Protein AF-A0A7Y6YPP1-F1 (afdb_monomer_lite)

pLDDT: mean 86.78, std 10.5, range [21.97, 98.25]

Foldseek 3Di:
DPPFDPLQLVVPLLVVLQVLLVVLVDLDADDQDPDDPPLLVVLLVVLVVLLVVDAQDPLFDLSSSLSLLSSSVSLNSCSSPDPDPVSVVVSVVSSVSSNVSSVQRNLQSVLLVLLVVLLVLLVVLLVVCLLLFFFQLNLQLVVLSVVLVVLSSVDNHSVSSNVSNVSSNVSNVLSVLRNVLSLLVVLLQQLLLLQLVQDDPPLSVVLVVLQVVLSVQLSVCSNNSNSVSSSVSSLVSLVSDPGSVLSVLSSVLSSLVVCCVVPFDVLLVLLLPFPQPQSVVLPCLQVVLSCCVRVVVNSVSSVVSSVLSRVLRDPLSSVLRVVNLLFDCVCCVPPLVVVLNVVLSVCCNPPDVRDSNVSVVSSVVSCVVCVQSVLLGNLVSCVVPCPVVLVVLLVQDDPPLNVLSVVLNVQLVVQSVVVNRDCCPGSVVSVVVNVLSSCVVVCSVLVVLLVVLCVVPVVVVVLCLCVQLVVCVVVVVSVSNSVSSVLSSVLSVLVVLLVVLLVLLVLLLLLRDPPPVVLSVVSVVLSVVLVVCSSVSCNPVSNVSNVVSCSPSVNVNLSSLVVLLVVLLVVLVVLLVVLVLLLPQVLLNVVLVVLLVVLVVCVNNSNSVVSNVSSVVSVVLSVLSLLLSLLLLLLVLLLVLCVVLVPDCVLNVVLVVLSVVLVVVSSDSPSVVSRVSSVVSCVVCQVVLVVSLQVQLCVLPDVDLASCACQQAELPQDPVQQQCCQAQQQGNPHPDSVNGHQDQKGKHWNGSSLVSSQQRLQQVCCCVPVVDRQADQKDFDPPDLVPDDFKRKFKEFSSKWTIKMKGASYFNWHADPVGRIDGDSHHSHIDIATIQGIKIWMKGWFFDWDDFDWAPPPHHTDTDHTGGAPHPSSVQVVVCRRYVHGDRMTGTGIHTRYMHRDPPQADRVVRDRPDPPCVRYRD

Structure (mmCIF, N/CA/C/O backbone):
data_AF-A0A7Y6YPP1-F1
#
_entry.id   AF-A0A7Y6YPP1-F1
#
loop_
_atom_site.group_PDB
_atom_site.id
_atom_site.type_symbol
_atom_site.label_atom_id
_atom_site.label_alt_id
_atom_site.label_comp_id
_atom_site.label_asym_id
_atom_site.label_entity_id
_atom_site.label_seq_id
_atom_site.pdbx_PDB_ins_code
_atom_site.Cartn_x
_atom_site.Cartn_y
_atom_site.Cartn_z
_atom_site.occupancy
_atom_site.B_iso_or_equiv
_atom_site.auth_seq_id
_atom_site.auth_comp_id
_atom_site.auth_asym_id
_atom_site.auth_atom_id
_atom_site.pdbx_PDB_model_num
ATOM 1 N N . MET A 1 1 ? -7.484 5.691 7.760 1.00 24.64 1 MET A N 1
ATOM 2 C CA . MET A 1 1 ? -8.079 6.859 8.464 1.00 24.64 1 MET A CA 1
ATOM 3 C C . MET A 1 1 ? -9.085 6.533 9.601 1.00 24.64 1 MET A C 1
ATOM 5 O O . MET A 1 1 ? -9.918 7.366 9.932 1.00 24.64 1 MET A O 1
ATOM 9 N N . ALA A 1 2 ? -8.979 5.396 10.307 1.00 21.97 2 ALA A N 1
ATOM 10 C CA . ALA A 1 2 ? -9.926 4.991 11.371 1.00 21.97 2 ALA A CA 1
ATOM 11 C C . ALA A 1 2 ? -9.428 5.228 12.824 1.00 21.97 2 ALA A C 1
ATOM 13 O O . ALA A 1 2 ? -9.901 4.584 13.757 1.00 21.97 2 ALA A O 1
ATOM 14 N N . ASN A 1 3 ? -8.431 6.101 13.033 1.00 24.95 3 ASN A N 1
ATOM 15 C CA . ASN A 1 3 ? -7.671 6.161 14.295 1.00 24.95 3 ASN A CA 1
ATOM 16 C C . ASN A 1 3 ? -7.746 7.473 15.092 1.00 24.95 3 ASN A C 1
ATOM 18 O O . ASN A 1 3 ? -7.155 7.529 16.170 1.00 24.95 3 ASN A O 1
ATOM 22 N N . ALA A 1 4 ? -8.485 8.489 14.647 1.00 28.12 4 ALA A N 1
ATOM 23 C CA . ALA A 1 4 ? -8.723 9.666 15.480 1.00 28.12 4 ALA A CA 1
ATOM 24 C C . ALA A 1 4 ? -9.906 9.400 16.437 1.00 28.12 4 ALA A C 1
ATOM 26 O O . ALA A 1 4 ? -10.948 8.936 15.965 1.00 28.12 4 ALA A O 1
ATOM 27 N N . PRO A 1 5 ? -9.792 9.683 17.754 1.00 35.94 5 PRO A N 1
ATOM 28 C CA . PRO A 1 5 ? -10.983 9.886 18.571 1.00 35.94 5 PRO A CA 1
ATOM 29 C C . PRO A 1 5 ? -11.806 10.971 17.885 1.00 35.94 5 PRO A C 1
ATOM 31 O O . PRO A 1 5 ? -11.233 11.964 17.444 1.00 35.94 5 PRO A O 1
ATOM 34 N N . ASP A 1 6 ? -13.109 10.745 17.724 1.00 46.38 6 ASP A N 1
ATOM 35 C CA . ASP A 1 6 ? -13.991 11.679 17.036 1.00 46.38 6 ASP A CA 1
ATOM 36 C C . ASP A 1 6 ? -13.805 13.091 17.623 1.00 46.38 6 ASP A C 1
ATOM 38 O O . ASP A 1 6 ? -14.193 13.311 18.773 1.00 46.38 6 ASP A O 1
ATOM 42 N N . PRO A 1 7 ? -13.204 14.050 16.889 1.00 42.12 7 PRO A N 1
ATOM 43 C CA . PRO A 1 7 ? -12.919 15.384 17.422 1.00 42.12 7 PRO A CA 1
ATOM 44 C C . PRO A 1 7 ? -14.197 16.097 17.880 1.00 42.12 7 PRO A C 1
ATOM 46 O O . PRO A 1 7 ? -14.157 16.972 18.743 1.00 42.12 7 PRO A O 1
ATOM 49 N N . LEU A 1 8 ? -15.349 15.669 17.351 1.00 46.91 8 LEU A N 1
ATOM 50 C CA . LEU A 1 8 ? -16.672 16.165 17.709 1.00 46.91 8 LEU A CA 1
ATOM 51 C C . LEU A 1 8 ? -17.102 15.759 19.124 1.00 46.91 8 LEU A C 1
ATOM 53 O O . LEU A 1 8 ? -17.846 16.506 19.750 1.00 46.91 8 LEU A O 1
ATOM 57 N N . ALA A 1 9 ? -16.582 14.663 19.689 1.00 47.41 9 ALA A N 1
ATOM 58 C CA . ALA A 1 9 ? -16.798 14.324 21.099 1.00 47.41 9 ALA A CA 1
ATOM 59 C C . ALA A 1 9 ? -16.121 15.329 22.055 1.00 47.41 9 ALA A C 1
ATOM 61 O O . ALA A 1 9 ? -16.555 15.490 23.193 1.00 47.41 9 ALA A O 1
ATOM 62 N N . ASN A 1 10 ? -15.104 16.052 21.571 1.00 46.78 10 ASN A N 1
ATOM 63 C CA . ASN A 1 10 ? -14.448 17.144 22.291 1.00 46.78 10 ASN A CA 1
ATOM 64 C C . ASN A 1 10 ? -15.042 18.521 21.960 1.00 46.78 10 ASN A C 1
ATOM 66 O O . ASN A 1 10 ? -14.535 19.525 22.458 1.00 46.78 10 ASN A O 1
ATOM 70 N N . ASN A 1 11 ? -16.105 18.594 21.148 1.00 61.47 11 ASN A N 1
ATOM 71 C CA . ASN A 1 11 ? -16.828 19.841 20.938 1.00 61.47 11 ASN A CA 1
ATOM 72 C C . ASN A 1 11 ? -17.496 20.248 22.269 1.00 61.47 11 ASN A C 1
ATOM 74 O O . ASN A 1 11 ? -18.400 19.541 22.731 1.00 61.47 11 ASN A O 1
ATOM 78 N N . PRO A 1 12 ? -17.102 21.380 22.887 1.00 61.88 12 PRO A N 1
ATOM 79 C CA . PRO A 1 12 ? -17.613 21.781 24.198 1.00 61.88 12 PRO A CA 1
ATOM 80 C C . PRO A 1 12 ? -19.144 21.889 24.249 1.00 61.88 12 PRO A C 1
ATOM 82 O O . PRO A 1 12 ? -19.742 21.625 25.287 1.00 61.88 12 PRO A O 1
ATOM 85 N N . ALA A 1 13 ? -19.789 22.214 23.123 1.00 64.88 13 ALA A N 1
ATOM 86 C CA . ALA A 1 13 ? -21.241 22.351 23.035 1.00 64.88 13 ALA A CA 1
ATOM 87 C C . ALA A 1 13 ? -21.992 21.005 23.067 1.00 64.88 13 ALA A C 1
ATOM 89 O O . ALA A 1 13 ? -23.132 20.947 23.516 1.00 64.88 13 ALA A O 1
ATOM 90 N N . ILE A 1 14 ? -21.370 19.906 22.618 1.00 65.31 14 ILE A N 1
ATOM 91 C CA . ILE A 1 14 ? -21.967 18.558 22.699 1.00 65.31 14 ILE A CA 1
ATOM 92 C C . ILE A 1 14 ? -21.803 17.980 24.108 1.00 65.31 14 ILE A C 1
ATOM 94 O O . ILE A 1 14 ? -22.677 17.264 24.597 1.00 65.31 14 ILE A O 1
ATOM 98 N N . ARG A 1 15 ? -20.690 18.310 24.770 1.00 65.12 15 ARG A N 1
ATOM 99 C CA . ARG A 1 15 ? -20.346 17.802 26.100 1.00 65.12 15 ARG A CA 1
ATOM 100 C C . ARG A 1 15 ? -21.400 18.145 27.159 1.00 65.12 15 ARG A C 1
ATOM 102 O O . ARG A 1 15 ? -21.725 17.288 27.969 1.00 65.12 15 ARG A O 1
ATOM 109 N N . LEU A 1 16 ? -22.011 19.327 27.065 1.00 69.19 16 LEU A N 1
ATOM 110 C CA . LEU A 1 16 ? -23.125 19.756 27.924 1.00 69.19 16 LEU A CA 1
ATOM 111 C C . LEU A 1 16 ? -24.326 18.790 27.884 1.00 69.19 16 LEU A C 1
ATOM 113 O O . LEU A 1 16 ? -24.932 18.513 28.916 1.00 69.19 16 LEU A O 1
ATOM 117 N N . TRP A 1 17 ? -24.657 18.238 26.711 1.00 73.50 17 TRP A N 1
ATOM 118 C CA . TRP A 1 17 ? -25.757 17.274 26.565 1.00 73.50 17 TRP A CA 1
ATOM 119 C C . TRP A 1 17 ? -25.410 15.894 27.123 1.00 73.50 17 TRP A C 1
ATOM 121 O O . TRP A 1 17 ? -26.271 15.231 27.700 1.00 73.50 17 TRP A O 1
ATOM 131 N N . ALA A 1 18 ? -24.149 15.478 26.985 1.00 64.44 18 ALA A N 1
ATOM 132 C CA . ALA A 1 18 ? -23.660 14.250 27.600 1.00 64.44 18 ALA A CA 1
ATOM 133 C C . ALA A 1 18 ? -23.682 14.352 29.134 1.00 64.44 18 ALA A C 1
ATOM 135 O O . ALA A 1 18 ? -24.182 13.450 29.798 1.00 64.44 18 ALA A O 1
ATOM 136 N N . GLU A 1 19 ? -23.195 15.462 29.693 1.00 64.88 19 GLU A N 1
ATOM 137 C CA . GLU A 1 19 ? -23.163 15.712 31.141 1.00 64.88 19 GLU A CA 1
ATOM 138 C C . GLU A 1 19 ? -24.581 15.732 31.739 1.00 64.88 19 GLU A C 1
ATOM 140 O O . GLU A 1 19 ? -24.844 15.010 32.700 1.00 64.88 19 GLU A O 1
ATOM 145 N N . ARG A 1 20 ? -25.540 16.410 31.089 1.00 66.69 20 ARG A N 1
ATOM 146 C CA . ARG A 1 20 ? -26.959 16.413 31.499 1.00 66.69 20 ARG A CA 1
ATOM 147 C C . ARG A 1 20 ? -27.584 15.011 31.550 1.00 66.69 20 ARG A C 1
ATOM 149 O O . ARG A 1 20 ? -28.419 14.738 32.408 1.00 66.69 20 ARG A O 1
ATOM 156 N N . PHE A 1 21 ? -27.184 14.112 30.652 1.00 59.72 21 PHE A N 1
ATOM 157 C CA . PHE A 1 21 ? -27.636 12.719 30.656 1.00 59.72 21 PHE A CA 1
ATOM 158 C C . PHE A 1 21 ? -27.015 11.901 31.799 1.00 59.72 21 PHE A C 1
ATOM 160 O O . PHE A 1 21 ? -27.735 11.188 32.503 1.00 59.72 21 PHE A O 1
ATOM 167 N N . TYR A 1 22 ? -25.699 12.017 32.008 1.00 55.69 22 TYR A N 1
ATOM 168 C CA . TYR A 1 22 ? -24.999 11.294 33.075 1.00 55.69 22 TYR A CA 1
ATOM 169 C C . TYR A 1 22 ? -25.455 11.732 34.474 1.00 55.69 22 TYR A C 1
ATOM 171 O O . TYR A 1 22 ? -25.604 10.883 35.358 1.00 55.69 22 TYR A O 1
ATOM 179 N N . ASP A 1 23 ? -25.770 13.015 34.659 1.00 52.88 23 ASP A N 1
ATOM 180 C CA . ASP A 1 23 ? -26.308 13.546 35.916 1.00 52.88 23 ASP A CA 1
ATOM 181 C C . ASP A 1 23 ? -27.722 13.018 36.228 1.00 52.88 23 ASP A C 1
ATOM 183 O O . ASP A 1 23 ? -28.086 12.852 37.394 1.00 52.88 23 ASP A O 1
ATOM 187 N N . ALA A 1 24 ? -28.514 12.675 35.205 1.00 49.97 24 ALA A N 1
ATOM 188 C CA . ALA A 1 24 ? -29.892 12.202 35.364 1.00 49.97 24 ALA A CA 1
ATOM 189 C C . ALA A 1 24 ? -30.028 10.703 35.723 1.00 49.97 24 ALA A C 1
ATOM 191 O O . ALA A 1 24 ? -31.147 10.266 36.037 1.00 49.97 24 ALA A O 1
ATOM 192 N N . LYS A 1 25 ? -28.929 9.918 35.658 1.00 49.03 25 LYS A N 1
ATOM 193 C CA . LYS A 1 25 ? -28.849 8.456 35.922 1.00 49.03 25 LYS A CA 1
ATOM 194 C C . LYS A 1 25 ? -30.105 7.682 35.484 1.00 49.03 25 LYS A C 1
ATOM 196 O O . LYS A 1 25 ? -30.754 7.009 36.283 1.00 49.03 25 LYS A O 1
ATOM 201 N N . ALA A 1 26 ? -30.525 7.857 34.236 1.00 48.31 26 ALA A N 1
ATOM 202 C CA . ALA A 1 26 ? -31.881 7.527 33.807 1.00 48.31 26 ALA A CA 1
ATOM 203 C C . ALA A 1 26 ? -31.948 6.260 32.940 1.00 48.31 26 ALA A C 1
ATOM 205 O O . ALA A 1 26 ? -31.977 6.350 31.713 1.00 48.31 26 ALA A O 1
ATOM 206 N N . TRP A 1 27 ? -32.018 5.092 33.579 1.00 50.72 27 TRP A N 1
ATOM 207 C CA . TRP A 1 27 ? -32.493 3.863 32.924 1.00 50.72 27 TRP A CA 1
ATOM 208 C C . TRP A 1 27 ? -33.972 3.595 33.213 1.00 50.72 27 TRP A C 1
ATOM 210 O O . TRP A 1 27 ? -34.672 3.098 32.337 1.00 50.72 27 TRP A O 1
ATOM 220 N N . ASP A 1 28 ? -34.463 4.049 34.368 1.00 53.25 28 ASP A N 1
ATOM 221 C CA . ASP A 1 28 ? -35.881 3.998 34.712 1.00 53.25 28 ASP A CA 1
ATOM 222 C C . ASP A 1 28 ? -36.597 5.248 34.187 1.00 53.25 28 ASP A C 1
ATOM 224 O O . ASP A 1 28 ? -36.286 6.389 34.569 1.00 53.25 28 ASP A O 1
ATOM 228 N N . MET A 1 29 ? -37.558 5.026 33.292 1.00 59.28 29 MET A N 1
ATOM 229 C CA . MET A 1 29 ? -38.531 6.041 32.906 1.00 59.28 29 MET A CA 1
ATOM 230 C C . MET A 1 29 ? -39.609 6.092 33.992 1.00 59.28 29 MET A C 1
ATOM 232 O O . MET A 1 29 ? -40.121 5.041 34.368 1.00 59.28 29 MET A O 1
ATOM 236 N N . PRO A 1 30 ? -39.966 7.276 34.518 1.00 55.72 30 PRO A N 1
ATOM 237 C CA . PRO A 1 30 ? -41.085 7.369 35.438 1.00 55.72 30 PRO A CA 1
ATOM 238 C C . PRO A 1 30 ? -42.353 6.894 34.729 1.00 55.72 30 PRO A C 1
ATOM 240 O O . PRO A 1 30 ? -42.576 7.257 33.568 1.00 55.72 30 PRO A O 1
ATOM 243 N N . ASP A 1 31 ? -43.188 6.134 35.439 1.00 53.84 31 ASP A N 1
ATOM 244 C CA . ASP A 1 31 ? -44.545 5.840 34.989 1.00 53.84 31 ASP A CA 1
ATOM 245 C C . ASP A 1 31 ? -45.238 7.129 34.554 1.00 53.84 31 ASP A C 1
ATOM 247 O O . ASP A 1 31 ? -45.022 8.202 35.130 1.00 53.84 31 ASP A O 1
ATOM 251 N N . THR A 1 32 ? -46.099 7.023 33.540 1.00 53.91 32 THR A N 1
ATOM 252 C CA . THR A 1 32 ? -46.928 8.163 33.139 1.00 53.91 32 THR A CA 1
ATOM 253 C C . THR A 1 32 ? -47.752 8.564 34.366 1.00 53.91 32 THR A C 1
ATOM 255 O O . THR A 1 32 ? -48.544 7.741 34.829 1.00 53.91 32 THR A O 1
ATOM 258 N N . PRO A 1 33 ? -47.568 9.764 34.948 1.00 51.34 33 PRO A N 1
ATOM 259 C CA . PRO A 1 33 ? -48.190 10.053 36.234 1.00 51.34 33 PRO A CA 1
ATOM 260 C C . PRO A 1 33 ? -49.714 10.043 36.096 1.00 51.34 33 PRO A C 1
ATOM 262 O O . PRO A 1 33 ? -50.233 10.490 35.067 1.00 51.34 33 PRO A O 1
ATOM 265 N N . GLU A 1 34 ? -50.429 9.569 37.125 1.00 52.97 34 GLU A N 1
ATOM 266 C CA . GLU A 1 34 ? -51.897 9.627 37.171 1.00 52.97 34 GLU A CA 1
ATOM 267 C C . GLU A 1 34 ? -52.401 11.044 36.849 1.00 52.97 34 GLU A C 1
ATOM 269 O O . GLU A 1 34 ? -51.724 12.036 37.135 1.00 52.97 34 GLU A O 1
ATOM 274 N N . ALA A 1 35 ? -53.583 11.136 36.230 1.00 48.22 35 ALA A N 1
ATOM 275 C CA . ALA A 1 35 ? -54.143 12.381 35.707 1.00 48.22 35 ALA A CA 1
ATOM 276 C C . ALA A 1 35 ? -54.095 13.521 36.747 1.00 48.22 35 ALA A C 1
ATOM 278 O O . ALA A 1 35 ? -54.896 13.574 37.680 1.00 48.22 35 ALA A O 1
ATOM 279 N N . GLY A 1 36 ? -53.131 14.431 36.576 1.00 57.25 36 GLY A N 1
ATOM 280 C CA . GLY A 1 36 ? -53.033 15.677 37.331 1.00 57.25 36 GLY A CA 1
ATOM 281 C C . GLY A 1 36 ? -54.044 16.717 36.840 1.00 57.25 36 GLY A C 1
ATOM 282 O O . GLY A 1 36 ? -54.979 16.405 36.103 1.00 57.25 36 GLY A O 1
ATOM 283 N N . ALA A 1 37 ? -53.840 17.985 37.211 1.00 63.91 37 ALA A N 1
ATOM 284 C CA . ALA A 1 37 ? -54.593 19.092 36.623 1.00 63.91 37 ALA A CA 1
ATOM 285 C C . ALA A 1 37 ? -54.492 19.044 35.084 1.00 63.91 37 ALA A C 1
ATOM 287 O O . ALA A 1 37 ? -53.394 18.903 34.548 1.00 63.91 37 ALA A O 1
ATOM 288 N N . GLU A 1 38 ? -55.625 19.175 34.386 1.00 75.00 38 GLU A N 1
ATOM 289 C CA . GLU A 1 38 ? -55.761 19.023 32.923 1.00 75.00 38 GLU A CA 1
ATOM 290 C C . GLU A 1 38 ? -54.687 19.802 32.135 1.00 75.00 38 GLU A C 1
ATOM 292 O O . GLU A 1 38 ? -54.087 19.275 31.201 1.00 75.00 38 GLU A O 1
ATOM 297 N N . ALA A 1 39 ? -54.336 21.001 32.613 1.00 78.94 39 ALA A N 1
ATOM 298 C CA . ALA A 1 39 ? -53.290 21.848 32.038 1.00 78.94 39 ALA A CA 1
ATOM 299 C C . ALA A 1 39 ? -51.873 21.231 32.076 1.00 78.94 39 ALA A C 1
ATOM 301 O O . ALA A 1 39 ? -51.097 21.416 31.139 1.00 78.94 39 ALA A O 1
ATOM 302 N N . LEU A 1 40 ? -51.512 20.484 33.128 1.00 81.38 40 LEU A N 1
ATOM 303 C CA . LEU A 1 40 ? -50.202 19.826 33.229 1.00 81.38 40 LEU A CA 1
ATOM 304 C C . LEU A 1 40 ? -50.110 18.633 32.264 1.00 81.38 40 LEU A C 1
ATOM 306 O O . LEU A 1 40 ? -49.087 18.440 31.609 1.00 81.38 40 LEU A O 1
ATOM 310 N N . ALA A 1 41 ? -51.192 17.859 32.137 1.00 80.44 41 ALA A N 1
ATOM 311 C CA . ALA A 1 41 ? -51.268 16.742 31.195 1.00 80.44 41 ALA A CA 1
ATOM 312 C C . ALA A 1 41 ? -51.201 17.218 29.730 1.00 80.44 41 ALA A C 1
ATOM 314 O O . ALA A 1 41 ? -50.497 16.620 28.910 1.00 80.44 41 ALA A O 1
ATOM 315 N N . GLU A 1 42 ? -51.869 18.329 29.408 1.00 84.88 42 GLU A N 1
ATOM 316 C CA . GLU A 1 42 ? -51.804 18.958 28.085 1.00 84.88 42 GLU A CA 1
ATOM 317 C C . GLU A 1 42 ? -50.389 19.466 27.760 1.00 84.88 42 GLU A C 1
ATOM 319 O O . GLU A 1 42 ? -49.887 19.240 26.652 1.00 84.88 42 GLU A O 1
ATOM 324 N N . ARG A 1 43 ? -49.692 20.082 28.728 1.00 89.12 43 ARG A N 1
ATOM 325 C CA . ARG A 1 43 ? -48.303 20.536 28.532 1.00 89.12 43 ARG A CA 1
ATOM 326 C C . ARG A 1 43 ? -47.320 19.388 28.358 1.00 89.12 43 ARG A C 1
ATOM 328 O O . ARG A 1 43 ? -46.525 19.453 27.422 1.00 89.12 43 ARG A O 1
ATOM 335 N N . ARG A 1 44 ? -47.433 18.311 29.146 1.00 88.56 44 ARG A N 1
ATOM 336 C CA . ARG A 1 44 ? -46.650 17.077 28.938 1.00 88.56 44 ARG A CA 1
ATOM 337 C C . ARG A 1 44 ? -46.847 16.519 27.531 1.00 88.56 44 ARG A C 1
ATOM 339 O O . ARG A 1 44 ? -45.871 16.272 26.832 1.00 88.56 44 ARG A O 1
ATOM 346 N N . THR A 1 45 ? -48.100 16.384 27.096 1.00 87.00 45 THR A N 1
ATOM 347 C CA . THR A 1 45 ? -48.442 15.871 25.758 1.00 87.00 45 THR A CA 1
ATOM 348 C C . THR A 1 45 ? -47.860 16.754 24.652 1.00 87.00 45 THR A C 1
ATOM 350 O O . THR A 1 45 ? -47.276 16.252 23.695 1.00 87.00 45 THR A O 1
ATOM 353 N N . THR A 1 46 ? -47.969 18.076 24.803 1.00 90.25 46 THR A N 1
ATOM 354 C CA . THR A 1 46 ? -47.441 19.049 23.836 1.00 90.25 46 THR A CA 1
ATOM 355 C C . THR A 1 46 ? -45.916 18.996 23.751 1.00 90.25 46 THR A C 1
ATOM 357 O O . THR A 1 46 ? -45.371 18.947 22.650 1.00 90.25 46 THR A O 1
ATOM 360 N N . ALA A 1 47 ? -45.222 18.976 24.892 1.00 90.25 47 ALA A N 1
ATOM 361 C CA . ALA A 1 47 ? -43.763 18.928 24.935 1.00 90.25 47 ALA A CA 1
ATOM 362 C C . ALA A 1 47 ? -43.214 17.596 24.401 1.00 90.25 47 ALA A C 1
ATOM 364 O O . ALA A 1 47 ? -42.250 17.609 23.640 1.00 90.25 47 ALA A O 1
ATOM 365 N N . LEU A 1 48 ? -43.854 16.459 24.719 1.00 89.50 48 LEU A N 1
ATOM 366 C CA . LEU A 1 48 ? -43.508 15.158 24.131 1.00 89.50 48 LEU A CA 1
ATOM 367 C C . LEU A 1 48 ? -43.667 15.181 22.610 1.00 89.50 48 LEU A C 1
ATOM 369 O O . LEU A 1 48 ? -42.729 14.833 21.901 1.00 89.50 48 LEU A O 1
ATOM 373 N N . ALA A 1 49 ? -44.797 15.684 22.100 1.00 88.25 49 ALA A N 1
ATOM 374 C CA . ALA A 1 49 ? -45.015 15.809 20.661 1.00 88.25 49 ALA A CA 1
ATOM 375 C C . ALA A 1 49 ? -43.980 16.726 19.981 1.00 88.25 49 ALA A C 1
ATOM 377 O O . ALA A 1 49 ? -43.633 16.517 18.818 1.00 88.25 49 ALA A O 1
ATOM 378 N N . GLU A 1 50 ? -43.478 17.746 20.681 1.00 91.38 50 GLU A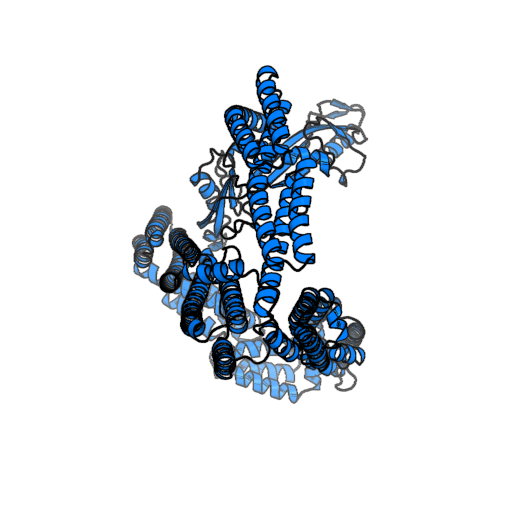 N 1
ATOM 379 C CA . GLU A 1 50 ? -42.461 18.656 20.151 1.00 91.38 50 GLU A CA 1
ATOM 380 C C . GLU A 1 50 ? -41.037 18.085 20.221 1.00 91.38 50 GLU A C 1
ATOM 382 O O . GLU A 1 50 ? -40.241 18.329 19.307 1.00 91.38 50 GLU A O 1
ATOM 387 N N . LEU A 1 51 ? -40.733 17.295 21.257 1.00 89.06 51 LEU A N 1
ATOM 388 C CA . LEU A 1 51 ? -39.510 16.502 21.390 1.00 89.06 51 LEU A CA 1
ATOM 389 C C . LEU A 1 51 ? -39.471 15.359 20.363 1.00 89.06 51 LEU A C 1
ATOM 391 O O . LEU A 1 51 ? -38.410 15.058 19.813 1.00 89.06 51 LEU A O 1
ATOM 395 N N . ASP A 1 52 ? -40.623 14.772 20.037 1.00 85.19 52 ASP A N 1
ATOM 396 C CA . ASP A 1 52 ? -40.753 13.709 19.037 1.00 85.19 52 ASP A CA 1
ATOM 397 C C . ASP A 1 52 ? -40.445 14.171 17.613 1.00 85.19 52 ASP A C 1
ATOM 399 O O . ASP A 1 52 ? -39.932 13.395 16.810 1.00 85.19 52 ASP A O 1
ATOM 403 N N . LYS A 1 53 ? -40.616 15.465 17.324 1.00 87.81 53 LYS A N 1
ATOM 404 C CA . LYS A 1 53 ? -40.157 16.076 16.064 1.00 87.81 53 LYS A CA 1
ATOM 405 C C . LYS A 1 53 ? -38.631 16.189 15.971 1.00 87.81 53 LYS A C 1
ATOM 407 O O . LYS A 1 53 ? -38.106 16.445 14.888 1.00 87.81 53 LYS A O 1
ATOM 412 N N . THR A 1 54 ? -37.911 16.029 17.080 1.00 86.50 54 THR A N 1
ATOM 413 C CA . THR A 1 54 ? -36.449 16.123 17.136 1.00 86.50 54 THR A CA 1
ATOM 414 C C . THR A 1 54 ? -35.827 14.757 16.852 1.00 86.50 54 THR A C 1
ATOM 416 O O . THR A 1 54 ? -35.528 13.988 17.768 1.00 86.50 54 THR A O 1
ATOM 419 N N . ALA A 1 55 ? -35.645 14.447 15.568 1.00 85.19 55 ALA A N 1
ATOM 420 C CA . ALA A 1 55 ? -34.925 13.258 15.122 1.00 85.19 55 ALA A CA 1
ATOM 421 C C . ALA A 1 55 ? -33.405 13.469 15.196 1.00 85.19 55 ALA A C 1
ATOM 423 O O . ALA A 1 55 ? -32.913 14.569 14.944 1.00 85.19 55 ALA A O 1
ATOM 424 N N . ILE A 1 56 ? -32.660 12.403 15.497 1.00 84.44 56 ILE A N 1
ATOM 425 C CA . ILE A 1 56 ? -31.191 12.411 15.525 1.00 84.44 56 ILE A CA 1
ATOM 426 C C . ILE A 1 56 ? -30.693 11.749 14.241 1.00 84.44 56 ILE A C 1
ATOM 428 O O . ILE A 1 56 ? -30.803 10.530 14.108 1.00 84.44 56 ILE A O 1
ATOM 432 N N . PRO A 1 57 ? -30.164 12.513 13.274 1.00 83.69 57 PRO A N 1
ATOM 433 C CA . PRO A 1 57 ? -29.859 11.958 11.963 1.00 83.69 57 PRO A CA 1
ATOM 434 C C . PRO A 1 57 ? -28.658 11.012 11.987 1.00 83.69 57 PRO A C 1
ATOM 436 O O . PRO A 1 57 ? -27.653 11.275 12.651 1.00 83.69 57 PRO A O 1
ATOM 439 N N . ALA A 1 58 ? -28.715 9.967 11.159 1.00 79.62 58 ALA A N 1
ATOM 440 C CA . ALA A 1 58 ? -27.619 9.015 10.977 1.00 79.62 58 ALA A CA 1
ATOM 441 C C . ALA A 1 58 ? -26.336 9.642 10.394 1.00 79.62 58 ALA A C 1
ATOM 443 O O . ALA A 1 58 ? -25.260 9.077 10.553 1.00 79.62 58 ALA A O 1
ATOM 444 N N . ALA A 1 59 ? -26.437 10.816 9.756 1.00 78.31 59 ALA A N 1
ATOM 445 C CA . ALA A 1 59 ? -25.301 11.547 9.187 1.00 78.31 59 ALA A CA 1
ATOM 446 C C . ALA A 1 59 ? -24.352 12.145 10.245 1.00 78.31 59 ALA A C 1
ATOM 448 O O . ALA A 1 59 ? -23.241 12.556 9.914 1.00 78.31 59 ALA A O 1
ATOM 449 N N . LEU A 1 60 ? -24.788 12.234 11.505 1.00 79.06 60 LEU A N 1
ATOM 450 C CA . LEU A 1 60 ? -23.955 12.698 12.610 1.00 79.06 60 LEU A CA 1
ATOM 451 C C . LEU A 1 60 ? -22.964 11.609 13.044 1.00 79.06 60 LEU A C 1
ATOM 453 O O . LEU A 1 60 ? -23.237 10.415 12.923 1.00 79.06 60 LEU A O 1
ATOM 457 N N . SER A 1 61 ? -21.824 12.011 13.605 1.00 73.25 61 SER A N 1
ATOM 458 C CA . SER A 1 61 ? -20.854 11.059 14.155 1.00 73.25 61 SER A CA 1
ATOM 459 C C . SER A 1 61 ? -21.429 10.277 15.341 1.00 73.25 61 SER A C 1
ATOM 461 O O . SER A 1 61 ? -22.314 10.773 16.039 1.00 73.25 61 SER A O 1
ATOM 463 N N . SER A 1 62 ? -20.928 9.063 15.608 1.00 69.88 62 SER A N 1
ATOM 464 C CA . SER A 1 62 ? -21.460 8.222 16.696 1.00 69.88 62 SER A CA 1
ATOM 465 C C . SER A 1 62 ? -21.388 8.913 18.063 1.00 69.88 62 SER A C 1
ATOM 467 O O . SER A 1 62 ? -22.356 8.867 18.823 1.00 69.88 62 SER A O 1
ATOM 469 N N . GLY A 1 63 ? -20.304 9.651 18.334 1.00 70.19 63 GLY A N 1
ATOM 470 C CA . GLY A 1 63 ? -20.156 10.473 19.537 1.00 70.19 63 GLY A CA 1
ATOM 471 C C . GLY A 1 63 ? -21.227 11.562 19.650 1.00 70.19 63 GLY A C 1
ATOM 472 O O . GLY A 1 63 ? -21.876 11.679 20.688 1.00 70.19 63 GLY A O 1
ATOM 473 N N . ALA A 1 64 ? -21.472 12.315 18.573 1.00 76.00 64 ALA A N 1
ATOM 474 C CA . ALA A 1 64 ? -22.520 13.335 18.550 1.00 76.00 64 ALA A CA 1
ATOM 475 C C . ALA A 1 64 ? -23.922 12.719 18.685 1.00 76.00 64 ALA A C 1
ATOM 477 O O . ALA A 1 64 ? -24.719 13.193 19.495 1.00 76.00 64 ALA A O 1
ATOM 478 N N . ARG A 1 65 ? -24.216 11.638 17.947 1.00 80.19 65 ARG A N 1
ATOM 479 C CA . ARG A 1 65 ? -25.507 10.934 18.014 1.00 80.19 65 ARG A CA 1
ATOM 480 C C . ARG A 1 65 ? -25.798 10.448 19.431 1.00 80.19 65 ARG A C 1
ATOM 482 O O . ARG A 1 65 ? -26.901 10.668 19.917 1.00 80.19 65 ARG A O 1
ATOM 489 N N . ARG A 1 66 ? -24.815 9.848 20.108 1.00 74.50 66 ARG A N 1
ATOM 490 C CA . ARG A 1 66 ? -24.952 9.338 21.479 1.00 74.50 66 ARG A CA 1
ATOM 491 C C . ARG A 1 66 ? -25.240 10.450 22.485 1.00 74.50 66 ARG A C 1
ATOM 493 O O . ARG A 1 66 ? -26.201 10.337 23.237 1.00 74.50 66 ARG A O 1
ATOM 500 N N . SER A 1 67 ? -24.468 11.537 22.470 1.00 75.88 67 SER A N 1
ATOM 501 C CA . SER A 1 67 ? -24.684 12.666 23.387 1.00 75.88 67 SER A CA 1
ATOM 502 C C . SER A 1 67 ? -26.045 13.334 23.176 1.00 75.88 67 SER A C 1
ATOM 504 O O . SER A 1 67 ? -26.730 13.663 24.140 1.00 75.88 67 SER A O 1
ATOM 506 N N . LEU A 1 68 ? -26.471 13.494 21.920 1.00 83.50 68 LEU A N 1
ATOM 507 C CA . LEU A 1 68 ? -27.772 14.077 21.585 1.00 83.50 68 LEU A CA 1
ATOM 508 C C . LEU A 1 68 ? -28.930 13.119 21.915 1.00 83.50 68 LEU A C 1
ATOM 510 O O . LEU A 1 68 ? -29.985 13.577 22.349 1.00 83.50 68 LEU A O 1
ATOM 514 N N . ALA A 1 69 ? -28.737 11.802 21.768 1.00 79.81 69 ALA A N 1
ATOM 515 C CA . ALA A 1 69 ? -29.726 10.783 22.136 1.00 79.81 69 ALA A CA 1
ATOM 516 C C . ALA A 1 69 ? -29.916 10.721 23.650 1.00 79.81 69 ALA A C 1
ATOM 518 O O . ALA A 1 69 ? -31.052 10.760 24.123 1.00 79.81 69 ALA A O 1
ATOM 519 N N . GLY A 1 70 ? -28.812 10.750 24.402 1.00 76.06 70 GLY A N 1
ATOM 520 C CA . GLY A 1 70 ? -28.836 10.904 25.853 1.00 76.06 70 GLY A CA 1
ATOM 521 C C . GLY A 1 70 ? -29.544 12.192 26.280 1.00 76.06 70 GLY A C 1
ATOM 522 O O . GLY A 1 70 ? -30.448 12.146 27.111 1.00 76.06 70 GLY A O 1
ATOM 523 N N . GLY A 1 71 ? -29.219 13.329 25.656 1.00 80.12 71 GLY A N 1
ATOM 524 C CA . GLY A 1 71 ? -29.884 14.611 25.919 1.00 80.12 71 GLY A CA 1
ATOM 525 C C . GLY A 1 71 ? -31.395 14.581 25.655 1.00 80.12 71 GLY A C 1
ATOM 526 O O . GLY A 1 71 ? -32.183 15.022 26.489 1.00 80.12 71 GLY A O 1
ATOM 527 N N . ARG A 1 72 ? -31.823 13.987 24.534 1.00 86.25 72 ARG A N 1
ATOM 528 C CA . ARG A 1 72 ? -33.244 13.794 24.198 1.00 86.25 72 ARG A CA 1
ATOM 529 C C . ARG A 1 72 ? -33.958 12.915 25.230 1.00 86.25 72 ARG A C 1
ATOM 531 O O . ARG A 1 72 ? -35.074 13.231 25.632 1.00 86.25 72 ARG A O 1
ATOM 538 N N . LYS A 1 73 ? -33.320 11.830 25.675 1.00 79.62 73 LYS A N 1
ATOM 539 C CA . LYS A 1 73 ? -33.851 10.919 26.701 1.00 79.62 73 LYS A CA 1
ATOM 540 C C . LYS A 1 73 ? -33.965 11.598 28.068 1.00 79.62 73 LYS A C 1
ATOM 542 O O . LYS A 1 73 ? -34.992 11.452 28.727 1.00 79.62 73 LYS A O 1
ATOM 547 N N . ALA A 1 74 ? -32.970 12.399 28.452 1.00 80.19 74 ALA A N 1
ATOM 548 C CA . ALA A 1 74 ? -33.019 13.219 29.661 1.00 80.19 74 ALA A CA 1
ATOM 549 C C . ALA A 1 74 ? -34.201 14.204 29.620 1.00 80.19 74 ALA A C 1
ATOM 551 O O . ALA A 1 74 ? -35.001 14.221 30.552 1.00 80.19 74 ALA A O 1
ATOM 552 N N . LEU A 1 75 ? -34.397 14.918 28.504 1.00 87.06 75 LEU A N 1
ATOM 553 C CA . LEU A 1 75 ? -35.555 15.803 28.319 1.00 87.06 75 LEU A CA 1
ATOM 554 C C . LEU A 1 75 ? -36.891 15.049 28.380 1.00 87.06 75 LEU A C 1
ATOM 556 O O . LEU A 1 75 ? -37.835 15.531 29.000 1.00 87.06 75 LEU A O 1
ATOM 560 N N . LYS A 1 76 ? -36.982 13.845 27.796 1.00 86.19 76 LYS A N 1
ATOM 561 C CA . LYS A 1 76 ? -38.187 12.999 27.889 1.00 86.19 76 LYS A CA 1
ATOM 562 C C . LYS A 1 76 ? -38.519 12.671 29.349 1.00 86.19 76 LYS A C 1
ATOM 564 O O . LYS A 1 76 ? -39.680 12.759 29.743 1.00 86.19 76 LYS A O 1
ATOM 569 N N . LYS A 1 77 ? -37.511 12.345 30.165 1.00 80.94 77 LYS A N 1
ATOM 570 C CA . LYS A 1 77 ? -37.676 12.113 31.608 1.00 80.94 77 LYS A CA 1
ATOM 571 C C . LYS A 1 77 ? -38.088 13.384 32.346 1.00 80.94 77 LYS A C 1
ATOM 573 O O . LYS A 1 77 ? -39.036 13.332 33.117 1.00 80.94 77 LYS A O 1
ATOM 578 N N . GLU A 1 78 ? -37.436 14.514 32.087 1.00 86.31 78 GLU A N 1
ATOM 579 C CA . GLU A 1 78 ? -37.798 15.805 32.689 1.00 86.31 78 GLU A CA 1
ATOM 580 C C . GLU A 1 78 ? -39.256 16.189 32.384 1.00 86.31 78 GLU A C 1
ATOM 582 O O . GLU A 1 78 ? -39.974 16.600 33.292 1.00 86.31 78 GLU A O 1
ATOM 587 N N . ILE A 1 79 ? -39.737 15.960 31.153 1.00 87.94 79 ILE A N 1
ATOM 588 C CA . ILE A 1 79 ? -41.146 16.167 30.778 1.00 87.94 79 ILE A CA 1
ATOM 589 C C . ILE A 1 79 ? -42.081 15.272 31.603 1.00 87.94 79 ILE A C 1
ATOM 591 O O . ILE A 1 79 ? -43.087 15.748 32.132 1.00 87.94 79 ILE A O 1
ATOM 595 N N . LEU A 1 80 ? -41.772 13.977 31.717 1.00 84.25 80 LEU A N 1
ATOM 596 C CA . LEU A 1 80 ? -42.606 13.020 32.456 1.00 84.25 80 LEU A CA 1
ATOM 597 C C . LEU A 1 80 ? -42.582 13.272 33.971 1.00 84.25 80 LEU A C 1
ATOM 599 O O . LEU A 1 80 ? -43.603 13.098 34.636 1.00 84.25 80 LEU A O 1
ATOM 603 N N . SER A 1 81 ? -41.444 13.717 34.508 1.00 82.38 81 SER A N 1
ATOM 604 C CA . SER A 1 81 ? -41.244 14.017 35.929 1.00 82.38 81 SER A CA 1
ATOM 605 C C . SER A 1 81 ? -41.689 15.421 36.348 1.00 82.38 81 SER A C 1
ATOM 607 O O . SER A 1 81 ? -41.782 15.667 37.547 1.00 82.38 81 SER A O 1
ATOM 609 N N . ALA A 1 82 ? -41.970 16.335 35.411 1.00 85.31 82 ALA A N 1
ATOM 610 C CA . ALA A 1 82 ? -42.388 17.703 35.720 1.00 85.31 82 ALA A CA 1
ATOM 611 C C . ALA A 1 82 ? -43.671 17.720 36.565 1.00 85.31 82 ALA A C 1
ATOM 613 O O . ALA A 1 82 ? -44.695 17.178 36.148 1.00 85.31 82 ALA A O 1
ATOM 614 N N . ASP A 1 83 ? -43.638 18.358 37.732 1.00 84.69 83 ASP A N 1
ATOM 615 C CA . ASP A 1 83 ? -44.740 18.422 38.702 1.00 84.69 83 ASP A CA 1
ATOM 616 C C . ASP A 1 83 ? -45.557 19.727 38.627 1.00 84.69 83 ASP A C 1
ATOM 618 O O . ASP A 1 83 ? -46.637 19.811 39.215 1.00 84.69 83 ASP A O 1
ATOM 622 N N . ALA A 1 84 ? -45.087 20.713 37.856 1.00 84.81 84 ALA A N 1
ATOM 623 C CA . ALA A 1 84 ? -45.709 22.025 37.689 1.00 84.81 84 ALA A CA 1
ATOM 624 C C . ALA A 1 84 ? -45.594 22.549 36.241 1.00 84.81 84 ALA A C 1
ATOM 626 O O . ALA A 1 84 ? -44.702 22.154 35.488 1.00 84.81 84 ALA A O 1
ATOM 627 N N . VAL A 1 85 ? -46.503 23.446 35.837 1.00 84.88 85 VAL A N 1
ATOM 628 C CA . VAL A 1 85 ? -46.549 23.999 34.465 1.00 84.88 85 VAL A CA 1
ATOM 629 C C . VAL A 1 85 ? -45.361 24.929 34.199 1.00 84.88 85 VAL A C 1
ATOM 631 O O . VAL A 1 85 ? -44.854 24.979 33.083 1.00 84.88 85 VAL A O 1
ATOM 634 N N . GLU A 1 86 ? -44.879 25.618 35.227 1.00 86.12 86 GLU A N 1
ATOM 635 C CA . GLU A 1 86 ? -43.775 26.578 35.176 1.00 86.12 86 GLU A CA 1
ATOM 636 C C . GLU A 1 86 ? -42.436 25.922 34.799 1.00 86.12 86 GLU A C 1
ATOM 638 O O . GLU A 1 86 ? -41.568 26.575 34.225 1.00 86.12 86 GLU A O 1
ATOM 643 N N . ALA A 1 87 ? -42.271 24.618 35.057 1.00 86.00 87 ALA A N 1
ATOM 644 C CA . ALA A 1 87 ? -41.079 23.871 34.649 1.00 86.00 87 ALA A CA 1
ATOM 645 C C . ALA A 1 87 ? -40.917 23.810 33.116 1.00 86.00 87 ALA A C 1
ATOM 647 O O . ALA A 1 87 ? -39.802 23.655 32.613 1.00 86.00 87 ALA A O 1
ATOM 648 N N . PHE A 1 88 ? -42.014 23.964 32.362 1.00 89.94 88 PHE A N 1
ATOM 649 C CA . PHE A 1 88 ? -42.001 23.825 30.907 1.00 89.94 88 PHE A CA 1
ATOM 650 C C . PHE A 1 88 ? -41.359 25.000 30.165 1.00 89.94 88 PHE A C 1
ATOM 652 O O . PHE A 1 88 ? -40.985 24.821 29.010 1.00 89.94 88 PHE A O 1
ATOM 659 N N . ASP A 1 89 ? -41.169 26.162 30.799 1.00 89.19 89 ASP A N 1
ATOM 660 C CA . ASP A 1 89 ? -40.461 27.286 30.167 1.00 89.19 89 ASP A CA 1
ATOM 661 C C . ASP A 1 89 ? -39.000 26.913 29.864 1.00 89.19 89 ASP A C 1
ATOM 663 O O . ASP A 1 89 ? -38.486 27.178 28.775 1.00 89.19 89 ASP A O 1
ATOM 667 N N . GLN A 1 90 ? -38.342 26.234 30.811 1.00 89.19 90 GLN A N 1
ATOM 668 C CA . GLN A 1 90 ? -36.975 25.746 30.637 1.00 89.19 90 GLN A CA 1
ATOM 669 C C . GLN A 1 90 ? -36.931 24.531 29.701 1.00 89.19 90 GLN A C 1
ATOM 671 O O . GLN A 1 90 ? -36.095 24.491 28.801 1.00 89.19 90 GLN A O 1
ATOM 676 N N . ILE A 1 91 ? -37.860 23.578 29.859 1.00 90.31 91 ILE A N 1
ATOM 677 C CA . ILE A 1 91 ? -37.932 22.375 29.011 1.00 90.31 91 ILE A CA 1
ATOM 678 C C . ILE A 1 91 ? -38.108 22.752 27.534 1.00 90.31 91 ILE A C 1
ATOM 680 O O . ILE A 1 91 ? -37.390 22.231 26.685 1.00 90.31 91 ILE A O 1
ATOM 684 N N . ASP A 1 92 ? -39.016 23.676 27.208 1.00 91.94 92 ASP A N 1
ATOM 685 C CA . ASP A 1 92 ? -39.238 24.102 25.823 1.00 91.94 92 ASP A CA 1
ATOM 686 C C . ASP A 1 92 ? -37.999 24.808 25.250 1.00 91.94 92 ASP A C 1
ATOM 688 O O . ASP A 1 92 ? -37.609 24.546 24.108 1.00 91.94 92 ASP A O 1
ATOM 692 N N . SER A 1 93 ? -37.339 25.655 26.051 1.00 91.50 93 SER A N 1
ATOM 693 C CA . SER A 1 93 ? -36.066 26.282 25.674 1.00 91.50 93 SER A CA 1
ATOM 694 C C . SER A 1 93 ? -34.989 25.236 25.375 1.00 91.50 93 SER A C 1
ATOM 696 O O . SER A 1 93 ? -34.235 25.373 24.411 1.00 91.50 93 SER A O 1
ATOM 698 N N . ASP A 1 94 ? -34.926 24.168 26.165 1.00 90.56 94 ASP A N 1
ATOM 699 C CA . ASP A 1 94 ? -33.952 23.098 25.983 1.00 90.56 94 ASP A CA 1
ATOM 700 C C . ASP A 1 94 ? -34.270 22.205 24.775 1.00 90.56 94 ASP A C 1
ATOM 702 O O . ASP A 1 94 ? -33.354 21.791 24.062 1.00 90.56 94 ASP A O 1
ATOM 706 N N . ILE A 1 95 ? -35.552 21.967 24.465 1.00 91.25 95 ILE A N 1
ATOM 707 C CA . ILE A 1 95 ? -35.962 21.304 23.215 1.00 91.25 95 ILE A CA 1
ATOM 708 C C . ILE A 1 95 ? -35.483 22.115 22.001 1.00 91.25 95 ILE A C 1
ATOM 710 O O . ILE A 1 95 ? -34.987 21.537 21.029 1.00 91.25 95 ILE A O 1
ATOM 714 N N . VAL A 1 96 ? -35.604 23.447 22.042 1.00 92.62 96 VAL A N 1
ATOM 715 C CA . VAL A 1 96 ? -35.094 24.331 20.978 1.00 92.62 96 VAL A CA 1
ATOM 716 C C . VAL A 1 96 ? -33.568 24.265 20.897 1.00 92.62 96 VAL A C 1
ATOM 718 O O . VAL A 1 96 ? -33.036 24.044 19.809 1.00 92.62 96 VAL A O 1
ATOM 721 N N . ALA A 1 97 ? -32.866 24.357 22.029 1.00 89.94 97 ALA A N 1
ATOM 722 C CA . ALA A 1 97 ? -31.406 24.263 22.071 1.00 89.94 97 ALA A CA 1
ATOM 723 C C . ALA A 1 97 ? -30.890 22.921 21.516 1.00 89.94 97 ALA A C 1
ATOM 725 O O . ALA A 1 97 ? -29.890 22.886 20.796 1.00 89.94 97 ALA A O 1
ATOM 726 N N . LEU A 1 98 ? -31.590 21.812 21.788 1.00 88.44 98 LEU A N 1
ATOM 727 C CA . LEU A 1 98 ? -31.261 20.501 21.226 1.00 88.44 98 LEU A CA 1
ATOM 728 C C . LEU A 1 98 ? -31.395 20.500 19.694 1.00 88.44 98 LEU A C 1
ATOM 730 O O . LEU A 1 98 ? -30.502 20.006 19.001 1.00 88.44 98 LEU A O 1
ATOM 734 N N . LYS A 1 99 ? -32.478 21.079 19.153 1.00 90.19 99 LYS A N 1
ATOM 735 C CA . LYS A 1 99 ? -32.699 21.202 17.698 1.00 90.19 99 LYS A CA 1
ATOM 736 C C . LYS A 1 99 ? -31.614 22.043 17.026 1.00 90.19 99 LYS A C 1
ATOM 738 O O . LYS A 1 99 ? -31.086 21.641 15.988 1.00 90.19 99 LYS A O 1
ATOM 743 N N . GLU A 1 100 ? -31.259 23.181 17.616 1.00 90.12 100 GLU A N 1
ATOM 744 C CA . GLU A 1 100 ? -30.194 24.053 17.109 1.00 90.12 100 GLU A CA 1
ATOM 745 C C . GLU A 1 100 ? -28.832 23.350 17.130 1.00 90.12 100 GLU A C 1
ATOM 747 O O . GLU A 1 100 ? -28.088 23.408 16.148 1.00 90.12 100 GLU A O 1
ATOM 752 N N . GLN A 1 101 ? -28.535 22.603 18.197 1.00 87.81 101 GLN A N 1
ATOM 753 C CA . GLN A 1 101 ? -27.297 21.836 18.291 1.00 87.81 101 GLN A CA 1
ATOM 754 C C . GLN A 1 101 ? -27.240 20.707 17.250 1.00 87.81 101 GLN A C 1
ATOM 756 O O . GLN A 1 101 ? -26.194 20.513 16.630 1.00 87.81 101 GLN A O 1
ATOM 761 N N . ILE A 1 102 ? -28.346 19.992 17.001 1.00 87.81 102 ILE A N 1
ATOM 762 C CA . ILE A 1 102 ? -28.432 18.997 15.915 1.00 87.81 102 ILE A CA 1
ATOM 763 C C . ILE A 1 102 ? -28.140 19.658 14.563 1.00 87.81 102 ILE A C 1
ATOM 765 O O . ILE A 1 102 ? -27.328 19.141 13.795 1.00 87.81 102 ILE A O 1
ATOM 769 N N . ALA A 1 103 ? -28.745 20.815 14.278 1.00 88.81 103 ALA A N 1
ATOM 770 C CA . ALA A 1 103 ? -28.518 21.545 13.031 1.00 88.81 103 ALA A CA 1
ATOM 771 C C . ALA A 1 103 ? -27.050 21.984 12.869 1.00 88.81 103 ALA A C 1
ATOM 773 O O . ALA A 1 103 ? -26.468 21.812 11.795 1.00 88.81 103 ALA A O 1
ATOM 774 N N . ALA A 1 104 ? -26.424 22.482 13.939 1.00 86.44 104 ALA A N 1
ATOM 775 C CA . ALA A 1 104 ? -25.011 22.848 13.937 1.00 86.44 104 ALA A CA 1
ATOM 776 C C . ALA A 1 104 ? -24.102 21.634 13.675 1.00 86.44 104 ALA A C 1
ATOM 778 O O . ALA A 1 104 ? -23.183 21.710 12.858 1.00 86.44 104 ALA A O 1
ATOM 779 N N . GLN A 1 105 ? -24.380 20.490 14.308 1.00 85.19 105 GLN A N 1
ATOM 780 C CA . GLN A 1 105 ? -23.602 19.268 14.086 1.00 85.19 105 GLN A CA 1
ATOM 781 C C . GLN A 1 105 ? -23.797 18.689 12.683 1.00 85.19 105 GLN A C 1
ATOM 783 O O . GLN A 1 105 ? -22.844 18.159 12.117 1.00 85.19 105 GLN A O 1
ATOM 788 N N . LEU A 1 106 ? -24.979 18.839 12.077 1.00 87.44 106 LEU A N 1
ATOM 789 C CA . LEU A 1 106 ? -25.193 18.456 10.679 1.00 87.44 106 LEU A CA 1
ATOM 790 C C . LEU A 1 106 ? -24.337 19.286 9.726 1.00 87.44 106 LEU A C 1
ATOM 792 O O . LEU A 1 106 ? -23.762 18.733 8.789 1.00 87.44 106 LEU A O 1
ATOM 796 N N . ALA A 1 107 ? -24.215 20.593 9.971 1.00 88.19 107 ALA A N 1
ATOM 797 C CA . ALA A 1 107 ? -23.348 21.455 9.175 1.00 88.19 107 ALA A CA 1
ATOM 798 C C . ALA A 1 107 ? -21.874 21.029 9.292 1.00 88.19 107 ALA A C 1
ATOM 800 O O . ALA A 1 107 ? -21.180 20.923 8.280 1.00 88.19 107 ALA A O 1
ATOM 801 N N . ILE A 1 108 ? -21.414 20.705 10.507 1.00 87.12 108 ILE A N 1
ATOM 802 C CA . ILE A 1 108 ? -20.049 20.212 10.737 1.00 87.12 108 ILE A CA 1
ATOM 803 C C . ILE A 1 108 ? -19.830 18.849 10.067 1.00 87.12 108 ILE A C 1
ATOM 805 O O . ILE A 1 108 ? -18.815 18.657 9.401 1.00 87.12 108 ILE A O 1
ATOM 809 N N . ALA A 1 109 ? -20.776 17.915 10.189 1.00 85.19 109 ALA A N 1
ATOM 810 C CA . ALA A 1 109 ? -20.697 16.602 9.552 1.00 85.19 109 ALA A CA 1
ATOM 811 C C . ALA A 1 109 ? -20.649 16.711 8.019 1.00 85.19 109 ALA A C 1
ATOM 813 O O . ALA A 1 109 ? -19.843 16.037 7.377 1.00 85.19 109 ALA A O 1
ATOM 814 N N . ALA A 1 110 ? -21.450 17.605 7.432 1.00 88.25 110 ALA A N 1
ATOM 815 C CA . ALA A 1 110 ? -21.424 17.874 5.998 1.00 88.25 110 ALA A CA 1
ATOM 816 C C . ALA A 1 110 ? -20.075 18.459 5.542 1.00 88.25 110 ALA A C 1
ATOM 818 O O . ALA A 1 110 ? -19.527 18.006 4.537 1.00 88.25 110 ALA A O 1
ATOM 819 N N . ALA A 1 111 ? -19.518 19.427 6.280 1.00 90.75 111 ALA A N 1
ATOM 820 C CA . ALA A 1 111 ? -18.200 19.998 5.990 1.00 90.75 111 ALA A CA 1
ATOM 821 C C . ALA A 1 111 ? -17.085 18.946 6.120 1.00 90.75 111 ALA A C 1
ATOM 823 O O . ALA A 1 111 ? -16.260 18.795 5.220 1.00 90.75 111 ALA A O 1
ATOM 824 N N . ARG A 1 112 ? -17.114 18.138 7.187 1.00 89.19 112 ARG A N 1
ATOM 825 C CA . ARG A 1 112 ? -16.189 17.018 7.398 1.00 89.19 112 ARG A CA 1
ATOM 826 C C . ARG A 1 112 ? -16.244 16.010 6.253 1.00 89.19 112 ARG A C 1
ATOM 828 O O . ARG A 1 112 ? -15.194 15.602 5.771 1.00 89.19 112 ARG A O 1
ATOM 835 N N . GLY A 1 113 ? -17.442 15.623 5.809 1.00 88.94 113 GLY A N 1
ATOM 836 C CA . GLY A 1 113 ? -17.615 14.685 4.698 1.00 88.94 113 GLY A CA 1
ATOM 837 C C . GLY A 1 113 ? -16.987 15.196 3.398 1.00 88.94 113 GLY A C 1
ATOM 838 O O . GLY A 1 113 ? -16.302 14.442 2.709 1.00 88.94 113 GLY A O 1
ATOM 839 N N . LYS A 1 114 ? -17.140 16.493 3.096 1.00 92.50 114 LYS A N 1
ATOM 840 C CA . LYS A 1 114 ? -16.478 17.125 1.942 1.00 92.50 114 LYS A CA 1
ATOM 841 C C . LYS A 1 114 ? -14.959 17.171 2.096 1.00 92.50 114 LYS A C 1
ATOM 843 O O . LYS A 1 114 ? -14.255 16.833 1.150 1.00 92.50 114 LYS A O 1
ATOM 848 N N . ALA A 1 115 ? -14.459 17.538 3.277 1.00 93.94 115 ALA A N 1
ATOM 849 C CA . ALA A 1 115 ? -13.028 17.573 3.571 1.00 93.94 115 ALA A CA 1
ATOM 850 C C . ALA A 1 115 ? -12.381 16.186 3.443 1.00 93.94 115 ALA A C 1
ATOM 852 O O . ALA A 1 115 ? -11.331 16.054 2.824 1.00 93.94 115 ALA A O 1
ATOM 853 N N . GLN A 1 116 ? -13.037 15.142 3.963 1.00 92.88 116 GLN A N 1
ATOM 854 C CA . GLN A 1 116 ? -12.590 13.751 3.839 1.00 92.88 116 GLN A CA 1
ATOM 855 C C . GLN A 1 116 ? -12.546 13.292 2.385 1.00 92.88 116 GLN A C 1
ATOM 857 O O . GLN A 1 116 ? -11.553 12.704 1.971 1.00 92.88 116 GLN A O 1
ATOM 862 N N . ALA A 1 117 ? -13.600 13.571 1.613 1.00 93.50 117 ALA A N 1
ATOM 863 C CA . ALA A 1 117 ? -13.640 13.220 0.199 1.00 93.50 117 ALA A CA 1
ATOM 864 C C . ALA A 1 117 ? -12.541 13.946 -0.594 1.00 93.50 117 ALA A C 1
ATOM 866 O O . ALA A 1 117 ? -11.849 13.317 -1.388 1.00 93.50 117 ALA A O 1
ATOM 867 N N . ALA A 1 118 ? -12.341 15.244 -0.343 1.00 95.94 118 ALA A N 1
ATOM 868 C CA . ALA A 1 118 ? -11.303 16.031 -1.004 1.00 95.94 118 ALA A CA 1
ATOM 869 C C . ALA A 1 118 ? -9.888 15.559 -0.632 1.00 95.94 118 ALA A C 1
ATOM 871 O O . ALA A 1 118 ? -9.036 15.453 -1.511 1.00 95.94 118 ALA A O 1
ATOM 872 N N . LEU A 1 119 ? -9.635 15.253 0.647 1.00 94.94 119 LEU A N 1
ATOM 873 C CA . LEU A 1 119 ? -8.345 14.727 1.099 1.00 94.94 119 LEU A CA 1
ATOM 874 C C . LEU A 1 119 ? -8.066 13.349 0.492 1.00 94.94 119 LEU A C 1
ATOM 876 O O . LEU A 1 119 ? -6.985 13.149 -0.047 1.00 94.94 119 LEU A O 1
ATOM 880 N N . ALA A 1 120 ? -9.049 12.447 0.494 1.00 93.00 120 ALA A N 1
ATOM 881 C CA . ALA A 1 120 ? -8.913 11.134 -0.130 1.00 93.00 120 ALA A CA 1
ATOM 882 C C . ALA A 1 120 ? -8.654 11.238 -1.644 1.00 93.00 120 ALA A C 1
ATOM 884 O O . ALA A 1 120 ? -7.820 10.511 -2.173 1.00 93.00 120 ALA A O 1
ATOM 885 N N . GLU A 1 121 ? -9.314 12.167 -2.348 1.00 94.56 121 GLU A N 1
ATOM 886 C CA . GLU A 1 121 ? -9.039 12.429 -3.768 1.00 94.56 121 GLU A CA 1
ATOM 887 C C . GLU A 1 121 ? -7.605 12.944 -3.983 1.00 94.56 121 GLU A C 1
ATOM 889 O O . GLU A 1 121 ? -6.930 12.529 -4.928 1.00 94.56 121 GLU A O 1
ATOM 894 N N . ALA A 1 122 ? -7.123 13.839 -3.115 1.00 95.06 122 ALA A N 1
ATOM 895 C CA . ALA A 1 122 ? -5.760 14.361 -3.175 1.00 95.06 122 ALA A CA 1
ATOM 896 C C . ALA A 1 122 ? -4.711 13.268 -2.900 1.00 95.06 122 ALA A C 1
ATOM 898 O O . ALA A 1 122 ? -3.731 13.167 -3.638 1.00 95.06 122 ALA A O 1
ATOM 899 N N . GLU A 1 123 ? -4.939 12.426 -1.889 1.00 93.38 123 GLU A N 1
ATOM 900 C CA . GLU A 1 123 ? -4.106 11.262 -1.557 1.00 93.38 123 GLU A CA 1
ATOM 901 C C . GLU A 1 123 ? -4.083 10.250 -2.708 1.00 93.38 123 GLU A C 1
ATOM 903 O O . GLU A 1 123 ? -3.012 9.812 -3.122 1.00 93.38 123 GLU A O 1
ATOM 908 N N . GLU A 1 124 ? -5.241 9.924 -3.290 1.00 92.88 124 GLU A N 1
ATOM 909 C CA . GLU A 1 124 ? -5.341 9.006 -4.427 1.00 92.88 124 GLU A CA 1
ATOM 910 C C . GLU A 1 124 ? -4.596 9.546 -5.655 1.00 92.88 124 GLU A C 1
ATOM 912 O O . GLU A 1 124 ? -3.885 8.800 -6.333 1.00 92.88 124 GLU A O 1
ATOM 917 N N . LYS A 1 125 ? -4.730 10.846 -5.945 1.00 93.06 125 LYS A N 1
ATOM 918 C CA . LYS A 1 125 ? -3.977 11.501 -7.022 1.00 93.06 125 LYS A CA 1
ATOM 919 C C . LYS A 1 125 ? -2.479 11.445 -6.755 1.00 93.06 125 LYS A C 1
ATOM 921 O O . LYS A 1 125 ? -1.737 11.014 -7.630 1.00 93.06 125 LYS A O 1
ATOM 926 N N . PHE A 1 126 ? -2.026 11.805 -5.557 1.00 92.56 126 PHE A N 1
ATOM 927 C CA . PHE A 1 126 ? -0.609 11.703 -5.214 1.00 92.56 126 PHE A CA 1
ATOM 928 C C . PHE A 1 126 ? -0.097 10.261 -5.349 1.00 92.56 126 PHE A C 1
ATOM 930 O O . PHE A 1 126 ? 0.919 10.035 -6.002 1.00 92.56 126 PHE A O 1
ATOM 937 N N . ALA A 1 127 ? -0.828 9.275 -4.826 1.00 90.25 127 ALA A N 1
ATOM 938 C CA . ALA A 1 127 ? -0.454 7.866 -4.897 1.00 90.25 127 ALA A CA 1
ATOM 939 C C . ALA A 1 127 ? -0.333 7.339 -6.338 1.00 90.25 127 ALA A C 1
ATOM 941 O O . ALA A 1 127 ? 0.553 6.529 -6.606 1.00 90.25 127 ALA A O 1
ATOM 942 N N . LYS A 1 128 ? -1.184 7.802 -7.266 1.00 90.94 128 LYS A N 1
ATOM 943 C CA . LYS A 1 128 ? -1.106 7.447 -8.697 1.00 90.94 128 LYS A CA 1
ATOM 944 C C . LYS A 1 128 ? 0.126 8.021 -9.381 1.00 90.94 128 LYS A C 1
ATOM 946 O O . LYS A 1 128 ? 0.703 7.358 -10.237 1.00 90.94 128 LYS A O 1
ATOM 951 N N . GLU A 1 129 ? 0.515 9.237 -9.010 1.00 91.06 129 GLU A N 1
ATOM 952 C CA . GLU A 1 129 ? 1.572 9.957 -9.717 1.00 91.06 129 GLU A CA 1
ATOM 953 C C . GLU A 1 129 ? 2.952 9.782 -9.082 1.00 91.06 129 GLU A C 1
ATOM 955 O O . GLU A 1 129 ? 3.949 9.934 -9.786 1.00 91.06 129 GLU A O 1
ATOM 960 N N . ARG A 1 130 ? 3.047 9.422 -7.794 1.00 89.38 130 ARG A N 1
ATOM 961 C CA . ARG A 1 130 ? 4.299 9.436 -7.012 1.00 89.38 130 ARG A CA 1
ATOM 962 C C . ARG A 1 130 ? 5.486 8.722 -7.671 1.00 89.38 130 ARG A C 1
ATOM 964 O O . ARG A 1 130 ? 6.611 9.196 -7.554 1.00 89.38 130 ARG A O 1
ATOM 971 N N . ASP A 1 131 ? 5.243 7.626 -8.392 1.00 89.62 131 ASP A N 1
ATOM 972 C CA . ASP A 1 131 ? 6.294 6.815 -9.026 1.00 89.62 131 ASP A CA 1
ATOM 973 C C . ASP A 1 131 ? 6.756 7.395 -10.383 1.00 89.62 131 ASP A C 1
ATOM 975 O O . ASP A 1 131 ? 7.727 6.918 -10.968 1.00 89.62 131 ASP A O 1
ATOM 979 N N . SER A 1 132 ? 6.085 8.440 -10.881 1.00 89.81 132 SER A N 1
ATOM 980 C CA . SER A 1 132 ? 6.421 9.164 -12.119 1.00 89.81 132 SER A CA 1
ATOM 981 C C . SER A 1 132 ? 7.122 10.508 -11.874 1.00 89.81 132 SER A C 1
ATOM 983 O O . SER A 1 132 ? 7.732 11.073 -12.785 1.00 89.81 132 SER A O 1
ATOM 985 N N . LEU A 1 133 ? 7.078 11.020 -10.644 1.00 95.00 133 LEU A N 1
ATOM 986 C CA . LEU A 1 133 ? 7.615 12.332 -10.289 1.00 95.00 133 LEU A CA 1
ATOM 987 C C . LEU A 1 133 ? 9.136 12.304 -10.110 1.00 95.00 133 LEU A C 1
ATOM 989 O O . LEU A 1 133 ? 9.716 11.287 -9.722 1.00 95.00 133 LEU A O 1
ATOM 993 N N . ASP A 1 134 ? 9.786 13.440 -10.365 1.00 95.56 134 ASP A N 1
ATOM 994 C CA . ASP A 1 134 ? 11.151 13.667 -9.890 1.00 95.56 134 ASP A CA 1
ATOM 995 C C . ASP A 1 134 ? 11.168 13.839 -8.357 1.00 95.56 134 ASP A C 1
ATOM 997 O O . ASP A 1 134 ? 10.129 14.010 -7.711 1.00 95.56 134 ASP A O 1
ATOM 1001 N N . GLN A 1 135 ? 12.361 13.806 -7.756 1.00 95.31 135 GLN A N 1
ATOM 1002 C CA . GLN A 1 135 ? 12.492 13.880 -6.297 1.00 95.31 135 GLN A CA 1
ATOM 1003 C C . GLN A 1 135 ? 11.886 15.161 -5.703 1.00 95.31 135 GLN A C 1
ATOM 1005 O O . GLN A 1 135 ? 11.324 15.125 -4.610 1.00 95.31 135 GLN A O 1
ATOM 1010 N N . GLY A 1 136 ? 11.996 16.293 -6.404 1.00 96.69 136 GLY A N 1
ATOM 1011 C CA . GLY A 1 136 ? 11.481 17.568 -5.914 1.00 96.69 136 GLY A CA 1
ATOM 1012 C C . GLY A 1 136 ? 9.955 17.600 -5.893 1.00 96.69 136 GLY A C 1
ATOM 1013 O O . GLY A 1 136 ? 9.373 17.856 -4.838 1.00 96.69 136 GLY A O 1
ATOM 1014 N N . ALA A 1 137 ? 9.298 17.265 -7.008 1.00 97.31 137 ALA A N 1
ATOM 1015 C CA . ALA A 1 137 ? 7.839 17.224 -7.080 1.00 97.31 137 ALA A CA 1
ATOM 1016 C C . ALA A 1 137 ? 7.242 16.189 -6.114 1.00 97.31 137 ALA A C 1
ATOM 1018 O O . ALA A 1 137 ? 6.218 16.466 -5.485 1.00 97.31 137 ALA A O 1
ATOM 1019 N N . PHE A 1 138 ? 7.900 15.033 -5.943 1.00 96.25 138 PHE A N 1
ATOM 1020 C CA . PHE A 1 138 ? 7.509 14.038 -4.942 1.00 96.25 138 PHE A CA 1
ATOM 1021 C C . PHE A 1 138 ? 7.493 14.648 -3.534 1.00 96.25 138 PHE A C 1
ATOM 1023 O O . PHE A 1 138 ? 6.458 14.638 -2.868 1.00 96.25 138 PHE A O 1
ATOM 1030 N N . THR A 1 139 ? 8.611 15.241 -3.100 1.00 94.50 139 THR A N 1
ATOM 1031 C CA . THR A 1 139 ? 8.735 15.832 -1.758 1.00 94.50 139 THR A CA 1
ATOM 1032 C C . THR A 1 139 ? 7.763 16.994 -1.544 1.00 94.50 139 THR A C 1
ATOM 1034 O O . THR A 1 139 ? 7.222 17.148 -0.447 1.00 94.50 139 THR A O 1
ATOM 1037 N N . PHE A 1 140 ? 7.511 17.804 -2.577 1.00 96.62 140 PHE A N 1
ATOM 1038 C CA . PHE A 1 140 ? 6.544 18.898 -2.519 1.00 96.62 140 PHE A CA 1
ATOM 1039 C C . PHE A 1 140 ? 5.127 18.394 -2.208 1.00 96.62 140 PHE A C 1
ATOM 1041 O O . PHE A 1 140 ? 4.523 18.832 -1.227 1.00 96.62 140 PHE A O 1
ATOM 1048 N N . LEU A 1 141 ? 4.614 17.439 -2.992 1.00 96.25 141 LEU A N 1
ATOM 1049 C CA . LEU A 1 141 ? 3.265 16.902 -2.788 1.00 96.25 141 LEU A CA 1
ATOM 1050 C C . LEU A 1 141 ? 3.145 16.118 -1.481 1.00 96.25 141 LEU A C 1
ATOM 1052 O O . LEU A 1 141 ? 2.168 16.298 -0.755 1.00 96.25 141 LEU A O 1
ATOM 1056 N N . GLU A 1 142 ? 4.149 15.307 -1.144 1.00 93.12 142 GLU A N 1
ATOM 1057 C CA . GLU A 1 142 ? 4.164 14.543 0.104 1.00 93.12 142 GLU A CA 1
ATOM 1058 C C . GLU A 1 142 ? 4.063 15.469 1.329 1.00 93.12 142 GLU A C 1
ATOM 1060 O O . GLU A 1 142 ? 3.287 15.218 2.254 1.00 93.12 142 GLU A O 1
ATOM 1065 N N . THR A 1 143 ? 4.798 16.586 1.317 1.00 93.50 143 THR A N 1
ATOM 1066 C CA . THR A 1 143 ? 4.761 17.586 2.394 1.00 93.50 143 THR A CA 1
ATOM 1067 C C . THR A 1 143 ? 3.372 18.209 2.533 1.00 93.50 143 THR A C 1
ATOM 1069 O O . THR A 1 143 ? 2.875 18.375 3.651 1.00 93.50 143 THR A O 1
ATOM 1072 N N . LEU A 1 144 ? 2.723 18.540 1.412 1.00 95.50 144 LEU A N 1
ATOM 1073 C CA . LEU A 1 144 ? 1.385 19.127 1.431 1.00 95.50 144 LEU A CA 1
ATOM 1074 C C . LEU A 1 144 ? 0.327 18.141 1.941 1.00 95.50 144 LEU A C 1
ATOM 1076 O O . LEU A 1 144 ? -0.509 18.528 2.760 1.00 95.50 144 LEU A O 1
ATOM 1080 N N . ILE A 1 145 ? 0.385 16.877 1.509 1.00 93.81 145 ILE A N 1
ATOM 1081 C CA . ILE A 1 145 ? -0.521 15.818 1.977 1.00 93.81 145 ILE A CA 1
ATOM 1082 C C . ILE A 1 145 ? -0.367 15.609 3.485 1.00 93.81 145 ILE A C 1
ATOM 1084 O O . ILE A 1 145 ? -1.358 15.692 4.213 1.00 93.81 145 ILE A O 1
ATOM 1088 N N . LYS A 1 146 ? 0.866 15.449 3.989 1.00 89.00 146 LYS A N 1
ATOM 1089 C CA . LYS A 1 146 ? 1.130 15.298 5.433 1.00 89.00 146 LYS A CA 1
ATOM 1090 C C . LYS A 1 146 ? 0.604 16.494 6.239 1.00 89.00 146 LYS A C 1
ATOM 1092 O O . LYS A 1 146 ? 0.051 16.324 7.330 1.00 89.00 146 LYS A O 1
ATOM 1097 N N . ALA A 1 147 ? 0.725 17.713 5.707 1.00 91.19 147 ALA A N 1
ATOM 1098 C CA . ALA A 1 147 ? 0.171 18.909 6.339 1.00 91.19 147 ALA A CA 1
ATOM 1099 C C . ALA A 1 147 ? -1.370 18.901 6.370 1.00 91.19 147 ALA A C 1
ATOM 1101 O O . ALA A 1 147 ? -1.954 19.225 7.406 1.00 91.19 147 ALA A O 1
ATOM 1102 N N . ALA A 1 148 ? -2.026 18.497 5.278 1.00 93.06 148 ALA A N 1
ATOM 1103 C CA . ALA A 1 148 ? -3.484 18.398 5.199 1.00 93.06 148 ALA A CA 1
ATOM 1104 C C . ALA A 1 148 ? -4.042 17.297 6.119 1.00 93.06 148 ALA A C 1
ATOM 1106 O O . ALA A 1 148 ? -5.026 17.529 6.819 1.00 93.06 148 ALA A O 1
ATOM 1107 N N . GLN A 1 149 ? -3.375 16.142 6.213 1.00 89.75 149 GLN A N 1
ATOM 1108 C CA . GLN A 1 149 ? -3.713 15.076 7.165 1.00 89.75 149 GLN A CA 1
ATOM 1109 C C . GLN A 1 149 ? -3.642 15.571 8.617 1.00 89.75 149 GLN A C 1
ATOM 1111 O O . GLN A 1 149 ? -4.554 15.335 9.414 1.00 89.75 149 GLN A O 1
ATOM 1116 N N . LYS A 1 150 ? -2.583 16.314 8.965 1.00 87.81 150 LYS A N 1
ATOM 1117 C CA . LYS A 1 150 ? -2.436 16.921 10.294 1.00 87.81 150 LYS A CA 1
ATOM 1118 C C . LYS A 1 150 ? -3.542 17.942 10.585 1.00 87.81 150 LYS A C 1
ATOM 1120 O O . LYS A 1 150 ? -4.069 17.954 11.696 1.00 87.81 150 LYS A O 1
ATOM 1125 N N . ALA A 1 151 ? -3.905 18.772 9.606 1.00 89.00 151 ALA A N 1
ATOM 1126 C CA . ALA A 1 151 ? -4.998 19.735 9.737 1.00 89.00 151 ALA A CA 1
ATOM 1127 C C . ALA A 1 151 ? -6.358 19.033 9.904 1.00 89.00 151 ALA A C 1
ATOM 1129 O O . ALA A 1 151 ? -7.118 19.374 10.809 1.00 89.00 151 ALA A O 1
ATOM 1130 N N . MET A 1 152 ? -6.619 17.987 9.114 1.00 89.94 152 MET A N 1
ATOM 1131 C CA . MET A 1 152 ? -7.819 17.154 9.212 1.00 89.94 152 MET A CA 1
ATOM 1132 C C . MET A 1 152 ? -7.976 16.522 10.601 1.00 89.94 152 MET A C 1
ATOM 1134 O O . MET A 1 152 ? -9.078 16.488 11.146 1.00 89.94 152 MET A O 1
ATOM 1138 N N . ALA A 1 153 ? -6.880 16.043 11.196 1.00 82.69 153 ALA A N 1
ATOM 1139 C CA . ALA A 1 153 ? -6.893 15.452 12.533 1.00 82.69 153 ALA A CA 1
ATOM 1140 C C . ALA A 1 153 ? -7.156 16.474 13.658 1.00 82.69 153 ALA A C 1
ATOM 1142 O O . ALA A 1 153 ? -7.643 16.089 14.721 1.00 82.69 153 ALA A O 1
ATOM 1143 N N . ALA A 1 154 ? -6.835 17.753 13.440 1.00 83.56 154 ALA A N 1
ATOM 1144 C CA . ALA A 1 154 ? -7.016 18.828 14.417 1.00 83.56 154 ALA A CA 1
ATOM 1145 C C . ALA A 1 154 ? -8.362 19.573 14.287 1.00 83.56 154 ALA A C 1
ATOM 1147 O O . ALA A 1 154 ? -8.744 20.292 15.209 1.00 83.56 154 ALA A O 1
ATOM 1148 N N . ALA A 1 155 ? -9.068 19.420 13.164 1.00 85.56 155 ALA A N 1
ATOM 1149 C CA . ALA A 1 155 ? -10.301 20.141 12.859 1.00 85.56 155 ALA A CA 1
ATOM 1150 C C . ALA A 1 155 ? -11.483 19.721 13.756 1.00 85.56 155 ALA A C 1
ATOM 1152 O O . ALA A 1 155 ? -11.763 18.532 13.933 1.00 85.56 155 ALA A O 1
ATOM 1153 N N . VAL A 1 156 ? -12.206 20.708 14.300 1.00 81.44 156 VAL A N 1
ATOM 1154 C CA . VAL A 1 156 ? -13.354 20.500 15.212 1.00 81.44 156 VAL A CA 1
ATOM 1155 C C . VAL A 1 156 ? -14.599 21.305 14.823 1.00 81.44 156 VAL A C 1
ATOM 1157 O O . VAL A 1 156 ? -15.685 21.048 15.348 1.00 81.44 156 VAL A O 1
ATOM 1160 N N . SER A 1 157 ? -14.469 22.266 13.904 1.00 85.06 157 SER A N 1
ATOM 1161 C CA . SER A 1 157 ? -15.553 23.132 13.432 1.00 85.06 157 SER A CA 1
ATOM 1162 C C . SER A 1 157 ? -15.767 23.031 11.918 1.00 85.06 157 SER A C 1
ATOM 1164 O O . SER A 1 157 ? -14.902 22.562 11.181 1.00 85.06 157 SER A O 1
ATOM 1166 N N . ALA A 1 158 ? -16.921 23.503 11.435 1.00 89.06 158 ALA A N 1
ATOM 1167 C CA . ALA A 1 158 ? -17.213 23.542 10.001 1.00 89.06 158 ALA A CA 1
ATOM 1168 C C . ALA A 1 158 ? -16.177 24.377 9.226 1.00 89.06 158 ALA A C 1
ATOM 1170 O O . ALA A 1 158 ? -15.724 23.942 8.174 1.00 89.06 158 ALA A O 1
ATOM 1171 N N . ALA A 1 159 ? -15.739 25.512 9.784 1.00 92.62 159 ALA A N 1
ATOM 1172 C CA . ALA A 1 159 ? -14.727 26.374 9.173 1.00 92.62 159 ALA A CA 1
ATOM 1173 C C . ALA A 1 159 ? -13.352 25.689 9.067 1.00 92.62 159 ALA A C 1
ATOM 1175 O O . ALA A 1 159 ? -12.669 25.844 8.056 1.00 92.62 159 ALA A O 1
ATOM 1176 N N . ASP A 1 160 ? -12.963 24.893 10.071 1.00 92.50 160 ASP A N 1
ATOM 1177 C CA . ASP A 1 160 ? -11.716 24.119 10.011 1.00 92.50 160 ASP A CA 1
ATOM 1178 C C . ASP A 1 160 ? -11.778 23.079 8.885 1.00 92.50 160 ASP A C 1
ATOM 1180 O O . ASP A 1 160 ? -10.841 22.953 8.098 1.00 92.50 160 ASP A O 1
ATOM 1184 N N . PHE A 1 161 ? -12.897 22.352 8.770 1.00 93.50 161 PHE A N 1
ATOM 1185 C CA . PHE A 1 161 ? -13.078 21.362 7.707 1.00 93.50 161 PHE A CA 1
ATOM 1186 C C . PHE A 1 161 ? -13.170 22.004 6.318 1.00 93.50 161 PHE A C 1
ATOM 1188 O O . PHE A 1 161 ? -12.605 21.465 5.372 1.00 93.50 161 PHE A O 1
ATOM 1195 N N . GLU A 1 162 ? -13.810 23.166 6.179 1.00 95.81 162 GLU A N 1
ATOM 1196 C CA . GLU A 1 162 ? -13.823 23.928 4.922 1.00 95.81 162 GLU A CA 1
ATOM 1197 C C . GLU A 1 162 ? -12.411 24.378 4.510 1.00 95.81 162 GLU A C 1
ATOM 1199 O O . GLU A 1 162 ? -12.066 24.327 3.327 1.00 95.81 162 GLU A O 1
ATOM 1204 N N . ALA A 1 163 ? -11.558 24.755 5.470 1.00 96.25 163 ALA A N 1
ATOM 1205 C CA . ALA A 1 163 ? -10.156 25.072 5.202 1.00 96.25 163 ALA A CA 1
ATOM 1206 C C . ALA A 1 163 ? -9.364 23.836 4.737 1.00 96.25 163 ALA A C 1
ATOM 1208 O O . ALA A 1 163 ? -8.598 23.929 3.776 1.00 96.25 163 ALA A O 1
ATOM 1209 N N . VAL A 1 164 ? -9.587 22.672 5.362 1.00 96.62 164 VAL A N 1
ATOM 1210 C CA . VAL A 1 164 ? -8.993 21.393 4.930 1.00 96.62 164 VAL A CA 1
ATOM 1211 C C . VAL A 1 164 ? -9.476 21.006 3.532 1.00 96.62 164 VAL A C 1
ATOM 1213 O O . VAL A 1 164 ? -8.666 20.605 2.701 1.00 96.62 164 VAL A O 1
ATOM 1216 N N . GLU A 1 165 ? -10.770 21.161 3.235 1.00 97.75 165 GLU A N 1
ATOM 1217 C CA . GLU A 1 165 ? -11.332 20.905 1.905 1.00 97.75 165 GLU A CA 1
ATOM 1218 C C . GLU A 1 165 ? -10.659 21.783 0.840 1.00 97.75 165 GLU A C 1
ATOM 1220 O O . GLU A 1 165 ? -10.247 21.283 -0.209 1.00 97.75 165 GLU A O 1
ATOM 1225 N N . ALA A 1 166 ? -10.523 23.086 1.106 1.00 97.38 166 ALA A N 1
ATOM 1226 C CA . ALA A 1 166 ? -9.866 24.019 0.195 1.00 97.38 166 ALA A CA 1
ATOM 1227 C C . ALA A 1 166 ? -8.386 23.661 -0.020 1.00 97.38 166 ALA A C 1
ATOM 1229 O O . ALA A 1 166 ? -7.928 23.634 -1.163 1.00 97.38 166 ALA A O 1
ATOM 1230 N N . GLN A 1 167 ? -7.662 23.330 1.055 1.00 97.25 167 GLN A N 1
ATOM 1231 C CA . GLN A 1 167 ? -6.272 22.884 0.984 1.00 97.25 167 GLN A CA 1
ATOM 1232 C C . GLN A 1 167 ? -6.139 21.593 0.165 1.00 97.25 167 GLN A C 1
ATOM 1234 O O . GLN A 1 167 ? -5.299 21.518 -0.724 1.00 97.25 167 GLN A O 1
ATOM 1239 N N . ALA A 1 168 ? -6.983 20.589 0.408 1.00 97.56 168 ALA A N 1
ATOM 1240 C CA . ALA A 1 168 ? -6.946 19.325 -0.321 1.00 97.56 168 ALA A CA 1
ATOM 1241 C C . ALA A 1 168 ? -7.256 19.498 -1.819 1.00 97.56 168 ALA A C 1
ATOM 1243 O O . ALA A 1 168 ? -6.603 18.886 -2.663 1.00 97.56 168 ALA A O 1
ATOM 1244 N N . LYS A 1 169 ? -8.196 20.385 -2.172 1.00 96.94 169 LYS A N 1
ATOM 1245 C CA . LYS A 1 169 ? -8.479 20.737 -3.574 1.00 96.94 169 LYS A CA 1
ATOM 1246 C C . LYS A 1 169 ? -7.296 21.419 -4.260 1.00 96.94 169 LYS A C 1
ATOM 1248 O O . LYS A 1 169 ? -7.022 21.102 -5.416 1.00 96.94 169 LYS A O 1
ATOM 1253 N N . ASP A 1 170 ? -6.597 22.317 -3.564 1.00 96.56 170 ASP A N 1
ATOM 1254 C CA . ASP A 1 170 ? -5.363 22.921 -4.078 1.00 96.56 170 ASP A CA 1
ATOM 1255 C C . ASP A 1 170 ? -4.295 21.846 -4.315 1.00 96.56 170 ASP A C 1
ATOM 1257 O O . ASP A 1 170 ? -3.740 21.766 -5.406 1.00 96.56 170 ASP A O 1
ATOM 1261 N N . ILE A 1 171 ? -4.100 20.927 -3.364 1.00 97.06 171 ILE A N 1
ATOM 1262 C CA . ILE A 1 171 ? -3.163 19.802 -3.516 1.00 97.06 171 ILE A CA 1
ATOM 1263 C C . ILE A 1 171 ? -3.517 18.941 -4.729 1.00 97.06 171 ILE A C 1
ATOM 1265 O O . ILE A 1 171 ? -2.636 18.590 -5.509 1.00 97.06 171 ILE A O 1
ATOM 1269 N N . ALA A 1 172 ? -4.796 18.626 -4.929 1.00 95.75 172 ALA A N 1
ATOM 1270 C CA . ALA A 1 172 ? -5.249 17.858 -6.082 1.00 95.75 172 ALA A CA 1
ATOM 1271 C C . ALA A 1 172 ? -4.973 18.576 -7.419 1.00 95.75 172 ALA A C 1
ATOM 1273 O O . ALA A 1 172 ? -4.693 17.909 -8.417 1.00 95.75 172 ALA A O 1
ATOM 1274 N N . ALA A 1 173 ? -5.039 19.911 -7.454 1.00 94.50 173 ALA A N 1
ATOM 1275 C CA . ALA A 1 173 ? -4.644 20.704 -8.618 1.00 94.50 173 ALA A CA 1
ATOM 1276 C C . ALA A 1 173 ? -3.117 20.705 -8.807 1.00 94.50 173 ALA A C 1
ATOM 1278 O O . ALA A 1 173 ? -2.634 20.462 -9.912 1.00 94.50 173 ALA A O 1
ATOM 1279 N N . ARG A 1 174 ? -2.351 20.875 -7.723 1.00 95.31 174 ARG A N 1
ATOM 1280 C CA . ARG A 1 174 ? -0.883 20.787 -7.734 1.00 95.31 174 ARG A CA 1
ATOM 1281 C C . ARG A 1 174 ? -0.370 19.417 -8.160 1.00 95.31 174 ARG A C 1
ATOM 1283 O O . ARG A 1 174 ? 0.642 19.342 -8.847 1.00 95.31 174 ARG A O 1
ATOM 1290 N N . ALA A 1 175 ? -1.065 18.342 -7.796 1.00 95.75 175 ALA A N 1
ATOM 1291 C CA . ALA A 1 175 ? -0.738 16.991 -8.236 1.00 95.75 175 ALA A CA 1
ATOM 1292 C C . ALA A 1 175 ? -0.899 16.834 -9.755 1.00 95.75 175 ALA A C 1
ATOM 1294 O O . ALA A 1 175 ? -0.073 16.187 -10.392 1.00 95.75 175 ALA A O 1
ATOM 1295 N N . GLU A 1 176 ? -1.907 17.474 -10.356 1.00 94.25 176 GLU A N 1
ATOM 1296 C CA . GLU A 1 176 ? -2.086 17.478 -11.812 1.00 94.25 176 GLU A CA 1
ATOM 1297 C C . GLU A 1 176 ? -1.001 18.303 -12.524 1.00 94.25 176 GLU A C 1
ATOM 1299 O O . GLU A 1 176 ? -0.470 17.870 -13.548 1.00 94.25 176 GLU A O 1
ATOM 1304 N N . GLU A 1 177 ? -0.609 19.455 -11.972 1.00 95.44 177 GLU A N 1
ATOM 1305 C CA . GLU A 1 177 ? 0.537 20.229 -12.477 1.00 95.44 177 GLU A CA 1
ATOM 1306 C C . GLU A 1 177 ? 1.837 19.407 -12.407 1.00 95.44 177 GLU A C 1
ATOM 1308 O O . GLU A 1 177 ? 2.567 19.297 -13.398 1.00 95.44 177 GLU A O 1
ATOM 1313 N N . ALA A 1 178 ? 2.085 18.759 -11.264 1.00 96.50 178 ALA A N 1
ATOM 1314 C CA . ALA A 1 178 ? 3.227 17.878 -11.049 1.00 96.50 178 ALA A CA 1
ATOM 1315 C C . ALA A 1 178 ? 3.223 16.689 -12.016 1.00 96.50 178 ALA A C 1
ATOM 1317 O O . ALA A 1 178 ? 4.274 16.334 -12.540 1.00 96.50 178 ALA A O 1
ATOM 1318 N N . ARG A 1 179 ? 2.052 16.106 -12.309 1.00 95.62 179 ARG A N 1
ATOM 1319 C CA . ARG A 1 179 ? 1.890 15.031 -13.296 1.00 95.62 179 ARG A CA 1
ATOM 1320 C C . ARG A 1 179 ? 2.296 15.481 -14.695 1.00 95.62 179 ARG A C 1
ATOM 1322 O O . ARG A 1 179 ? 3.032 14.777 -15.385 1.00 95.62 179 ARG A O 1
ATOM 1329 N N . ILE A 1 180 ? 1.815 16.645 -15.136 1.00 95.06 180 ILE A N 1
ATOM 1330 C CA . ILE A 1 180 ? 2.159 17.202 -16.454 1.00 95.06 180 ILE A CA 1
ATOM 1331 C C . ILE A 1 180 ? 3.674 17.411 -16.555 1.00 95.06 180 ILE A C 1
ATOM 1333 O O . ILE A 1 180 ? 4.286 17.033 -17.559 1.00 95.06 180 ILE A O 1
ATOM 1337 N N . TYR A 1 181 ? 4.282 17.962 -15.505 1.00 96.62 181 TYR A N 1
ATOM 1338 C CA . TYR A 1 181 ? 5.730 18.110 -15.418 1.00 96.62 181 TYR A CA 1
ATOM 1339 C C . TYR A 1 181 ? 6.463 16.761 -15.378 1.00 96.62 181 TYR A C 1
ATOM 1341 O O . TYR A 1 181 ? 7.423 16.592 -16.121 1.00 96.62 181 TYR A O 1
ATOM 1349 N N . GLY A 1 182 ? 5.995 15.777 -14.608 1.00 95.25 182 GLY A N 1
ATOM 1350 C CA . GLY A 1 182 ? 6.580 14.434 -14.528 1.00 95.25 182 GLY A CA 1
ATOM 1351 C C . GLY A 1 182 ? 6.612 13.726 -15.885 1.00 95.25 182 GLY A C 1
ATOM 1352 O O . GLY A 1 182 ? 7.642 13.183 -16.282 1.00 95.25 182 GLY A O 1
ATOM 1353 N N . VAL A 1 183 ? 5.535 13.838 -16.672 1.00 94.19 183 VAL A N 1
ATOM 1354 C CA . VAL A 1 183 ? 5.505 13.344 -18.061 1.00 94.19 183 VAL A CA 1
ATOM 1355 C C . VAL A 1 183 ? 6.542 14.060 -18.930 1.00 94.19 183 VAL A C 1
ATOM 1357 O O . VAL A 1 183 ? 7.246 13.419 -19.712 1.00 94.19 183 VAL A O 1
ATOM 1360 N N . PHE A 1 184 ? 6.658 15.386 -18.809 1.00 96.00 184 PHE A N 1
ATOM 1361 C CA . PHE A 1 184 ? 7.688 16.137 -19.527 1.00 96.00 184 PHE A CA 1
ATOM 1362 C C . PHE A 1 184 ? 9.100 15.696 -19.115 1.00 96.00 184 PHE A C 1
ATOM 1364 O O . PHE A 1 184 ? 9.936 15.458 -19.986 1.00 96.00 184 PHE A O 1
ATOM 1371 N N . PHE A 1 185 ? 9.347 15.547 -17.815 1.00 95.81 185 PHE A N 1
ATOM 1372 C CA . PHE A 1 185 ? 10.611 15.103 -17.238 1.00 95.81 185 PHE A CA 1
ATOM 1373 C C . PHE A 1 185 ? 11.033 13.738 -17.792 1.00 95.81 185 PHE A C 1
ATOM 1375 O O . PHE A 1 185 ? 12.180 13.561 -18.205 1.00 95.81 185 PHE A O 1
ATOM 1382 N N . ASP A 1 186 ? 10.102 12.788 -17.875 1.00 94.38 186 ASP A N 1
ATOM 1383 C CA . ASP A 1 186 ? 10.336 11.459 -18.443 1.00 94.38 186 ASP A CA 1
ATOM 1384 C C . ASP A 1 186 ? 10.684 11.506 -19.930 1.00 94.38 186 ASP A C 1
ATOM 1386 O O . ASP A 1 186 ? 11.658 10.883 -20.368 1.00 94.38 186 ASP A O 1
ATOM 1390 N N . ASN A 1 187 ? 9.912 12.273 -20.704 1.00 95.19 187 ASN A N 1
ATOM 1391 C CA . ASN A 1 187 ? 10.157 12.438 -22.134 1.00 95.19 187 ASN A CA 1
ATOM 1392 C C . ASN A 1 187 ? 11.519 13.100 -22.381 1.00 95.19 187 ASN A C 1
ATOM 1394 O O . ASN A 1 187 ? 12.287 12.657 -23.234 1.00 95.19 187 ASN A O 1
ATOM 1398 N N . TRP A 1 188 ? 11.856 14.128 -21.598 1.00 96.81 188 TRP A N 1
ATOM 1399 C CA . TRP A 1 188 ? 13.158 14.789 -21.636 1.00 96.81 188 TRP A CA 1
ATOM 1400 C C . TRP A 1 188 ? 14.293 13.834 -21.255 1.00 96.81 188 TRP A C 1
ATOM 1402 O O . TRP A 1 188 ? 15.319 13.782 -21.937 1.00 96.81 188 TRP A O 1
ATOM 1412 N N . THR A 1 189 ? 14.098 13.014 -20.224 1.00 95.06 189 THR A N 1
ATOM 1413 C CA . THR A 1 189 ? 15.084 12.035 -19.751 1.00 95.06 189 THR A CA 1
ATOM 1414 C C . THR A 1 189 ? 15.425 11.016 -20.838 1.00 95.06 189 THR A C 1
ATOM 1416 O O . THR A 1 189 ? 16.608 10.775 -21.091 1.00 95.06 189 THR A O 1
ATOM 1419 N N . ARG A 1 190 ? 14.423 10.449 -21.525 1.00 95.06 190 ARG A N 1
ATOM 1420 C CA . ARG A 1 190 ? 14.643 9.499 -22.632 1.00 95.06 190 ARG A CA 1
ATOM 1421 C C . ARG A 1 190 ? 15.195 10.172 -23.884 1.00 95.06 190 ARG A C 1
ATOM 1423 O O . ARG A 1 190 ? 16.153 9.666 -24.470 1.00 95.06 190 ARG A O 1
ATOM 1430 N N . ALA A 1 191 ? 14.634 11.318 -24.273 1.00 95.06 191 ALA A N 1
ATOM 1431 C CA . ALA A 1 191 ? 15.068 12.051 -25.457 1.00 95.06 191 ALA A CA 1
ATOM 1432 C C . ALA A 1 191 ? 16.542 12.466 -25.357 1.00 95.06 191 ALA A C 1
ATOM 1434 O O . ALA A 1 191 ? 17.302 12.235 -26.294 1.00 95.06 191 ALA A O 1
ATOM 1435 N N . THR A 1 192 ? 16.977 13.011 -24.216 1.00 95.81 192 THR A N 1
ATOM 1436 C CA . THR A 1 192 ? 18.380 13.415 -24.021 1.00 95.81 192 THR A CA 1
ATOM 1437 C C . THR A 1 192 ? 19.338 12.226 -24.031 1.00 95.81 192 THR A C 1
ATOM 1439 O O . THR A 1 192 ? 20.380 12.312 -24.675 1.00 95.81 192 THR A O 1
ATOM 1442 N N . LEU A 1 193 ? 18.983 11.083 -23.426 1.00 95.25 193 LEU A N 1
ATOM 1443 C CA . LEU A 1 193 ? 19.788 9.854 -23.527 1.00 95.25 193 LEU A CA 1
ATOM 1444 C C . LEU A 1 193 ? 19.989 9.421 -24.988 1.00 95.25 193 LEU A C 1
ATOM 1446 O O . LEU A 1 193 ? 21.101 9.082 -25.397 1.00 95.25 193 LEU A O 1
ATOM 1450 N N . LEU A 1 194 ? 18.920 9.455 -25.786 1.00 94.62 194 LEU A N 1
ATOM 1451 C CA . LEU A 1 194 ? 18.952 9.048 -27.190 1.00 94.62 194 LEU A CA 1
ATOM 1452 C C . LEU A 1 194 ? 19.670 10.056 -28.096 1.00 94.62 194 LEU A C 1
ATOM 1454 O O . LEU A 1 194 ? 20.311 9.633 -29.054 1.00 94.62 194 LEU A O 1
ATOM 1458 N N . LEU A 1 195 ? 19.618 11.352 -27.776 1.00 93.75 195 LEU A N 1
ATOM 1459 C CA . LEU A 1 195 ? 20.374 12.402 -28.468 1.00 93.75 195 LEU A CA 1
ATOM 1460 C C . LEU A 1 195 ? 21.873 12.372 -28.140 1.00 93.75 195 LEU A C 1
ATOM 1462 O O . LEU A 1 195 ? 22.684 12.678 -29.008 1.00 93.75 195 LEU A O 1
ATOM 1466 N N . ILE A 1 196 ? 22.250 11.989 -26.916 1.00 93.69 196 ILE A N 1
ATOM 1467 C CA . ILE A 1 196 ? 23.659 11.852 -26.505 1.00 93.69 196 ILE A CA 1
ATOM 1468 C C . ILE A 1 196 ? 24.304 10.616 -27.147 1.00 93.69 196 ILE A C 1
ATOM 1470 O O . ILE A 1 196 ? 25.485 10.635 -27.482 1.00 93.69 196 ILE A O 1
ATOM 1474 N N . LYS A 1 197 ? 23.544 9.528 -27.331 1.00 91.81 197 LYS A N 1
ATOM 1475 C CA . LYS A 1 197 ? 24.041 8.244 -27.858 1.00 91.81 197 LYS A CA 1
ATOM 1476 C C . LYS A 1 197 ? 24.914 8.357 -29.126 1.00 91.81 197 LYS A C 1
ATOM 1478 O O . LYS A 1 197 ? 25.959 7.707 -29.130 1.00 91.81 197 LYS A O 1
ATOM 1483 N N . PRO A 1 198 ? 24.520 9.087 -30.191 1.00 90.94 198 PRO A N 1
ATOM 1484 C CA . PRO A 1 198 ? 25.319 9.211 -31.413 1.00 90.94 198 PRO A CA 1
ATOM 1485 C C . PRO A 1 198 ? 26.467 10.234 -31.332 1.00 90.94 198 PRO A C 1
ATOM 1487 O O . PRO A 1 198 ? 27.178 10.378 -32.321 1.00 90.94 198 PRO A O 1
ATOM 1490 N N . MET A 1 199 ? 26.638 10.962 -30.222 1.00 91.69 199 MET A N 1
ATOM 1491 C CA . MET A 1 199 ? 27.712 11.952 -30.074 1.00 91.69 199 MET A CA 1
ATOM 1492 C C . MET A 1 199 ? 29.076 11.285 -29.849 1.00 91.69 199 MET A C 1
ATOM 1494 O O . MET A 1 199 ? 29.170 10.258 -29.171 1.00 91.69 199 MET A O 1
ATOM 1498 N N . ASP A 1 200 ? 30.133 11.929 -30.344 1.00 92.12 200 ASP A N 1
ATOM 1499 C CA . ASP A 1 200 ? 31.527 11.534 -30.118 1.00 92.12 200 ASP A CA 1
ATOM 1500 C C . ASP A 1 200 ? 32.136 12.247 -28.890 1.00 92.12 200 ASP A C 1
ATOM 1502 O O . ASP A 1 200 ? 31.689 13.322 -28.468 1.00 92.12 200 ASP A O 1
ATOM 1506 N N . ASP A 1 201 ? 33.192 11.668 -28.313 1.00 89.06 201 ASP A N 1
ATOM 1507 C CA . ASP A 1 201 ? 33.975 12.310 -27.248 1.00 89.06 201 ASP A CA 1
ATOM 1508 C C . ASP A 1 201 ? 34.819 13.469 -27.825 1.00 89.06 201 ASP A C 1
ATOM 1510 O O . ASP A 1 201 ? 35.409 13.311 -28.900 1.00 89.06 201 ASP A O 1
ATOM 1514 N N . PRO A 1 202 ? 34.919 14.643 -27.158 1.00 89.88 202 PRO A N 1
ATOM 1515 C CA . PRO A 1 202 ? 34.503 14.961 -25.779 1.00 89.88 202 PRO A CA 1
ATOM 1516 C C . PRO A 1 202 ? 33.088 15.563 -25.630 1.00 89.88 202 PRO A C 1
ATOM 1518 O O . PRO A 1 202 ? 32.647 15.842 -24.512 1.00 89.88 202 PRO A O 1
ATOM 1521 N N . ALA A 1 203 ? 32.366 15.800 -26.732 1.00 91.56 203 ALA A N 1
ATOM 1522 C CA . ALA A 1 203 ? 31.044 16.436 -26.698 1.00 91.56 203 ALA A CA 1
ATOM 1523 C C . ALA A 1 203 ? 30.033 15.607 -25.890 1.00 91.56 203 ALA A C 1
ATOM 1525 O O . ALA A 1 203 ? 29.268 16.152 -25.094 1.00 91.56 203 ALA A O 1
ATOM 1526 N N . LYS A 1 204 ? 30.101 14.279 -26.026 1.00 93.94 204 LYS A N 1
ATOM 1527 C CA . LYS A 1 204 ? 29.293 13.325 -25.261 1.00 93.94 204 LYS A CA 1
ATOM 1528 C C . LYS A 1 204 ? 29.457 13.466 -23.741 1.00 93.94 204 LYS A C 1
ATOM 1530 O O . LYS A 1 204 ? 28.460 13.460 -23.013 1.00 93.94 204 LYS A O 1
ATOM 1535 N N . GLU A 1 205 ? 30.689 13.611 -23.251 1.00 93.75 205 GLU A N 1
ATOM 1536 C CA . GLU A 1 205 ? 30.992 13.768 -21.819 1.00 93.75 205 GLU A CA 1
ATOM 1537 C C . GLU A 1 205 ? 30.442 15.092 -21.270 1.00 93.75 205 GLU A C 1
ATOM 1539 O O . GLU A 1 205 ? 29.796 15.122 -20.217 1.00 93.75 205 GLU A O 1
ATOM 1544 N N . THR A 1 206 ? 30.620 16.179 -22.027 1.00 94.94 206 THR A N 1
ATOM 1545 C CA . THR A 1 206 ? 30.082 17.503 -21.674 1.00 94.94 206 THR A CA 1
ATOM 1546 C C . THR A 1 206 ? 28.555 17.470 -21.610 1.00 94.94 206 THR A C 1
ATOM 1548 O O . THR A 1 206 ? 27.966 17.872 -20.607 1.00 94.94 206 THR A O 1
ATOM 1551 N N . ALA A 1 207 ? 27.910 16.904 -22.633 1.00 95.12 207 ALA A N 1
ATOM 1552 C CA . ALA A 1 207 ? 26.458 16.798 -22.707 1.00 95.12 207 ALA A CA 1
ATOM 1553 C C . ALA A 1 207 ? 25.873 15.936 -21.572 1.00 95.12 207 ALA A C 1
ATOM 1555 O O . ALA A 1 207 ? 24.817 16.266 -21.025 1.00 95.12 207 ALA A O 1
ATOM 1556 N N . THR A 1 208 ? 26.570 14.863 -21.179 1.00 94.69 208 THR A N 1
ATOM 1557 C CA . THR A 1 208 ? 26.193 14.000 -20.045 1.00 94.69 208 THR A CA 1
ATOM 1558 C C . THR A 1 208 ? 26.317 14.731 -18.706 1.00 94.69 208 THR A C 1
ATOM 1560 O O . THR A 1 208 ? 25.415 14.647 -17.872 1.00 94.69 208 THR A O 1
ATOM 1563 N N . THR A 1 209 ? 27.397 15.490 -18.510 1.00 95.38 209 THR A N 1
ATOM 1564 C CA . THR A 1 209 ? 27.629 16.275 -17.287 1.00 95.38 209 THR A CA 1
ATOM 1565 C C . THR A 1 209 ? 26.581 17.378 -17.128 1.00 95.38 209 THR A C 1
ATOM 1567 O O . THR A 1 209 ? 25.939 17.484 -16.081 1.00 95.38 209 THR A O 1
ATOM 1570 N N . GLU A 1 210 ? 26.332 18.148 -18.191 1.00 96.38 210 GLU A N 1
ATOM 1571 C CA . GLU A 1 210 ? 25.293 19.182 -18.201 1.00 96.38 210 GLU A CA 1
ATOM 1572 C C . GLU A 1 210 ? 23.898 18.591 -17.983 1.00 96.38 210 GLU A C 1
ATOM 1574 O O . GLU A 1 210 ? 23.100 19.177 -17.253 1.00 96.38 210 GLU A O 1
ATOM 1579 N N . ARG A 1 211 ? 23.592 17.413 -18.550 1.00 96.19 211 ARG A N 1
ATOM 1580 C CA . ARG A 1 211 ? 22.313 16.721 -18.315 1.00 96.19 211 ARG A CA 1
ATOM 1581 C C . ARG A 1 211 ? 22.068 16.512 -16.817 1.00 96.19 211 ARG A C 1
ATOM 1583 O O . ARG A 1 211 ? 21.004 16.881 -16.324 1.00 96.19 211 ARG A O 1
ATOM 1590 N N . THR A 1 212 ? 23.050 15.982 -16.087 1.00 93.69 212 THR A N 1
ATOM 1591 C CA . THR A 1 212 ? 22.960 15.782 -14.629 1.00 93.69 212 THR A CA 1
ATOM 1592 C C . THR A 1 212 ? 22.766 17.105 -13.882 1.00 93.69 212 THR A C 1
ATOM 1594 O O . THR A 1 212 ? 21.921 17.188 -12.989 1.00 93.69 212 THR A O 1
ATOM 1597 N N . ALA A 1 213 ? 23.481 18.163 -14.279 1.00 96.62 213 ALA A N 1
ATOM 1598 C CA . ALA A 1 213 ? 23.327 19.491 -13.684 1.00 96.62 213 ALA A CA 1
ATOM 1599 C C . ALA A 1 213 ? 21.915 20.073 -13.898 1.00 96.62 213 ALA A C 1
ATOM 1601 O O . ALA A 1 213 ? 21.342 20.653 -12.973 1.00 96.62 213 ALA A O 1
ATOM 1602 N N . ARG A 1 214 ? 21.315 19.881 -15.084 1.00 97.62 214 ARG A N 1
ATOM 1603 C CA . ARG A 1 214 ? 19.939 20.331 -15.365 1.00 97.62 214 ARG A CA 1
ATOM 1604 C C . ARG A 1 214 ? 18.893 19.563 -14.574 1.00 97.62 214 ARG A C 1
ATOM 1606 O O . ARG A 1 214 ? 17.976 20.192 -14.056 1.00 97.62 214 ARG A O 1
ATOM 1613 N N . MET A 1 215 ? 19.055 18.251 -14.412 1.00 95.69 215 MET A N 1
ATOM 1614 C CA . MET A 1 215 ? 18.167 17.456 -13.557 1.00 95.69 215 MET A CA 1
ATOM 1615 C C . MET A 1 215 ? 18.218 17.935 -12.100 1.00 95.69 215 MET A C 1
ATOM 1617 O O . MET A 1 215 ? 17.174 18.122 -11.483 1.00 95.69 215 MET A O 1
ATOM 1621 N N . ALA A 1 216 ? 19.411 18.214 -11.563 1.00 95.31 216 ALA A N 1
ATOM 1622 C CA . ALA A 1 216 ? 19.558 18.734 -10.202 1.00 95.31 216 ALA A CA 1
ATOM 1623 C C . ALA A 1 216 ? 18.913 20.124 -10.022 1.00 95.31 216 ALA A C 1
ATOM 1625 O O . ALA A 1 216 ? 18.237 20.368 -9.022 1.00 95.31 216 ALA A O 1
ATOM 1626 N N . ALA A 1 217 ? 19.078 21.022 -11.000 1.00 97.50 217 ALA A N 1
ATOM 1627 C CA . ALA A 1 217 ? 18.432 22.335 -10.989 1.00 97.50 217 ALA A CA 1
ATOM 1628 C C . ALA A 1 217 ? 16.898 22.230 -11.058 1.00 97.50 217 ALA A C 1
ATOM 1630 O O . ALA A 1 217 ? 16.201 22.944 -10.339 1.00 97.50 217 ALA A O 1
ATOM 1631 N N . ALA A 1 218 ? 16.378 21.317 -11.881 1.00 97.94 218 ALA A N 1
ATOM 1632 C CA . ALA A 1 218 ? 14.947 21.069 -11.998 1.00 97.94 218 ALA A CA 1
ATOM 1633 C C . ALA A 1 218 ? 14.352 20.539 -10.685 1.00 97.94 218 ALA A C 1
ATOM 1635 O O . ALA A 1 218 ? 13.357 21.083 -10.215 1.00 97.94 218 ALA A O 1
ATOM 1636 N N . VAL A 1 219 ? 15.025 19.580 -10.034 1.00 96.88 219 VAL A N 1
ATOM 1637 C CA . VAL A 1 219 ? 14.633 19.044 -8.717 1.00 96.88 219 VAL A CA 1
ATOM 1638 C C . VAL A 1 219 ? 14.556 20.141 -7.649 1.00 96.88 219 VAL A C 1
ATOM 1640 O O . VAL A 1 219 ? 13.648 20.138 -6.820 1.00 96.88 219 VAL A O 1
ATOM 1643 N N . ALA A 1 220 ? 15.488 21.099 -7.648 1.00 97.44 220 ALA A N 1
ATOM 1644 C CA . ALA A 1 220 ? 15.467 22.200 -6.685 1.00 97.44 220 ALA A CA 1
ATOM 1645 C C . ALA A 1 220 ? 14.233 23.111 -6.847 1.00 97.44 220 ALA A C 1
ATOM 1647 O O . ALA A 1 220 ? 13.695 23.585 -5.847 1.00 97.44 220 ALA A O 1
ATOM 1648 N N . LEU A 1 221 ? 13.776 23.327 -8.085 1.00 98.25 221 LEU A N 1
ATOM 1649 C CA . LEU A 1 221 ? 12.614 24.161 -8.415 1.00 98.25 221 LEU A CA 1
ATOM 1650 C C . LEU A 1 221 ? 11.292 23.411 -8.199 1.00 98.25 221 LEU A C 1
ATOM 1652 O O . LEU A 1 221 ? 10.360 23.933 -7.581 1.00 98.25 221 LEU A O 1
ATOM 1656 N N . SER A 1 222 ? 11.223 22.146 -8.619 1.00 97.94 222 SER A N 1
ATOM 1657 C CA . SER A 1 222 ? 10.037 21.308 -8.422 1.00 97.94 222 SER A CA 1
ATOM 1658 C C . SER A 1 222 ? 9.763 21.033 -6.937 1.00 97.94 222 SER A C 1
ATOM 1660 O O . SER A 1 222 ? 8.602 20.938 -6.543 1.00 97.94 222 SER A O 1
ATOM 1662 N N . LYS A 1 223 ? 10.799 21.028 -6.079 1.00 97.00 223 LYS A N 1
ATOM 1663 C CA . LYS A 1 223 ? 10.672 20.921 -4.610 1.00 97.00 223 LYS A CA 1
ATOM 1664 C C . LYS A 1 223 ? 9.855 22.048 -3.972 1.00 97.00 223 LYS A C 1
ATOM 1666 O O . LYS A 1 223 ? 9.288 21.858 -2.898 1.00 97.00 223 LYS A O 1
ATOM 1671 N N . THR A 1 224 ? 9.780 23.211 -4.615 1.00 95.88 224 THR A N 1
ATOM 1672 C CA . THR A 1 224 ? 8.969 24.350 -4.156 1.00 95.88 224 THR A CA 1
ATOM 1673 C C . THR A 1 224 ? 7.663 24.509 -4.938 1.00 95.88 224 THR A C 1
ATOM 1675 O O . THR A 1 224 ? 6.976 25.512 -4.759 1.00 95.88 224 THR A O 1
ATOM 1678 N N . GLY A 1 225 ? 7.326 23.556 -5.814 1.00 96.50 225 GLY A N 1
ATOM 1679 C CA . GLY A 1 225 ? 6.164 23.630 -6.704 1.00 96.50 225 GLY A CA 1
ATOM 1680 C C . GLY A 1 225 ? 6.347 24.545 -7.922 1.00 96.50 225 GLY A C 1
ATOM 1681 O O . GLY A 1 225 ? 5.360 24.875 -8.574 1.00 96.50 225 GLY A O 1
ATOM 1682 N N . ASP A 1 226 ? 7.577 24.968 -8.248 1.00 97.88 226 ASP A N 1
ATOM 1683 C CA . ASP A 1 226 ? 7.866 25.754 -9.459 1.00 97.88 226 ASP A CA 1
ATOM 1684 C C . ASP A 1 226 ? 8.137 24.824 -10.651 1.00 97.88 226 ASP A C 1
ATOM 1686 O O . ASP A 1 226 ? 9.276 24.610 -11.076 1.00 97.88 226 ASP A O 1
ATOM 1690 N N . PHE A 1 227 ? 7.070 24.212 -11.165 1.00 97.56 227 PHE A N 1
ATOM 1691 C CA . PHE A 1 227 ? 7.156 23.242 -12.259 1.00 97.56 227 PHE A CA 1
ATOM 1692 C C . PHE A 1 227 ? 7.519 23.880 -13.606 1.00 97.56 227 PHE A C 1
ATOM 1694 O O . PHE A 1 227 ? 8.213 23.258 -14.413 1.00 97.56 227 PHE A O 1
ATOM 1701 N N . ASP A 1 228 ? 7.108 25.128 -13.838 1.00 97.44 228 ASP A N 1
ATOM 1702 C CA . ASP A 1 228 ? 7.482 25.878 -15.040 1.00 97.44 228 ASP A CA 1
ATOM 1703 C C . ASP A 1 228 ? 8.973 26.238 -15.019 1.00 97.44 228 ASP A C 1
ATOM 1705 O O . ASP A 1 228 ? 9.674 26.038 -16.016 1.00 97.44 228 ASP A O 1
ATOM 1709 N N . GLY A 1 229 ? 9.489 26.694 -13.873 1.00 98.00 229 GLY A N 1
ATOM 1710 C CA . GLY A 1 229 ? 10.918 26.905 -13.667 1.00 98.00 229 GLY A CA 1
ATOM 1711 C C . GLY A 1 229 ? 11.716 25.611 -13.822 1.00 98.00 229 GLY A C 1
ATOM 1712 O O . GLY A 1 229 ? 12.739 25.597 -14.512 1.00 98.00 229 GLY A O 1
ATOM 1713 N N . ALA A 1 230 ? 11.236 24.504 -13.247 1.00 98.19 230 ALA A N 1
ATOM 1714 C CA . ALA A 1 230 ? 11.876 23.196 -13.371 1.00 98.19 230 ALA A CA 1
ATOM 1715 C C . ALA A 1 230 ? 11.955 22.733 -14.835 1.00 98.19 230 ALA A C 1
ATOM 1717 O O . ALA A 1 230 ? 13.013 22.311 -15.307 1.00 98.19 230 ALA A O 1
ATOM 1718 N N . LYS A 1 231 ? 10.865 22.893 -15.592 1.00 97.88 231 LYS A N 1
ATOM 1719 C CA . LYS A 1 231 ? 10.834 22.633 -17.034 1.00 97.88 231 LYS A CA 1
ATOM 1720 C C . LYS A 1 231 ? 11.841 23.503 -17.792 1.00 97.88 231 LYS A C 1
ATOM 1722 O O . LYS A 1 231 ? 12.626 22.974 -18.578 1.00 97.88 231 LYS A O 1
ATOM 1727 N N . ALA A 1 232 ? 11.866 24.810 -17.533 1.00 97.31 232 ALA A N 1
ATOM 1728 C CA . ALA A 1 232 ? 12.808 25.726 -18.176 1.00 97.31 232 ALA A CA 1
ATOM 1729 C C . ALA A 1 232 ? 14.275 25.365 -17.867 1.00 97.31 232 ALA A C 1
ATOM 1731 O O . ALA A 1 232 ? 15.143 25.469 -18.739 1.00 97.31 232 ALA A O 1
ATOM 1732 N N . ALA A 1 233 ? 14.561 24.886 -16.651 1.00 97.81 233 ALA A N 1
ATOM 1733 C CA . ALA A 1 233 ? 15.888 24.410 -16.268 1.00 97.81 233 ALA A CA 1
ATOM 1734 C C . ALA A 1 233 ? 16.330 23.188 -17.093 1.00 97.81 233 ALA A C 1
ATOM 1736 O O . ALA A 1 233 ? 17.489 23.129 -17.510 1.00 97.81 233 ALA A O 1
ATOM 1737 N N . LEU A 1 234 ? 15.421 22.253 -17.388 1.00 97.88 234 LEU A N 1
ATOM 1738 C CA . LEU A 1 234 ? 15.686 21.104 -18.266 1.00 97.88 234 LEU A CA 1
ATOM 1739 C C . LEU A 1 234 ? 15.877 21.526 -19.730 1.00 97.88 234 LEU A C 1
ATOM 1741 O O . LEU A 1 234 ? 16.801 21.066 -20.405 1.00 97.88 234 LEU A O 1
ATOM 1745 N N . GLU A 1 235 ? 15.037 22.433 -20.230 1.00 97.06 235 GLU A N 1
ATOM 1746 C CA . GLU A 1 235 ? 15.107 22.932 -21.611 1.00 97.06 235 GLU A CA 1
ATOM 1747 C C . GLU A 1 235 ? 16.411 23.682 -21.907 1.00 97.06 235 GLU A C 1
ATOM 1749 O O . GLU A 1 235 ? 16.882 23.677 -23.047 1.00 97.06 235 GLU A O 1
ATOM 1754 N N . ALA A 1 236 ? 17.056 24.258 -20.889 1.00 96.00 236 ALA A N 1
ATOM 1755 C CA . ALA A 1 236 ? 18.360 24.901 -21.027 1.00 96.00 236 ALA A CA 1
ATOM 1756 C C . ALA A 1 236 ? 19.468 23.952 -21.527 1.00 96.00 236 ALA A C 1
ATOM 1758 O O . ALA A 1 236 ? 20.480 24.425 -22.039 1.00 96.00 236 ALA A O 1
ATOM 1759 N N . TRP A 1 237 ? 19.274 22.627 -21.458 1.00 97.19 237 TRP A N 1
ATOM 1760 C CA . TRP A 1 237 ? 20.204 21.644 -22.026 1.00 97.19 237 TRP A CA 1
ATOM 1761 C C . TRP A 1 237 ? 20.374 21.759 -23.551 1.00 97.19 237 TRP A C 1
ATOM 1763 O O . TRP A 1 237 ? 21.376 21.286 -24.087 1.00 97.19 237 TRP A O 1
ATOM 1773 N N . LYS A 1 238 ? 19.445 22.427 -24.255 1.00 94.31 238 LYS A N 1
ATOM 1774 C CA . LYS A 1 238 ? 19.472 22.630 -25.716 1.00 94.31 238 LYS A CA 1
ATOM 1775 C C . LYS A 1 238 ? 20.770 23.242 -26.254 1.00 94.31 238 LYS A C 1
ATOM 1777 O O . LYS A 1 238 ? 21.089 23.017 -27.415 1.00 94.31 238 LYS A O 1
ATOM 1782 N N . SER A 1 239 ? 21.537 23.952 -25.421 1.00 92.50 239 SER A N 1
ATOM 1783 C CA . SER A 1 239 ? 22.842 24.517 -25.792 1.00 92.50 239 SER A CA 1
ATOM 1784 C C . SER A 1 239 ? 23.906 23.463 -26.129 1.00 92.50 239 SER A C 1
ATOM 1786 O O . SER A 1 239 ? 24.965 23.818 -26.631 1.00 92.50 239 SER A O 1
ATOM 1788 N N . ASN A 1 240 ? 23.649 22.182 -25.835 1.00 91.19 240 ASN A N 1
ATOM 1789 C CA . ASN A 1 240 ? 24.520 21.057 -26.191 1.00 91.19 240 ASN A CA 1
ATOM 1790 C C . ASN A 1 240 ? 24.245 20.495 -27.600 1.00 91.19 240 ASN A C 1
ATOM 1792 O O . ASN A 1 240 ? 24.873 19.515 -27.993 1.00 91.19 240 ASN A O 1
ATOM 1796 N N . LEU A 1 241 ? 23.286 21.057 -28.342 1.00 90.31 241 LEU A N 1
ATOM 1797 C CA . LEU A 1 241 ? 22.899 20.596 -29.675 1.00 90.31 241 LEU A CA 1
ATOM 1798 C C . LEU A 1 241 ? 23.327 21.599 -30.749 1.00 90.31 241 LEU A C 1
ATOM 1800 O O . LEU A 1 241 ? 23.260 22.808 -30.541 1.00 90.31 241 LEU A O 1
ATOM 1804 N N . ASP A 1 242 ? 23.645 21.095 -31.943 1.00 85.06 242 ASP A N 1
ATOM 1805 C CA . ASP A 1 242 ? 23.941 21.928 -33.122 1.00 85.06 242 ASP A CA 1
ATOM 1806 C C . ASP A 1 242 ? 22.746 22.795 -33.553 1.00 85.06 242 ASP A C 1
ATOM 1808 O O . ASP A 1 242 ? 22.890 23.805 -34.240 1.00 85.06 242 ASP A O 1
ATOM 1812 N N . THR A 1 243 ? 21.533 22.381 -33.190 1.00 89.25 243 THR A N 1
ATOM 1813 C CA . THR A 1 243 ? 20.291 23.113 -33.434 1.00 89.25 243 THR A CA 1
ATOM 1814 C C . THR A 1 243 ? 19.418 23.000 -32.196 1.00 89.25 243 THR A C 1
ATOM 1816 O O . THR A 1 243 ? 18.924 21.921 -31.877 1.00 89.25 243 THR A O 1
ATOM 1819 N N . GLU A 1 244 ? 19.212 24.116 -31.499 1.00 88.69 244 GLU A N 1
ATOM 1820 C CA . GLU A 1 244 ? 18.475 24.138 -30.230 1.00 88.69 244 GLU A CA 1
ATOM 1821 C C . GLU A 1 244 ? 17.036 23.598 -30.356 1.00 88.69 244 GLU A C 1
ATOM 1823 O O . GLU A 1 244 ? 16.543 22.935 -29.440 1.00 88.69 244 GLU A O 1
ATOM 1828 N N . ASP A 1 245 ? 16.384 23.806 -31.508 1.00 89.31 245 ASP A N 1
ATOM 1829 C CA . ASP A 1 245 ? 15.023 23.320 -31.791 1.00 89.31 245 ASP A CA 1
ATOM 1830 C C . ASP A 1 245 ? 14.919 21.784 -31.777 1.00 89.31 245 ASP A C 1
ATOM 1832 O O . ASP A 1 245 ? 13.836 21.229 -31.566 1.00 89.31 245 ASP A O 1
ATOM 1836 N N . HIS A 1 246 ? 16.039 21.071 -31.954 1.00 92.25 246 HIS A N 1
ATOM 1837 C CA . HIS A 1 246 ? 16.054 19.609 -31.917 1.00 92.25 246 HIS A CA 1
ATOM 1838 C C . HIS A 1 246 ? 15.676 19.053 -30.544 1.00 92.25 246 HIS A C 1
ATOM 1840 O O . HIS A 1 246 ? 15.107 17.965 -30.493 1.00 92.25 246 HIS A O 1
ATOM 1846 N N . LEU A 1 247 ? 15.929 19.772 -29.441 1.00 95.00 247 LEU A N 1
ATOM 1847 C CA . LEU A 1 247 ? 15.514 19.292 -28.121 1.00 95.00 247 LEU A CA 1
ATOM 1848 C C . LEU A 1 247 ? 13.987 19.226 -28.030 1.00 95.00 247 LEU A C 1
ATOM 1850 O O . LEU A 1 247 ? 13.433 18.185 -27.681 1.00 95.00 247 LEU A O 1
ATOM 1854 N N . ALA A 1 248 ? 13.303 20.316 -28.385 1.00 94.38 248 ALA A N 1
ATOM 1855 C CA . ALA A 1 248 ? 11.845 20.377 -28.342 1.00 94.38 248 ALA A CA 1
ATOM 1856 C C . ALA A 1 248 ? 11.212 19.330 -29.275 1.00 94.38 248 ALA A C 1
ATOM 1858 O O . ALA A 1 248 ? 10.272 18.636 -28.880 1.00 94.38 248 ALA A O 1
ATOM 1859 N N . ALA A 1 249 ? 11.769 19.159 -30.479 1.00 95.25 249 ALA A N 1
ATOM 1860 C CA . ALA A 1 249 ? 11.321 18.143 -31.427 1.00 95.25 249 ALA A CA 1
ATOM 1861 C C . ALA A 1 249 ? 11.545 16.711 -30.906 1.00 95.25 249 ALA A C 1
ATOM 1863 O O . ALA A 1 249 ? 10.654 15.871 -31.018 1.00 95.25 249 ALA A O 1
ATOM 1864 N N . ALA A 1 250 ? 12.688 16.431 -30.272 1.00 95.50 250 ALA A N 1
ATOM 1865 C CA . ALA A 1 250 ? 12.983 15.121 -29.695 1.00 95.50 250 ALA A CA 1
ATOM 1866 C C . ALA A 1 250 ? 12.067 14.770 -28.519 1.00 95.50 250 ALA A C 1
ATOM 1868 O O . ALA A 1 250 ? 11.584 13.641 -28.440 1.00 95.50 250 ALA A O 1
ATOM 1869 N N . VAL A 1 251 ? 11.795 15.734 -27.635 1.00 96.19 251 VAL A N 1
ATOM 1870 C CA . VAL A 1 251 ? 10.856 15.562 -26.515 1.00 96.19 251 VAL A CA 1
ATOM 1871 C C . VAL A 1 251 ? 9.433 15.335 -27.030 1.00 96.19 251 VAL A C 1
ATOM 1873 O O . VAL A 1 251 ? 8.726 14.462 -26.529 1.00 96.19 251 VAL A O 1
ATOM 1876 N N . SER A 1 252 ? 9.011 16.078 -28.059 1.00 95.56 252 SER A N 1
ATOM 1877 C CA . SER A 1 252 ? 7.693 15.902 -28.679 1.00 95.56 252 SER A CA 1
ATOM 1878 C C . SER A 1 252 ? 7.554 14.546 -29.379 1.00 95.56 252 SER A C 1
ATOM 1880 O O . SER A 1 252 ? 6.536 13.868 -29.218 1.00 95.56 252 SER A O 1
ATOM 1882 N N . PHE A 1 253 ? 8.592 14.110 -30.095 1.00 96.75 253 PHE A N 1
ATOM 1883 C CA . PHE A 1 253 ? 8.615 12.797 -30.729 1.00 96.75 253 PHE A CA 1
ATOM 1884 C C . PHE A 1 253 ? 8.589 11.657 -29.699 1.00 96.75 253 PHE A C 1
ATOM 1886 O O . PHE A 1 253 ? 7.851 10.691 -29.895 1.00 96.75 253 PHE A O 1
ATOM 1893 N N . ASP A 1 254 ? 9.322 11.774 -28.585 1.00 95.31 254 ASP A N 1
ATOM 1894 C CA . ASP A 1 254 ? 9.275 10.784 -27.498 1.00 95.31 254 ASP A CA 1
ATOM 1895 C C . ASP A 1 254 ? 7.868 10.695 -26.881 1.00 95.31 254 ASP A C 1
ATOM 1897 O O . ASP A 1 254 ? 7.330 9.602 -26.716 1.00 95.31 254 ASP A O 1
ATOM 1901 N N . ALA A 1 255 ? 7.196 11.834 -26.673 1.00 94.31 255 ALA A N 1
ATOM 1902 C CA . ALA A 1 255 ? 5.804 11.855 -26.220 1.00 94.31 255 ALA A CA 1
ATOM 1903 C C . ALA A 1 255 ? 4.858 11.123 -27.196 1.00 94.31 255 ALA A C 1
ATOM 1905 O O . ALA A 1 255 ? 3.983 10.357 -26.777 1.00 94.31 255 ALA A O 1
ATOM 1906 N N . LEU A 1 256 ? 5.039 11.320 -28.510 1.00 95.69 256 LEU A N 1
ATOM 1907 C CA . LEU A 1 256 ? 4.283 10.604 -29.543 1.00 95.69 256 LEU A CA 1
ATOM 1908 C C . LEU A 1 256 ? 4.576 9.097 -29.515 1.00 95.69 256 LEU A C 1
ATOM 1910 O O . LEU A 1 256 ? 3.653 8.290 -29.660 1.00 95.69 256 LEU A O 1
ATOM 1914 N N . LEU A 1 257 ? 5.839 8.715 -29.314 1.00 94.56 257 LEU A N 1
ATOM 1915 C CA . LEU A 1 257 ? 6.269 7.326 -29.182 1.00 94.56 257 LEU A CA 1
ATOM 1916 C C . LEU A 1 257 ? 5.632 6.657 -27.960 1.00 94.56 257 LEU A C 1
ATOM 1918 O O . LEU A 1 257 ? 5.041 5.588 -28.111 1.00 94.56 257 LEU A O 1
ATOM 1922 N N . CYS A 1 258 ? 5.647 7.299 -26.793 1.00 91.75 258 CYS A N 1
ATOM 1923 C CA . CYS A 1 258 ? 4.994 6.780 -25.592 1.00 91.75 258 CYS A CA 1
ATOM 1924 C C . CYS A 1 258 ? 3.477 6.657 -25.764 1.00 91.75 258 CYS A C 1
ATOM 1926 O O . CYS A 1 258 ? 2.890 5.639 -25.395 1.00 91.75 258 CYS A O 1
ATOM 1928 N N . ASN A 1 259 ? 2.827 7.637 -26.401 1.00 93.06 259 ASN A N 1
ATOM 1929 C CA . ASN A 1 259 ? 1.406 7.537 -26.737 1.00 93.06 259 ASN A CA 1
ATOM 1930 C C . ASN A 1 259 ? 1.124 6.360 -27.691 1.00 93.06 259 ASN A C 1
ATOM 1932 O O . ASN A 1 259 ? 0.149 5.623 -27.516 1.00 93.06 259 ASN A O 1
ATOM 1936 N N . TYR A 1 260 ? 1.984 6.146 -28.690 1.00 94.94 260 TYR A N 1
ATOM 1937 C CA . TYR A 1 260 ? 1.905 4.970 -29.551 1.00 94.94 260 TYR A CA 1
ATOM 1938 C C . TYR A 1 260 ? 2.054 3.676 -28.738 1.00 94.94 260 TYR A C 1
ATOM 1940 O O . TYR A 1 260 ? 1.241 2.764 -28.908 1.00 94.94 260 TYR A O 1
ATOM 1948 N N . GLU A 1 261 ? 3.038 3.589 -27.845 1.00 92.38 261 GLU A N 1
ATOM 1949 C CA . GLU A 1 261 ? 3.300 2.412 -27.012 1.00 92.38 261 GLU A CA 1
ATOM 1950 C C . GLU A 1 261 ? 2.128 2.079 -26.082 1.00 92.38 261 GLU A C 1
ATOM 1952 O O . GLU A 1 261 ? 1.653 0.939 -26.084 1.00 92.38 261 GLU A O 1
ATOM 1957 N N . ALA A 1 262 ? 1.568 3.081 -25.405 1.00 92.31 262 ALA A N 1
ATOM 1958 C CA . ALA A 1 262 ? 0.426 2.913 -24.512 1.00 92.31 262 ALA A CA 1
ATOM 1959 C C . ALA A 1 262 ? -0.872 2.542 -25.257 1.00 92.31 262 ALA A C 1
ATOM 1961 O O . ALA A 1 262 ? -1.575 1.604 -24.879 1.00 92.31 262 ALA A O 1
ATOM 1962 N N . ASN A 1 263 ? -1.200 3.253 -26.342 1.00 93.88 263 ASN A N 1
ATOM 1963 C CA . ASN A 1 263 ? -2.554 3.222 -26.917 1.00 93.88 263 ASN A CA 1
ATOM 1964 C C . ASN A 1 263 ? -2.674 2.430 -28.230 1.00 93.88 263 ASN A C 1
ATOM 1966 O O . ASN A 1 263 ? -3.777 2.067 -28.670 1.00 93.88 263 ASN A O 1
ATOM 1970 N N . HIS A 1 264 ? -1.556 2.150 -28.901 1.00 92.88 264 HIS A N 1
ATOM 1971 C CA . HIS A 1 264 ? -1.563 1.589 -30.253 1.00 92.88 264 HIS A CA 1
ATOM 1972 C C . HIS A 1 264 ? -0.694 0.344 -30.400 1.00 92.88 264 HIS A C 1
ATOM 1974 O O . HIS A 1 264 ? -1.101 -0.558 -31.134 1.00 92.88 264 HIS A O 1
ATOM 1980 N N . HIS A 1 265 ? 0.425 0.227 -29.686 1.00 93.19 265 HIS A N 1
ATOM 1981 C CA . HIS A 1 265 ? 1.443 -0.790 -29.934 1.00 93.19 265 HIS A CA 1
ATOM 1982 C C . HIS A 1 265 ? 0.898 -2.213 -29.895 1.00 93.19 265 HIS A C 1
ATOM 1984 O O . HIS A 1 265 ? 1.021 -2.917 -30.889 1.00 93.19 265 HIS A O 1
ATOM 1990 N N . LYS A 1 266 ? 0.201 -2.635 -28.831 1.00 92.69 266 LYS A N 1
ATOM 1991 C CA . LYS A 1 266 ? -0.367 -3.999 -28.749 1.00 92.69 266 LYS A CA 1
ATOM 1992 C C . LYS A 1 266 ? -1.313 -4.305 -29.913 1.00 92.69 266 LYS A C 1
ATOM 1994 O O . LYS A 1 266 ? -1.348 -5.418 -30.441 1.00 92.69 266 LYS A O 1
ATOM 1999 N N . ARG A 1 267 ? -2.111 -3.323 -30.334 1.00 92.44 267 ARG A N 1
ATOM 2000 C CA . ARG A 1 267 ? -3.032 -3.466 -31.468 1.00 92.44 267 ARG A CA 1
ATOM 2001 C C . ARG A 1 267 ? -2.270 -3.529 -32.788 1.00 92.44 267 ARG A C 1
ATOM 2003 O O . ARG A 1 267 ? -2.528 -4.439 -33.571 1.00 92.44 267 ARG A O 1
ATOM 2010 N N . CYS A 1 268 ? -1.325 -2.623 -33.014 1.00 92.12 268 CYS A N 1
ATOM 2011 C CA . CYS A 1 268 ? -0.476 -2.623 -34.197 1.00 92.12 268 CYS A CA 1
ATOM 2012 C C . CYS A 1 268 ? 0.340 -3.914 -34.275 1.00 92.12 268 CYS A C 1
ATOM 2014 O O . CYS A 1 268 ? 0.292 -4.577 -35.296 1.00 92.12 268 CYS A O 1
ATOM 2016 N N . GLN A 1 269 ? 0.968 -4.365 -33.193 1.00 91.56 269 GLN A N 1
ATOM 2017 C CA . GLN A 1 269 ? 1.688 -5.635 -33.108 1.00 91.56 269 GLN A CA 1
ATOM 2018 C C . GLN A 1 269 ? 0.786 -6.831 -33.454 1.00 91.56 269 GLN A C 1
ATOM 2020 O O . GLN A 1 269 ? 1.178 -7.693 -34.240 1.00 91.56 269 GLN A O 1
ATOM 2025 N N . ASN A 1 270 ? -0.452 -6.869 -32.945 1.00 88.00 270 ASN A N 1
ATOM 2026 C CA . ASN A 1 270 ? -1.428 -7.903 -33.308 1.00 88.00 270 ASN A CA 1
ATOM 2027 C C . ASN A 1 270 ? -1.783 -7.898 -34.801 1.00 88.00 270 ASN A C 1
ATOM 2029 O O . ASN A 1 270 ? -1.941 -8.962 -35.395 1.00 88.00 270 ASN A O 1
ATOM 2033 N N . ILE A 1 271 ? -1.914 -6.715 -35.404 1.00 90.00 271 ILE A N 1
ATOM 2034 C CA . ILE A 1 271 ? -2.182 -6.550 -36.837 1.00 90.00 271 ILE A CA 1
ATOM 2035 C C . ILE A 1 271 ? -0.933 -6.926 -37.653 1.00 90.00 271 ILE A C 1
ATOM 2037 O O . ILE A 1 271 ? -1.039 -7.666 -38.626 1.00 90.00 271 ILE A O 1
ATOM 2041 N N . LEU A 1 272 ? 0.258 -6.485 -37.250 1.00 90.38 272 LEU A N 1
ATOM 2042 C CA . LEU A 1 272 ? 1.521 -6.706 -37.962 1.00 90.38 272 LEU A CA 1
ATOM 2043 C C . LEU A 1 272 ? 1.988 -8.172 -37.936 1.00 90.38 272 LEU A C 1
ATOM 2045 O O . LEU A 1 272 ? 2.649 -8.629 -38.874 1.00 90.38 272 LEU A O 1
ATOM 2049 N N . SER A 1 273 ? 1.624 -8.900 -36.877 1.00 86.56 273 SER A N 1
ATOM 2050 C CA . SER A 1 273 ? 1.830 -10.350 -36.728 1.00 86.56 273 SER A CA 1
ATOM 2051 C C . SER A 1 273 ? 0.715 -11.196 -37.351 1.00 86.56 273 SER A C 1
ATOM 2053 O O . SER A 1 273 ? 0.810 -12.421 -37.372 1.00 86.56 273 SER A O 1
ATOM 2055 N N . SER A 1 274 ? -0.358 -10.571 -37.839 1.00 84.88 274 SER A N 1
ATOM 2056 C CA . SER A 1 274 ? -1.457 -11.283 -38.490 1.00 84.88 274 SER A CA 1
ATOM 2057 C C . SER A 1 274 ? -1.128 -11.651 -39.940 1.00 84.88 274 SER A C 1
ATOM 2059 O O . SER A 1 274 ? -0.068 -11.331 -40.477 1.00 84.88 274 SER A O 1
ATOM 2061 N N . GLN A 1 275 ? -2.082 -12.311 -40.595 1.00 78.50 275 GLN A N 1
ATOM 2062 C CA . GLN A 1 275 ? -1.968 -12.748 -41.986 1.00 78.50 275 GLN A CA 1
ATOM 2063 C C . GLN A 1 275 ? -2.452 -11.684 -42.986 1.00 78.50 275 GLN A C 1
ATOM 2065 O O . GLN A 1 275 ? -2.623 -11.986 -44.167 1.00 78.50 275 GLN A O 1
ATOM 2070 N N . LEU A 1 276 ? -2.718 -10.450 -42.538 1.00 83.12 276 LEU A N 1
ATOM 2071 C CA . LEU A 1 276 ? -3.065 -9.355 -43.443 1.00 83.12 276 LEU A CA 1
ATOM 2072 C C . LEU A 1 276 ? -1.883 -9.076 -44.379 1.00 83.12 276 LEU A C 1
ATOM 2074 O O . LEU A 1 276 ? -0.753 -8.881 -43.937 1.00 83.12 276 LEU A O 1
ATOM 2078 N N . ARG A 1 277 ? -2.149 -9.044 -45.685 1.00 79.94 277 ARG A N 1
ATOM 2079 C CA . ARG A 1 277 ? -1.109 -8.953 -46.717 1.00 79.94 277 ARG A CA 1
ATOM 2080 C C . ARG A 1 277 ? -0.270 -7.671 -46.643 1.00 79.94 277 ARG A C 1
ATOM 2082 O O . ARG A 1 277 ? 0.925 -7.728 -46.899 1.00 79.94 277 ARG A O 1
ATOM 2089 N N . ASP A 1 278 ? -0.886 -6.543 -46.307 1.00 82.81 278 ASP A N 1
ATOM 2090 C CA . ASP A 1 278 ? -0.248 -5.222 -46.221 1.00 82.81 278 ASP A CA 1
ATOM 2091 C C . ASP A 1 278 ? 0.455 -4.966 -44.880 1.00 82.81 278 ASP A C 1
ATOM 2093 O O . ASP A 1 278 ? 1.160 -3.973 -44.733 1.00 82.81 278 ASP A O 1
ATOM 2097 N N . ALA A 1 279 ? 0.360 -5.887 -43.913 1.00 86.88 279 ALA A N 1
ATOM 2098 C CA . ALA A 1 279 ? 1.122 -5.795 -42.669 1.00 86.88 279 ALA A CA 1
ATOM 2099 C C . ALA A 1 279 ? 2.636 -5.703 -42.914 1.00 86.88 279 ALA A C 1
ATOM 2101 O O . ALA A 1 279 ? 3.329 -5.039 -42.147 1.00 86.88 279 ALA A O 1
ATOM 2102 N N . GLY A 1 280 ? 3.142 -6.344 -43.977 1.00 84.44 280 GLY A N 1
ATOM 2103 C CA . GLY A 1 280 ? 4.558 -6.323 -44.352 1.00 84.44 280 GLY A CA 1
ATOM 2104 C C . GLY A 1 280 ? 5.113 -4.916 -44.581 1.00 84.44 280 GLY A C 1
ATOM 2105 O O . GLY A 1 280 ? 6.231 -4.646 -44.148 1.00 84.44 280 GLY A O 1
ATOM 2106 N N . ASP A 1 281 ? 4.309 -4.016 -45.152 1.00 87.50 281 ASP A N 1
ATOM 2107 C CA . ASP A 1 281 ? 4.719 -2.652 -45.516 1.00 87.50 281 ASP A CA 1
ATOM 2108 C C . ASP A 1 281 ? 4.988 -1.771 -44.282 1.00 87.50 281 ASP A C 1
ATOM 2110 O O . ASP A 1 281 ? 5.724 -0.792 -44.352 1.00 87.50 281 ASP A O 1
ATOM 2114 N N . PHE A 1 282 ? 4.425 -2.142 -43.128 1.00 91.19 282 PHE A N 1
ATOM 2115 C CA . PHE A 1 282 ? 4.492 -1.369 -41.886 1.00 91.19 282 PHE A CA 1
ATOM 2116 C C . PHE A 1 282 ? 5.423 -1.987 -40.830 1.00 91.19 282 PHE A C 1
ATOM 2118 O O . PHE A 1 282 ? 5.639 -1.380 -39.781 1.00 91.19 282 PHE A O 1
ATOM 2125 N N . ARG A 1 283 ? 6.004 -3.176 -41.071 1.00 90.38 283 ARG A N 1
ATOM 2126 C CA . ARG A 1 283 ? 6.820 -3.896 -40.067 1.00 90.38 283 ARG A CA 1
ATOM 2127 C C . ARG A 1 283 ? 8.068 -3.132 -39.626 1.00 90.38 283 ARG A C 1
ATOM 2129 O O . ARG A 1 283 ? 8.463 -3.266 -38.471 1.00 90.38 283 ARG A O 1
ATOM 2136 N N . SER A 1 284 ? 8.683 -2.350 -40.515 1.00 93.12 284 SER A N 1
ATOM 2137 C CA . SER A 1 284 ? 9.882 -1.565 -40.194 1.00 93.12 284 SER A CA 1
ATOM 2138 C C . SER A 1 284 ? 9.578 -0.158 -39.681 1.00 93.12 284 SER A C 1
ATOM 2140 O O . SER A 1 284 ? 10.469 0.463 -39.117 1.00 93.12 284 SER A O 1
ATOM 2142 N N . HIS A 1 285 ? 8.339 0.341 -39.803 1.00 94.44 285 HIS A N 1
ATOM 2143 C CA . HIS A 1 285 ? 8.017 1.754 -39.557 1.00 94.44 285 HIS A CA 1
ATOM 2144 C C . HIS A 1 285 ? 8.419 2.252 -38.167 1.00 94.44 285 HIS A C 1
ATOM 2146 O O . HIS A 1 285 ? 8.923 3.363 -38.060 1.00 94.44 285 HIS A O 1
ATOM 2152 N N . LEU A 1 286 ? 8.239 1.445 -37.117 1.00 94.50 286 LEU A N 1
ATOM 2153 C CA . LEU A 1 286 ? 8.654 1.828 -35.763 1.00 94.50 286 LEU A CA 1
ATOM 2154 C C . LEU A 1 286 ? 10.181 1.961 -35.651 1.00 94.50 286 LEU A C 1
ATOM 2156 O O . LEU A 1 286 ? 10.678 2.940 -35.102 1.00 94.50 286 LEU A O 1
ATOM 2160 N N . LYS A 1 287 ? 10.924 0.993 -36.203 1.00 93.50 287 LYS A N 1
ATOM 2161 C CA . LYS A 1 287 ? 12.394 1.008 -36.230 1.00 93.50 287 LYS A CA 1
ATOM 2162 C C . LYS A 1 287 ? 12.913 2.194 -37.047 1.00 93.50 287 LYS A C 1
ATOM 2164 O O . LYS A 1 287 ? 13.817 2.895 -36.603 1.00 93.50 287 LYS A O 1
ATOM 2169 N N . ASP A 1 288 ? 12.327 2.416 -38.219 1.00 95.38 288 ASP A N 1
ATOM 2170 C CA . ASP A 1 288 ? 12.710 3.495 -39.128 1.00 95.38 288 ASP A CA 1
ATOM 2171 C C . ASP A 1 288 ? 12.406 4.867 -38.512 1.00 95.38 288 ASP A C 1
ATOM 2173 O O . ASP A 1 288 ? 13.234 5.766 -38.604 1.00 95.38 288 ASP A O 1
ATOM 2177 N N . ALA A 1 289 ? 11.267 5.019 -37.823 1.00 96.38 289 ALA A N 1
ATOM 2178 C CA . ALA A 1 289 ? 10.920 6.246 -37.109 1.00 96.38 289 ALA A CA 1
ATOM 2179 C C . ALA A 1 289 ? 11.946 6.579 -36.014 1.00 96.38 289 ALA A C 1
ATOM 2181 O O . ALA A 1 289 ? 12.469 7.689 -35.989 1.00 96.38 289 ALA A O 1
ATOM 2182 N N . LYS A 1 290 ? 12.295 5.608 -35.155 1.00 94.25 290 LYS A N 1
ATOM 2183 C CA . LYS A 1 290 ? 13.308 5.795 -34.100 1.00 94.25 290 LYS A CA 1
ATOM 2184 C C . LYS A 1 290 ? 14.671 6.189 -34.674 1.00 94.25 290 LYS A C 1
ATOM 2186 O O . LYS A 1 290 ? 15.317 7.097 -34.155 1.00 94.25 290 LYS A O 1
ATOM 2191 N N . LYS A 1 291 ? 15.093 5.537 -35.763 1.00 93.44 291 LYS A N 1
ATOM 2192 C CA . LYS A 1 291 ? 16.331 5.879 -36.472 1.00 93.44 291 LYS A CA 1
ATOM 2193 C C . LYS A 1 291 ? 16.302 7.321 -36.990 1.00 93.44 291 LYS A C 1
ATOM 2195 O O . LYS A 1 291 ? 17.220 8.083 -36.700 1.00 93.44 291 LYS A O 1
ATOM 2200 N N . LEU A 1 292 ? 15.250 7.690 -37.721 1.00 95.56 292 LEU A N 1
ATOM 2201 C CA . LEU A 1 292 ? 15.115 9.028 -38.296 1.00 95.56 292 LEU A CA 1
ATOM 2202 C C . LEU A 1 292 ? 15.158 10.112 -37.214 1.00 95.56 292 LEU A C 1
ATOM 2204 O O . LEU A 1 292 ? 15.833 11.114 -37.404 1.00 95.56 292 LEU A O 1
ATOM 2208 N N . ALA A 1 293 ? 14.495 9.899 -36.075 1.00 94.44 293 ALA A N 1
ATOM 2209 C CA . ALA A 1 293 ? 14.472 10.869 -34.983 1.00 94.44 293 ALA A CA 1
ATOM 2210 C C . ALA A 1 293 ? 15.837 11.026 -34.293 1.00 94.44 293 ALA A C 1
ATOM 2212 O O . ALA A 1 293 ? 16.337 12.140 -34.179 1.00 94.44 293 ALA A O 1
ATOM 2213 N N . TYR A 1 294 ? 16.445 9.927 -33.838 1.00 92.12 294 TYR A N 1
ATOM 2214 C CA . TYR A 1 294 ? 17.571 10.002 -32.896 1.00 92.12 294 TYR A CA 1
ATOM 2215 C C . TYR A 1 294 ? 18.950 9.756 -33.515 1.00 92.12 294 TYR A C 1
ATOM 2217 O O . TYR A 1 294 ? 19.946 10.089 -32.888 1.00 92.12 294 TYR A O 1
ATOM 2225 N N . GLN A 1 295 ? 19.035 9.179 -34.720 1.00 89.44 295 GLN A N 1
ATOM 2226 C CA . GLN A 1 295 ? 20.309 9.035 -35.446 1.00 89.44 295 GLN A CA 1
ATOM 2227 C C . GLN A 1 295 ? 20.461 10.100 -36.526 1.00 89.44 295 GLN A C 1
ATOM 2229 O O . GLN A 1 295 ? 21.540 10.659 -36.683 1.00 89.44 295 GLN A O 1
ATOM 2234 N N . ASP A 1 296 ? 19.380 10.379 -37.258 1.00 91.19 296 ASP A N 1
ATOM 2235 C CA . ASP A 1 296 ? 19.436 11.270 -38.417 1.00 91.19 296 ASP A CA 1
ATOM 2236 C C . ASP A 1 296 ? 18.873 12.681 -38.121 1.00 91.19 296 ASP A C 1
ATOM 2238 O O . ASP A 1 296 ? 18.901 13.537 -39.004 1.00 91.19 296 ASP A O 1
ATOM 2242 N N . SER A 1 297 ? 18.335 12.921 -36.915 1.00 91.00 297 SER A N 1
ATOM 2243 C CA . SER A 1 297 ? 17.700 14.184 -36.475 1.00 91.00 297 SER A CA 1
ATOM 2244 C C . SER A 1 297 ? 16.597 14.716 -37.410 1.00 91.00 297 SER A C 1
ATOM 2246 O O . SER A 1 297 ? 16.369 15.917 -37.531 1.00 91.00 297 SER A O 1
ATOM 2248 N N . LYS A 1 298 ? 15.869 13.811 -38.070 1.00 94.62 298 LYS A N 1
ATOM 2249 C CA . LYS A 1 298 ? 14.792 14.081 -39.036 1.00 94.62 298 LYS A CA 1
ATOM 2250 C C . LYS A 1 298 ? 13.412 13.850 -38.422 1.00 94.62 298 LYS A C 1
ATOM 2252 O O . LYS A 1 298 ? 12.665 12.956 -38.828 1.00 94.62 298 LYS A O 1
ATOM 2257 N N . PHE A 1 299 ? 13.056 14.675 -37.440 1.00 94.38 299 PHE A N 1
ATOM 2258 C CA . PHE A 1 299 ? 11.812 14.524 -36.672 1.00 94.38 299 PHE A CA 1
ATOM 2259 C C . PHE A 1 299 ? 10.525 14.532 -37.517 1.00 94.38 299 PHE A C 1
ATOM 2261 O O . PHE A 1 299 ? 9.716 13.626 -37.322 1.00 94.38 299 PHE A O 1
ATOM 2268 N N . PRO A 1 300 ? 10.335 15.417 -38.520 1.00 95.38 300 PRO A N 1
ATOM 2269 C CA . PRO A 1 300 ? 9.115 15.388 -39.337 1.00 95.38 300 PRO A CA 1
ATOM 2270 C C . PRO A 1 300 ? 8.920 14.064 -40.095 1.00 95.38 300 PRO A C 1
ATOM 2272 O O . PRO A 1 300 ? 7.804 13.564 -40.244 1.00 95.38 300 PRO A O 1
ATOM 2275 N N . GLU A 1 301 ? 10.014 13.462 -40.564 1.00 97.12 301 GLU A N 1
ATOM 2276 C CA . GLU A 1 301 ? 9.994 12.188 -41.288 1.00 97.12 301 GLU A CA 1
ATOM 2277 C C . GLU A 1 301 ? 9.741 11.014 -40.328 1.00 97.12 301 GLU A C 1
ATOM 2279 O O . GLU A 1 301 ? 8.993 10.085 -40.654 1.00 97.12 301 GLU A O 1
ATOM 2284 N N . ALA A 1 302 ? 10.313 11.080 -39.123 1.00 96.94 302 ALA A N 1
ATOM 2285 C CA . ALA A 1 302 ? 10.072 10.124 -38.051 1.00 96.94 302 ALA A CA 1
ATOM 2286 C C . ALA A 1 302 ? 8.605 10.131 -37.589 1.00 96.94 302 ALA A C 1
ATOM 2288 O O . ALA A 1 302 ? 7.963 9.076 -37.525 1.00 96.94 302 ALA A O 1
ATOM 2289 N N . GLU A 1 303 ? 8.044 11.315 -37.334 1.00 96.88 303 GLU A N 1
ATOM 2290 C CA . GLU A 1 303 ? 6.638 11.498 -36.972 1.00 96.88 303 GLU A CA 1
ATOM 2291 C C . GLU A 1 303 ? 5.708 10.965 -38.059 1.00 96.88 303 GLU A C 1
ATOM 2293 O O . GLU A 1 303 ? 4.745 10.262 -37.755 1.00 96.88 303 GLU A O 1
ATOM 2298 N N . ALA A 1 304 ? 6.006 11.227 -39.336 1.00 96.25 304 ALA A N 1
ATOM 2299 C CA . ALA A 1 304 ? 5.212 10.714 -40.449 1.00 96.25 304 ALA A CA 1
ATOM 2300 C C . ALA A 1 304 ? 5.154 9.175 -40.455 1.00 96.25 304 ALA A C 1
ATOM 2302 O O . ALA A 1 304 ? 4.085 8.592 -40.666 1.00 96.25 304 ALA A O 1
ATOM 2303 N N . LYS A 1 305 ? 6.276 8.495 -40.177 1.00 95.50 305 LYS A N 1
ATOM 2304 C CA . LYS A 1 305 ? 6.328 7.025 -40.081 1.00 95.50 305 LYS A CA 1
ATOM 2305 C C . LYS A 1 305 ? 5.507 6.486 -38.913 1.00 95.50 305 LYS A C 1
ATOM 2307 O O . LYS A 1 305 ? 4.756 5.520 -39.096 1.00 95.50 305 LYS A O 1
ATOM 2312 N N . LEU A 1 306 ? 5.619 7.109 -37.742 1.00 95.56 306 LEU A N 1
ATOM 2313 C CA . LEU A 1 306 ? 4.897 6.689 -36.544 1.00 95.56 306 LEU A CA 1
ATOM 2314 C C . LEU A 1 306 ? 3.389 6.967 -36.659 1.00 95.56 306 LEU A C 1
ATOM 2316 O O . LEU A 1 306 ? 2.578 6.082 -36.388 1.00 95.56 306 LEU A O 1
ATOM 2320 N N . ASN A 1 307 ? 3.001 8.134 -37.176 1.00 94.94 307 ASN A N 1
ATOM 2321 C CA . ASN A 1 307 ? 1.605 8.477 -37.452 1.00 94.94 307 ASN A CA 1
ATOM 2322 C C . ASN A 1 307 ? 0.978 7.563 -38.511 1.00 94.94 307 ASN A C 1
ATOM 2324 O O . ASN A 1 307 ? -0.168 7.138 -38.353 1.00 94.94 307 ASN A O 1
ATOM 2328 N N . ALA A 1 308 ? 1.725 7.177 -39.552 1.00 92.19 308 ALA A N 1
ATOM 2329 C CA . ALA A 1 308 ? 1.258 6.182 -40.516 1.00 92.19 308 ALA A CA 1
ATOM 2330 C C . ALA A 1 308 ? 0.958 4.832 -39.840 1.00 92.19 308 ALA A C 1
ATOM 2332 O O . ALA A 1 308 ? -0.027 4.174 -40.174 1.00 92.19 308 ALA A O 1
ATOM 2333 N N . LEU A 1 309 ? 1.769 4.431 -38.856 1.00 91.88 309 LEU A N 1
ATOM 2334 C CA . LEU A 1 309 ? 1.551 3.207 -38.089 1.00 91.88 309 LEU A CA 1
ATOM 2335 C C . LEU A 1 309 ? 0.353 3.317 -37.126 1.00 91.88 309 LEU A C 1
ATOM 2337 O O . LEU A 1 309 ? -0.420 2.365 -37.001 1.00 91.88 309 LEU A O 1
ATOM 2341 N N . ILE A 1 310 ? 0.155 4.476 -36.492 1.00 92.50 310 ILE A N 1
ATOM 2342 C CA . ILE A 1 310 ? -1.030 4.785 -35.672 1.00 92.50 310 ILE A CA 1
ATOM 2343 C C . ILE A 1 310 ? -2.306 4.698 -36.518 1.00 92.50 310 ILE A C 1
ATOM 2345 O O . ILE A 1 310 ? -3.254 4.007 -36.133 1.00 92.50 310 ILE A O 1
ATOM 2349 N N . ALA A 1 311 ? -2.314 5.348 -37.685 1.00 89.69 311 ALA A N 1
ATOM 2350 C CA . ALA A 1 311 ? -3.441 5.351 -38.615 1.00 89.69 311 ALA A CA 1
ATOM 2351 C C . ALA A 1 311 ? -3.746 3.947 -39.161 1.00 89.69 311 ALA A C 1
ATOM 2353 O O . ALA A 1 311 ? -4.909 3.584 -39.344 1.00 89.69 311 ALA A O 1
ATOM 2354 N N . TYR A 1 312 ? -2.713 3.128 -39.371 1.00 87.50 312 TYR A N 1
ATOM 2355 C CA . TYR A 1 312 ? -2.865 1.733 -39.774 1.00 87.50 312 TYR A CA 1
ATOM 2356 C C . TYR A 1 312 ? -3.571 0.888 -38.696 1.00 87.50 312 TYR A C 1
ATOM 2358 O O . TYR A 1 312 ? -4.398 0.028 -39.009 1.00 87.50 312 TYR A O 1
ATOM 2366 N N . GLY A 1 313 ? -3.310 1.158 -37.414 1.00 89.44 313 GLY A N 1
ATOM 2367 C CA . GLY A 1 313 ? -3.826 0.422 -36.258 1.00 89.44 313 GLY A CA 1
ATOM 2368 C C . GLY A 1 313 ? -5.295 0.668 -35.884 1.00 89.44 313 GLY A C 1
ATOM 2369 O O . GLY A 1 313 ? -5.590 0.898 -34.711 1.00 89.44 313 GLY A O 1
ATOM 2370 N N . THR A 1 314 ? -6.249 0.619 -36.818 1.00 89.44 314 THR A N 1
ATOM 2371 C CA . THR A 1 314 ? -7.673 0.875 -36.504 1.00 89.44 314 THR A CA 1
ATOM 2372 C C . THR A 1 314 ? -8.348 -0.279 -35.745 1.00 89.44 314 THR A C 1
ATOM 2374 O O . THR A 1 314 ? -7.920 -1.435 -35.803 1.00 89.44 314 THR A O 1
ATOM 2377 N N . ARG A 1 315 ? -9.439 0.013 -35.011 1.00 90.44 315 ARG A N 1
ATOM 2378 C CA . ARG A 1 315 ? -10.239 -1.021 -34.314 1.00 90.44 315 ARG A CA 1
ATOM 2379 C C . ARG A 1 315 ? -10.864 -2.019 -35.293 1.00 90.44 315 ARG A C 1
ATOM 2381 O O . ARG A 1 315 ? -10.821 -3.216 -35.030 1.00 90.44 315 ARG A O 1
ATOM 2388 N N . ASP A 1 316 ? -11.371 -1.542 -36.427 1.00 89.62 316 ASP A N 1
ATOM 2389 C CA . ASP A 1 316 ? -11.971 -2.395 -37.458 1.00 89.62 316 ASP A CA 1
ATOM 2390 C C . ASP A 1 316 ? -10.936 -3.326 -38.096 1.00 89.62 316 ASP A C 1
ATOM 2392 O O . ASP A 1 316 ? -11.193 -4.518 -38.266 1.00 89.62 316 ASP A O 1
ATOM 2396 N N . ARG A 1 317 ? -9.724 -2.823 -38.370 1.00 89.44 317 ARG A N 1
ATOM 2397 C CA . ARG A 1 317 ? -8.625 -3.657 -38.870 1.00 89.44 317 ARG A CA 1
ATOM 2398 C C . ARG A 1 317 ? -8.181 -4.679 -37.828 1.00 89.44 317 ARG A C 1
ATOM 2400 O O . ARG A 1 317 ? -7.938 -5.830 -38.173 1.00 89.44 317 ARG A O 1
ATOM 2407 N N . ALA A 1 318 ? -8.136 -4.303 -36.549 1.00 89.19 318 ALA A N 1
ATOM 2408 C CA . ALA A 1 318 ? -7.864 -5.245 -35.467 1.00 89.19 318 ALA A CA 1
ATOM 2409 C C . ALA A 1 318 ? -8.944 -6.337 -35.365 1.00 89.19 318 ALA A C 1
ATOM 2411 O O . ALA A 1 318 ? -8.610 -7.503 -35.167 1.00 89.19 318 ALA A O 1
ATOM 2412 N N . ALA A 1 319 ? -10.223 -5.983 -35.521 1.00 89.94 319 ALA A N 1
ATOM 2413 C CA . ALA A 1 319 ? -11.326 -6.940 -35.530 1.00 89.94 319 ALA A CA 1
ATOM 2414 C C . ALA A 1 319 ? -11.227 -7.904 -36.720 1.00 89.94 319 ALA A C 1
ATOM 2416 O O . ALA A 1 319 ? -11.364 -9.111 -36.535 1.00 89.94 319 ALA A O 1
ATOM 2417 N N . LEU A 1 320 ? -10.909 -7.396 -37.914 1.00 88.50 320 LEU A N 1
ATOM 2418 C CA . LEU A 1 320 ? -10.659 -8.220 -39.096 1.00 88.50 320 LEU A CA 1
ATOM 2419 C C . LEU A 1 320 ? -9.440 -9.138 -38.914 1.00 88.50 320 LEU A C 1
ATOM 2421 O O . LEU A 1 320 ? -9.534 -10.330 -39.191 1.00 88.50 320 LEU A O 1
ATOM 2425 N N . ALA A 1 321 ? -8.322 -8.618 -38.398 1.00 88.38 321 ALA A N 1
ATOM 2426 C CA . ALA A 1 321 ? -7.118 -9.398 -38.107 1.00 88.38 321 ALA A CA 1
ATOM 2427 C C . ALA A 1 321 ? -7.398 -10.536 -37.113 1.00 88.38 321 ALA A C 1
ATOM 2429 O O . ALA A 1 321 ? -6.941 -11.660 -37.315 1.00 88.38 321 ALA A O 1
ATOM 2430 N N . ARG A 1 322 ? -8.178 -10.262 -36.056 1.00 87.50 322 ARG A N 1
ATOM 2431 C CA . ARG A 1 322 ? -8.626 -11.287 -35.099 1.00 87.50 322 ARG A CA 1
ATOM 2432 C C . ARG A 1 322 ? -9.556 -12.304 -35.748 1.00 87.50 322 ARG A C 1
ATOM 2434 O O . ARG A 1 322 ? -9.405 -13.489 -35.490 1.00 87.50 322 ARG A O 1
ATOM 2441 N N . TYR A 1 323 ? -10.491 -11.854 -36.582 1.00 87.44 323 TYR A N 1
ATOM 2442 C CA . TYR A 1 323 ? -11.438 -12.742 -37.249 1.00 87.44 323 TYR A CA 1
ATOM 2443 C C . TYR A 1 323 ? -10.728 -13.699 -38.215 1.00 87.44 323 TYR A C 1
ATOM 2445 O O . TYR A 1 323 ? -10.971 -14.898 -38.164 1.00 87.44 323 TYR A O 1
ATOM 2453 N N . LEU A 1 324 ? -9.770 -13.199 -39.001 1.00 85.25 324 LEU A N 1
ATOM 2454 C CA . LEU A 1 324 ? -8.924 -14.024 -39.872 1.00 85.25 324 LEU A CA 1
ATOM 2455 C C . LEU A 1 324 ? -8.018 -14.981 -39.086 1.00 85.25 324 LEU A C 1
ATOM 2457 O O . LEU A 1 324 ? -7.818 -16.112 -39.513 1.00 85.25 324 LEU A O 1
ATOM 2461 N N . ARG A 1 325 ? -7.528 -14.577 -37.904 1.00 82.31 325 ARG A N 1
ATOM 2462 C CA . ARG A 1 325 ? -6.808 -15.482 -36.989 1.00 82.31 325 ARG A CA 1
ATOM 2463 C C . ARG A 1 325 ? -7.694 -16.642 -36.509 1.00 82.31 325 ARG A C 1
ATOM 2465 O O . ARG A 1 325 ? -7.157 -17.651 -36.075 1.00 82.31 325 ARG A O 1
ATOM 2472 N N . GLY A 1 326 ? -9.019 -16.518 -36.576 1.00 78.50 326 GLY A N 1
ATOM 2473 C CA . GLY A 1 326 ? -9.964 -17.597 -36.280 1.00 78.50 326 GLY A CA 1
ATOM 2474 C C . GLY A 1 326 ? -10.054 -18.672 -37.368 1.00 78.50 326 GLY A C 1
ATOM 2475 O O . GLY A 1 326 ? -10.775 -19.647 -37.181 1.00 78.50 326 GLY A O 1
ATOM 2476 N N . PHE A 1 327 ? -9.350 -18.516 -38.491 1.00 86.69 327 PHE A N 1
ATOM 2477 C CA . PHE A 1 327 ? -9.331 -19.504 -39.562 1.00 86.69 327 PHE A CA 1
ATOM 2478 C C . PHE A 1 327 ? -8.033 -20.313 -39.572 1.00 86.69 327 PHE A C 1
ATOM 2480 O O . PHE A 1 327 ? -6.965 -19.794 -39.232 1.00 86.69 327 PHE A O 1
ATOM 2487 N N . ASP A 1 328 ? -8.107 -21.565 -40.031 1.00 86.31 328 ASP A N 1
ATOM 2488 C CA . ASP A 1 328 ? -6.902 -22.336 -40.320 1.00 86.31 328 ASP A CA 1
ATOM 2489 C C . ASP A 1 328 ? -6.364 -21.966 -41.703 1.00 86.31 328 ASP A C 1
ATOM 2491 O O . ASP A 1 328 ? -6.864 -22.399 -42.740 1.00 86.31 328 ASP A O 1
ATOM 2495 N N . MET A 1 329 ? -5.297 -21.173 -41.733 1.00 84.38 329 MET A N 1
ATOM 2496 C CA . MET A 1 329 ? -4.717 -20.714 -42.996 1.00 84.38 329 MET A CA 1
ATOM 2497 C C . MET A 1 329 ? -4.020 -21.793 -43.815 1.00 84.38 329 MET A C 1
ATOM 2499 O O . MET A 1 329 ? -3.663 -21.524 -44.963 1.00 84.38 329 MET A O 1
ATOM 2503 N N . SER A 1 330 ? -3.860 -23.011 -43.290 1.00 83.56 330 SER A N 1
ATOM 2504 C CA . SER A 1 330 ? -3.491 -24.163 -44.121 1.00 83.56 330 SER A CA 1
ATOM 2505 C C . SER A 1 330 ? -4.487 -24.369 -45.283 1.00 83.56 330 SER A C 1
ATOM 2507 O O . SER A 1 330 ? -4.104 -24.794 -46.378 1.00 83.56 330 SER A O 1
ATOM 2509 N N . MET A 1 331 ? -5.741 -23.934 -45.096 1.00 85.38 331 MET A N 1
ATOM 2510 C CA . MET A 1 331 ? -6.816 -23.977 -46.088 1.00 85.38 331 MET A CA 1
ATOM 2511 C C . MET A 1 331 ? -6.674 -22.949 -47.215 1.00 85.38 331 MET A C 1
ATOM 2513 O O . MET A 1 331 ? -7.471 -22.949 -48.144 1.00 85.38 331 MET A O 1
ATOM 2517 N N . MET A 1 332 ? -5.635 -22.107 -47.222 1.00 84.81 332 MET A N 1
ATOM 2518 C CA . MET A 1 332 ? -5.323 -21.248 -48.378 1.00 84.81 332 MET A CA 1
ATOM 2519 C C . MET A 1 332 ? -5.005 -22.039 -49.662 1.00 84.81 332 MET A C 1
ATOM 2521 O O . MET A 1 332 ? -4.916 -21.451 -50.742 1.00 84.81 332 MET A O 1
ATOM 2525 N N . THR A 1 333 ? -4.821 -23.357 -49.558 1.00 85.38 333 THR A N 1
ATOM 2526 C CA . THR A 1 333 ? -4.744 -24.288 -50.693 1.00 85.38 333 THR A CA 1
ATOM 2527 C C . THR A 1 333 ? -6.103 -24.512 -51.368 1.00 85.38 333 THR A C 1
ATOM 2529 O O . THR A 1 333 ? -6.144 -24.711 -52.585 1.00 85.38 333 THR A O 1
ATOM 2532 N N . ASP A 1 334 ? -7.211 -24.388 -50.630 1.00 88.62 334 ASP A N 1
ATOM 2533 C CA . ASP A 1 334 ? -8.565 -24.417 -51.178 1.00 88.62 334 ASP A CA 1
ATOM 2534 C C . ASP A 1 334 ? -8.860 -23.140 -51.979 1.00 88.62 334 ASP A C 1
ATOM 2536 O O . ASP A 1 334 ? -8.537 -22.015 -51.584 1.00 88.62 334 ASP A O 1
ATOM 2540 N N . THR A 1 335 ? -9.460 -23.299 -53.159 1.00 87.19 335 THR A N 1
ATOM 2541 C CA . THR A 1 335 ? -9.618 -22.183 -54.097 1.00 87.19 335 THR A CA 1
ATOM 2542 C C . THR A 1 335 ? -10.742 -21.228 -53.707 1.00 87.19 335 THR A C 1
ATOM 2544 O O . THR A 1 335 ? -10.614 -20.031 -53.981 1.00 87.19 335 THR A O 1
ATOM 2547 N N . GLU A 1 336 ? -11.810 -21.702 -53.066 1.00 88.50 336 GLU A N 1
ATOM 2548 C CA . GLU A 1 336 ? -12.915 -20.846 -52.628 1.00 88.50 336 GLU A CA 1
ATOM 2549 C C . GLU A 1 336 ? -12.549 -20.080 -51.357 1.00 88.50 336 GLU A C 1
ATOM 2551 O O . GLU A 1 336 ? -12.688 -18.853 -51.328 1.00 88.50 336 GLU A O 1
ATOM 2556 N N . PHE A 1 337 ? -11.960 -20.764 -50.370 1.00 88.50 337 PHE A N 1
ATOM 2557 C CA . PHE A 1 337 ? -11.435 -20.145 -49.153 1.00 88.50 337 PHE A CA 1
ATOM 2558 C C . PHE A 1 337 ? -10.406 -19.060 -49.482 1.00 88.50 337 PHE A C 1
ATOM 2560 O O . PHE A 1 337 ? -10.533 -17.902 -49.068 1.00 88.50 337 PHE A O 1
ATOM 2567 N N . ARG A 1 338 ? -9.418 -19.396 -50.323 1.00 88.75 338 ARG A N 1
ATOM 2568 C CA . ARG A 1 338 ? -8.388 -18.453 -50.774 1.00 88.75 338 ARG A CA 1
ATOM 2569 C C . ARG A 1 338 ? -8.990 -17.234 -51.465 1.00 88.75 338 ARG A C 1
ATOM 2571 O O . ARG A 1 338 ? -8.549 -16.118 -51.197 1.00 88.75 338 ARG A O 1
ATOM 2578 N N . LYS A 1 339 ? -9.979 -17.406 -52.351 1.00 88.62 339 LYS A N 1
ATOM 2579 C CA . LYS A 1 339 ? -10.634 -16.274 -53.032 1.00 88.62 339 LYS A CA 1
ATOM 2580 C C . LYS A 1 339 ? -11.332 -15.351 -52.035 1.00 88.62 339 LYS A C 1
ATOM 2582 O O . LYS A 1 339 ? -11.182 -14.136 -52.155 1.00 88.62 339 LYS A O 1
ATOM 2587 N N . ALA A 1 340 ? -12.045 -15.899 -51.054 1.00 87.94 340 ALA A N 1
ATOM 2588 C CA . ALA A 1 340 ? -12.769 -15.110 -50.062 1.00 87.94 340 ALA A CA 1
ATOM 2589 C C . ALA A 1 340 ? -11.831 -14.328 -49.134 1.00 87.94 340 ALA A C 1
ATOM 2591 O O . ALA A 1 340 ? -11.998 -13.117 -48.959 1.00 87.94 340 ALA A O 1
ATOM 2592 N N . VAL A 1 341 ? -10.790 -14.986 -48.613 1.00 87.56 341 VAL A N 1
ATOM 2593 C CA . VAL A 1 341 ? -9.779 -14.335 -47.770 1.00 87.56 341 VAL A CA 1
ATOM 2594 C C . VAL A 1 341 ? -9.019 -13.266 -48.558 1.00 87.56 341 VAL A C 1
ATOM 2596 O O . VAL A 1 341 ? -8.884 -12.140 -48.080 1.00 87.56 341 VAL A O 1
ATOM 2599 N N . LEU A 1 342 ? -8.589 -13.547 -49.795 1.00 86.25 342 LEU A N 1
ATOM 2600 C CA . LEU A 1 342 ? -7.912 -12.553 -50.637 1.00 86.25 342 LEU A CA 1
ATOM 2601 C C . LEU A 1 342 ? -8.827 -11.383 -51.031 1.00 86.25 342 LEU A C 1
ATOM 2603 O O . LEU A 1 342 ? -8.352 -10.248 -51.126 1.00 86.25 342 LEU A O 1
ATOM 2607 N N . ALA A 1 343 ? -10.124 -11.621 -51.240 1.00 85.31 343 ALA A N 1
ATOM 2608 C CA . ALA A 1 343 ? -11.095 -10.565 -51.516 1.00 85.31 343 ALA A CA 1
ATOM 2609 C C . ALA A 1 343 ? -11.277 -9.640 -50.303 1.00 85.31 343 ALA A C 1
ATOM 2611 O O . ALA A 1 343 ? -11.228 -8.418 -50.460 1.00 85.31 343 ALA A O 1
ATOM 2612 N N . ALA A 1 344 ? -11.406 -10.204 -49.097 1.00 84.56 344 ALA A N 1
ATOM 2613 C CA . ALA A 1 344 ? -11.445 -9.433 -47.855 1.00 84.56 344 ALA A CA 1
ATOM 2614 C C . ALA A 1 344 ? -10.139 -8.646 -47.644 1.00 84.56 344 ALA A C 1
ATOM 2616 O O . ALA A 1 344 ? -10.179 -7.452 -47.359 1.00 84.56 344 ALA A O 1
ATOM 2617 N N . GLN A 1 345 ? -8.980 -9.270 -47.881 1.00 79.94 345 GLN A N 1
ATOM 2618 C CA . GLN A 1 345 ? -7.670 -8.617 -47.771 1.00 79.94 345 GLN A CA 1
ATOM 2619 C C . GLN A 1 345 ? -7.445 -7.511 -48.813 1.00 79.94 345 GLN A C 1
ATOM 2621 O O . GLN A 1 345 ? -6.737 -6.546 -48.537 1.00 79.94 345 GLN A O 1
ATOM 2626 N N . THR A 1 346 ? -8.023 -7.617 -50.012 1.00 78.56 346 THR A N 1
ATOM 2627 C CA . THR A 1 346 ? -7.875 -6.590 -51.059 1.00 78.56 346 THR A CA 1
ATOM 2628 C C . THR A 1 346 ? -8.678 -5.327 -50.733 1.00 78.56 346 THR A C 1
ATOM 2630 O O . THR A 1 346 ? -8.192 -4.228 -50.985 1.00 78.56 346 THR A O 1
ATOM 2633 N N . LYS A 1 347 ? -9.850 -5.474 -50.099 1.00 77.75 347 LYS A N 1
ATOM 2634 C CA . LYS A 1 347 ? -10.754 -4.381 -49.678 1.00 77.75 347 LYS A CA 1
ATOM 2635 C C . LYS A 1 347 ? -10.263 -3.551 -48.484 1.00 77.75 347 LYS A C 1
ATOM 2637 O O . LYS A 1 347 ? -10.958 -2.659 -48.023 1.00 77.75 347 LYS A O 1
ATOM 2642 N N . GLN A 1 348 ? -9.088 -3.857 -47.950 1.00 74.44 348 GLN A N 1
ATOM 2643 C CA . GLN A 1 348 ? -8.514 -3.147 -46.805 1.00 74.44 348 GLN A CA 1
ATOM 2644 C C . GLN A 1 348 ? -7.069 -2.705 -47.054 1.00 74.44 348 GLN A C 1
ATOM 2646 O O . GLN A 1 348 ? -6.380 -2.338 -46.109 1.00 74.44 348 GLN A O 1
ATOM 2651 N N . LYS A 1 349 ? -6.566 -2.768 -48.295 1.00 68.12 349 LYS A N 1
ATOM 2652 C CA . LYS A 1 349 ? -5.211 -2.283 -48.583 1.00 68.12 349 LYS A CA 1
ATOM 2653 C C . LYS A 1 349 ? -5.099 -0.820 -48.162 1.00 68.12 349 LYS A C 1
ATOM 2655 O O . LYS A 1 349 ? -5.922 -0.008 -48.579 1.00 68.12 349 LYS A O 1
ATOM 2660 N N . ALA A 1 350 ? -4.063 -0.487 -47.393 1.00 59.06 350 ALA A N 1
ATOM 2661 C CA . ALA A 1 350 ? -3.824 0.878 -46.916 1.00 59.06 350 ALA A CA 1
ATOM 2662 C C . ALA A 1 350 ? -3.790 1.944 -48.040 1.00 59.06 350 ALA A C 1
ATOM 2664 O O . ALA A 1 350 ? -4.100 3.100 -47.781 1.00 59.06 350 ALA A O 1
ATOM 2665 N N . ALA A 1 351 ? -3.474 1.551 -49.282 1.00 54.19 351 ALA A N 1
ATOM 2666 C CA . ALA A 1 351 ? -3.427 2.417 -50.466 1.00 54.19 351 ALA A CA 1
ATOM 2667 C C . ALA A 1 351 ? -4.652 2.314 -51.421 1.00 54.19 351 ALA A C 1
ATOM 2669 O O . ALA A 1 351 ? -4.551 2.741 -52.568 1.00 54.19 351 ALA A O 1
ATOM 2670 N N . GLY A 1 352 ? -5.781 1.713 -51.008 1.00 57.16 352 GLY A N 1
ATOM 2671 C CA . GLY A 1 352 ? -7.006 1.559 -51.828 1.00 57.16 352 GLY A CA 1
ATOM 2672 C C . GLY A 1 352 ? -8.294 1.999 -51.111 1.00 57.16 352 GLY A C 1
ATOM 2673 O O . GLY A 1 352 ? -8.219 2.782 -50.168 1.00 57.16 352 GLY A O 1
ATOM 2674 N N . ASP A 1 353 ? -9.463 1.471 -51.522 1.00 61.91 353 ASP A N 1
ATOM 2675 C CA . ASP A 1 353 ? -10.774 1.634 -50.846 1.00 61.91 353 ASP A CA 1
ATOM 2676 C C . ASP A 1 353 ? -10.760 0.961 -49.456 1.00 61.91 353 ASP A C 1
ATOM 2678 O O . ASP A 1 353 ? -11.364 -0.088 -49.245 1.00 61.91 353 ASP A O 1
ATOM 2682 N N . ASN A 1 354 ? -9.977 1.509 -48.528 1.00 72.56 354 ASN A N 1
ATOM 2683 C CA . ASN A 1 354 ? -9.649 0.955 -47.219 1.00 72.56 354 ASN A CA 1
ATOM 2684 C C . ASN A 1 354 ? -10.885 0.885 -46.302 1.00 72.56 354 ASN A C 1
ATOM 2686 O O . ASN A 1 354 ? -11.131 1.793 -45.509 1.00 72.56 354 ASN A O 1
ATOM 2690 N N . ASP A 1 355 ? -11.642 -0.213 -46.388 1.00 85.56 355 ASP A N 1
ATOM 2691 C CA . ASP A 1 355 ? -12.848 -0.454 -45.589 1.00 85.56 355 ASP A CA 1
ATOM 2692 C C . ASP A 1 355 ? -12.779 -1.820 -44.869 1.00 85.56 355 ASP A C 1
ATOM 2694 O O . ASP A 1 355 ? -13.423 -2.801 -45.269 1.00 85.56 355 ASP A O 1
ATOM 2698 N N . PRO A 1 356 ? -11.986 -1.925 -43.781 1.00 87.38 356 PRO A N 1
ATOM 2699 C CA . PRO A 1 356 ? -11.852 -3.160 -43.007 1.00 87.38 356 PRO A CA 1
ATOM 2700 C C . PRO A 1 356 ? -13.179 -3.620 -42.385 1.00 87.38 356 PRO A C 1
ATOM 2702 O O . PRO A 1 356 ? -13.390 -4.819 -42.191 1.00 87.38 356 PRO A O 1
ATOM 2705 N N . LYS A 1 357 ? -14.104 -2.692 -42.112 1.00 89.00 357 LYS A N 1
ATOM 2706 C CA . LYS A 1 357 ? -15.432 -2.994 -41.571 1.00 89.00 357 LYS A CA 1
ATOM 2707 C C . LYS A 1 357 ? -16.294 -3.719 -42.601 1.00 89.00 357 LYS A C 1
ATOM 2709 O O . LYS A 1 357 ? -16.910 -4.740 -42.283 1.00 89.00 357 LYS A O 1
ATOM 2714 N N . LYS A 1 358 ? -16.319 -3.233 -43.842 1.00 87.94 358 LYS A N 1
ATOM 2715 C CA . LYS A 1 358 ? -16.996 -3.907 -44.954 1.00 87.94 358 LYS A CA 1
ATOM 2716 C C . LYS A 1 358 ? -16.317 -5.220 -45.312 1.00 87.94 358 LYS A C 1
ATOM 2718 O O . LYS A 1 358 ? -17.018 -6.206 -45.501 1.00 87.94 358 LYS A O 1
ATOM 2723 N N . ALA A 1 359 ? -14.985 -5.278 -45.315 1.00 88.75 359 ALA A N 1
ATOM 2724 C CA . ALA A 1 359 ? -14.255 -6.530 -45.511 1.00 88.75 359 ALA A CA 1
ATOM 2725 C C . ALA A 1 359 ? -14.653 -7.595 -44.471 1.00 88.75 359 ALA A C 1
ATOM 2727 O O . ALA A 1 359 ? -14.938 -8.731 -44.843 1.00 88.75 359 ALA A O 1
ATOM 2728 N N . LEU A 1 360 ? -14.764 -7.221 -43.190 1.00 90.31 360 LEU A N 1
ATOM 2729 C CA . LEU A 1 360 ? -15.260 -8.107 -42.133 1.00 90.31 360 LEU A CA 1
ATOM 2730 C C . LEU A 1 360 ? -16.717 -8.535 -42.366 1.00 90.31 360 LEU A C 1
ATOM 2732 O O . LEU A 1 360 ? -17.044 -9.708 -42.196 1.00 90.31 360 LEU A O 1
ATOM 2736 N N . LYS A 1 361 ? -17.601 -7.607 -42.753 1.00 91.06 361 LYS A N 1
ATOM 2737 C CA . LYS A 1 361 ? -19.017 -7.906 -43.035 1.00 91.06 361 LYS A CA 1
ATOM 2738 C C . LYS A 1 361 ? -19.177 -8.877 -44.206 1.00 91.06 361 LYS A C 1
ATOM 2740 O O . LYS A 1 361 ? -19.943 -9.838 -44.109 1.00 91.06 361 LYS A O 1
ATOM 2745 N N . ASP A 1 362 ? -18.458 -8.632 -45.293 1.00 87.94 362 ASP A N 1
ATOM 2746 C CA . ASP A 1 362 ? -18.494 -9.463 -46.493 1.00 87.94 362 ASP A CA 1
ATOM 2747 C C . ASP A 1 362 ? -17.928 -10.854 -46.193 1.00 87.94 362 ASP A C 1
ATOM 2749 O O . ASP A 1 362 ? -18.520 -11.856 -46.586 1.00 87.94 362 ASP A O 1
ATOM 2753 N N . LEU A 1 363 ? -16.839 -10.925 -45.421 1.00 89.50 363 LEU A N 1
ATOM 2754 C CA . LEU A 1 363 ? -16.245 -12.186 -44.994 1.00 89.50 363 LEU A CA 1
ATOM 2755 C C . LEU A 1 363 ? -17.187 -12.985 -44.081 1.00 89.50 363 LEU A C 1
ATOM 2757 O O . LEU A 1 363 ? -17.361 -14.174 -44.307 1.00 89.50 363 LEU A O 1
ATOM 2761 N N . LYS A 1 364 ? -17.870 -12.346 -43.118 1.00 90.38 364 LYS A N 1
ATOM 2762 C CA . LYS A 1 364 ? -18.920 -12.994 -42.303 1.00 90.38 364 LYS A CA 1
ATOM 2763 C C . LYS A 1 364 ? -20.076 -13.523 -43.155 1.00 90.38 364 LYS A C 1
ATOM 2765 O O . LYS A 1 364 ? -20.561 -14.625 -42.927 1.00 90.38 364 LYS A O 1
ATOM 2770 N N . SER A 1 365 ? -20.510 -12.742 -44.143 1.00 90.50 365 SER A N 1
ATOM 2771 C CA . SER A 1 365 ? -21.587 -13.146 -45.056 1.00 90.50 365 SER A CA 1
ATOM 2772 C C . SER A 1 365 ? -21.170 -14.349 -45.904 1.00 90.50 365 SER A C 1
ATOM 2774 O O . SER A 1 365 ? -21.957 -15.271 -46.093 1.00 90.50 365 SER A O 1
ATOM 2776 N N . TRP A 1 366 ? -19.915 -14.366 -46.363 1.00 91.06 366 TRP A N 1
ATOM 2777 C CA . TRP A 1 366 ? -19.344 -15.502 -47.077 1.00 91.06 366 TRP A CA 1
ATOM 2778 C C . TRP A 1 366 ? -19.233 -16.745 -46.185 1.00 91.06 366 TRP A C 1
ATOM 2780 O O . TRP A 1 366 ? -19.667 -17.812 -46.609 1.00 91.06 366 TRP A O 1
ATOM 2790 N N . VAL A 1 367 ? -18.750 -16.605 -44.943 1.00 87.56 367 VAL A N 1
ATOM 2791 C CA . VAL A 1 367 ? -18.671 -17.700 -43.956 1.00 87.56 367 VAL A CA 1
ATOM 2792 C C . VAL A 1 367 ? -20.032 -18.372 -43.767 1.00 87.56 367 VAL A C 1
ATOM 2794 O O . VAL A 1 367 ? -20.129 -19.592 -43.857 1.00 87.56 367 VAL A O 1
ATOM 2797 N N . ASN A 1 368 ? -21.097 -17.583 -43.597 1.00 85.50 368 ASN A N 1
ATOM 2798 C CA . ASN A 1 368 ? -22.456 -18.109 -43.427 1.00 85.50 368 ASN A CA 1
ATOM 2799 C C . ASN A 1 368 ? -22.977 -18.862 -44.662 1.00 85.50 368 ASN A C 1
ATOM 2801 O O . ASN A 1 368 ? -23.813 -19.750 -44.532 1.00 85.50 368 ASN A O 1
ATOM 2805 N N . ALA A 1 369 ? -22.500 -18.508 -45.857 1.00 87.50 369 ALA A N 1
ATOM 2806 C CA . ALA A 1 369 ? -22.884 -19.165 -47.102 1.00 87.50 369 ALA A CA 1
ATOM 2807 C C . ALA A 1 369 ? -22.091 -20.458 -47.387 1.00 87.50 369 ALA A C 1
ATOM 2809 O O . ALA A 1 369 ? -22.487 -21.209 -48.273 1.00 87.50 369 ALA A O 1
ATOM 2810 N N . HIS A 1 370 ? -21.000 -20.731 -46.654 1.00 89.12 370 HIS A N 1
ATOM 2811 C CA . HIS A 1 370 ? -20.105 -21.879 -46.889 1.00 89.12 370 HIS A CA 1
ATOM 2812 C C . HIS A 1 370 ? -19.875 -22.701 -45.601 1.00 89.12 370 HIS A C 1
ATOM 2814 O O . HIS A 1 370 ? -18.735 -22.853 -45.152 1.00 89.12 370 HIS A O 1
ATOM 2820 N N . PRO A 1 371 ? -20.942 -23.250 -44.986 1.00 82.44 371 PRO A N 1
ATOM 2821 C CA . PRO A 1 371 ? -20.877 -23.855 -43.655 1.00 82.44 371 PRO A CA 1
ATOM 2822 C C . PRO A 1 371 ? -19.959 -25.083 -43.566 1.00 82.44 371 PRO A C 1
ATOM 2824 O O . PRO A 1 371 ? -19.248 -25.210 -42.579 1.00 82.44 371 PRO A O 1
ATOM 2827 N N . ALA A 1 372 ? -19.897 -25.945 -44.588 1.00 81.38 372 ALA A N 1
ATOM 2828 C CA . ALA A 1 372 ? -19.052 -27.149 -44.559 1.00 81.38 372 ALA A CA 1
ATOM 2829 C C . ALA A 1 372 ? -17.546 -26.816 -44.535 1.00 81.38 372 ALA A C 1
ATOM 2831 O O . ALA A 1 372 ? -16.794 -27.307 -43.694 1.00 81.38 372 ALA A O 1
ATOM 2832 N N . LEU A 1 373 ? -17.118 -25.907 -45.417 1.00 84.50 373 LEU A N 1
ATOM 2833 C CA . LEU A 1 373 ? -15.733 -25.435 -45.504 1.00 84.50 373 LEU A CA 1
ATOM 2834 C C . LEU A 1 373 ? -15.312 -24.709 -44.216 1.00 84.50 373 LEU A C 1
ATOM 2836 O O . LEU A 1 373 ? -14.197 -24.872 -43.719 1.00 84.50 373 LEU A O 1
ATOM 2840 N N . MET A 1 374 ? -16.227 -23.930 -43.637 1.00 86.06 374 MET A N 1
ATOM 2841 C CA . MET A 1 374 ? -15.967 -23.213 -42.393 1.00 86.06 374 MET A CA 1
ATOM 2842 C C . MET A 1 374 ? -16.055 -24.102 -41.155 1.00 86.06 374 MET A C 1
ATOM 2844 O O . MET A 1 374 ? -15.313 -23.865 -40.206 1.00 86.06 374 MET A O 1
ATOM 2848 N N . GLY A 1 375 ? -16.866 -25.159 -41.182 1.00 83.81 375 GLY A N 1
ATOM 2849 C CA . GLY A 1 375 ? -16.882 -26.209 -40.168 1.00 83.81 375 GLY A CA 1
ATOM 2850 C C . GLY A 1 375 ? -15.511 -26.867 -40.026 1.00 83.81 375 GLY A C 1
ATOM 2851 O O . GLY A 1 375 ? -15.007 -26.983 -38.908 1.00 83.81 375 GLY A O 1
ATOM 2852 N N . GLN A 1 376 ? -14.853 -27.182 -41.146 1.00 87.62 376 GLN A N 1
ATOM 2853 C CA . GLN A 1 376 ? -13.474 -27.678 -41.166 1.00 87.62 376 GLN A CA 1
ATOM 2854 C C . GLN A 1 376 ? -12.471 -26.663 -40.603 1.00 87.62 376 GLN A C 1
ATOM 2856 O O . GLN A 1 376 ? -11.691 -26.991 -39.702 1.00 87.62 376 GLN A O 1
ATOM 2861 N N . SER A 1 377 ? -12.506 -25.421 -41.101 1.00 86.75 377 SER A N 1
ATOM 2862 C CA . SER A 1 377 ? -11.597 -24.361 -40.647 1.00 86.75 377 SER A CA 1
ATOM 2863 C C . SER A 1 377 ? -11.729 -24.103 -39.145 1.00 86.75 377 SER A C 1
ATOM 2865 O O . SER A 1 377 ? -10.724 -24.035 -38.437 1.00 86.75 377 SER A O 1
ATOM 2867 N N . PHE A 1 378 ? -12.956 -23.935 -38.644 1.00 85.94 378 PHE A N 1
ATOM 2868 C CA . PHE A 1 378 ? -13.200 -23.610 -37.241 1.00 85.94 378 PHE A CA 1
ATOM 2869 C C . PHE A 1 378 ? -12.890 -24.781 -36.317 1.00 85.94 378 PHE A C 1
ATOM 2871 O O . PHE A 1 378 ? -12.237 -24.558 -35.306 1.00 85.94 378 PHE A O 1
ATOM 2878 N N . SER A 1 379 ? -13.269 -26.014 -36.666 1.00 88.38 379 SER A N 1
ATOM 2879 C CA . SER A 1 379 ? -12.965 -27.189 -35.831 1.00 88.38 379 SER A CA 1
ATOM 2880 C C . SER A 1 379 ? -11.455 -27.384 -35.675 1.00 88.38 379 SER A C 1
ATOM 2882 O O . SER A 1 379 ? -10.950 -27.567 -34.567 1.00 88.38 379 SER A O 1
ATOM 2884 N N . THR A 1 380 ? -10.703 -27.229 -36.769 1.00 87.06 380 THR A N 1
ATOM 2885 C CA . THR A 1 380 ? -9.236 -27.297 -36.729 1.00 87.06 380 THR A CA 1
ATOM 2886 C C . THR A 1 380 ? -8.639 -26.165 -35.885 1.00 87.06 380 THR A C 1
ATOM 2888 O O . THR A 1 380 ? -7.687 -26.377 -35.130 1.00 87.06 380 THR A O 1
ATOM 2891 N N . GLN A 1 381 ? -9.210 -24.960 -35.964 1.00 84.94 381 GLN A N 1
ATOM 2892 C CA . GLN A 1 381 ? -8.740 -23.823 -35.176 1.00 84.94 381 GLN A CA 1
ATOM 2893 C C . GLN A 1 381 ? -9.113 -23.916 -33.690 1.00 84.94 381 GLN A C 1
ATOM 2895 O O . GLN A 1 381 ? -8.311 -23.505 -32.849 1.00 84.94 381 GLN A O 1
ATOM 2900 N N . ILE A 1 382 ? -10.279 -24.474 -33.347 1.00 84.62 382 ILE A N 1
ATOM 2901 C CA . ILE A 1 382 ? -10.701 -24.753 -31.966 1.00 84.62 382 ILE A CA 1
ATOM 2902 C C . ILE A 1 382 ? -9.641 -25.622 -31.284 1.00 84.62 382 ILE A C 1
ATOM 2904 O O . ILE A 1 382 ? -9.134 -25.223 -30.239 1.00 84.62 382 ILE A O 1
ATOM 2908 N N . LEU A 1 383 ? -9.204 -26.717 -31.919 1.00 87.69 383 LEU A N 1
ATOM 2909 C CA . LEU A 1 383 ? -8.131 -27.560 -31.377 1.00 87.69 383 LEU A CA 1
ATOM 2910 C C . LEU A 1 383 ? -6.808 -26.807 -31.231 1.00 87.69 383 LEU A C 1
ATOM 2912 O O . LEU A 1 383 ? -6.174 -26.855 -30.182 1.00 87.69 383 LEU A O 1
ATOM 2916 N N . LYS A 1 384 ? -6.398 -26.059 -32.261 1.00 83.94 384 LYS A N 1
ATOM 2917 C CA . LYS A 1 384 ? -5.111 -25.346 -32.248 1.00 83.94 384 LYS A CA 1
ATOM 2918 C C . LYS A 1 384 ? -5.053 -24.206 -31.227 1.00 83.94 384 LYS A C 1
ATOM 2920 O O . LYS A 1 384 ? -3.976 -23.913 -30.715 1.00 83.94 384 LYS A O 1
ATOM 2925 N N . THR A 1 385 ? -6.167 -23.517 -30.970 1.00 81.81 385 THR A N 1
ATOM 2926 C CA . THR A 1 385 ? -6.150 -22.236 -30.235 1.00 81.81 385 THR A CA 1
ATOM 2927 C C . THR A 1 385 ? -6.904 -22.233 -28.916 1.00 81.81 385 THR A C 1
ATOM 2929 O O . THR A 1 385 ? -6.527 -21.464 -28.032 1.00 81.81 385 THR A O 1
ATOM 2932 N N . LEU A 1 386 ? -7.927 -23.077 -28.749 1.00 84.50 386 LEU A N 1
ATOM 2933 C CA . LEU A 1 386 ? -8.715 -23.144 -27.515 1.00 84.50 386 LEU A CA 1
ATOM 2934 C C . LEU A 1 386 ? -8.254 -24.246 -26.559 1.00 84.50 386 LEU A C 1
ATOM 2936 O O . LEU A 1 386 ? -8.729 -24.254 -25.430 1.00 84.50 386 LEU A O 1
ATOM 2940 N N . GLN A 1 387 ? -7.287 -25.093 -26.941 1.00 88.50 387 GLN A N 1
ATOM 2941 C CA . GLN A 1 387 ? -6.710 -26.120 -26.059 1.00 88.50 387 GLN A CA 1
ATOM 2942 C C . GLN A 1 387 ? -6.294 -25.539 -24.702 1.00 88.50 387 GLN A C 1
ATOM 2944 O O . GLN A 1 387 ? -6.737 -26.022 -23.672 1.00 88.50 387 GLN A O 1
ATOM 2949 N N . ARG A 1 388 ? -5.556 -24.419 -24.690 1.00 88.19 388 ARG A N 1
ATOM 2950 C CA . ARG A 1 388 ? -5.154 -23.755 -23.435 1.00 88.19 388 ARG A CA 1
ATOM 2951 C C . ARG A 1 388 ? -6.342 -23.289 -22.591 1.00 88.19 388 ARG A C 1
ATOM 2953 O O . ARG A 1 388 ? -6.271 -23.323 -21.370 1.00 88.19 388 ARG A O 1
ATOM 2960 N N . ARG A 1 389 ? -7.418 -22.817 -23.232 1.00 89.12 389 ARG A N 1
ATOM 2961 C CA . ARG A 1 389 ? -8.634 -22.366 -22.537 1.00 89.12 389 ARG A CA 1
ATOM 2962 C C . ARG A 1 389 ? -9.393 -23.554 -21.949 1.00 89.12 389 ARG A C 1
ATOM 2964 O O . ARG A 1 389 ? -9.888 -23.458 -20.834 1.00 89.12 389 ARG A O 1
ATOM 2971 N N . TYR A 1 390 ? -9.456 -24.664 -22.681 1.00 93.56 390 TYR A N 1
ATOM 2972 C CA . TYR A 1 390 ? -9.964 -25.935 -22.176 1.00 93.56 390 TYR A CA 1
ATOM 2973 C C . TYR A 1 390 ? -9.136 -26.421 -20.980 1.00 93.56 390 TYR A C 1
ATOM 2975 O O . TYR A 1 390 ? -9.714 -26.691 -19.933 1.00 93.56 390 TYR A O 1
ATOM 2983 N N . ASP A 1 391 ? -7.805 -26.442 -21.096 1.00 92.75 391 ASP A N 1
ATOM 2984 C CA . ASP A 1 391 ? -6.908 -26.881 -20.022 1.00 92.75 391 ASP A CA 1
ATOM 2985 C C . ASP A 1 391 ? -7.103 -26.041 -18.749 1.00 92.75 391 ASP A C 1
ATOM 2987 O O . ASP A 1 391 ? -7.144 -26.593 -17.653 1.00 92.75 391 ASP A O 1
ATOM 2991 N N . ALA A 1 392 ? -7.287 -24.722 -18.888 1.00 90.75 392 ALA A N 1
ATOM 2992 C CA . ALA A 1 392 ? -7.574 -23.827 -17.768 1.00 90.75 392 ALA A CA 1
ATOM 2993 C C . ALA A 1 392 ? -8.9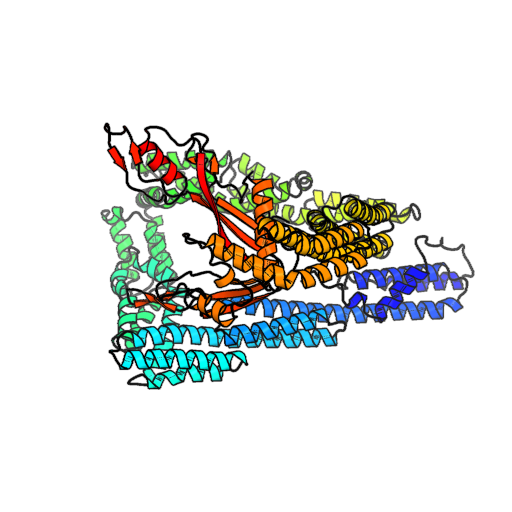56 -24.086 -17.142 1.00 90.75 392 ALA A C 1
ATOM 2995 O O . ALA A 1 392 ? -9.064 -24.230 -15.927 1.00 90.75 392 ALA A O 1
ATOM 2996 N N . LEU A 1 393 ? -10.017 -24.192 -17.951 1.00 91.50 393 LEU A N 1
ATOM 2997 C CA . LEU A 1 393 ? -11.367 -24.461 -17.441 1.00 91.50 393 LEU A CA 1
ATOM 2998 C C . LEU A 1 393 ? -11.475 -25.823 -16.757 1.00 91.50 393 LEU A C 1
ATOM 3000 O O . LEU A 1 393 ? -12.110 -25.943 -15.712 1.00 91.50 393 LEU A O 1
ATOM 3004 N N . LYS A 1 394 ? -10.801 -26.836 -17.303 1.00 93.62 394 LYS A N 1
ATOM 3005 C CA . LYS A 1 394 ? -10.719 -28.179 -16.725 1.00 93.62 394 LYS A CA 1
ATOM 3006 C C . LYS A 1 394 ? -10.182 -28.172 -15.287 1.00 93.62 394 LYS A C 1
ATOM 3008 O O . LYS A 1 394 ? -10.536 -29.052 -14.514 1.00 93.62 394 LYS A O 1
ATOM 3013 N N . GLN A 1 395 ? -9.342 -27.202 -14.923 1.00 92.69 395 GLN A N 1
ATOM 3014 C CA . GLN A 1 395 ? -8.787 -27.092 -13.570 1.00 92.69 395 GLN A CA 1
ATOM 3015 C C . GLN A 1 395 ? -9.752 -26.466 -12.554 1.00 92.69 395 GLN A C 1
ATOM 3017 O O . GLN A 1 395 ? -9.551 -26.642 -11.356 1.00 92.69 395 GLN A O 1
ATOM 3022 N N . VAL A 1 396 ? -10.774 -25.730 -13.006 1.00 90.81 396 VAL A N 1
ATOM 3023 C CA . VAL A 1 396 ? -11.642 -24.923 -12.125 1.00 90.81 396 VAL A CA 1
ATOM 3024 C C . VAL A 1 396 ? -13.106 -25.368 -12.106 1.00 90.81 396 VAL A C 1
ATOM 3026 O O . VAL A 1 396 ? -13.826 -25.039 -11.164 1.00 90.81 396 VAL A O 1
ATOM 3029 N N . LEU A 1 397 ? -13.572 -26.103 -13.121 1.00 90.81 397 LEU A N 1
ATOM 3030 C CA . LEU A 1 397 ? -14.937 -26.636 -13.153 1.00 90.81 397 LEU A CA 1
ATOM 3031 C C . LEU A 1 397 ? -15.100 -27.837 -12.205 1.00 90.81 397 LEU A C 1
ATOM 3033 O O . LEU A 1 397 ? -14.178 -28.624 -12.008 1.00 90.81 397 LEU A O 1
ATOM 3037 N N . LYS A 1 398 ? -16.303 -27.978 -11.635 1.00 89.31 398 LYS A N 1
ATOM 3038 C CA . LYS A 1 398 ? -16.701 -29.078 -10.736 1.00 89.31 398 LYS A CA 1
ATOM 3039 C C . LYS A 1 398 ? -17.627 -30.058 -11.484 1.00 89.31 398 LYS A C 1
ATOM 3041 O O . LYS A 1 398 ? -18.065 -29.777 -12.596 1.00 89.31 398 LYS A O 1
ATOM 3046 N N . GLU A 1 399 ? -17.932 -31.215 -10.902 1.00 88.00 399 GLU A N 1
ATOM 3047 C CA . GLU A 1 399 ? -18.962 -32.108 -11.463 1.00 88.00 399 GLU A CA 1
ATOM 3048 C C . GLU A 1 399 ? -20.368 -31.484 -11.336 1.00 88.00 399 GLU A C 1
ATOM 3050 O O . GLU A 1 399 ? -20.641 -30.872 -10.299 1.00 88.00 399 GLU A O 1
ATOM 3055 N N . PRO A 1 400 ? -21.268 -31.640 -12.335 1.00 88.81 400 PRO A N 1
ATOM 3056 C CA . PRO A 1 400 ? -21.136 -32.455 -13.555 1.00 88.81 400 PRO A CA 1
ATOM 3057 C C . PRO A 1 400 ? -20.516 -31.736 -14.776 1.00 88.81 400 PRO A C 1
ATOM 3059 O O . PRO A 1 400 ? -20.183 -32.392 -15.765 1.00 88.81 400 PRO A O 1
ATOM 3062 N N . GLU A 1 401 ? -20.352 -30.406 -14.754 1.00 92.31 401 GLU A N 1
ATOM 3063 C CA . GLU A 1 401 ? -19.843 -29.652 -15.917 1.00 92.31 401 GLU A CA 1
ATOM 3064 C C . GLU A 1 401 ? -18.433 -30.033 -16.374 1.00 92.31 401 GLU A C 1
ATOM 3066 O O . GLU A 1 401 ? -18.152 -29.989 -17.574 1.00 92.31 401 GLU A O 1
ATOM 3071 N N . LEU A 1 402 ? -17.555 -30.440 -15.457 1.00 93.25 402 LEU A N 1
ATOM 3072 C CA . LEU A 1 402 ? -16.225 -30.937 -15.811 1.00 93.25 402 LEU A CA 1
ATOM 3073 C C . LEU A 1 402 ? -16.306 -32.154 -16.745 1.00 93.25 402 LEU A C 1
ATOM 3075 O O . LEU A 1 402 ? -15.621 -32.201 -17.772 1.00 93.25 402 LEU A O 1
ATOM 3079 N N . THR A 1 403 ? -17.165 -33.121 -16.417 1.00 93.81 403 THR A N 1
ATOM 3080 C CA . THR A 1 403 ? -17.389 -34.305 -17.251 1.00 93.81 403 THR A CA 1
ATOM 3081 C C . THR A 1 403 ? -17.959 -33.928 -18.616 1.00 93.81 403 THR A C 1
ATOM 3083 O O . THR A 1 403 ? -17.501 -34.457 -19.632 1.00 93.81 403 THR A O 1
ATOM 3086 N N . ASP A 1 404 ? -18.908 -32.991 -18.675 1.00 93.75 404 ASP A N 1
ATOM 3087 C CA . ASP A 1 404 ? -19.520 -32.554 -19.936 1.00 93.75 404 ASP A CA 1
ATOM 3088 C C . ASP A 1 404 ? -18.514 -31.801 -20.835 1.00 93.75 404 ASP A C 1
ATOM 3090 O O . ASP A 1 404 ? -18.426 -32.067 -22.039 1.00 93.75 404 ASP A O 1
ATOM 3094 N N . LEU A 1 405 ? -17.659 -30.946 -20.250 1.00 94.94 405 LEU A N 1
ATOM 3095 C CA . LEU A 1 405 ? -16.556 -30.288 -20.961 1.00 94.94 405 LEU A CA 1
ATOM 3096 C C . LEU A 1 405 ? -15.567 -31.297 -21.541 1.00 94.94 405 LEU A C 1
ATOM 3098 O O . LEU A 1 405 ? -15.268 -31.230 -22.734 1.00 94.94 405 LEU A O 1
ATOM 3102 N N . ASN A 1 406 ? -15.081 -32.232 -20.723 1.00 95.88 406 ASN A N 1
ATOM 3103 C CA . ASN A 1 406 ? -14.121 -33.243 -21.166 1.00 95.88 406 ASN A CA 1
ATOM 3104 C C . ASN A 1 406 ? -14.717 -34.126 -22.268 1.00 95.88 406 ASN A C 1
ATOM 3106 O O . ASN A 1 406 ? -14.082 -34.348 -23.297 1.00 95.88 406 ASN A O 1
ATOM 3110 N N . THR A 1 407 ? -15.957 -34.582 -22.086 1.00 95.62 407 THR A N 1
ATOM 3111 C CA . THR A 1 407 ? -16.640 -35.451 -23.052 1.00 95.62 407 THR A CA 1
ATOM 3112 C C . THR A 1 407 ? -16.862 -34.731 -24.379 1.00 95.62 407 THR A C 1
ATOM 3114 O O . THR A 1 407 ? -16.535 -35.268 -25.438 1.00 95.62 407 THR A O 1
ATOM 3117 N N . THR A 1 408 ? -17.370 -33.497 -24.339 1.00 95.38 408 THR A N 1
ATOM 3118 C CA . THR A 1 408 ? -17.642 -32.708 -25.547 1.00 95.38 408 THR A CA 1
ATOM 3119 C C . THR A 1 408 ? -16.345 -32.314 -26.266 1.00 95.38 408 THR A C 1
ATOM 3121 O O . THR A 1 408 ? -16.283 -32.385 -27.495 1.00 95.38 408 THR A O 1
ATOM 3124 N N . TRP A 1 409 ? -15.296 -31.930 -25.525 1.00 95.88 409 TRP A N 1
ATOM 3125 C CA . TRP A 1 409 ? -13.986 -31.592 -26.091 1.00 95.88 409 TRP A CA 1
ATOM 3126 C C . TRP A 1 409 ? -13.336 -32.790 -26.780 1.00 95.88 409 TRP A C 1
ATOM 3128 O O . TRP A 1 409 ? -12.915 -32.675 -27.930 1.00 95.88 409 TRP A O 1
ATOM 3138 N N . GLU A 1 410 ? -13.295 -33.948 -26.118 1.00 95.94 410 GLU A N 1
ATOM 3139 C CA . GLU A 1 410 ? -12.693 -35.157 -26.685 1.00 95.94 410 GLU A CA 1
ATOM 3140 C C . GLU A 1 410 ? -13.474 -35.681 -27.892 1.00 95.94 410 GLU A C 1
ATOM 3142 O O . GLU A 1 410 ? -12.863 -36.041 -28.898 1.00 95.94 410 GLU A O 1
ATOM 3147 N N . ALA A 1 411 ? -14.811 -35.655 -27.855 1.00 94.94 411 ALA A N 1
ATOM 3148 C CA . ALA A 1 411 ? -15.634 -36.028 -29.006 1.00 94.94 411 ALA A CA 1
ATOM 3149 C C . ALA A 1 411 ? -15.362 -35.119 -30.218 1.00 94.94 411 ALA A C 1
ATOM 3151 O O . ALA A 1 411 ? -15.125 -35.605 -31.327 1.00 94.94 411 ALA A O 1
ATOM 3152 N N . HIS A 1 412 ? -15.299 -33.801 -29.999 1.00 95.56 412 HIS A N 1
ATOM 3153 C CA . HIS A 1 412 ? -14.908 -32.847 -31.034 1.00 95.56 412 HIS A CA 1
ATOM 3154 C C . HIS A 1 412 ? -13.484 -33.110 -31.549 1.00 95.56 412 HIS A C 1
ATOM 3156 O O . HIS A 1 412 ? -13.263 -33.113 -32.761 1.00 95.56 412 HIS A O 1
ATOM 3162 N N . ARG A 1 413 ? -12.516 -33.338 -30.649 1.00 94.88 413 ARG A N 1
ATOM 3163 C CA . ARG A 1 413 ? -11.107 -33.577 -30.992 1.00 94.88 413 ARG A CA 1
ATOM 3164 C C . ARG A 1 413 ? -10.935 -34.806 -31.868 1.00 94.88 413 ARG A C 1
ATOM 3166 O O . ARG A 1 413 ? -10.304 -34.699 -32.915 1.00 94.88 413 ARG A O 1
ATOM 3173 N N . LEU A 1 414 ? -11.538 -35.928 -31.486 1.00 94.25 414 LEU A N 1
ATOM 3174 C CA . LEU A 1 414 ? -11.456 -37.176 -32.242 1.00 94.25 414 LEU A CA 1
ATOM 3175 C C . LEU A 1 414 ? -12.032 -37.031 -33.657 1.00 94.25 414 LEU A C 1
ATOM 3177 O O . LEU A 1 414 ? -11.397 -37.463 -34.616 1.00 94.25 414 LEU A O 1
ATOM 3181 N N . LEU A 1 415 ? -13.195 -36.386 -33.806 1.00 93.81 415 LEU A N 1
ATOM 3182 C CA . LEU A 1 415 ? -13.814 -36.166 -35.120 1.00 93.81 415 LEU A CA 1
ATOM 3183 C C . LEU A 1 415 ? -13.004 -35.191 -35.986 1.00 93.81 415 LEU A C 1
ATOM 3185 O O . LEU A 1 415 ? -12.813 -35.434 -37.177 1.00 93.81 415 LEU A O 1
ATOM 3189 N N . ALA A 1 416 ? -12.477 -34.115 -35.394 1.00 90.12 416 ALA A N 1
ATOM 3190 C CA . ALA A 1 416 ? -11.664 -33.138 -36.113 1.00 90.12 416 ALA A CA 1
ATOM 3191 C C . ALA A 1 416 ? -10.301 -33.713 -36.547 1.00 90.12 416 ALA A C 1
ATOM 3193 O O . ALA A 1 416 ? -9.861 -33.445 -37.664 1.00 90.12 416 ALA A O 1
ATOM 3194 N N . GLU A 1 417 ? -9.653 -34.533 -35.713 1.00 89.31 417 GLU A N 1
ATOM 3195 C CA . GLU A 1 417 ? -8.422 -35.261 -36.065 1.00 89.31 417 GLU A CA 1
ATOM 3196 C C . GLU A 1 417 ? -8.667 -36.339 -37.133 1.00 89.31 417 GLU A C 1
ATOM 3198 O O . GLU A 1 417 ? -7.811 -36.556 -37.991 1.00 89.31 417 GLU A O 1
ATOM 3203 N N . ALA A 1 418 ? -9.845 -36.974 -37.127 1.00 89.69 418 ALA A N 1
ATOM 3204 C CA . ALA A 1 418 ? -10.271 -37.925 -38.157 1.00 89.69 418 ALA A CA 1
ATOM 3205 C C . ALA A 1 418 ? -10.680 -37.258 -39.486 1.00 89.69 418 ALA A C 1
ATOM 3207 O O . ALA A 1 418 ? -10.873 -37.949 -40.487 1.00 89.69 418 ALA A O 1
ATOM 3208 N N . GLY A 1 419 ? -10.802 -35.927 -39.513 1.00 85.81 419 GLY A N 1
ATOM 3209 C CA . GLY A 1 419 ? -11.199 -35.165 -40.694 1.00 85.81 419 GLY A CA 1
ATOM 3210 C C . GLY A 1 419 ? -12.699 -35.209 -41.010 1.00 85.81 419 GLY A C 1
ATOM 3211 O O . GLY A 1 419 ? -13.075 -34.943 -42.152 1.00 85.81 419 GLY A O 1
ATOM 3212 N N . ASP A 1 420 ? -13.551 -35.544 -40.035 1.00 86.81 420 ASP A N 1
ATOM 3213 C CA . ASP A 1 420 ? -15.008 -35.560 -40.193 1.00 86.81 420 ASP A CA 1
ATOM 3214 C C . ASP A 1 420 ? -15.611 -34.193 -39.837 1.00 86.81 420 ASP A C 1
ATOM 3216 O O . ASP A 1 420 ? -15.689 -33.794 -38.671 1.00 86.81 420 ASP A O 1
ATOM 3220 N N . PHE A 1 421 ? -16.038 -33.462 -40.866 1.00 88.12 421 PHE A N 1
ATOM 3221 C CA . PHE A 1 421 ? -16.566 -32.101 -40.753 1.00 88.12 421 PHE A CA 1
ATOM 3222 C C . PHE A 1 421 ? -18.014 -31.974 -41.238 1.00 88.12 421 PHE A C 1
ATOM 3224 O O . PHE A 1 421 ? -18.440 -30.878 -41.610 1.00 88.12 421 PHE A O 1
ATOM 3231 N N . ASP A 1 422 ? -18.779 -33.071 -41.243 1.00 86.00 422 ASP A N 1
ATOM 3232 C CA . ASP A 1 422 ? -20.220 -32.987 -41.485 1.00 86.00 422 ASP A CA 1
ATOM 3233 C C . ASP A 1 422 ? -20.906 -32.106 -40.425 1.00 86.00 422 ASP A C 1
ATOM 3235 O O . ASP A 1 422 ? -20.581 -32.151 -39.239 1.00 86.00 422 ASP A O 1
ATOM 3239 N N . MET A 1 423 ? -21.872 -31.291 -40.849 1.00 79.31 423 MET A N 1
ATOM 3240 C CA . MET A 1 423 ? -22.529 -30.323 -39.965 1.00 79.31 423 MET A CA 1
ATOM 3241 C C . MET A 1 423 ? -23.375 -30.969 -38.863 1.00 79.31 423 MET A C 1
ATOM 3243 O O . MET A 1 423 ? -23.549 -30.363 -37.808 1.00 79.31 423 MET A O 1
ATOM 3247 N N . ASN A 1 424 ? -23.923 -32.157 -39.115 1.00 83.31 424 ASN A N 1
ATOM 3248 C CA . ASN A 1 424 ? -24.851 -32.834 -38.215 1.00 83.31 424 ASN A CA 1
ATOM 3249 C C . ASN A 1 424 ? -24.206 -34.016 -37.489 1.00 83.31 424 ASN A C 1
ATOM 3251 O O . ASN A 1 424 ? -24.662 -34.352 -36.402 1.00 83.31 424 ASN A O 1
ATOM 3255 N N . THR A 1 425 ? -23.197 -34.656 -38.087 1.00 85.56 425 THR A N 1
ATOM 3256 C CA . THR A 1 425 ? -22.557 -35.858 -37.521 1.00 85.56 425 THR A CA 1
ATOM 3257 C C . THR A 1 425 ? -21.052 -35.733 -37.292 1.00 85.56 425 THR A C 1
ATOM 3259 O O . THR A 1 425 ? -20.487 -36.601 -36.630 1.00 85.56 425 THR A O 1
ATOM 3262 N N . GLY A 1 426 ? -20.403 -34.687 -37.811 1.00 87.50 426 GLY A N 1
ATOM 3263 C CA . GLY A 1 426 ? -18.964 -34.445 -37.680 1.00 87.50 426 GLY A CA 1
ATOM 3264 C C . GLY A 1 426 ? -18.615 -33.475 -36.547 1.00 87.50 426 GLY A C 1
ATOM 3265 O O . GLY A 1 426 ? -19.466 -33.094 -35.742 1.00 87.50 426 GLY A O 1
ATOM 3266 N N . ALA A 1 427 ? -17.355 -33.037 -36.471 1.00 90.75 427 ALA A N 1
ATOM 3267 C CA . ALA A 1 427 ? -16.868 -32.142 -35.413 1.00 90.75 427 ALA A CA 1
ATOM 3268 C C . ALA A 1 427 ? -17.725 -30.867 -35.187 1.00 90.75 427 ALA A C 1
ATOM 3270 O O . ALA A 1 427 ? -17.944 -30.513 -34.022 1.00 90.75 427 ALA A O 1
ATOM 3271 N N . PRO A 1 428 ? -18.279 -30.199 -36.228 1.00 91.38 428 PRO A N 1
ATOM 3272 C CA . PRO A 1 428 ? -19.123 -29.013 -36.058 1.00 91.38 428 PRO A CA 1
ATOM 3273 C C . PRO A 1 428 ? -20.349 -29.180 -35.155 1.00 91.38 428 PRO A C 1
ATOM 3275 O O . PRO A 1 428 ? -20.775 -28.202 -34.537 1.00 91.38 428 PRO A O 1
ATOM 3278 N N . GLN A 1 429 ? -20.884 -30.397 -35.005 1.00 91.50 429 GLN A N 1
ATOM 3279 C CA . GLN A 1 429 ? -22.055 -30.647 -34.154 1.00 91.50 429 GLN A CA 1
ATOM 3280 C C . GLN A 1 429 ? -21.814 -30.256 -32.681 1.00 91.50 429 GLN A C 1
ATOM 3282 O O . GLN A 1 429 ? -22.745 -29.906 -31.958 1.00 91.50 429 GLN A O 1
ATOM 3287 N N . HIS A 1 430 ? -20.552 -30.262 -32.236 1.00 93.19 430 HIS A N 1
ATOM 3288 C CA . HIS A 1 430 ? -20.172 -29.936 -30.862 1.00 93.19 430 HIS A CA 1
ATOM 3289 C C . HIS A 1 430 ? -19.967 -28.434 -30.619 1.00 93.19 430 HIS A C 1
ATOM 3291 O O . HIS A 1 430 ? -19.846 -28.022 -29.467 1.00 93.19 430 HIS A O 1
ATOM 3297 N N . HIS A 1 431 ? -19.940 -27.590 -31.660 1.00 90.31 431 HIS A N 1
ATOM 3298 C CA . HIS A 1 431 ? -19.593 -26.166 -31.524 1.00 90.31 431 HIS A CA 1
ATOM 3299 C C . HIS A 1 431 ? -20.539 -25.411 -30.588 1.00 90.31 431 HIS A C 1
ATOM 3301 O O . HIS A 1 431 ? -20.076 -24.654 -29.740 1.00 90.31 431 HIS A O 1
ATOM 3307 N N . ALA A 1 432 ? -21.850 -25.639 -30.699 1.00 88.75 432 ALA A N 1
ATOM 3308 C CA . ALA A 1 432 ? -22.838 -24.964 -29.856 1.00 88.75 432 ALA A CA 1
ATOM 3309 C C . ALA A 1 432 ? -22.701 -25.353 -28.374 1.00 88.75 432 ALA A C 1
ATOM 3311 O O . ALA A 1 432 ? -22.798 -24.495 -27.498 1.00 88.75 432 ALA A O 1
ATOM 3312 N N . LYS A 1 433 ? -22.436 -26.634 -28.091 1.00 91.00 433 LYS A N 1
ATOM 3313 C CA . LYS A 1 433 ? -22.260 -27.131 -26.723 1.00 91.00 433 LYS A CA 1
ATOM 3314 C C . LYS A 1 433 ? -20.932 -26.668 -26.125 1.00 91.00 433 LYS A C 1
ATOM 3316 O O . LYS A 1 433 ? -20.917 -26.203 -24.990 1.00 91.00 433 LYS A O 1
ATOM 3321 N N . LEU A 1 434 ? -19.844 -26.699 -26.902 1.00 91.25 434 LEU A N 1
ATOM 3322 C CA . LEU A 1 434 ? -18.564 -26.108 -26.501 1.00 91.25 434 LEU A CA 1
ATOM 3323 C C . LEU A 1 434 ? -18.717 -24.613 -26.199 1.00 91.25 434 LEU A C 1
ATOM 3325 O O . LEU A 1 434 ? -18.233 -24.164 -25.170 1.00 91.25 434 LEU A O 1
ATOM 3329 N N . ASP A 1 435 ? -19.428 -23.845 -27.031 1.00 88.25 435 ASP A N 1
ATOM 3330 C CA . ASP A 1 435 ? -19.690 -22.421 -26.769 1.00 88.25 435 ASP A CA 1
ATOM 3331 C C . ASP A 1 435 ? -20.456 -22.195 -25.453 1.00 88.25 435 ASP A C 1
ATOM 3333 O O . ASP A 1 435 ? -20.128 -21.280 -24.701 1.00 88.25 435 ASP A O 1
ATOM 3337 N N . GLN A 1 436 ? -21.438 -23.044 -25.127 1.00 89.06 436 GLN A N 1
ATOM 3338 C CA . GLN A 1 436 ? -22.138 -22.999 -23.835 1.00 89.06 436 GLN A CA 1
ATOM 3339 C C . GLN A 1 436 ? -21.205 -23.311 -22.658 1.00 89.06 436 GLN A C 1
ATOM 3341 O O . GLN A 1 436 ? -21.174 -22.558 -21.688 1.00 89.06 436 GLN A O 1
ATOM 3346 N N . LEU A 1 437 ? -20.414 -24.380 -22.751 1.00 91.75 437 LEU A N 1
ATOM 3347 C CA . LEU A 1 437 ? -19.477 -24.796 -21.703 1.00 91.75 437 LEU A CA 1
ATOM 3348 C C . LEU A 1 437 ? -18.369 -23.759 -21.481 1.00 91.75 437 LEU A C 1
ATOM 3350 O O . LEU A 1 437 ? -18.044 -23.424 -20.347 1.00 91.75 437 LEU A O 1
ATOM 3354 N N . PHE A 1 438 ? -17.836 -23.170 -22.554 1.00 91.62 438 PHE A N 1
ATOM 3355 C CA . PHE A 1 438 ? -16.838 -22.103 -22.467 1.00 91.62 438 PHE A CA 1
ATOM 3356 C C . PHE A 1 438 ? -17.394 -20.801 -21.868 1.00 91.62 438 PHE A C 1
ATOM 3358 O O . PHE A 1 438 ? -16.608 -19.963 -21.432 1.00 91.62 438 PHE A O 1
ATOM 3365 N N . LYS A 1 439 ? -18.720 -20.601 -21.822 1.00 90.44 439 LYS A N 1
ATOM 3366 C CA . LYS A 1 439 ? -19.333 -19.461 -21.113 1.00 90.44 439 LYS A CA 1
ATOM 3367 C C . LYS A 1 439 ? -19.365 -19.645 -19.598 1.00 90.44 439 LYS A C 1
ATOM 3369 O O . LYS A 1 439 ? -19.489 -18.641 -18.903 1.00 90.44 439 LYS A O 1
ATOM 3374 N N . LEU A 1 440 ? -19.190 -20.869 -19.085 1.00 91.38 440 LEU A N 1
ATOM 3375 C CA . LEU A 1 440 ? -19.083 -21.116 -17.641 1.00 91.38 440 LEU A CA 1
ATOM 3376 C C . LEU A 1 440 ? -17.877 -20.406 -17.013 1.00 91.38 440 LEU A C 1
ATOM 3378 O O . LEU A 1 440 ? -17.916 -20.093 -15.828 1.00 91.38 440 LEU A O 1
ATOM 3382 N N . GLU A 1 441 ? -16.858 -20.062 -17.810 1.00 90.94 441 GLU A N 1
ATOM 3383 C CA . GLU A 1 441 ? -15.765 -19.170 -17.397 1.00 90.94 441 GLU A CA 1
ATOM 3384 C C . GLU A 1 441 ? -16.286 -17.863 -16.779 1.00 90.94 441 GLU A C 1
ATOM 3386 O O . GLU A 1 441 ? -15.716 -17.358 -15.822 1.00 90.94 441 GLU A O 1
ATOM 3391 N N . GLY A 1 442 ? -17.404 -17.330 -17.283 1.00 87.19 442 GLY A N 1
ATOM 3392 C CA . GLY A 1 442 ? -17.975 -16.071 -16.808 1.00 87.19 442 GLY A CA 1
ATOM 3393 C C . GLY A 1 442 ? -18.608 -16.131 -15.415 1.00 87.19 442 GLY A C 1
ATOM 3394 O O . GLY A 1 442 ? -18.946 -15.079 -14.885 1.00 87.19 442 GLY A O 1
ATOM 3395 N N . ILE A 1 443 ? -18.783 -17.320 -14.827 1.00 91.00 443 ILE A N 1
ATOM 3396 C CA . ILE A 1 443 ? -19.384 -17.485 -13.492 1.00 91.00 443 ILE A CA 1
ATOM 3397 C C . ILE A 1 443 ? -18.448 -18.123 -12.466 1.00 91.00 443 ILE A C 1
ATOM 3399 O O . ILE A 1 443 ? -18.832 -18.244 -11.304 1.00 91.00 443 ILE A O 1
ATOM 3403 N N . THR A 1 444 ? -17.238 -18.548 -12.848 1.00 89.88 444 THR A N 1
ATOM 3404 C CA . THR A 1 444 ? -16.301 -19.182 -11.904 1.00 89.88 444 THR A CA 1
ATOM 3405 C C . THR A 1 444 ? -15.926 -18.238 -10.765 1.00 89.88 444 THR A C 1
ATOM 3407 O O . THR A 1 444 ? -15.889 -18.664 -9.612 1.00 89.88 444 THR A O 1
ATOM 3410 N N . ASP A 1 445 ? -15.725 -16.953 -11.069 1.00 89.38 445 ASP A N 1
ATOM 3411 C CA . ASP A 1 445 ? -15.426 -15.933 -10.062 1.00 89.38 445 ASP A CA 1
ATOM 3412 C C . ASP A 1 445 ? -16.622 -15.683 -9.137 1.00 89.38 445 ASP A C 1
ATOM 3414 O O . ASP A 1 445 ? -16.457 -15.727 -7.921 1.00 89.38 445 ASP A O 1
ATOM 3418 N N . SER A 1 446 ? -17.832 -15.526 -9.688 1.00 91.81 446 SER A N 1
ATOM 3419 C CA . SER A 1 446 ? -19.053 -15.363 -8.888 1.00 91.81 446 SER A CA 1
ATOM 3420 C C . SER A 1 446 ? -19.316 -16.568 -7.986 1.00 91.81 446 SER A C 1
ATOM 3422 O O . SER A 1 446 ? -19.698 -16.393 -6.837 1.00 91.81 446 SER A O 1
ATOM 3424 N N . ARG A 1 447 ? -19.081 -17.800 -8.462 1.00 91.06 447 ARG A N 1
ATOM 3425 C CA . ARG A 1 447 ? -19.191 -19.016 -7.635 1.00 91.06 447 ARG A CA 1
ATOM 3426 C C . ARG A 1 447 ? -18.188 -19.016 -6.493 1.00 91.06 447 ARG A C 1
ATOM 3428 O O . ARG A 1 447 ? -18.565 -19.320 -5.371 1.00 91.06 447 ARG A O 1
ATOM 3435 N N . ARG A 1 448 ? -16.932 -18.656 -6.769 1.00 90.88 448 ARG A N 1
ATOM 3436 C CA . ARG A 1 448 ? -15.903 -18.535 -5.731 1.00 90.88 448 ARG A CA 1
ATOM 3437 C C . ARG A 1 448 ? -16.290 -17.484 -4.691 1.00 90.88 448 ARG A C 1
ATOM 3439 O O . ARG A 1 448 ? -16.082 -17.709 -3.507 1.00 90.88 448 ARG A O 1
ATOM 3446 N N . GLU A 1 449 ? -16.849 -16.359 -5.125 1.00 93.31 449 GLU A N 1
ATOM 3447 C CA . GLU A 1 449 ? -17.309 -15.298 -4.228 1.00 93.31 449 GLU A CA 1
ATOM 3448 C C . GLU A 1 449 ? -18.515 -15.735 -3.384 1.00 93.31 449 GLU A C 1
ATOM 3450 O O . GLU A 1 449 ? -18.507 -15.533 -2.174 1.00 93.31 449 GLU A O 1
ATOM 3455 N N . MET A 1 450 ? -19.503 -16.416 -3.977 1.00 94.50 450 MET A N 1
ATOM 3456 C CA . MET A 1 450 ? -20.624 -17.014 -3.238 1.00 94.50 450 MET A CA 1
ATOM 3457 C C . MET A 1 450 ? -20.145 -18.050 -2.209 1.00 94.50 450 MET A C 1
ATOM 3459 O O . MET A 1 450 ? -20.532 -17.962 -1.044 1.00 94.50 450 MET A O 1
ATOM 3463 N N . ASP A 1 451 ? -19.270 -18.983 -2.608 1.00 92.12 451 ASP A N 1
ATOM 3464 C CA . ASP A 1 451 ? -18.668 -19.987 -1.716 1.00 92.12 451 ASP A CA 1
ATOM 3465 C C . ASP A 1 451 ? -17.921 -19.297 -0.550 1.00 92.12 451 ASP A C 1
ATOM 3467 O O . ASP A 1 451 ? -18.028 -19.717 0.603 1.00 92.12 451 ASP A O 1
ATOM 3471 N N . GLU A 1 452 ? -17.199 -18.204 -0.821 1.00 94.12 452 GLU A N 1
ATOM 3472 C CA . GLU A 1 452 ? -16.479 -17.429 0.195 1.00 94.12 452 GLU A CA 1
ATOM 3473 C C . GLU A 1 452 ? -17.424 -16.700 1.164 1.00 94.12 452 GLU A C 1
ATOM 3475 O O . GLU A 1 452 ? -17.170 -16.696 2.372 1.00 94.12 452 GLU A O 1
ATOM 3480 N N . ILE A 1 453 ? -18.528 -16.124 0.672 1.00 92.88 453 ILE A N 1
ATOM 3481 C CA . ILE A 1 453 ? -19.562 -15.510 1.519 1.00 92.88 453 ILE A CA 1
ATOM 3482 C C . ILE A 1 453 ? -20.177 -16.564 2.440 1.00 92.88 453 ILE A C 1
ATOM 3484 O O . ILE A 1 453 ? -20.234 -16.343 3.647 1.00 92.88 453 ILE A O 1
ATOM 3488 N N . LEU A 1 454 ? -20.589 -17.717 1.905 1.00 94.38 454 LEU A N 1
ATOM 3489 C CA . LEU A 1 454 ? -21.201 -18.802 2.683 1.00 94.38 454 LEU A CA 1
ATOM 3490 C C . LEU A 1 454 ? -20.226 -19.385 3.713 1.00 94.38 454 LEU A C 1
ATOM 3492 O O . LEU A 1 454 ? -20.608 -19.668 4.846 1.00 94.38 454 LEU A O 1
ATOM 3496 N N . ARG A 1 455 ? -18.938 -19.486 3.369 1.00 93.94 455 ARG A N 1
ATOM 3497 C CA . ARG A 1 455 ? -17.886 -19.903 4.306 1.00 93.94 455 ARG A CA 1
ATOM 3498 C C . ARG A 1 455 ? -17.700 -18.906 5.452 1.00 93.94 455 ARG A C 1
ATOM 3500 O O . ARG A 1 455 ? -17.502 -19.323 6.592 1.00 93.94 455 ARG A O 1
ATOM 3507 N N . ARG A 1 456 ? -17.729 -17.599 5.164 1.00 92.19 456 ARG A N 1
ATOM 3508 C CA . ARG A 1 456 ? -17.604 -16.532 6.177 1.00 92.19 456 ARG A CA 1
ATOM 3509 C C . ARG A 1 456 ? -18.883 -16.335 6.991 1.00 92.19 456 ARG A C 1
ATOM 3511 O O . ARG A 1 456 ? -18.802 -15.946 8.152 1.00 92.19 456 ARG A O 1
ATOM 3518 N N . HIS A 1 457 ? -20.040 -16.627 6.401 1.00 92.94 457 HIS A N 1
ATOM 3519 C CA . HIS A 1 457 ? -21.364 -16.454 6.992 1.00 92.94 457 HIS A CA 1
ATOM 3520 C C . HIS A 1 457 ? -22.218 -17.720 6.805 1.00 92.94 457 HIS A C 1
ATOM 3522 O O . HIS A 1 457 ? -23.164 -17.704 6.015 1.00 92.94 457 HIS A O 1
ATOM 3528 N N . PRO A 1 458 ? -21.945 -18.808 7.553 1.00 93.81 458 PRO A N 1
ATOM 3529 C CA . PRO A 1 458 ? -22.647 -20.085 7.383 1.00 93.81 458 PRO A CA 1
ATOM 3530 C C . PRO A 1 458 ? -24.171 -19.996 7.537 1.00 93.81 458 PRO A C 1
ATOM 3532 O O . PRO A 1 458 ? -24.904 -20.788 6.958 1.00 93.81 458 PRO A O 1
ATOM 3535 N N . GLU A 1 459 ? -24.677 -19.016 8.289 1.00 92.38 459 GLU A N 1
ATOM 3536 C CA . GLU A 1 459 ? -26.119 -18.787 8.443 1.00 92.38 459 GLU A CA 1
ATOM 3537 C C . GLU A 1 459 ? -26.816 -18.338 7.150 1.00 92.38 459 GLU A C 1
ATOM 3539 O O . GLU A 1 459 ? -28.020 -18.557 7.007 1.00 92.38 459 GLU A O 1
ATOM 3544 N N . ALA A 1 460 ? -26.085 -17.737 6.203 1.00 93.69 460 ALA A N 1
ATOM 3545 C CA . ALA A 1 460 ? -26.628 -17.333 4.906 1.00 93.69 460 ALA A CA 1
ATOM 3546 C C . ALA A 1 460 ? -27.036 -18.541 4.042 1.00 93.69 460 ALA A C 1
ATOM 3548 O O . ALA A 1 460 ? -27.895 -18.402 3.172 1.00 93.69 460 ALA A O 1
ATOM 3549 N N . GLU A 1 461 ? -26.490 -19.729 4.329 1.00 91.31 461 GLU A N 1
ATOM 3550 C CA . GLU A 1 461 ? -26.869 -20.990 3.683 1.00 91.31 461 GLU A CA 1
ATOM 3551 C C . GLU A 1 461 ? -28.377 -21.253 3.812 1.00 91.31 461 GLU A C 1
ATOM 3553 O O . GLU A 1 461 ? -29.026 -21.642 2.849 1.00 91.31 461 GLU A O 1
ATOM 3558 N N . GLY A 1 462 ? -28.970 -20.944 4.973 1.00 90.50 462 GLY A N 1
ATOM 3559 C CA . GLY A 1 462 ? -30.386 -21.199 5.270 1.00 90.50 462 GLY A CA 1
ATOM 3560 C C . GLY A 1 462 ? -31.401 -20.303 4.544 1.00 90.50 462 GLY A C 1
ATOM 3561 O O . GLY A 1 462 ? -32.586 -20.345 4.898 1.00 90.50 462 GLY A O 1
ATOM 3562 N N . TYR A 1 463 ? -30.947 -19.478 3.592 1.00 92.94 463 TYR A N 1
ATOM 3563 C CA . TYR A 1 463 ? -31.762 -18.583 2.759 1.00 92.94 463 TYR A CA 1
ATOM 3564 C C . TYR A 1 463 ? -31.805 -19.011 1.283 1.00 92.94 463 TYR A C 1
ATOM 3566 O O . TYR A 1 463 ? -32.520 -18.395 0.499 1.00 92.94 463 TYR A O 1
ATOM 3574 N N . ASP A 1 464 ? -31.071 -20.062 0.897 1.00 92.50 464 ASP A N 1
ATOM 3575 C CA . ASP A 1 464 ? -31.152 -20.717 -0.417 1.00 92.50 464 ASP A CA 1
ATOM 3576 C C . ASP A 1 464 ? -30.892 -19.810 -1.654 1.00 92.50 464 ASP A C 1
ATOM 3578 O O . ASP A 1 464 ? -31.218 -20.190 -2.779 1.00 92.50 464 ASP A O 1
ATOM 3582 N N . PHE A 1 465 ? -30.249 -18.640 -1.517 1.00 93.69 465 PHE A N 1
ATOM 3583 C CA . PHE A 1 465 ? -29.977 -17.733 -2.655 1.00 93.69 465 PHE A CA 1
ATOM 3584 C C . PHE A 1 465 ? -29.111 -18.351 -3.764 1.00 93.69 465 PHE A C 1
ATOM 3586 O O . PHE A 1 465 ? -29.299 -18.043 -4.940 1.00 93.69 465 PHE A O 1
ATOM 3593 N N . HIS A 1 466 ? -28.169 -19.229 -3.412 1.00 92.56 466 HIS A N 1
ATOM 3594 C CA . HIS A 1 466 ? -27.285 -19.901 -4.371 1.00 92.56 466 HIS A CA 1
ATOM 3595 C C . HIS A 1 466 ? -27.982 -21.048 -5.127 1.00 92.56 466 HIS A C 1
ATOM 3597 O O . HIS A 1 466 ? -27.484 -21.507 -6.160 1.00 92.56 466 HIS A O 1
ATOM 3603 N N . LYS A 1 467 ? -29.140 -21.503 -4.631 1.00 92.69 467 LYS A N 1
ATOM 3604 C CA . LYS A 1 467 ? -29.841 -22.704 -5.093 1.00 92.69 467 LYS A CA 1
ATOM 3605 C C . LYS A 1 467 ? -30.206 -22.691 -6.584 1.00 92.69 467 LYS A C 1
ATOM 3607 O O . LYS A 1 467 ? -29.968 -23.694 -7.246 1.00 92.69 467 LYS A O 1
ATOM 3612 N N . PRO A 1 468 ? -30.694 -21.584 -7.183 1.00 93.25 468 PRO A N 1
ATOM 3613 C CA . PRO A 1 468 ? -30.990 -21.556 -8.617 1.00 93.25 468 PRO A CA 1
ATOM 3614 C C . PRO A 1 468 ? -29.765 -21.826 -9.503 1.00 93.25 468 PRO A C 1
ATOM 3616 O O . PRO A 1 468 ? -29.900 -22.407 -10.578 1.00 93.25 468 PRO A O 1
ATOM 3619 N N . VAL A 1 469 ? -28.565 -21.426 -9.061 1.00 93.38 469 VAL A N 1
ATOM 3620 C CA . VAL A 1 469 ? -27.313 -21.689 -9.786 1.00 93.38 469 VAL A CA 1
ATOM 3621 C C . VAL A 1 469 ? -26.915 -23.151 -9.625 1.00 93.38 469 VAL A C 1
ATOM 3623 O O . VAL A 1 469 ? -26.599 -23.805 -10.616 1.00 93.38 469 VAL A O 1
ATOM 3626 N N . THR A 1 470 ? -26.942 -23.681 -8.399 1.00 91.81 470 THR A N 1
ATOM 3627 C CA . THR A 1 470 ? -26.560 -25.076 -8.139 1.00 91.81 470 THR A CA 1
ATOM 3628 C C . THR A 1 470 ? -27.530 -26.067 -8.779 1.00 91.81 470 THR A C 1
ATOM 3630 O O . THR A 1 470 ? -27.071 -27.027 -9.394 1.00 91.81 470 THR A O 1
ATOM 3633 N N . ASP A 1 471 ? -28.837 -25.800 -8.741 1.00 93.38 471 ASP A N 1
ATOM 3634 C CA . ASP A 1 471 ? -29.865 -26.618 -9.393 1.00 93.38 471 ASP A CA 1
ATOM 3635 C C . ASP A 1 471 ? -29.710 -26.603 -10.925 1.00 93.38 471 ASP A C 1
ATOM 3637 O O . ASP A 1 471 ? -29.786 -27.653 -11.567 1.00 93.38 471 ASP A O 1
ATOM 3641 N N . ALA A 1 472 ? -29.434 -25.438 -11.530 1.00 92.81 472 ALA A N 1
ATOM 3642 C CA . ALA A 1 472 ? -29.212 -25.328 -12.974 1.00 92.81 472 ALA A CA 1
ATOM 3643 C C . ALA A 1 472 ? -27.942 -26.066 -13.431 1.00 92.81 472 ALA A C 1
ATOM 3645 O O . ALA A 1 472 ? -27.962 -26.753 -14.454 1.00 92.81 472 ALA A O 1
ATOM 3646 N N . LEU A 1 473 ? -26.852 -25.977 -12.661 1.00 91.12 473 LEU A N 1
ATOM 3647 C CA . LEU A 1 473 ? -25.614 -26.719 -12.929 1.00 91.12 473 LEU A CA 1
ATOM 3648 C C . LEU A 1 473 ? -25.822 -28.232 -12.778 1.00 91.12 473 LEU A C 1
ATOM 3650 O O . LEU A 1 473 ? -25.449 -28.995 -13.670 1.00 91.12 473 LEU A O 1
ATOM 3654 N N . ALA A 1 474 ? -26.498 -28.668 -11.710 1.00 89.56 474 ALA A N 1
ATOM 3655 C CA . ALA A 1 474 ? -26.851 -30.072 -11.501 1.00 89.56 474 ALA A CA 1
ATOM 3656 C C . ALA A 1 474 ? -27.751 -30.624 -12.624 1.00 89.56 474 ALA A C 1
ATOM 3658 O O . ALA A 1 474 ? -27.619 -31.786 -13.007 1.00 89.56 474 ALA A O 1
ATOM 3659 N N . GLY A 1 475 ? -28.631 -29.787 -13.184 1.00 89.00 475 GLY A N 1
ATOM 3660 C CA . GLY A 1 475 ? -29.467 -30.101 -14.345 1.00 89.00 475 GLY A CA 1
ATOM 3661 C C . GLY A 1 475 ? -28.781 -29.953 -15.710 1.00 89.00 475 GLY A C 1
ATOM 3662 O O . GLY A 1 475 ? -29.436 -30.174 -16.728 1.00 89.00 475 GLY A O 1
ATOM 3663 N N . ALA A 1 476 ? -27.497 -29.577 -15.754 1.00 88.50 476 ALA A N 1
ATOM 3664 C CA . ALA A 1 476 ? -26.735 -29.254 -16.966 1.00 88.50 476 ALA A CA 1
ATOM 3665 C C . ALA A 1 476 ? -27.345 -28.133 -17.845 1.00 88.50 476 ALA A C 1
ATOM 3667 O O . ALA A 1 476 ? -27.047 -28.034 -19.041 1.00 88.50 476 ALA A O 1
ATOM 3668 N N . ASP A 1 477 ? -28.162 -27.251 -17.258 1.00 91.44 477 ASP A N 1
ATOM 3669 C CA . ASP A 1 477 ? -28.672 -26.034 -17.897 1.00 91.44 477 ASP A CA 1
ATOM 3670 C C . ASP A 1 477 ? -27.706 -24.864 -17.656 1.00 91.44 477 ASP A C 1
ATOM 3672 O O . ASP A 1 477 ? -27.926 -23.956 -16.850 1.00 91.44 477 ASP A O 1
ATOM 3676 N N . TYR A 1 478 ? -26.581 -24.895 -18.371 1.00 90.31 478 TYR A N 1
ATOM 3677 C CA . TYR A 1 478 ? -25.513 -23.903 -18.216 1.00 90.31 478 TYR A CA 1
ATOM 3678 C C . TYR A 1 478 ? -25.945 -22.485 -18.586 1.00 90.31 478 TYR A C 1
ATOM 3680 O O . TYR A 1 478 ? -25.413 -21.520 -18.043 1.00 90.31 478 TYR A O 1
ATOM 3688 N N . ALA A 1 479 ? -26.917 -22.338 -19.489 1.00 89.88 479 ALA A N 1
ATOM 3689 C CA . ALA A 1 479 ? -27.448 -21.029 -19.840 1.00 89.88 479 ALA A CA 1
ATOM 3690 C C . ALA A 1 479 ? -28.251 -20.434 -18.673 1.00 89.88 479 ALA A C 1
ATOM 3692 O O . ALA A 1 479 ? -28.051 -19.263 -18.343 1.00 89.88 479 ALA A O 1
ATOM 3693 N N . ALA A 1 480 ? -29.098 -21.238 -18.019 1.00 91.38 480 ALA A N 1
ATOM 3694 C CA . ALA A 1 480 ? -29.814 -20.820 -16.818 1.00 91.38 480 ALA A CA 1
ATOM 3695 C C . ALA A 1 480 ? -28.862 -20.540 -15.646 1.00 91.38 480 ALA A C 1
ATOM 3697 O O . ALA A 1 480 ? -29.029 -19.527 -14.970 1.00 91.38 480 ALA A O 1
ATOM 3698 N N . ALA A 1 481 ? -27.817 -21.355 -15.455 1.00 92.50 481 ALA A N 1
ATOM 3699 C CA . ALA A 1 481 ? -26.806 -21.119 -14.421 1.00 92.50 481 ALA A CA 1
ATOM 3700 C C . ALA A 1 481 ? -26.085 -19.773 -14.618 1.00 92.50 481 ALA A C 1
ATOM 3702 O O . ALA A 1 481 ? -25.946 -18.994 -13.674 1.00 92.50 481 ALA A O 1
ATOM 3703 N N . VAL A 1 482 ? -25.683 -19.465 -15.858 1.00 91.75 482 VAL A N 1
ATOM 3704 C CA . VAL A 1 482 ? -25.058 -18.178 -16.209 1.00 91.75 482 VAL A CA 1
ATOM 3705 C C . VAL A 1 482 ? -26.020 -17.005 -16.005 1.00 91.75 482 VAL A C 1
ATOM 3707 O O . VAL A 1 482 ? -25.598 -15.947 -15.544 1.00 91.75 482 VAL A O 1
ATOM 3710 N N . ALA A 1 483 ? -27.308 -17.180 -16.307 1.00 93.44 483 ALA A N 1
ATOM 3711 C CA . ALA A 1 483 ? -28.318 -16.141 -16.120 1.00 93.44 483 ALA A CA 1
ATOM 3712 C C . ALA A 1 483 ? -28.688 -15.902 -14.643 1.00 93.44 483 ALA A C 1
ATOM 3714 O O . ALA A 1 483 ? -28.987 -14.768 -14.274 1.00 93.44 483 ALA A O 1
ATOM 3715 N N . ALA A 1 484 ? -28.667 -16.943 -13.806 1.00 93.31 484 ALA A N 1
ATOM 3716 C CA . ALA A 1 484 ? -29.033 -16.869 -12.392 1.00 93.31 484 ALA A CA 1
ATOM 3717 C C . ALA A 1 484 ? -27.901 -16.338 -11.494 1.00 93.31 484 ALA A C 1
ATOM 3719 O O . ALA A 1 484 ? -28.179 -15.727 -10.462 1.00 93.31 484 ALA A O 1
ATOM 3720 N N . ALA A 1 485 ? -26.636 -16.542 -11.886 1.00 93.81 485 ALA A N 1
ATOM 3721 C CA . ALA A 1 485 ? -25.474 -16.201 -11.063 1.00 93.81 485 ALA A CA 1
ATOM 3722 C C . ALA A 1 485 ? -25.425 -14.736 -10.580 1.00 93.81 485 ALA A C 1
ATOM 3724 O O . ALA A 1 485 ? -25.140 -14.544 -9.398 1.00 93.81 485 ALA A O 1
ATOM 3725 N N . PRO A 1 486 ? -25.744 -13.711 -11.400 1.00 93.50 486 PRO A N 1
ATOM 3726 C CA . PRO A 1 486 ? -25.727 -12.325 -10.932 1.00 93.50 486 PRO A CA 1
ATOM 3727 C C . PRO A 1 486 ? -26.722 -12.056 -9.794 1.00 93.50 486 PRO A C 1
ATOM 3729 O O . PRO A 1 486 ? -26.348 -11.442 -8.802 1.00 93.50 486 PRO A O 1
ATOM 3732 N N . GLY A 1 487 ? -27.961 -12.552 -9.906 1.00 90.00 487 GLY A N 1
ATOM 3733 C CA . GLY A 1 487 ? -28.991 -12.350 -8.879 1.00 90.00 487 GLY A CA 1
ATOM 3734 C C . GLY A 1 487 ? -28.727 -13.151 -7.601 1.00 90.00 487 GLY A C 1
ATOM 3735 O O . GLY A 1 487 ? -28.942 -12.647 -6.502 1.00 90.00 487 GLY A O 1
ATOM 3736 N N . ALA A 1 488 ? -28.203 -14.375 -7.734 1.00 93.06 488 ALA A N 1
ATOM 3737 C CA . ALA A 1 488 ? -27.791 -15.195 -6.593 1.00 93.06 488 ALA A CA 1
ATOM 3738 C C . ALA A 1 488 ? -26.643 -14.543 -5.805 1.00 93.06 488 ALA A C 1
ATOM 3740 O O . ALA A 1 488 ? -26.698 -14.466 -4.576 1.00 93.06 488 ALA A O 1
ATOM 3741 N N . LEU A 1 489 ? -25.631 -14.032 -6.518 1.00 94.44 489 LEU A N 1
ATOM 3742 C CA . LEU A 1 489 ? -24.521 -13.306 -5.910 1.00 94.44 489 LEU A CA 1
ATOM 3743 C C . LEU A 1 489 ? -25.010 -12.015 -5.247 1.00 94.44 489 LEU A C 1
ATOM 3745 O O . LEU A 1 489 ? -24.657 -11.772 -4.100 1.00 94.44 489 LEU A O 1
ATOM 3749 N N . GLU A 1 490 ? -25.861 -11.228 -5.913 1.00 93.25 490 GLU A N 1
ATOM 3750 C CA . GLU A 1 490 ? -26.424 -10.002 -5.334 1.00 93.25 490 GLU A CA 1
ATOM 3751 C C . GLU A 1 490 ? -27.170 -10.279 -4.020 1.00 93.25 490 GLU A C 1
ATOM 3753 O O . GLU A 1 490 ? -26.913 -9.601 -3.027 1.00 93.25 490 GLU A O 1
ATOM 3758 N N . GLY A 1 491 ? -28.029 -11.305 -3.975 1.00 91.50 491 GLY A N 1
ATOM 3759 C CA . GLY A 1 491 ? -28.726 -11.707 -2.749 1.00 91.50 491 GLY A CA 1
ATOM 3760 C C . GLY A 1 491 ? -27.762 -12.083 -1.620 1.00 91.50 491 GLY A C 1
ATOM 3761 O O . GLY A 1 491 ? -27.880 -11.574 -0.504 1.00 91.50 491 GLY A O 1
ATOM 3762 N N . LEU A 1 492 ? -26.750 -12.907 -1.917 1.00 94.44 492 LEU A N 1
ATOM 3763 C CA . LEU A 1 492 ? -25.732 -13.299 -0.937 1.00 94.44 492 LEU A CA 1
ATOM 3764 C C . LEU A 1 492 ? -24.859 -12.130 -0.476 1.00 94.44 492 LEU A C 1
ATOM 3766 O O . LEU A 1 492 ? -24.530 -12.064 0.705 1.00 94.44 492 LEU A O 1
ATOM 3770 N N . MET A 1 493 ? -24.525 -11.180 -1.350 1.00 95.12 493 MET A N 1
ATOM 3771 C CA . MET A 1 493 ? -23.746 -9.994 -0.983 1.00 95.12 493 MET A CA 1
ATOM 3772 C C . MET A 1 493 ? -24.467 -9.099 0.037 1.00 95.12 493 MET A C 1
ATOM 3774 O O . MET A 1 493 ? -23.804 -8.366 0.768 1.00 95.12 493 MET A O 1
ATOM 3778 N N . ARG A 1 494 ? -25.805 -9.157 0.121 1.00 94.31 494 ARG A N 1
ATOM 3779 C CA . ARG A 1 494 ? -26.612 -8.394 1.096 1.00 94.31 494 ARG A CA 1
ATOM 3780 C C . ARG A 1 494 ? -26.798 -9.104 2.438 1.00 94.31 494 ARG A C 1
ATOM 3782 O O . ARG A 1 494 ? -27.110 -8.457 3.435 1.00 94.31 494 ARG A O 1
ATOM 3789 N N . MET A 1 495 ? -26.593 -10.418 2.491 1.00 94.62 495 MET A N 1
ATOM 3790 C CA . MET A 1 495 ? -26.806 -11.210 3.706 1.00 94.62 495 MET A CA 1
ATOM 3791 C C . MET A 1 495 ? -25.892 -10.851 4.885 1.00 94.62 495 MET A C 1
ATOM 3793 O O . MET A 1 495 ? -26.401 -10.814 6.006 1.00 94.62 495 MET A O 1
ATOM 3797 N N . PRO A 1 496 ? -24.588 -10.568 4.698 1.00 94.81 496 PRO A N 1
ATOM 3798 C CA . PRO A 1 496 ? -23.713 -10.191 5.805 1.00 94.81 496 PRO A CA 1
ATOM 3799 C C . PRO A 1 496 ? -24.234 -8.994 6.609 1.00 94.81 496 PRO A C 1
ATOM 3801 O O . PRO A 1 496 ? -24.228 -9.036 7.839 1.00 94.81 496 PRO A O 1
ATOM 3804 N N . GLU A 1 497 ? -24.724 -7.958 5.922 1.00 92.31 497 GLU A N 1
ATOM 3805 C CA . GLU A 1 497 ? -25.266 -6.745 6.545 1.00 92.31 497 GLU A CA 1
ATOM 3806 C C . GLU A 1 497 ? -26.531 -7.056 7.354 1.00 92.31 497 GLU A C 1
ATOM 3808 O O . GLU A 1 497 ? -26.611 -6.727 8.540 1.00 92.31 497 GLU A O 1
ATOM 3813 N N . TYR A 1 498 ? -27.470 -7.791 6.752 1.00 95.25 498 TYR A N 1
ATOM 3814 C CA . TYR A 1 498 ? -28.698 -8.215 7.419 1.00 95.25 498 TYR A CA 1
ATOM 3815 C C . TYR A 1 498 ? -28.426 -9.064 8.672 1.00 95.25 498 TYR A C 1
ATOM 3817 O O . TYR A 1 498 ? -28.977 -8.799 9.743 1.00 95.25 498 TYR A O 1
ATOM 3825 N N . LEU A 1 499 ? -27.561 -10.080 8.567 1.00 94.44 499 LEU A N 1
ATOM 3826 C CA . LEU A 1 499 ? -27.249 -10.984 9.679 1.00 94.44 499 LEU A CA 1
ATOM 3827 C C . LEU A 1 499 ? -26.583 -10.239 10.842 1.00 94.44 499 LEU A C 1
ATOM 3829 O O . LEU A 1 499 ? -26.936 -10.479 12.000 1.00 94.44 499 LEU A O 1
ATOM 3833 N N . ALA A 1 500 ? -25.669 -9.310 10.545 1.00 90.75 500 ALA A N 1
ATOM 3834 C CA . ALA A 1 500 ? -25.022 -8.474 11.553 1.00 90.75 500 ALA A CA 1
ATOM 3835 C C . ALA A 1 500 ? -26.025 -7.551 12.267 1.00 90.75 500 ALA A C 1
ATOM 3837 O O . ALA A 1 500 ? -25.999 -7.426 13.497 1.00 90.75 500 ALA A O 1
ATOM 3838 N N . LEU A 1 501 ? -26.949 -6.942 11.517 1.00 91.81 501 LEU A N 1
ATOM 3839 C CA . LEU A 1 501 ? -27.981 -6.078 12.083 1.00 91.81 501 LEU A CA 1
ATOM 3840 C C . LEU A 1 501 ? -28.982 -6.864 12.939 1.00 91.81 501 LEU A C 1
ATOM 3842 O O . LEU A 1 501 ? -29.307 -6.455 14.055 1.00 91.81 501 LEU A O 1
ATOM 3846 N N . ARG A 1 502 ? -29.412 -8.037 12.464 1.00 94.31 502 ARG A N 1
ATOM 3847 C CA . ARG A 1 502 ? -30.278 -8.957 13.213 1.00 94.31 502 ARG A CA 1
ATOM 3848 C C . ARG A 1 502 ? -29.630 -9.391 14.524 1.00 94.31 502 ARG A C 1
ATOM 3850 O O . ARG A 1 502 ? -30.311 -9.444 15.546 1.00 94.31 502 ARG A O 1
ATOM 3857 N N . GLN A 1 503 ? -28.327 -9.676 14.518 1.00 91.00 503 GLN A N 1
ATOM 3858 C CA . GLN A 1 503 ? -27.607 -9.995 15.748 1.00 91.00 503 GLN A CA 1
ATOM 3859 C C . GLN A 1 503 ? -27.566 -8.792 16.698 1.00 91.00 503 GLN A C 1
ATOM 3861 O O . GLN A 1 503 ? -27.876 -8.941 17.874 1.00 91.00 503 GLN A O 1
ATOM 3866 N N . THR A 1 504 ? -27.304 -7.588 16.184 1.00 87.62 504 THR A N 1
ATOM 3867 C CA . THR A 1 504 ? -27.326 -6.347 16.980 1.00 87.62 504 THR A CA 1
ATOM 3868 C C . THR A 1 504 ? -28.683 -6.122 17.649 1.00 87.62 504 THR A C 1
ATOM 3870 O O . THR A 1 504 ? -28.737 -5.810 18.836 1.00 87.62 504 THR A O 1
ATOM 3873 N N . ALA A 1 505 ? -29.782 -6.355 16.928 1.00 91.00 505 ALA A N 1
ATOM 3874 C CA . ALA A 1 505 ? -31.132 -6.272 17.477 1.00 91.00 505 ALA A CA 1
ATOM 3875 C C . ALA A 1 505 ? -31.395 -7.322 18.573 1.00 91.00 505 ALA A C 1
ATOM 3877 O O . ALA A 1 505 ? -32.000 -7.006 19.596 1.00 91.00 505 ALA A O 1
ATOM 3878 N N . ARG A 1 506 ? -30.918 -8.562 18.399 1.00 90.69 506 ARG A N 1
ATOM 3879 C CA . ARG A 1 506 ? -31.034 -9.619 19.423 1.00 90.69 506 ARG A CA 1
ATOM 3880 C C . ARG A 1 506 ? -30.237 -9.297 20.680 1.00 90.69 506 ARG A C 1
ATOM 3882 O O . ARG A 1 506 ? -30.727 -9.515 21.784 1.00 90.69 506 ARG A O 1
ATOM 3889 N N . ASP A 1 507 ? -29.036 -8.761 20.516 1.00 85.75 507 ASP A N 1
ATOM 3890 C CA . ASP A 1 507 ? -28.197 -8.377 21.644 1.00 85.75 507 ASP A CA 1
ATOM 3891 C C . ASP A 1 507 ? -28.811 -7.195 22.406 1.00 85.75 507 ASP A C 1
ATOM 3893 O O . ASP A 1 507 ? -28.825 -7.190 23.634 1.00 85.75 507 ASP A O 1
ATOM 3897 N N . LEU A 1 508 ? -29.382 -6.221 21.687 1.00 87.31 508 LEU A N 1
ATOM 3898 C CA . LEU A 1 508 ? -30.130 -5.123 22.297 1.00 87.31 508 LEU A CA 1
ATOM 3899 C C . LEU A 1 508 ? -31.324 -5.662 23.091 1.00 87.31 508 LEU A C 1
ATOM 3901 O O . LEU A 1 508 ? -31.528 -5.273 24.237 1.00 87.31 508 LEU A O 1
ATOM 3905 N N . LEU A 1 509 ? -32.090 -6.588 22.509 1.00 88.12 509 LEU A N 1
ATOM 3906 C CA . LEU A 1 509 ? -33.219 -7.226 23.183 1.00 88.12 509 LEU A CA 1
ATOM 3907 C C . LEU A 1 509 ? -32.795 -7.930 24.482 1.00 88.12 509 LEU A C 1
ATOM 3909 O O . LEU A 1 509 ? -33.554 -7.934 25.453 1.00 88.12 509 LEU A O 1
ATOM 3913 N N . ALA A 1 510 ? -31.594 -8.513 24.521 1.00 84.38 510 ALA A N 1
ATOM 3914 C CA . ALA A 1 510 ? -31.036 -9.103 25.733 1.00 84.38 510 ALA A CA 1
ATOM 3915 C C . ALA A 1 510 ? -30.668 -8.039 26.783 1.00 84.38 510 ALA A C 1
ATOM 3917 O O . ALA A 1 510 ? -30.971 -8.240 27.957 1.00 84.38 510 ALA A O 1
ATOM 3918 N N . ALA A 1 511 ? -30.093 -6.909 26.359 1.00 79.25 511 ALA A N 1
ATOM 3919 C CA . ALA A 1 511 ? -29.628 -5.828 27.231 1.00 79.25 511 ALA A CA 1
ATOM 3920 C C . ALA A 1 511 ? -30.731 -4.890 27.761 1.00 79.25 511 ALA A C 1
ATOM 3922 O O . ALA A 1 511 ? -30.505 -4.171 28.732 1.00 79.25 511 ALA A O 1
ATOM 3923 N N . LEU A 1 512 ? -31.910 -4.853 27.130 1.00 79.44 512 LEU A N 1
ATOM 3924 C CA . LEU A 1 512 ? -33.009 -3.990 27.577 1.00 79.44 512 LEU A CA 1
ATOM 3925 C C . LEU A 1 512 ? -33.472 -4.354 29.004 1.00 79.44 512 LEU A C 1
ATOM 3927 O O . LEU A 1 512 ? -33.657 -5.541 29.292 1.00 79.44 512 LEU A O 1
ATOM 3931 N N . PRO A 1 513 ? -33.752 -3.367 29.878 1.00 68.25 513 PRO A N 1
ATOM 3932 C CA . PRO A 1 513 ? -34.321 -3.629 31.197 1.00 68.25 513 PRO A CA 1
ATOM 3933 C C . PRO A 1 513 ? -35.688 -4.325 31.088 1.00 68.25 513 PRO A C 1
ATOM 3935 O O . PRO A 1 513 ? -36.348 -4.301 30.046 1.00 68.25 513 PRO A O 1
ATOM 3938 N N . GLY A 1 514 ? -36.114 -4.985 32.168 1.00 64.19 514 GLY A N 1
ATOM 3939 C CA . GLY A 1 514 ? -37.394 -5.705 32.207 1.00 64.19 514 GLY A CA 1
ATOM 3940 C C . GLY A 1 514 ? -38.634 -4.806 32.094 1.00 64.19 514 GLY A C 1
ATOM 3941 O O . GLY A 1 514 ? -39.705 -5.303 31.752 1.00 64.19 514 GLY A O 1
ATOM 3942 N N . ASP A 1 515 ? -38.481 -3.507 32.348 1.00 54.41 515 ASP A N 1
ATOM 3943 C CA . ASP A 1 515 ? -39.531 -2.488 32.365 1.00 54.41 515 ASP A CA 1
ATOM 3944 C C . ASP A 1 515 ? -39.052 -1.259 31.558 1.00 54.41 515 ASP A C 1
ATOM 3946 O O . ASP A 1 515 ? -37.912 -0.830 31.775 1.00 54.41 515 ASP A O 1
ATOM 3950 N N . PRO A 1 516 ? -39.839 -0.704 30.609 1.00 60.97 516 PRO A N 1
ATOM 3951 C CA . PRO A 1 516 ? -41.165 -1.139 30.151 1.00 60.97 516 PRO A CA 1
ATOM 3952 C C . PRO A 1 516 ? -41.144 -2.335 29.193 1.00 60.97 516 PRO A C 1
ATOM 3954 O O . PRO A 1 516 ? -40.411 -2.368 28.202 1.00 60.97 516 PRO A O 1
ATOM 3957 N N . ALA A 1 517 ? -42.029 -3.306 29.451 1.00 68.56 517 ALA A N 1
ATOM 3958 C CA . ALA A 1 517 ? -42.174 -4.535 28.661 1.00 68.56 517 ALA A CA 1
ATOM 3959 C C . ALA A 1 517 ? -42.499 -4.280 27.172 1.00 68.56 517 ALA A C 1
ATOM 3961 O O . ALA A 1 517 ? -42.119 -5.070 26.300 1.00 68.56 517 ALA A O 1
ATOM 3962 N N . ASP A 1 518 ? -43.153 -3.155 26.871 1.00 77.06 518 ASP A N 1
ATOM 3963 C CA . ASP A 1 518 ? -43.575 -2.779 25.519 1.00 77.06 518 ASP A CA 1
ATOM 3964 C C . ASP A 1 518 ? -42.388 -2.584 24.560 1.00 77.06 518 ASP A C 1
ATOM 3966 O O . ASP A 1 518 ? -42.474 -2.982 23.393 1.00 77.06 518 ASP A O 1
ATOM 3970 N N . LEU A 1 519 ? -41.247 -2.076 25.049 1.00 76.75 519 LEU A N 1
ATOM 3971 C CA . LEU A 1 519 ? -40.031 -1.922 24.240 1.00 76.75 519 LEU A CA 1
ATOM 3972 C C . LEU A 1 519 ? -39.494 -3.289 23.786 1.00 76.75 519 LEU A C 1
ATOM 3974 O O . LEU A 1 519 ? -39.271 -3.531 22.600 1.00 76.75 519 LEU A O 1
ATOM 3978 N N . ARG A 1 520 ? -39.381 -4.246 24.712 1.00 85.06 520 ARG A N 1
ATOM 3979 C CA . ARG A 1 520 ? -38.910 -5.602 24.386 1.00 85.06 520 ARG A CA 1
ATOM 3980 C C . ARG A 1 520 ? -39.815 -6.278 23.350 1.00 85.06 520 ARG A C 1
ATOM 3982 O O . ARG A 1 520 ? -39.316 -6.852 22.384 1.00 85.06 520 ARG A O 1
ATOM 3989 N N . SER A 1 521 ? -41.136 -6.176 23.521 1.00 85.31 521 SER A N 1
ATOM 3990 C CA . SER A 1 521 ? -42.106 -6.800 22.605 1.00 85.31 521 SER A CA 1
ATOM 3991 C C . SER A 1 521 ? -42.088 -6.198 21.190 1.00 85.31 521 SER A C 1
ATOM 3993 O O . SER A 1 521 ? -42.213 -6.925 20.199 1.00 85.31 521 SER A O 1
ATOM 3995 N N . THR A 1 522 ? -41.872 -4.882 21.087 1.00 87.81 522 THR A N 1
ATOM 3996 C CA . THR A 1 522 ? -41.793 -4.162 19.808 1.00 87.81 522 THR A CA 1
ATOM 3997 C C . THR A 1 522 ? -40.560 -4.589 19.016 1.00 87.81 522 THR A C 1
ATOM 3999 O O . THR A 1 522 ? -40.661 -4.895 17.827 1.00 87.81 522 THR A O 1
ATOM 4002 N N . LEU A 1 523 ? -39.400 -4.657 19.677 1.00 90.88 523 LEU A N 1
ATOM 4003 C CA . LEU A 1 523 ? -38.149 -5.062 19.043 1.00 90.88 523 LEU A CA 1
ATOM 4004 C C . LEU A 1 523 ? -38.169 -6.533 18.597 1.00 90.88 523 LEU A C 1
ATOM 4006 O O . LEU A 1 523 ? -37.761 -6.832 17.476 1.00 90.88 523 LEU A O 1
ATOM 4010 N N . ASP A 1 524 ? -38.687 -7.445 19.426 1.00 92.62 524 ASP A N 1
ATOM 4011 C CA . ASP A 1 524 ? -38.814 -8.865 19.059 1.00 92.62 524 ASP A CA 1
ATOM 4012 C C . ASP A 1 524 ? -39.710 -9.058 17.821 1.00 92.62 524 ASP A C 1
ATOM 4014 O O . ASP A 1 524 ? -39.346 -9.765 16.878 1.00 92.62 524 ASP A O 1
ATOM 4018 N N . SER A 1 525 ? -40.837 -8.340 17.760 1.00 93.25 525 SER A N 1
ATOM 4019 C CA . SER A 1 525 ? -41.739 -8.364 16.599 1.00 93.25 525 SER A CA 1
ATOM 4020 C C . SER A 1 525 ? -41.051 -7.874 15.318 1.00 93.25 525 SER A C 1
ATOM 4022 O O . SER A 1 525 ? -41.234 -8.462 14.250 1.00 93.25 525 SER A O 1
ATOM 4024 N N . ALA A 1 526 ? -40.227 -6.826 15.414 1.00 94.38 526 ALA A N 1
ATOM 4025 C CA . ALA A 1 526 ? -39.465 -6.302 14.283 1.00 94.38 526 ALA A CA 1
ATOM 4026 C C . ALA A 1 526 ? -38.408 -7.296 13.774 1.00 94.38 526 ALA A C 1
ATOM 4028 O O . ALA A 1 526 ? -38.278 -7.488 12.564 1.00 94.38 526 ALA A O 1
ATOM 4029 N N . ILE A 1 527 ? -37.694 -7.975 14.681 1.00 95.75 527 ILE A N 1
ATOM 4030 C CA . ILE A 1 527 ? -36.721 -9.022 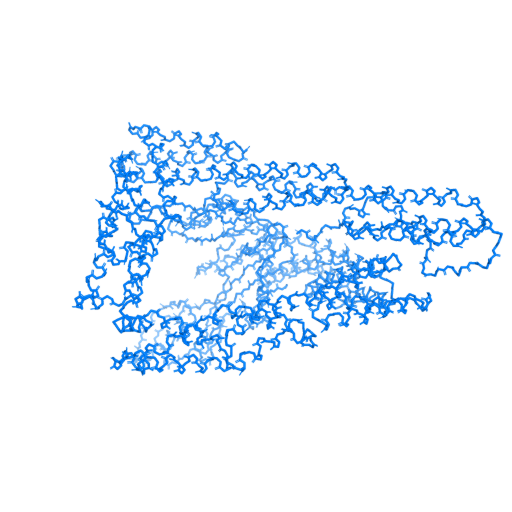14.328 1.00 95.75 527 ILE A CA 1
ATOM 4031 C C . ILE A 1 527 ? -37.411 -10.151 13.549 1.00 95.75 527 ILE A C 1
ATOM 4033 O O . ILE A 1 527 ? -36.898 -10.596 12.520 1.00 95.75 527 ILE A O 1
ATOM 4037 N N . GLN A 1 528 ? -38.581 -10.598 14.014 1.00 95.62 528 GLN A N 1
ATOM 4038 C CA . GLN A 1 528 ? -39.351 -11.659 13.358 1.00 95.62 528 GLN A CA 1
ATOM 4039 C C . GLN A 1 528 ? -39.874 -11.235 11.978 1.00 95.62 528 GLN A C 1
ATOM 4041 O O . GLN A 1 528 ? -39.801 -12.017 11.028 1.00 95.62 528 GLN A O 1
ATOM 4046 N N . ALA A 1 529 ? -40.361 -9.999 11.837 1.00 95.44 529 ALA A N 1
ATOM 4047 C CA . ALA A 1 529 ? -40.816 -9.468 10.553 1.00 95.44 529 ALA A CA 1
ATOM 4048 C C . ALA A 1 529 ? -39.669 -9.373 9.530 1.00 95.44 529 ALA A C 1
ATOM 4050 O O . ALA A 1 529 ? -39.821 -9.819 8.393 1.00 95.44 529 ALA A O 1
ATOM 4051 N N . ALA A 1 530 ? -38.501 -8.874 9.945 1.00 96.00 530 ALA A N 1
ATOM 4052 C CA . ALA A 1 530 ? -37.332 -8.769 9.077 1.00 96.00 530 ALA A CA 1
ATOM 4053 C C . ALA A 1 530 ? -36.822 -10.149 8.611 1.00 96.00 530 ALA A C 1
ATOM 4055 O O . ALA A 1 530 ? -36.445 -10.307 7.453 1.00 96.00 530 ALA A O 1
ATOM 4056 N N . GLU A 1 531 ? -36.856 -11.171 9.476 1.00 95.44 531 GLU A N 1
ATOM 4057 C CA . GLU A 1 531 ? -36.539 -12.564 9.102 1.00 95.44 531 GLU A CA 1
ATOM 4058 C C . GLU A 1 531 ? -37.455 -13.090 7.992 1.00 95.44 531 GLU A C 1
ATOM 4060 O O . GLU A 1 531 ? -36.979 -13.724 7.048 1.00 95.44 531 GLU A O 1
ATOM 4065 N N . LEU A 1 532 ? -38.757 -12.800 8.063 1.00 95.25 532 LEU A N 1
ATOM 4066 C CA . LEU A 1 532 ? -39.701 -13.189 7.015 1.00 95.25 532 LEU A CA 1
ATOM 4067 C C . LEU A 1 532 ? -39.389 -12.491 5.684 1.00 95.25 532 LEU A C 1
ATOM 4069 O O . LEU A 1 532 ? -39.390 -13.151 4.645 1.00 95.25 532 LEU A O 1
ATOM 4073 N N . THR A 1 533 ? -39.072 -11.195 5.707 1.00 95.19 533 THR A N 1
ATOM 4074 C CA . THR A 1 533 ? -38.713 -10.423 4.505 1.00 95.19 533 THR A CA 1
ATOM 4075 C C . THR A 1 533 ? -37.416 -10.927 3.863 1.00 95.19 533 THR A C 1
ATOM 4077 O O . THR A 1 533 ? -37.379 -11.162 2.654 1.00 95.19 533 THR A O 1
ATOM 4080 N N . ALA A 1 534 ? -36.374 -11.189 4.661 1.00 94.56 534 ALA A N 1
ATOM 4081 C CA . ALA A 1 534 ? -35.104 -11.720 4.163 1.00 94.56 534 ALA A CA 1
ATOM 4082 C C . ALA A 1 534 ? -35.284 -13.107 3.523 1.00 94.56 534 ALA A C 1
ATOM 4084 O O . ALA A 1 534 ? -34.778 -13.358 2.429 1.00 94.56 534 ALA A O 1
ATOM 4085 N N . ARG A 1 535 ? -36.080 -13.988 4.148 1.00 92.62 535 ARG A N 1
ATOM 4086 C CA . ARG A 1 535 ? -36.458 -15.295 3.573 1.00 92.62 535 ARG A CA 1
ATOM 4087 C C . ARG A 1 535 ? -37.339 -15.184 2.329 1.00 92.62 535 ARG A C 1
ATOM 4089 O O . ARG A 1 535 ? -37.330 -16.092 1.505 1.00 92.62 535 ARG A O 1
ATOM 4096 N N . GLY A 1 536 ? -38.079 -14.088 2.182 1.00 90.38 536 GLY A N 1
ATOM 4097 C CA . GLY A 1 536 ? -38.842 -13.752 0.979 1.00 90.38 536 GLY A CA 1
ATOM 4098 C C . GLY A 1 536 ? -37.980 -13.331 -0.217 1.00 90.38 536 GLY A C 1
ATOM 4099 O O . GLY A 1 536 ? -38.527 -13.112 -1.296 1.00 90.38 536 GLY A O 1
ATOM 4100 N N . GLY A 1 537 ? -36.657 -13.239 -0.045 1.00 89.94 537 GLY A N 1
ATOM 4101 C CA . GLY A 1 537 ? -35.703 -12.892 -1.097 1.00 89.94 537 GLY A CA 1
ATOM 4102 C C . GLY A 1 537 ? -35.262 -11.427 -1.101 1.00 89.94 537 GLY A C 1
ATOM 4103 O O . GLY A 1 537 ? -34.587 -11.018 -2.042 1.00 89.94 537 GLY A O 1
ATOM 4104 N N . ASP A 1 538 ? -35.617 -10.645 -0.074 1.00 93.50 538 ASP A N 1
ATOM 4105 C CA . ASP A 1 538 ? -35.283 -9.218 0.014 1.00 93.50 538 ASP A CA 1
ATOM 4106 C C . ASP A 1 538 ? -34.551 -8.857 1.327 1.00 93.50 538 ASP A C 1
ATOM 4108 O O . ASP A 1 538 ? -35.097 -8.197 2.219 1.00 93.50 538 ASP A O 1
ATOM 4112 N N . PRO A 1 539 ? -33.287 -9.292 1.484 1.00 94.75 539 PRO A N 1
ATOM 4113 C CA . PRO A 1 539 ? -32.475 -8.958 2.654 1.00 94.75 539 PRO A CA 1
ATOM 4114 C C . PRO A 1 539 ? -32.162 -7.457 2.756 1.00 94.75 539 PRO A C 1
ATOM 4116 O O . PRO A 1 539 ? -31.852 -6.974 3.846 1.00 94.75 539 PRO A O 1
ATOM 4119 N N . ALA A 1 540 ? -32.267 -6.704 1.655 1.00 93.12 540 ALA A N 1
ATOM 4120 C CA . ALA A 1 540 ? -32.060 -5.260 1.658 1.00 93.12 540 ALA A CA 1
ATOM 4121 C C . ALA A 1 540 ? -33.218 -4.545 2.370 1.00 93.12 540 ALA A C 1
ATOM 4123 O O . ALA A 1 540 ? -32.976 -3.759 3.287 1.00 93.12 540 ALA A O 1
ATOM 4124 N N . THR A 1 541 ? -34.467 -4.871 2.024 1.00 93.88 541 THR A N 1
ATOM 4125 C CA . THR A 1 541 ? -35.646 -4.336 2.725 1.00 93.88 541 THR A CA 1
ATOM 4126 C C . THR A 1 541 ? -35.692 -4.812 4.177 1.00 93.88 541 THR A C 1
ATOM 4128 O O . THR A 1 541 ? -35.925 -4.004 5.070 1.00 93.88 541 THR A O 1
ATOM 4131 N N . ALA A 1 542 ? -35.364 -6.082 4.449 1.00 95.06 542 ALA A N 1
ATOM 4132 C CA . ALA A 1 542 ? -35.275 -6.596 5.820 1.00 95.06 542 ALA A CA 1
ATOM 4133 C C . ALA A 1 542 ? -34.279 -5.809 6.691 1.00 95.06 542 ALA A C 1
ATOM 4135 O O . ALA A 1 542 ? -34.564 -5.500 7.849 1.00 95.06 542 ALA A O 1
ATOM 4136 N N . THR A 1 543 ? -33.118 -5.470 6.122 1.00 94.94 543 THR A N 1
ATOM 4137 C CA . THR A 1 543 ? -32.123 -4.603 6.765 1.00 94.94 543 THR A CA 1
ATOM 4138 C C . THR A 1 543 ? -32.699 -3.212 7.019 1.00 94.94 543 THR A C 1
ATOM 4140 O O . THR A 1 543 ? -32.618 -2.725 8.142 1.00 94.94 543 THR A O 1
ATOM 4143 N N . ALA A 1 544 ? -33.314 -2.585 6.011 1.00 91.69 544 ALA A N 1
ATOM 4144 C CA . ALA A 1 544 ? -33.858 -1.232 6.123 1.00 91.69 544 ALA A CA 1
ATOM 4145 C C . ALA A 1 544 ? -34.967 -1.118 7.184 1.00 91.69 544 ALA A C 1
ATOM 4147 O O . ALA A 1 544 ? -34.940 -0.194 7.999 1.00 91.69 544 ALA A O 1
ATOM 4148 N N . ASP A 1 545 ? -35.901 -2.071 7.215 1.00 91.62 545 ASP A N 1
ATOM 4149 C CA . ASP A 1 545 ? -37.008 -2.092 8.175 1.00 91.62 545 ASP A CA 1
ATOM 4150 C C . ASP A 1 545 ? -36.503 -2.278 9.612 1.00 91.62 545 ASP A C 1
ATOM 4152 O O . ASP A 1 545 ? -36.909 -1.551 10.522 1.00 91.62 545 ASP A O 1
ATOM 4156 N N . LEU A 1 546 ? -35.576 -3.219 9.828 1.00 93.50 546 LEU A N 1
ATOM 4157 C CA . LEU A 1 546 ? -35.001 -3.449 11.152 1.00 93.50 546 LEU A CA 1
ATOM 4158 C C . LEU A 1 546 ? -34.141 -2.262 11.607 1.00 93.50 546 LEU A C 1
ATOM 4160 O O . LEU A 1 546 ? -34.205 -1.865 12.771 1.00 93.50 546 LEU A O 1
ATOM 4164 N N . GLN A 1 547 ? -33.379 -1.660 10.691 1.00 91.06 547 GLN A N 1
ATOM 4165 C CA . GLN A 1 547 ? -32.568 -0.476 10.964 1.00 91.06 547 GLN A CA 1
ATOM 4166 C C . GLN A 1 547 ? -33.454 0.701 11.381 1.00 91.06 547 GLN A C 1
ATOM 4168 O O . GLN A 1 547 ? -33.129 1.383 12.347 1.00 91.06 547 GLN A O 1
ATOM 4173 N N . ALA A 1 548 ? -34.604 0.895 10.727 1.00 87.38 548 ALA A N 1
ATOM 4174 C CA . ALA A 1 548 ? -35.559 1.938 11.093 1.00 87.38 548 ALA A CA 1
ATOM 4175 C C . ALA A 1 548 ? -36.101 1.772 12.524 1.00 87.38 548 ALA A C 1
ATOM 4177 O O . ALA A 1 548 ? -36.306 2.766 13.220 1.00 87.38 548 ALA A O 1
ATOM 4178 N N . VAL A 1 549 ? -36.296 0.531 12.987 1.00 89.44 549 VAL A N 1
ATOM 4179 C CA . VAL A 1 549 ? -36.690 0.252 14.377 1.00 89.44 549 VAL A CA 1
ATOM 4180 C C . VAL A 1 549 ? -35.550 0.562 15.346 1.00 89.44 549 VAL A C 1
ATOM 4182 O O . VAL A 1 549 ? -35.786 1.218 16.358 1.00 89.44 549 VAL A O 1
ATOM 4185 N N . LEU A 1 550 ? -34.317 0.150 15.036 1.00 87.62 550 LEU A N 1
ATOM 4186 C CA . LEU A 1 550 ? -33.144 0.401 15.886 1.00 87.62 550 LEU A CA 1
ATOM 4187 C C . LEU A 1 550 ? -32.741 1.881 15.950 1.00 87.62 550 LEU A C 1
ATOM 4189 O O . LEU A 1 550 ? -32.288 2.347 16.993 1.00 87.62 550 LEU A O 1
ATOM 4193 N N . ASP A 1 551 ? -32.937 2.629 14.863 1.00 80.62 551 ASP A N 1
ATOM 4194 C CA . ASP A 1 551 ? -32.775 4.087 14.830 1.00 80.62 551 ASP A CA 1
ATOM 4195 C C . ASP A 1 551 ? -33.922 4.824 15.549 1.00 80.62 551 ASP A C 1
ATOM 4197 O O . ASP A 1 551 ? -33.878 6.049 15.711 1.00 80.62 551 ASP A O 1
ATOM 4201 N N . GLY A 1 552 ? -34.930 4.086 16.026 1.00 80.06 552 GLY A N 1
ATOM 4202 C CA . GLY A 1 552 ? -35.943 4.579 16.942 1.00 80.06 552 GLY A CA 1
ATOM 4203 C C . GLY A 1 552 ? -35.303 5.186 18.188 1.00 80.06 552 GLY A C 1
ATOM 4204 O O . GLY A 1 552 ? -34.386 4.637 18.797 1.00 80.06 552 GLY A O 1
ATOM 4205 N N . THR A 1 553 ? -35.795 6.349 18.595 1.00 70.56 553 THR A N 1
ATOM 4206 C CA . THR A 1 553 ? -35.120 7.184 19.595 1.00 70.56 553 THR A CA 1
ATOM 4207 C C . THR A 1 553 ? -35.005 6.564 20.985 1.00 70.56 553 THR A C 1
ATOM 4209 O O . THR A 1 553 ? -34.161 7.000 21.759 1.00 70.56 553 THR A O 1
ATOM 4212 N N . ASP A 1 554 ? -35.856 5.586 21.301 1.00 75.56 554 ASP A N 1
ATOM 4213 C CA . ASP A 1 554 ? -35.838 4.870 22.582 1.00 75.56 554 ASP A CA 1
ATOM 4214 C C . ASP A 1 554 ? -34.778 3.749 22.623 1.00 75.56 554 ASP A C 1
ATOM 4216 O O . ASP A 1 554 ? -34.426 3.290 23.706 1.00 75.56 554 ASP A O 1
ATOM 4220 N N . TYR A 1 555 ? -34.245 3.334 21.465 1.00 80.50 555 TYR A N 1
ATOM 4221 C CA . TYR A 1 555 ? -33.170 2.338 21.348 1.00 80.50 555 TYR A CA 1
ATOM 4222 C C . TYR A 1 555 ? -31.824 2.954 20.962 1.00 80.50 555 TYR A C 1
ATOM 4224 O O . TYR A 1 555 ? -30.773 2.380 21.245 1.00 80.50 555 TYR A O 1
ATOM 4232 N N . LEU A 1 556 ? -31.855 4.111 20.295 1.00 79.25 556 LEU A N 1
ATOM 4233 C CA . LEU A 1 556 ? -30.708 4.689 19.609 1.00 79.25 556 LEU A CA 1
ATOM 4234 C C . LEU A 1 556 ? -29.489 4.927 20.518 1.00 79.25 556 LEU A C 1
ATOM 4236 O O . LEU A 1 556 ? -28.364 4.671 20.092 1.00 79.25 556 LEU A O 1
ATOM 4240 N N . ASP A 1 557 ? -29.674 5.405 21.754 1.00 75.38 557 ASP A N 1
ATOM 4241 C CA . ASP A 1 557 ? -28.562 5.637 22.689 1.00 75.38 557 ASP A CA 1
ATOM 4242 C C . ASP A 1 557 ? -27.831 4.331 23.032 1.00 75.38 557 ASP A C 1
ATOM 4244 O O . ASP A 1 557 ? -26.602 4.263 22.942 1.00 75.38 557 ASP A O 1
ATOM 4248 N N . LEU A 1 558 ? -28.591 3.284 23.361 1.00 76.94 558 LEU A N 1
ATOM 4249 C CA . LEU A 1 558 ? -28.065 1.977 23.740 1.00 76.94 558 LEU A CA 1
ATOM 4250 C C . LEU A 1 558 ? -27.451 1.244 22.539 1.00 76.94 558 LEU A C 1
ATOM 4252 O O . LEU A 1 558 ? -26.342 0.728 22.653 1.00 76.94 558 LEU A O 1
ATOM 4256 N N . VAL A 1 559 ? -28.096 1.276 21.367 1.00 81.88 559 VAL A N 1
ATOM 4257 C CA . VAL A 1 559 ? -27.553 0.708 20.115 1.00 81.88 559 VAL A CA 1
ATOM 4258 C C . VAL A 1 559 ? -26.199 1.326 19.770 1.00 81.88 559 VAL A C 1
ATOM 4260 O O . VAL A 1 559 ? -25.248 0.611 19.437 1.00 81.88 559 VAL A O 1
ATOM 4263 N N . LEU A 1 560 ? -26.081 2.654 19.871 1.00 77.56 560 LEU A N 1
ATOM 4264 C CA . LEU A 1 560 ? -24.819 3.349 19.623 1.00 77.56 560 LEU A CA 1
ATOM 4265 C C . LEU A 1 560 ? -23.769 3.013 20.681 1.00 77.56 560 LEU A C 1
ATOM 4267 O O . LEU A 1 560 ? -22.619 2.770 20.323 1.00 77.56 560 LEU A O 1
ATOM 4271 N N . ALA A 1 561 ? -24.149 2.939 21.961 1.00 74.75 561 ALA A N 1
ATOM 4272 C CA . ALA A 1 561 ? -23.234 2.553 23.033 1.00 74.75 561 ALA A CA 1
ATOM 4273 C C . ALA A 1 561 ? -22.692 1.127 22.838 1.00 74.75 561 ALA A C 1
ATOM 4275 O O . ALA A 1 561 ? -21.487 0.913 22.953 1.00 74.75 561 ALA A O 1
ATOM 4276 N N . MET A 1 562 ? -23.552 0.174 22.466 1.00 80.62 562 MET A N 1
ATOM 4277 C CA . MET A 1 562 ? -23.172 -1.202 22.129 1.00 80.62 562 MET A CA 1
ATOM 4278 C C . MET A 1 562 ? -22.228 -1.256 20.929 1.00 80.62 562 MET A C 1
ATOM 4280 O O . MET A 1 562 ? -21.219 -1.961 20.960 1.00 80.62 562 MET A O 1
ATOM 4284 N N . THR A 1 563 ? -22.541 -0.504 19.874 1.00 80.38 563 THR A N 1
ATOM 4285 C CA . THR A 1 563 ? -21.733 -0.451 18.649 1.00 80.38 563 THR A CA 1
ATOM 4286 C C . THR A 1 563 ? -20.348 0.134 18.928 1.00 80.38 563 THR A C 1
ATOM 4288 O O . THR A 1 563 ? -19.336 -0.474 18.572 1.00 80.38 563 THR A O 1
ATOM 4291 N N . ASP A 1 564 ? -20.286 1.273 19.624 1.00 75.81 564 ASP A N 1
ATOM 4292 C CA . ASP A 1 564 ? -19.031 1.925 20.006 1.00 75.81 564 ASP A CA 1
ATOM 4293 C C . ASP A 1 564 ? -18.210 1.037 20.959 1.00 75.81 564 ASP A C 1
ATOM 4295 O O . ASP A 1 564 ? -16.992 0.917 20.793 1.00 75.81 564 ASP A O 1
ATOM 4299 N N . TYR A 1 565 ? -18.862 0.366 21.917 1.00 80.94 565 TYR A N 1
ATOM 4300 C CA . TYR A 1 565 ? -18.228 -0.616 22.798 1.00 80.94 565 TYR A CA 1
ATOM 4301 C C . TYR A 1 565 ? -17.617 -1.773 22.004 1.00 80.94 565 TYR A C 1
ATOM 4303 O O . TYR A 1 565 ? -16.436 -2.055 22.178 1.00 80.94 565 TYR A O 1
ATOM 4311 N N . ARG A 1 566 ? -18.362 -2.406 21.089 1.00 84.12 566 ARG A N 1
ATOM 4312 C CA . ARG A 1 566 ? -17.867 -3.527 20.264 1.00 84.12 566 ARG A CA 1
ATOM 4313 C C . ARG A 1 566 ? -16.685 -3.120 19.397 1.00 84.12 566 ARG A C 1
ATOM 4315 O O . ARG A 1 566 ? -15.682 -3.831 19.348 1.00 84.12 566 ARG A O 1
ATOM 4322 N N . ALA A 1 567 ? -16.777 -1.959 18.749 1.00 81.88 567 ALA A N 1
ATOM 4323 C CA . ALA A 1 567 ? -15.692 -1.418 17.939 1.00 81.88 567 ALA A CA 1
ATOM 4324 C C . ALA A 1 567 ? -14.434 -1.154 18.787 1.00 81.88 567 ALA A C 1
ATOM 4326 O O . ALA A 1 567 ? -13.318 -1.507 18.389 1.00 81.88 567 ALA A O 1
ATOM 4327 N N . LYS A 1 568 ? -14.603 -0.576 19.985 1.00 81.50 568 LYS A N 1
ATOM 4328 C CA . LYS A 1 568 ? -13.508 -0.351 20.936 1.00 81.50 568 LYS A CA 1
ATOM 4329 C C . LYS A 1 568 ? -12.939 -1.671 21.455 1.00 81.50 568 LYS A C 1
ATOM 4331 O O . LYS A 1 568 ? -11.720 -1.810 21.470 1.00 81.50 568 LYS A O 1
ATOM 4336 N N . LEU A 1 569 ? -13.784 -2.632 21.827 1.00 88.31 569 LEU A N 1
ATOM 4337 C CA . LEU A 1 569 ? -13.395 -3.941 22.351 1.00 88.31 569 LEU A CA 1
ATOM 4338 C C . LEU A 1 569 ? -12.542 -4.692 21.336 1.00 88.31 569 LEU A C 1
ATOM 4340 O O . LEU A 1 569 ? -11.452 -5.124 21.686 1.00 88.31 569 LEU A O 1
ATOM 4344 N N . ALA A 1 570 ? -12.970 -4.766 20.073 1.00 85.00 570 ALA A N 1
ATOM 4345 C CA . ALA A 1 570 ? -12.201 -5.425 19.019 1.00 85.00 570 ALA A CA 1
ATOM 4346 C C . ALA A 1 570 ? -10.797 -4.809 18.858 1.00 85.00 570 ALA A C 1
ATOM 4348 O O . ALA A 1 570 ? -9.796 -5.521 18.751 1.00 85.00 570 ALA A O 1
ATOM 4349 N N . LYS A 1 571 ? -10.698 -3.471 18.903 1.00 84.44 571 LYS A N 1
ATOM 4350 C CA . LYS A 1 571 ? -9.410 -2.760 18.874 1.00 84.44 571 LYS A CA 1
ATOM 4351 C C . LYS A 1 571 ? -8.569 -3.055 20.118 1.00 84.44 571 LYS A C 1
ATOM 4353 O O . LYS A 1 571 ? -7.376 -3.323 19.998 1.00 84.44 571 LYS A O 1
ATOM 4358 N N . VAL A 1 572 ? -9.183 -3.002 21.296 1.00 87.44 572 VAL A N 1
ATOM 4359 C CA . VAL A 1 572 ? -8.514 -3.234 22.577 1.00 87.44 572 VAL A CA 1
ATOM 4360 C C . VAL A 1 572 ? -8.029 -4.675 22.692 1.00 87.44 572 VAL A C 1
ATOM 4362 O O . VAL A 1 572 ? -6.874 -4.865 23.031 1.00 87.44 572 VAL A O 1
ATOM 4365 N N . GLN A 1 573 ? -8.832 -5.676 22.335 1.00 89.75 573 GLN A N 1
ATOM 4366 C CA . GLN A 1 573 ? -8.447 -7.091 22.334 1.00 89.75 573 GLN A CA 1
ATOM 4367 C C . GLN A 1 573 ? -7.265 -7.364 21.399 1.00 89.75 573 GLN A C 1
ATOM 4369 O O . GLN A 1 573 ? -6.359 -8.125 21.749 1.00 89.75 573 GLN A O 1
ATOM 4374 N N . LYS A 1 574 ? -7.233 -6.713 20.227 1.00 83.81 574 LYS A N 1
ATOM 4375 C CA . LYS A 1 574 ? -6.105 -6.809 19.292 1.00 83.81 574 LYS A CA 1
ATOM 4376 C C . LYS A 1 574 ? -4.823 -6.231 19.892 1.00 83.81 574 LYS A C 1
ATOM 4378 O O . LYS A 1 574 ? -3.785 -6.887 19.843 1.00 83.81 574 LYS A O 1
ATOM 4383 N N . GLU A 1 575 ? -4.884 -5.029 20.462 1.00 82.94 575 GLU A N 1
ATOM 4384 C CA . GLU A 1 575 ? -3.721 -4.403 21.106 1.00 82.94 575 GLU A CA 1
ATOM 4385 C C . GLU A 1 575 ? -3.304 -5.134 22.387 1.00 82.94 575 GLU A C 1
ATOM 4387 O O . GLU A 1 575 ? -2.117 -5.326 22.614 1.00 82.94 575 GLU A O 1
ATOM 4392 N N . HIS A 1 576 ? -4.258 -5.629 23.171 1.00 89.00 576 HIS A N 1
ATOM 4393 C CA . HIS A 1 576 ? -4.025 -6.445 24.357 1.00 89.00 576 HIS A CA 1
ATOM 4394 C C . HIS A 1 576 ? -3.255 -7.720 23.998 1.00 89.00 576 HIS A C 1
ATOM 4396 O O . HIS A 1 576 ? -2.182 -7.973 24.540 1.00 89.00 576 HIS A O 1
ATOM 4402 N N . SER A 1 577 ? -3.744 -8.477 23.009 1.00 84.88 577 SER A N 1
ATOM 4403 C CA . SER A 1 577 ? -3.092 -9.709 22.545 1.00 84.88 577 SER A CA 1
ATOM 4404 C C . SER A 1 577 ? -1.680 -9.454 22.016 1.00 84.88 577 SER A C 1
ATOM 4406 O O . SER A 1 577 ? -0.791 -10.284 22.194 1.00 84.88 577 SER A O 1
ATOM 4408 N N . ARG A 1 578 ? -1.459 -8.307 21.358 1.00 77.50 578 ARG A N 1
ATOM 4409 C CA . ARG A 1 578 ? -0.127 -7.878 20.910 1.00 77.50 578 ARG A CA 1
ATOM 4410 C C . ARG A 1 578 ? 0.774 -7.591 22.101 1.00 77.50 578 ARG A C 1
ATOM 4412 O O . ARG A 1 578 ? 1.821 -8.211 22.203 1.00 77.50 578 ARG A O 1
ATOM 4419 N N . THR A 1 579 ? 0.354 -6.711 23.006 1.00 79.69 579 THR A N 1
ATOM 4420 C CA . THR A 1 579 ? 1.114 -6.328 24.202 1.00 79.69 579 THR A CA 1
ATOM 4421 C C . THR A 1 579 ? 1.482 -7.536 25.059 1.00 79.69 579 THR A C 1
ATOM 4423 O O . THR A 1 579 ? 2.625 -7.639 25.491 1.00 79.69 579 THR A O 1
ATOM 4426 N N . ARG A 1 580 ? 0.563 -8.491 25.236 1.00 83.12 580 ARG A N 1
ATOM 4427 C CA . ARG A 1 580 ? 0.800 -9.715 26.008 1.00 83.12 580 ARG A CA 1
ATOM 4428 C C . ARG A 1 580 ? 1.967 -10.547 25.469 1.00 83.12 580 ARG A C 1
ATOM 4430 O O . ARG A 1 580 ? 2.797 -10.995 26.246 1.00 83.12 580 ARG A O 1
ATOM 4437 N N . LYS A 1 581 ? 2.100 -10.676 24.141 1.00 75.06 581 LYS A N 1
ATOM 4438 C CA . LYS A 1 581 ? 3.232 -11.392 23.518 1.00 75.06 581 LYS A CA 1
ATOM 4439 C C . LYS A 1 581 ? 4.595 -10.788 23.875 1.00 75.06 581 LYS A C 1
ATOM 4441 O O . LYS A 1 581 ? 5.572 -11.533 23.922 1.00 75.06 581 LYS A O 1
ATOM 4446 N N . TYR A 1 582 ? 4.644 -9.476 24.123 1.00 71.00 582 TYR A N 1
ATOM 4447 C CA . TYR A 1 582 ? 5.856 -8.774 24.543 1.00 71.00 582 TYR A CA 1
ATOM 4448 C C . TYR A 1 582 ? 6.040 -8.765 26.061 1.00 71.00 582 TYR A C 1
ATOM 4450 O O . TYR A 1 582 ? 7.151 -8.707 26.562 1.00 71.00 582 TYR A O 1
ATOM 4458 N N . LEU A 1 583 ? 4.963 -8.774 26.835 1.00 81.44 583 LEU A N 1
ATOM 4459 C CA . LEU A 1 583 ? 5.098 -8.565 28.267 1.00 81.44 583 LEU A CA 1
ATOM 4460 C C . LEU A 1 583 ? 5.836 -9.735 28.937 1.00 81.44 583 LEU A C 1
ATOM 4462 O O . LEU A 1 583 ? 6.823 -9.489 29.626 1.00 81.44 583 LEU A O 1
ATOM 4466 N N . LYS A 1 584 ? 5.413 -10.986 28.686 1.00 79.19 584 LYS A N 1
ATOM 4467 C CA . LYS A 1 584 ? 6.007 -12.218 29.251 1.00 79.19 584 LYS A CA 1
ATOM 4468 C C . LYS A 1 584 ? 6.279 -12.114 30.765 1.00 79.19 584 LYS A C 1
ATOM 4470 O O . LYS A 1 584 ? 7.296 -12.603 31.255 1.00 79.19 584 LYS A O 1
ATOM 4475 N N . LEU A 1 585 ? 5.381 -11.447 31.490 1.00 87.38 585 LEU A N 1
ATOM 4476 C CA . LEU A 1 585 ? 5.413 -11.266 32.944 1.00 87.38 585 LEU A CA 1
ATOM 4477 C C . LEU A 1 585 ? 4.051 -11.715 33.490 1.00 87.38 585 LEU A C 1
ATOM 4479 O O . LEU A 1 585 ? 3.101 -10.937 33.391 1.00 87.38 585 LEU A O 1
ATOM 4483 N N . PRO A 1 586 ? 3.928 -12.950 34.017 1.00 88.88 586 PRO A N 1
ATOM 4484 C CA . PRO A 1 586 ? 2.639 -13.544 34.375 1.00 88.88 586 PRO A CA 1
ATOM 4485 C C . PRO A 1 586 ? 1.764 -12.654 35.263 1.00 88.88 586 PRO A C 1
ATOM 4487 O O . PRO A 1 586 ? 0.593 -12.458 34.964 1.00 88.88 586 PRO A O 1
ATOM 4490 N N . GLU A 1 587 ? 2.334 -12.033 36.296 1.00 87.62 587 GLU A N 1
ATOM 4491 C CA . GLU A 1 587 ? 1.593 -11.182 37.233 1.00 87.62 587 GLU A CA 1
ATOM 4492 C C . GLU A 1 587 ? 1.021 -9.925 36.560 1.00 87.62 587 GLU A C 1
ATOM 4494 O O . GLU A 1 587 ? -0.103 -9.501 36.843 1.00 87.62 587 GLU A O 1
ATOM 4499 N N . ALA A 1 588 ? 1.785 -9.335 35.641 1.00 87.69 588 ALA A N 1
ATOM 4500 C CA . ALA A 1 588 ? 1.353 -8.170 34.887 1.00 87.69 588 ALA A CA 1
ATOM 4501 C C . ALA A 1 588 ? 0.343 -8.548 33.788 1.00 87.69 588 ALA A C 1
ATOM 4503 O O . ALA A 1 588 ? -0.595 -7.790 33.532 1.00 87.69 588 ALA A O 1
ATOM 4504 N N . GLU A 1 589 ? 0.495 -9.722 33.165 1.00 91.19 589 GLU A N 1
ATOM 4505 C CA . GLU A 1 589 ? -0.485 -10.280 32.226 1.00 91.19 589 GLU A CA 1
ATOM 4506 C C . GLU A 1 589 ? -1.825 -10.552 32.913 1.00 91.19 589 GLU A C 1
ATOM 4508 O O . GLU A 1 589 ? -2.855 -10.110 32.409 1.00 91.19 589 GLU A O 1
ATOM 4513 N N . ASP A 1 590 ? -1.815 -11.177 34.091 1.00 90.44 590 ASP A N 1
ATOM 4514 C CA . ASP A 1 590 ? -3.021 -11.451 34.877 1.00 90.44 590 ASP A CA 1
ATOM 4515 C C . ASP A 1 590 ? -3.750 -10.152 35.260 1.00 90.44 590 ASP A C 1
ATOM 4517 O O . ASP A 1 590 ? -4.981 -10.078 35.209 1.00 90.44 590 ASP A O 1
ATOM 4521 N N . ALA A 1 591 ? -3.011 -9.087 35.594 1.00 88.75 591 ALA A N 1
ATOM 4522 C CA . ALA A 1 591 ? -3.597 -7.778 35.879 1.00 88.75 591 ALA A CA 1
ATOM 4523 C C . ALA A 1 591 ? -4.237 -7.131 34.635 1.00 88.75 591 ALA A C 1
ATOM 4525 O O . ALA A 1 591 ? -5.309 -6.521 34.731 1.00 88.75 591 ALA A O 1
ATOM 4526 N N . LEU A 1 592 ? -3.615 -7.275 33.458 1.00 91.25 592 LEU A N 1
ATOM 4527 C CA . LEU A 1 592 ? -4.202 -6.828 32.193 1.00 91.25 592 LEU A CA 1
ATOM 4528 C C . LEU A 1 592 ? -5.453 -7.643 31.841 1.00 91.25 592 LEU A C 1
ATOM 4530 O O . LEU A 1 592 ? -6.466 -7.047 31.467 1.00 91.25 592 LEU A O 1
ATOM 4534 N N . ASP A 1 593 ? -5.410 -8.967 31.993 1.00 93.31 593 ASP A N 1
ATOM 4535 C CA . ASP A 1 593 ? -6.544 -9.868 31.759 1.00 93.31 593 ASP A CA 1
ATOM 4536 C C . ASP A 1 593 ? -7.718 -9.501 32.683 1.00 93.31 593 ASP A C 1
ATOM 4538 O O . ASP A 1 593 ? -8.850 -9.345 32.221 1.00 93.31 593 ASP A O 1
ATOM 4542 N N . ALA A 1 594 ? -7.454 -9.258 33.971 1.00 92.12 594 ALA A N 1
ATOM 4543 C CA . ALA A 1 594 ? -8.463 -8.828 34.938 1.00 92.12 594 ALA A CA 1
ATOM 4544 C C . ALA A 1 594 ? -9.071 -7.456 34.594 1.00 92.12 594 ALA A C 1
ATOM 4546 O O . ALA A 1 594 ? -10.284 -7.259 34.715 1.00 92.12 594 ALA A O 1
ATOM 4547 N N . SER A 1 595 ? -8.253 -6.506 34.130 1.00 91.00 595 SER A N 1
ATOM 4548 C CA . SER A 1 595 ? -8.718 -5.183 33.697 1.00 91.00 595 SER A CA 1
ATOM 4549 C C . SER A 1 595 ? -9.618 -5.268 32.458 1.00 91.00 595 SER A C 1
ATOM 4551 O O . SER A 1 595 ? -10.692 -4.662 32.443 1.00 91.00 595 SER A O 1
ATOM 4553 N N . LEU A 1 596 ? -9.231 -6.055 31.445 1.00 94.44 596 LEU A N 1
ATOM 4554 C CA . LEU A 1 596 ? -10.061 -6.290 30.261 1.00 94.44 596 LEU A CA 1
ATOM 4555 C C . LEU A 1 596 ? -11.356 -7.023 30.634 1.00 94.44 596 LEU A C 1
ATOM 4557 O O . LEU A 1 596 ? -12.430 -6.629 30.182 1.00 94.44 596 LEU A O 1
ATOM 4561 N N . LYS A 1 597 ? -11.264 -8.034 31.507 1.00 94.25 597 LYS A N 1
ATOM 4562 C CA . LYS A 1 597 ? -12.417 -8.788 32.005 1.00 94.25 597 LYS A CA 1
ATOM 4563 C C . LYS A 1 597 ? -13.412 -7.905 32.756 1.00 94.25 597 LYS A C 1
ATOM 4565 O O . LYS A 1 597 ? -14.611 -8.022 32.546 1.00 94.25 597 LYS A O 1
ATOM 4570 N N . THR A 1 598 ? -12.933 -6.971 33.574 1.00 91.38 598 THR A N 1
ATOM 4571 C CA . THR A 1 598 ? -13.802 -6.008 34.273 1.00 91.38 598 THR A CA 1
ATOM 4572 C C . THR A 1 598 ? -14.632 -5.190 33.276 1.00 91.38 598 THR A C 1
ATOM 4574 O O . THR A 1 598 ? -15.812 -4.938 33.507 1.00 91.38 598 THR A O 1
ATOM 4577 N N . ALA A 1 599 ? -14.043 -4.811 32.136 1.00 87.62 599 ALA A N 1
ATOM 4578 C CA . ALA A 1 599 ? -14.758 -4.101 31.080 1.00 87.62 599 ALA A CA 1
ATOM 4579 C C . ALA A 1 599 ? -15.767 -4.990 30.330 1.00 87.62 599 ALA A C 1
ATOM 4581 O O . ALA A 1 599 ? -16.806 -4.490 29.906 1.00 87.62 599 ALA A O 1
ATOM 4582 N N . THR A 1 600 ? -15.486 -6.285 30.139 1.00 91.75 600 THR A N 1
ATOM 4583 C CA . THR A 1 600 ? -16.436 -7.217 29.502 1.00 91.75 600 THR A CA 1
ATOM 4584 C C . THR A 1 600 ? -17.588 -7.589 30.422 1.00 91.75 600 THR A C 1
ATOM 4586 O O . THR A 1 600 ? -18.732 -7.507 29.994 1.00 91.75 600 THR A O 1
ATOM 4589 N N . ASP A 1 601 ? -17.311 -7.870 31.695 1.00 90.50 601 ASP A N 1
ATOM 4590 C CA . ASP A 1 601 ? -18.338 -8.220 32.683 1.00 90.50 601 ASP A CA 1
ATOM 4591 C C . ASP A 1 601 ? -19.344 -7.063 32.853 1.00 90.50 601 ASP A C 1
ATOM 4593 O O . ASP A 1 601 ? -20.551 -7.274 32.889 1.00 90.50 601 ASP A O 1
ATOM 4597 N N . ARG A 1 602 ? -18.866 -5.809 32.825 1.00 83.75 602 ARG A N 1
ATOM 4598 C CA . ARG A 1 602 ? -19.726 -4.613 32.866 1.00 83.75 602 ARG A CA 1
ATOM 4599 C C . ARG A 1 602 ? -20.665 -4.495 31.658 1.00 83.75 602 ARG A C 1
ATOM 4601 O O . ARG A 1 602 ? -21.766 -3.968 31.785 1.00 83.75 602 ARG A O 1
ATOM 4608 N N . ALA A 1 603 ? -20.227 -4.948 30.482 1.00 82.44 603 ALA A N 1
ATOM 4609 C CA . ALA A 1 603 ? -21.059 -4.962 29.281 1.00 82.44 603 ALA A CA 1
ATOM 4610 C C . ALA A 1 603 ? -22.095 -6.095 29.312 1.00 82.44 603 ALA A C 1
ATOM 4612 O O . ALA A 1 603 ? -23.202 -5.902 28.809 1.00 82.44 603 ALA A O 1
ATOM 4613 N N . ASP A 1 604 ? -21.759 -7.237 29.919 1.00 82.44 604 ASP A N 1
ATOM 4614 C CA . ASP A 1 604 ? -22.687 -8.357 30.131 1.00 82.44 604 ASP A CA 1
ATOM 4615 C C . ASP A 1 604 ? -23.832 -7.973 31.089 1.00 82.44 604 ASP A C 1
ATOM 4617 O O . ASP A 1 604 ? -24.960 -8.433 30.915 1.00 82.44 604 ASP A O 1
ATOM 4621 N N . ASP A 1 605 ? -23.575 -7.048 32.020 1.00 79.75 605 ASP A N 1
ATOM 4622 C CA . ASP A 1 605 ? -24.589 -6.421 32.884 1.00 79.75 605 ASP A CA 1
ATOM 4623 C C . ASP A 1 605 ? -25.448 -5.352 32.161 1.00 79.75 605 ASP A C 1
ATOM 4625 O O . ASP A 1 605 ? -26.311 -4.721 32.771 1.00 79.75 605 ASP A O 1
ATOM 4629 N N . GLY A 1 606 ? -25.224 -5.112 30.862 1.00 71.19 606 GLY A N 1
ATOM 4630 C CA . GLY A 1 606 ? -25.936 -4.100 30.067 1.00 71.19 606 GLY A CA 1
ATOM 4631 C C . GLY A 1 606 ? -25.399 -2.669 30.221 1.00 71.19 606 GLY A C 1
ATOM 4632 O O . GLY A 1 606 ? -25.926 -1.735 29.611 1.00 71.19 606 GLY A O 1
ATOM 4633 N N . GLU A 1 607 ? -24.316 -2.466 30.977 1.00 73.56 607 GLU A N 1
ATOM 4634 C CA . GLU A 1 607 ? -23.748 -1.148 31.287 1.00 73.56 607 GLU A CA 1
ATOM 4635 C C . GLU A 1 607 ? -22.653 -0.728 30.284 1.00 73.56 607 GLU A C 1
ATOM 4637 O O . GLU A 1 607 ? -21.502 -0.447 30.630 1.00 73.56 607 GLU A O 1
ATOM 4642 N N . TYR A 1 608 ? -23.018 -0.652 28.998 1.00 73.06 608 TYR A N 1
ATOM 4643 C CA . TYR A 1 608 ? -22.079 -0.400 27.891 1.00 73.06 608 TYR A CA 1
ATOM 4644 C C . TYR A 1 608 ? -21.318 0.934 27.973 1.00 73.06 608 TYR A C 1
ATOM 4646 O O . TYR A 1 608 ? -20.193 1.025 27.478 1.00 73.06 608 TYR A O 1
ATOM 4654 N N . GLY A 1 609 ? -21.903 1.970 28.585 1.00 67.75 609 GLY A N 1
ATOM 4655 C CA . GLY A 1 609 ? -21.229 3.257 28.796 1.00 67.75 609 GLY A CA 1
ATOM 4656 C C . GLY A 1 609 ? -20.020 3.132 29.728 1.00 67.75 609 GLY A C 1
ATOM 4657 O O . GLY A 1 609 ? -18.917 3.553 29.381 1.00 67.75 609 GLY A O 1
ATOM 4658 N N . ASP A 1 610 ? -20.208 2.469 30.867 1.00 71.44 610 ASP A N 1
ATOM 4659 C CA . ASP A 1 610 ? -19.147 2.216 31.843 1.00 71.44 610 ASP A CA 1
ATOM 4660 C C . ASP A 1 610 ? -18.119 1.223 31.302 1.00 71.44 610 ASP A C 1
ATOM 4662 O O . ASP A 1 610 ? -16.913 1.434 31.437 1.00 71.44 610 ASP A O 1
ATOM 4666 N N . ALA A 1 611 ? -18.584 0.178 30.613 1.00 76.62 611 ALA A N 1
ATOM 4667 C CA . ALA A 1 611 ? -17.724 -0.774 29.922 1.00 76.62 611 ALA A CA 1
ATOM 4668 C C . ALA A 1 611 ? -16.806 -0.080 28.899 1.00 76.62 611 ALA A C 1
ATOM 4670 O O . ALA A 1 611 ? -15.612 -0.373 28.824 1.00 76.62 611 ALA A O 1
ATOM 4671 N N . PHE A 1 612 ? -17.329 0.892 28.141 1.00 77.81 612 PHE A N 1
ATOM 4672 C CA . PHE A 1 612 ? -16.535 1.695 27.211 1.00 77.81 612 PHE A CA 1
ATOM 4673 C C . PHE A 1 612 ? -15.445 2.504 27.932 1.00 77.81 612 PHE A C 1
ATOM 4675 O O . PHE A 1 612 ? -14.299 2.511 27.479 1.00 77.81 612 PHE A O 1
ATOM 4682 N N . LEU A 1 613 ? -15.767 3.151 29.059 1.00 75.25 613 LEU A N 1
ATOM 4683 C CA . LEU A 1 613 ? -14.791 3.906 29.858 1.00 75.25 613 LEU A CA 1
ATOM 4684 C C . LEU A 1 613 ? -13.700 2.996 30.438 1.00 75.25 613 LEU A C 1
ATOM 4686 O O . LEU A 1 613 ? -12.520 3.345 30.397 1.00 75.25 613 LEU A O 1
ATOM 4690 N N . LEU A 1 614 ? -14.068 1.803 30.907 1.00 80.75 614 LEU A N 1
ATOM 4691 C CA . LEU A 1 614 ? -13.115 0.792 31.370 1.00 80.75 614 LEU A CA 1
ATOM 4692 C C . LEU A 1 614 ? -12.196 0.318 30.232 1.00 80.75 614 LEU A C 1
ATOM 4694 O O . LEU A 1 614 ? -10.989 0.187 30.434 1.00 80.75 614 LEU A O 1
ATOM 4698 N N . LEU A 1 615 ? -12.715 0.155 29.008 1.00 82.62 615 LEU A N 1
ATOM 4699 C CA . LEU A 1 615 ? -11.881 -0.106 27.828 1.00 82.62 615 LEU A CA 1
ATOM 4700 C C . LEU A 1 615 ? -10.942 1.064 27.493 1.00 82.62 615 LEU A C 1
ATOM 4702 O O . LEU A 1 615 ? -9.846 0.833 26.980 1.00 82.62 615 LEU A O 1
ATOM 4706 N N . GLU A 1 616 ? -11.325 2.318 27.752 1.00 81.56 616 GLU A N 1
ATOM 4707 C CA . GLU A 1 616 ? -10.424 3.469 27.579 1.00 81.56 616 GLU A CA 1
ATOM 4708 C C . GLU A 1 616 ? -9.287 3.474 28.598 1.00 81.56 616 GLU A C 1
ATOM 4710 O O . GLU A 1 616 ? -8.133 3.733 28.237 1.00 81.56 616 GLU A O 1
ATOM 4715 N N . GLN A 1 617 ? -9.603 3.157 29.853 1.00 84.62 617 GLN A N 1
ATOM 4716 C CA . GLN A 1 617 ? -8.613 2.994 30.913 1.00 84.62 617 GLN A CA 1
ATOM 4717 C C . GLN A 1 617 ? -7.653 1.854 30.566 1.00 84.62 617 GLN A C 1
ATOM 4719 O O . GLN A 1 617 ? -6.438 2.052 30.579 1.00 84.62 617 GLN A O 1
ATOM 4724 N N . HIS A 1 618 ? -8.182 0.707 30.132 1.00 90.75 618 HIS A N 1
ATOM 4725 C CA . HIS A 1 618 ? -7.370 -0.424 29.694 1.00 90.75 618 HIS A CA 1
ATOM 4726 C C . HIS A 1 618 ? -6.496 -0.070 28.483 1.00 90.75 618 HIS A C 1
ATOM 4728 O O . HIS A 1 618 ? -5.306 -0.364 28.464 1.00 90.75 618 HIS A O 1
ATOM 4734 N N . LEU A 1 619 ? -7.031 0.634 27.481 1.00 87.38 619 LEU A N 1
ATOM 4735 C CA . LEU A 1 619 ? -6.235 1.083 26.335 1.00 87.38 619 LEU A CA 1
ATOM 4736 C C . LEU A 1 619 ? -5.120 2.056 26.748 1.00 87.38 619 LEU A C 1
ATOM 4738 O O . LEU A 1 619 ? -4.037 2.036 26.164 1.00 87.38 619 LEU A O 1
ATOM 4742 N N . THR A 1 620 ? -5.377 2.919 27.731 1.00 86.12 620 THR A N 1
ATOM 4743 C CA . THR A 1 620 ? -4.364 3.821 28.296 1.00 86.12 620 THR A CA 1
ATOM 4744 C C . THR A 1 620 ? -3.264 3.028 28.992 1.00 86.12 620 THR A C 1
ATOM 4746 O O . THR A 1 620 ? -2.088 3.306 28.765 1.00 86.12 620 THR A O 1
ATOM 4749 N N . LEU A 1 621 ? -3.638 1.988 29.739 1.00 87.12 621 LEU A N 1
ATOM 4750 C CA . LEU A 1 621 ? -2.702 1.059 30.361 1.00 87.12 621 LEU A CA 1
ATOM 4751 C C . LEU A 1 621 ? -1.843 0.347 29.302 1.00 87.12 621 LEU A C 1
ATOM 4753 O O . LEU A 1 621 ? -0.620 0.397 29.373 1.00 87.12 621 LEU A O 1
ATOM 4757 N N . LEU A 1 622 ? -2.445 -0.198 28.238 1.00 88.12 622 LEU A N 1
ATOM 4758 C CA . LEU A 1 622 ? -1.712 -0.832 27.129 1.00 88.12 622 LEU A CA 1
ATOM 4759 C C . LEU A 1 622 ? -0.697 0.115 26.460 1.00 88.12 622 LEU A C 1
ATOM 4761 O O . LEU A 1 622 ? 0.399 -0.314 26.093 1.00 88.12 622 LEU A O 1
ATOM 4765 N N . LYS A 1 623 ? -1.024 1.410 26.329 1.00 84.94 623 LYS A N 1
ATOM 4766 C CA . LYS A 1 623 ? -0.102 2.436 25.800 1.00 84.94 623 LYS A CA 1
ATOM 4767 C C . LYS A 1 623 ? 1.095 2.706 26.716 1.00 84.94 623 LYS A C 1
ATOM 4769 O O . LYS A 1 623 ? 2.110 3.193 26.225 1.00 84.94 623 LYS A O 1
ATOM 4774 N N . GLN A 1 624 ? 0.984 2.419 28.012 1.00 85.62 624 GLN A N 1
ATOM 4775 C CA . GLN A 1 624 ? 2.091 2.505 28.967 1.00 85.62 624 GLN A CA 1
ATOM 4776 C C . GLN A 1 624 ? 2.920 1.216 28.970 1.00 85.62 624 GLN A C 1
ATOM 4778 O O . GLN A 1 624 ? 4.148 1.285 28.918 1.00 85.62 624 GLN A O 1
ATOM 4783 N N . VAL A 1 625 ? 2.255 0.053 28.950 1.00 86.81 625 VAL A N 1
ATOM 4784 C CA . VAL A 1 625 ? 2.906 -1.267 28.949 1.00 86.81 625 VAL A CA 1
ATOM 4785 C C . VAL A 1 625 ? 3.807 -1.439 27.739 1.00 86.81 625 VAL A C 1
ATOM 4787 O O . VAL A 1 625 ? 4.934 -1.889 27.889 1.00 86.81 625 VAL A O 1
ATOM 4790 N N . LYS A 1 626 ? 3.338 -1.097 26.534 1.00 80.31 626 LYS A N 1
ATOM 4791 C CA . LYS A 1 626 ? 4.071 -1.419 25.304 1.00 80.31 626 LYS A CA 1
ATOM 4792 C C . LYS A 1 626 ? 5.477 -0.786 25.259 1.00 80.31 626 LYS A C 1
ATOM 4794 O O . LYS A 1 626 ? 6.435 -1.539 25.119 1.00 80.31 626 LYS A O 1
ATOM 4799 N N . PRO A 1 627 ? 5.658 0.538 25.451 1.00 79.00 627 PRO A N 1
ATOM 4800 C CA . PRO A 1 627 ? 6.997 1.127 25.524 1.00 79.00 627 PRO A CA 1
ATOM 4801 C C . PRO A 1 627 ? 7.848 0.580 26.677 1.00 79.00 627 PRO A C 1
ATOM 4803 O O . PRO A 1 627 ? 9.061 0.473 26.532 1.00 79.00 627 PRO A O 1
ATOM 4806 N N . MET A 1 628 ? 7.222 0.236 27.808 1.00 87.56 628 MET A N 1
ATOM 4807 C CA . MET A 1 628 ? 7.904 -0.360 28.959 1.00 87.56 628 MET A CA 1
ATOM 4808 C C . MET A 1 628 ? 8.444 -1.758 28.628 1.00 87.56 628 MET A C 1
ATOM 4810 O O . MET A 1 628 ? 9.640 -1.990 28.772 1.00 87.56 628 MET A O 1
ATOM 4814 N N . ALA A 1 629 ? 7.594 -2.655 28.119 1.00 83.38 629 ALA A N 1
ATOM 4815 C CA . ALA A 1 629 ? 7.955 -4.015 27.722 1.00 83.38 629 ALA A CA 1
ATOM 4816 C C . ALA A 1 629 ? 9.035 -4.010 26.630 1.00 83.38 629 ALA A C 1
ATOM 4818 O O . ALA A 1 629 ? 9.973 -4.802 26.670 1.00 83.38 629 ALA A O 1
ATOM 4819 N N . THR A 1 630 ? 8.962 -3.058 25.698 1.00 76.06 630 THR A N 1
ATOM 4820 C CA . THR A 1 630 ? 10.021 -2.835 24.714 1.00 76.06 630 THR A CA 1
ATOM 4821 C C . THR A 1 630 ? 11.345 -2.417 25.364 1.00 76.06 630 THR A C 1
ATOM 4823 O O . THR A 1 630 ? 12.379 -3.009 25.064 1.00 76.06 630 THR A O 1
ATOM 4826 N N . ALA A 1 631 ? 11.349 -1.415 26.251 1.00 80.81 631 ALA A N 1
ATOM 4827 C CA . ALA A 1 631 ? 12.576 -0.974 26.924 1.00 80.81 631 ALA A CA 1
ATOM 4828 C C . ALA A 1 631 ? 13.195 -2.103 27.768 1.00 80.81 631 ALA A C 1
ATOM 4830 O O . ALA A 1 631 ? 14.410 -2.301 27.750 1.00 80.81 631 ALA A O 1
ATOM 4831 N N . ARG A 1 632 ? 12.342 -2.888 28.434 1.00 85.94 632 ARG A N 1
ATOM 4832 C CA . ARG A 1 632 ? 12.698 -4.099 29.171 1.00 85.94 632 ARG A CA 1
ATOM 4833 C C . ARG A 1 632 ? 13.459 -5.100 28.305 1.00 85.94 632 ARG A C 1
ATOM 4835 O O . ARG A 1 632 ? 14.583 -5.461 28.648 1.00 85.94 632 ARG A O 1
ATOM 4842 N N . PHE A 1 633 ? 12.885 -5.517 27.175 1.00 77.50 633 PHE A N 1
ATOM 4843 C CA . PHE A 1 633 ? 13.544 -6.476 26.284 1.00 77.50 633 PHE A CA 1
ATOM 4844 C C . PHE A 1 633 ? 14.892 -5.990 25.781 1.00 77.50 633 PHE A C 1
ATOM 4846 O O . PHE A 1 633 ? 15.830 -6.775 25.702 1.00 77.50 633 PHE A O 1
ATOM 4853 N N . GLN A 1 634 ? 15.009 -4.702 25.461 1.00 77.00 634 GLN A N 1
ATOM 4854 C CA . GLN A 1 634 ? 16.275 -4.146 24.998 1.00 77.00 634 GLN A CA 1
ATOM 4855 C C . GLN A 1 634 ? 17.346 -4.212 26.075 1.00 77.00 634 GLN A C 1
ATOM 4857 O O . GLN A 1 634 ? 18.450 -4.666 25.801 1.00 77.00 634 GLN A O 1
ATOM 4862 N N . VAL A 1 635 ? 17.022 -3.806 27.304 1.00 86.81 635 VAL A N 1
ATOM 4863 C CA . VAL A 1 635 ? 17.966 -3.895 28.422 1.00 86.81 635 VAL A CA 1
ATOM 4864 C C . VAL A 1 635 ? 18.384 -5.349 28.654 1.00 86.81 635 VAL A C 1
ATOM 4866 O O . VAL A 1 635 ? 19.575 -5.616 28.778 1.00 86.81 635 VAL A O 1
ATOM 4869 N N . GLN A 1 636 ? 17.442 -6.296 28.644 1.00 82.31 636 GLN A N 1
ATOM 4870 C CA . GLN A 1 636 ? 17.753 -7.722 28.791 1.00 82.31 636 GLN A CA 1
ATOM 4871 C C . GLN A 1 636 ? 18.635 -8.257 27.653 1.00 82.31 636 GLN A C 1
ATOM 4873 O O . GLN A 1 636 ? 19.621 -8.944 27.917 1.00 82.31 636 GLN A O 1
ATOM 4878 N N . GLY A 1 637 ? 18.307 -7.921 26.403 1.00 77.69 637 GLY A N 1
ATOM 4879 C CA . GLY A 1 637 ? 19.073 -8.317 25.223 1.00 77.69 637 GLY A CA 1
ATOM 4880 C C . GLY A 1 637 ? 20.494 -7.760 25.249 1.00 77.69 637 GLY A C 1
ATOM 4881 O O . GLY A 1 637 ? 21.445 -8.518 25.091 1.00 77.69 637 GLY A O 1
ATOM 4882 N N . ILE A 1 638 ? 20.650 -6.467 25.547 1.00 82.25 638 ILE A N 1
ATOM 4883 C CA . ILE A 1 638 ? 21.957 -5.805 25.659 1.00 82.25 638 ILE A CA 1
ATOM 4884 C C . ILE A 1 638 ? 22.786 -6.425 26.787 1.00 82.25 638 ILE A C 1
ATOM 4886 O O . ILE A 1 638 ? 23.947 -6.751 26.571 1.00 82.25 638 ILE A O 1
ATOM 4890 N N . LEU A 1 639 ? 22.214 -6.634 27.978 1.00 85.25 639 LEU A N 1
ATOM 4891 C CA . LEU A 1 639 ? 22.932 -7.293 29.076 1.00 85.25 639 LEU A CA 1
ATOM 4892 C C . LEU A 1 639 ? 23.361 -8.719 28.693 1.00 85.25 639 LEU A C 1
ATOM 4894 O O . LEU A 1 639 ? 24.478 -9.128 29.004 1.00 85.25 639 LEU A O 1
ATOM 4898 N N . GLY A 1 640 ? 22.510 -9.453 27.968 1.00 78.19 640 GLY A N 1
ATOM 4899 C CA . GLY A 1 640 ? 22.841 -10.759 27.398 1.00 78.19 640 GLY A CA 1
ATOM 4900 C C . GLY A 1 640 ? 24.011 -10.711 26.408 1.00 78.19 640 GLY A C 1
ATOM 4901 O O . GLY A 1 640 ? 24.932 -11.520 26.532 1.00 78.19 640 GLY A O 1
ATOM 4902 N N . ALA A 1 641 ? 24.007 -9.744 25.482 1.00 76.12 641 ALA A N 1
ATOM 4903 C CA . ALA A 1 641 ? 25.110 -9.472 24.552 1.00 76.12 641 ALA A CA 1
ATOM 4904 C C . ALA A 1 641 ? 26.409 -9.178 25.303 1.00 76.12 641 ALA A C 1
ATOM 4906 O O . ALA A 1 641 ? 27.415 -9.839 25.084 1.00 76.12 641 ALA A O 1
ATOM 4907 N N . LEU A 1 642 ? 26.389 -8.223 26.236 1.00 82.31 642 LEU A N 1
ATOM 4908 C CA . LEU A 1 642 ? 27.582 -7.834 26.994 1.00 82.31 642 LEU A CA 1
ATOM 4909 C C . LEU A 1 642 ? 28.164 -9.012 27.784 1.00 82.31 642 LEU A C 1
ATOM 4911 O O . LEU A 1 642 ? 29.383 -9.171 27.849 1.00 82.31 642 LEU A O 1
ATOM 4915 N N . ARG A 1 643 ? 27.300 -9.875 28.331 1.00 80.31 643 ARG A N 1
ATOM 4916 C CA . ARG A 1 643 ? 27.716 -11.105 29.009 1.00 80.31 643 ARG A CA 1
ATOM 4917 C C . ARG A 1 643 ? 28.397 -12.084 28.050 1.00 80.31 643 ARG A C 1
ATOM 4919 O O . ARG A 1 643 ? 29.451 -12.618 28.385 1.00 80.31 643 ARG A O 1
ATOM 4926 N N . ARG A 1 644 ? 27.820 -12.326 26.867 1.00 72.06 644 ARG A N 1
ATOM 4927 C CA . ARG A 1 644 ? 28.406 -13.214 25.844 1.00 72.06 644 ARG A CA 1
ATOM 4928 C C . ARG A 1 644 ? 29.699 -12.657 25.250 1.00 72.06 644 ARG A C 1
ATOM 4930 O O . ARG A 1 644 ? 30.605 -13.433 24.973 1.00 72.06 644 ARG A O 1
ATOM 4937 N N . ALA A 1 645 ? 29.801 -11.339 25.109 1.00 69.94 645 ALA A N 1
ATOM 4938 C CA . ALA A 1 645 ? 31.012 -10.649 24.673 1.00 69.94 645 ALA A CA 1
ATOM 4939 C C . ALA A 1 645 ? 32.149 -10.724 25.713 1.00 69.94 645 ALA A C 1
ATOM 4941 O O . ALA A 1 645 ? 33.257 -10.265 25.448 1.00 69.94 645 ALA A O 1
ATOM 4942 N N . GLY A 1 646 ? 31.892 -11.297 26.896 1.00 76.00 646 GLY A N 1
ATOM 4943 C CA . GLY A 1 646 ? 32.898 -11.494 27.935 1.00 76.00 646 GLY A CA 1
ATOM 4944 C C . GLY A 1 646 ? 33.253 -10.214 28.686 1.00 76.00 646 GLY A C 1
ATOM 4945 O O . GLY A 1 646 ? 34.385 -10.081 29.146 1.00 76.00 646 GLY A O 1
ATOM 4946 N N . LEU A 1 647 ? 32.321 -9.260 28.806 1.00 80.31 647 LEU A N 1
ATOM 4947 C CA . LEU A 1 647 ? 32.548 -8.058 29.605 1.00 80.31 647 LEU A CA 1
ATOM 4948 C C . LEU A 1 647 ? 32.787 -8.431 31.080 1.00 80.31 647 LEU A C 1
ATOM 4950 O O . LEU A 1 647 ? 32.048 -9.233 31.650 1.00 80.31 647 LEU A O 1
ATOM 4954 N N . GLU A 1 648 ? 33.802 -7.818 31.698 1.00 82.50 648 GLU A N 1
ATOM 4955 C CA . GLU A 1 648 ? 34.170 -8.054 33.102 1.00 82.50 648 GLU A CA 1
ATOM 4956 C C . GLU A 1 648 ? 32.974 -7.866 34.052 1.00 82.50 648 GLU A C 1
ATOM 4958 O O . GLU A 1 648 ? 32.259 -6.855 33.983 1.00 82.50 648 GLU A O 1
ATOM 4963 N N . ALA A 1 649 ? 32.789 -8.818 34.972 1.00 83.88 649 ALA A N 1
ATOM 4964 C CA . ALA A 1 649 ? 31.645 -8.864 35.883 1.00 83.88 649 ALA A CA 1
ATOM 4965 C C . ALA A 1 649 ? 31.510 -7.580 36.719 1.00 83.88 649 ALA A C 1
ATOM 4967 O O . ALA A 1 649 ? 30.406 -7.081 36.912 1.00 83.88 649 ALA A O 1
ATOM 4968 N N . GLU A 1 650 ? 32.617 -6.945 37.119 1.00 85.31 650 GLU A N 1
ATOM 4969 C CA . GLU A 1 650 ? 32.589 -5.708 37.909 1.00 85.31 650 GLU A CA 1
ATOM 4970 C C . GLU A 1 650 ? 31.924 -4.529 37.179 1.00 85.31 650 GLU A C 1
ATOM 4972 O O . GLU A 1 650 ? 31.446 -3.594 37.829 1.00 85.31 650 GLU A O 1
ATOM 4977 N N . LYS A 1 651 ? 31.892 -4.550 35.839 1.00 83.44 651 LYS A N 1
ATOM 4978 C CA . LYS A 1 651 ? 31.184 -3.550 35.025 1.00 83.44 651 LYS A CA 1
ATOM 4979 C C . LYS A 1 651 ? 29.714 -3.917 34.810 1.00 83.44 651 LYS A C 1
ATOM 4981 O O . LYS A 1 651 ? 28.887 -3.014 34.683 1.00 83.44 651 LYS A O 1
ATOM 4986 N N . LEU A 1 652 ? 29.397 -5.211 34.761 1.00 85.00 652 LEU A N 1
ATOM 4987 C CA . LEU A 1 652 ? 28.073 -5.725 34.411 1.00 85.00 652 LEU A CA 1
ATOM 4988 C C . LEU A 1 652 ? 27.159 -5.895 35.640 1.00 85.00 652 LEU A C 1
ATOM 4990 O O . LEU A 1 652 ? 25.998 -5.485 35.593 1.00 85.00 652 LEU A O 1
ATOM 4994 N N . ASP A 1 653 ? 27.688 -6.389 36.763 1.00 89.12 653 ASP A N 1
ATOM 4995 C CA . ASP A 1 653 ? 26.944 -6.685 37.998 1.00 89.12 653 ASP A CA 1
ATOM 4996 C C . ASP A 1 653 ? 26.087 -5.505 38.507 1.00 89.12 653 ASP A C 1
ATOM 4998 O O . ASP A 1 653 ? 24.916 -5.715 38.848 1.00 89.12 653 ASP A O 1
ATOM 5002 N N . PRO A 1 654 ? 26.579 -4.242 38.549 1.00 90.94 654 PRO A N 1
ATOM 5003 C CA . PRO A 1 654 ? 25.761 -3.119 39.011 1.00 90.94 654 PRO A CA 1
ATOM 5004 C C . PRO A 1 654 ? 24.559 -2.830 38.100 1.00 90.94 654 PRO A C 1
ATOM 5006 O O . PRO A 1 654 ? 23.530 -2.333 38.568 1.00 90.94 654 PRO A O 1
ATOM 5009 N N . LEU A 1 655 ? 24.687 -3.118 36.801 1.00 91.25 655 LEU A N 1
ATOM 5010 C CA . LEU A 1 655 ? 23.639 -2.911 35.802 1.00 91.25 655 LEU A CA 1
ATOM 5011 C C . LEU A 1 655 ? 22.620 -4.052 35.849 1.00 91.25 655 LEU A C 1
ATOM 5013 O O . LEU A 1 655 ? 21.421 -3.785 35.813 1.00 91.25 655 LEU A O 1
ATOM 5017 N N . GLU A 1 656 ? 23.072 -5.294 36.032 1.00 90.19 656 GLU A N 1
ATOM 5018 C CA . GLU A 1 656 ? 22.195 -6.455 36.222 1.00 90.19 656 GLU A CA 1
ATOM 5019 C C . GLU A 1 656 ? 21.353 -6.343 37.497 1.00 90.19 656 GLU A C 1
ATOM 5021 O O . GLU A 1 656 ? 20.150 -6.603 37.465 1.00 90.19 656 GLU A O 1
ATOM 5026 N N . LEU A 1 657 ? 21.939 -5.875 38.607 1.00 92.00 657 LEU A N 1
ATOM 5027 C CA . LEU A 1 657 ? 21.200 -5.640 39.852 1.00 92.00 657 LEU A CA 1
ATOM 5028 C C . LEU A 1 657 ? 20.074 -4.614 39.653 1.00 92.00 657 LEU A C 1
ATOM 5030 O O . LEU A 1 657 ? 18.952 -4.789 40.132 1.00 92.00 657 LEU A O 1
ATOM 5034 N N . ARG A 1 658 ? 20.367 -3.528 38.934 1.00 93.38 658 ARG A N 1
ATOM 5035 C CA . ARG A 1 658 ? 19.382 -2.488 38.619 1.00 93.38 658 ARG A CA 1
ATOM 5036 C C . ARG A 1 658 ? 18.332 -2.975 37.625 1.00 93.38 658 ARG A C 1
ATOM 5038 O O . ARG A 1 658 ? 17.170 -2.612 37.779 1.00 93.38 658 ARG A O 1
ATOM 5045 N N . ALA A 1 659 ? 18.710 -3.801 36.650 1.00 92.38 659 ALA A N 1
ATOM 5046 C CA . ALA A 1 659 ? 17.768 -4.431 35.732 1.00 92.38 659 ALA A CA 1
ATOM 5047 C C . ALA A 1 659 ? 16.816 -5.368 36.480 1.00 92.38 659 ALA A C 1
ATOM 5049 O O . ALA A 1 659 ? 15.613 -5.272 36.281 1.00 92.38 659 ALA A O 1
ATOM 5050 N N . ALA A 1 660 ? 17.310 -6.176 37.422 1.00 91.88 660 ALA A N 1
ATOM 5051 C CA . ALA A 1 660 ? 16.466 -7.013 38.275 1.00 91.88 660 ALA A CA 1
ATOM 5052 C C . ALA A 1 660 ? 15.500 -6.188 39.149 1.00 91.88 660 ALA A C 1
ATOM 5054 O O . ALA A 1 660 ? 14.351 -6.582 39.349 1.00 91.88 660 ALA A O 1
ATOM 5055 N N . ALA A 1 661 ? 15.927 -5.021 39.642 1.00 91.19 661 ALA A N 1
ATOM 5056 C CA . ALA A 1 661 ? 15.031 -4.102 40.345 1.00 91.19 661 ALA A CA 1
ATOM 5057 C C . ALA A 1 661 ? 13.955 -3.512 39.412 1.00 91.19 661 ALA A C 1
ATOM 5059 O O . ALA A 1 661 ? 12.793 -3.424 39.801 1.00 91.19 661 ALA A O 1
ATOM 5060 N N . ALA A 1 662 ? 14.322 -3.158 38.175 1.00 92.38 662 ALA A N 1
ATOM 5061 C CA . ALA A 1 662 ? 13.379 -2.692 37.159 1.00 92.38 662 ALA A CA 1
ATOM 5062 C C . ALA A 1 662 ? 12.389 -3.793 36.732 1.00 92.38 662 ALA A C 1
ATOM 5064 O O . ALA A 1 662 ? 11.207 -3.506 36.570 1.00 92.38 662 ALA A O 1
ATOM 5065 N N . GLU A 1 663 ? 12.828 -5.054 36.628 1.00 91.56 663 GLU A N 1
ATOM 5066 C CA . GLU A 1 663 ? 11.963 -6.227 36.410 1.00 91.56 663 GLU A CA 1
ATOM 5067 C C . GLU A 1 663 ? 10.923 -6.386 37.518 1.00 91.56 663 GLU A C 1
ATOM 5069 O O . GLU A 1 663 ? 9.742 -6.590 37.241 1.00 91.56 663 GLU A O 1
ATOM 5074 N N . ALA A 1 664 ? 11.349 -6.269 38.778 1.00 90.19 664 ALA A N 1
ATOM 5075 C CA . ALA A 1 664 ? 10.447 -6.385 39.918 1.00 90.19 664 ALA A CA 1
ATOM 5076 C C . ALA A 1 664 ? 9.387 -5.270 39.931 1.00 90.19 664 ALA A C 1
ATOM 5078 O O . ALA A 1 664 ? 8.266 -5.492 40.390 1.00 90.19 664 ALA A O 1
ATOM 5079 N N . GLU A 1 665 ? 9.725 -4.082 39.423 1.00 90.94 665 GLU A N 1
ATOM 5080 C CA . GLU A 1 665 ? 8.767 -2.992 39.223 1.00 90.94 665 GLU A CA 1
ATOM 5081 C C . GLU A 1 665 ? 7.832 -3.270 38.038 1.00 90.94 665 GLU A C 1
ATOM 5083 O O . GLU A 1 665 ? 6.625 -3.091 38.149 1.00 90.94 665 GLU A O 1
ATOM 5088 N N . ALA A 1 666 ? 8.366 -3.783 36.927 1.00 88.94 666 ALA A N 1
ATOM 5089 C CA . ALA A 1 666 ? 7.609 -4.114 35.717 1.00 88.94 666 ALA A CA 1
ATOM 5090 C C . ALA A 1 666 ? 6.558 -5.213 35.918 1.00 88.94 666 ALA A C 1
ATOM 5092 O O . ALA A 1 666 ? 5.554 -5.239 35.207 1.00 88.94 666 ALA A O 1
ATOM 5093 N N . ALA A 1 667 ? 6.790 -6.116 36.874 1.00 88.00 667 ALA A N 1
ATOM 5094 C CA . ALA A 1 667 ? 5.835 -7.148 37.266 1.00 88.00 667 ALA A CA 1
ATOM 5095 C C . ALA A 1 667 ? 4.596 -6.576 37.983 1.00 88.00 667 ALA A C 1
ATOM 5097 O O . ALA A 1 667 ? 3.577 -7.258 38.098 1.00 88.00 667 ALA A O 1
ATOM 5098 N N . LYS A 1 668 ? 4.655 -5.327 38.465 1.00 85.44 668 LYS A N 1
ATOM 5099 C CA . LYS A 1 668 ? 3.514 -4.641 39.076 1.00 85.44 668 LYS A CA 1
ATOM 5100 C C . LYS A 1 668 ? 2.661 -3.963 37.996 1.00 85.44 668 LYS A C 1
ATOM 5102 O O . LYS A 1 668 ? 3.194 -3.512 36.985 1.00 85.44 668 LYS A O 1
ATOM 5107 N N . PRO A 1 669 ? 1.347 -3.785 38.219 1.00 72.44 669 PRO A N 1
ATOM 5108 C CA . PRO A 1 669 ? 0.460 -3.105 37.269 1.00 72.44 669 PRO A CA 1
ATOM 5109 C C . PRO A 1 669 ? 0.662 -1.575 37.191 1.00 72.44 669 PRO A C 1
ATOM 5111 O O . PRO A 1 669 ? -0.208 -0.879 36.667 1.00 72.44 669 PRO A O 1
ATOM 5114 N N . ASP A 1 670 ? 1.785 -1.043 37.692 1.00 78.50 670 ASP A N 1
ATOM 5115 C CA . ASP A 1 670 ? 2.168 0.371 37.600 1.00 78.50 670 ASP A CA 1
ATOM 5116 C C . ASP A 1 670 ? 3.330 0.569 36.612 1.00 78.50 670 ASP A C 1
ATOM 5118 O O . ASP A 1 670 ? 4.482 0.855 36.945 1.00 78.50 670 ASP A O 1
ATOM 5122 N N . PHE A 1 671 ? 3.018 0.386 35.331 1.00 82.81 671 PHE A N 1
ATOM 5123 C CA . PHE A 1 671 ? 4.005 0.437 34.249 1.00 82.81 671 PHE A CA 1
ATOM 5124 C C . PHE A 1 671 ? 4.639 1.823 34.057 1.00 82.81 671 PHE A C 1
ATOM 5126 O O . PHE A 1 671 ? 5.680 1.941 33.400 1.00 82.81 671 PHE A O 1
ATOM 5133 N N . ALA A 1 672 ? 4.016 2.872 34.604 1.00 81.12 672 ALA A N 1
ATOM 5134 C CA . ALA A 1 672 ? 4.524 4.234 34.537 1.00 81.12 672 ALA A CA 1
ATOM 5135 C C . ALA A 1 672 ? 5.794 4.417 35.385 1.00 81.12 672 ALA A C 1
ATOM 5137 O O . ALA A 1 672 ? 6.653 5.215 35.004 1.00 81.12 672 ALA A O 1
ATOM 5138 N N . GLU A 1 673 ? 5.947 3.652 36.470 1.00 85.69 673 GLU A N 1
ATOM 5139 C CA . GLU A 1 673 ? 7.147 3.671 37.316 1.00 85.69 673 GLU A CA 1
ATOM 5140 C C . GLU A 1 673 ? 8.277 2.791 36.757 1.00 85.69 673 GLU A C 1
ATOM 5142 O O . GLU A 1 673 ? 9.449 3.163 36.838 1.00 85.69 673 GLU A O 1
ATOM 5147 N N . ALA A 1 674 ? 7.945 1.665 36.117 1.00 87.81 674 ALA A N 1
ATOM 5148 C CA . ALA A 1 674 ? 8.939 0.724 35.593 1.00 87.81 674 ALA A CA 1
ATOM 5149 C C . ALA A 1 674 ? 9.689 1.247 34.353 1.00 87.81 674 ALA A C 1
ATOM 5151 O O . ALA A 1 674 ? 10.901 1.063 34.222 1.00 87.81 674 ALA A O 1
ATOM 5152 N N . ARG A 1 675 ? 8.995 1.925 33.427 1.00 87.38 675 ARG A N 1
ATOM 5153 C CA . ARG A 1 675 ? 9.601 2.383 32.163 1.00 87.38 675 ARG A CA 1
ATOM 5154 C C . ARG A 1 675 ? 10.823 3.297 32.360 1.00 87.38 675 ARG A C 1
ATOM 5156 O O . ARG A 1 675 ? 11.850 3.008 31.745 1.00 87.38 675 ARG A O 1
ATOM 5163 N N . PRO A 1 676 ? 10.770 4.367 33.180 1.00 90.81 676 PRO A N 1
ATOM 5164 C CA . PRO A 1 676 ? 11.928 5.232 33.404 1.00 90.81 676 PRO A CA 1
ATOM 5165 C C . PRO A 1 676 ? 13.165 4.489 33.924 1.00 90.81 676 PRO A C 1
ATOM 5167 O O . PRO A 1 676 ? 14.282 4.911 33.634 1.00 90.81 676 PRO A O 1
ATOM 5170 N N . LEU A 1 677 ? 12.989 3.381 34.659 1.00 93.00 677 LEU A N 1
ATOM 5171 C CA . LEU A 1 677 ? 14.101 2.568 35.159 1.00 93.00 677 LEU A CA 1
ATOM 5172 C C . LEU A 1 677 ? 14.843 1.870 34.012 1.00 93.00 677 LEU A C 1
ATOM 5174 O O . LEU A 1 677 ? 16.073 1.925 33.959 1.00 93.00 677 LEU A O 1
ATOM 5178 N N . PHE A 1 678 ? 14.109 1.271 33.068 1.00 91.00 678 PHE A N 1
ATOM 5179 C CA . PHE A 1 678 ? 14.706 0.678 31.869 1.00 91.00 678 PHE A CA 1
ATOM 5180 C C . PHE A 1 678 ? 15.272 1.733 30.916 1.00 91.00 678 PHE A C 1
ATOM 5182 O O . PHE A 1 678 ? 16.362 1.541 30.383 1.00 91.00 678 PHE A O 1
ATOM 5189 N N . ASP A 1 679 ? 14.585 2.865 30.734 1.00 87.56 679 ASP A N 1
ATOM 5190 C CA . ASP A 1 679 ? 15.087 3.968 29.905 1.00 87.56 679 ASP A CA 1
ATOM 5191 C C . ASP A 1 679 ? 16.415 4.523 30.463 1.00 87.56 679 ASP A C 1
ATOM 5193 O O . ASP A 1 679 ? 17.349 4.765 29.694 1.00 87.56 679 ASP A O 1
ATOM 5197 N N . ALA A 1 680 ? 16.539 4.656 31.791 1.00 89.56 680 ALA A N 1
ATOM 5198 C CA . ALA A 1 680 ? 17.786 5.044 32.450 1.00 89.56 680 ALA A CA 1
ATOM 5199 C C . ALA A 1 680 ? 18.890 3.990 32.264 1.00 89.56 680 ALA A C 1
ATOM 5201 O O . ALA A 1 680 ? 20.013 4.342 31.909 1.00 89.56 680 ALA A O 1
ATOM 5202 N N . LEU A 1 681 ? 18.571 2.701 32.436 1.00 91.00 681 LEU A N 1
ATOM 5203 C CA . LEU A 1 681 ? 19.518 1.606 32.193 1.00 91.00 681 LEU A CA 1
ATOM 5204 C C . LEU A 1 681 ? 20.024 1.581 30.753 1.00 91.00 681 LEU A C 1
ATOM 5206 O O . LEU A 1 681 ? 21.218 1.421 30.531 1.00 91.00 681 LEU A O 1
ATOM 5210 N N . ARG A 1 682 ? 19.144 1.789 29.772 1.00 86.62 682 ARG A N 1
ATOM 5211 C CA . ARG A 1 682 ? 19.522 1.882 28.357 1.00 86.62 682 ARG A CA 1
ATOM 5212 C C . ARG A 1 682 ? 20.479 3.049 28.099 1.00 86.62 682 ARG A C 1
ATOM 5214 O O . ARG A 1 682 ? 21.393 2.915 27.289 1.00 86.62 682 ARG A O 1
ATOM 5221 N N . GLY A 1 683 ? 20.275 4.177 28.784 1.00 85.50 683 GLY A N 1
ATOM 5222 C CA . GLY A 1 683 ? 21.200 5.310 28.756 1.00 85.50 683 GLY A CA 1
ATOM 5223 C C . GLY A 1 683 ? 22.578 4.945 29.310 1.00 85.50 683 GLY A C 1
ATOM 5224 O O . GLY A 1 683 ? 23.586 5.211 28.661 1.00 85.50 683 GLY A O 1
ATOM 5225 N N . ASP A 1 684 ? 22.620 4.270 30.459 1.00 86.88 684 ASP A N 1
ATOM 5226 C CA . ASP A 1 684 ? 23.873 3.830 31.088 1.00 86.88 684 ASP A CA 1
ATOM 5227 C C . ASP A 1 684 ? 24.610 2.763 30.259 1.00 86.88 684 ASP A C 1
ATOM 5229 O O . ASP A 1 684 ? 25.839 2.729 30.224 1.00 86.88 684 ASP A O 1
ATOM 5233 N N . LEU A 1 685 ? 23.861 1.916 29.551 1.00 86.69 685 LEU A N 1
ATOM 5234 C CA . LEU A 1 685 ? 24.383 0.871 28.671 1.00 86.69 685 LEU A CA 1
ATOM 5235 C C . LEU A 1 685 ? 24.873 1.397 27.317 1.00 86.69 685 LEU A C 1
ATOM 5237 O O . LEU A 1 685 ? 25.464 0.628 26.563 1.00 86.69 685 LEU A O 1
ATOM 5241 N N . ALA A 1 686 ? 24.642 2.670 26.982 1.00 85.38 686 ALA A N 1
ATOM 5242 C CA . ALA A 1 686 ? 24.887 3.197 25.642 1.00 85.38 686 ALA A CA 1
ATOM 5243 C C . ALA A 1 686 ? 26.337 3.016 25.173 1.00 85.38 686 ALA A C 1
ATOM 5245 O O . ALA A 1 686 ? 26.566 2.431 24.119 1.00 85.38 686 ALA A O 1
ATOM 5246 N N . ALA A 1 687 ? 27.308 3.454 25.978 1.00 83.69 687 ALA A N 1
ATOM 5247 C CA . ALA A 1 687 ? 28.725 3.345 25.626 1.00 83.69 687 ALA A CA 1
ATOM 5248 C C . ALA A 1 687 ? 29.182 1.880 25.507 1.00 83.69 687 ALA A C 1
ATOM 5250 O O . ALA A 1 687 ? 29.853 1.520 24.546 1.00 83.69 687 ALA A O 1
ATOM 5251 N N . LEU A 1 688 ? 28.753 1.024 26.443 1.00 84.31 688 LEU A N 1
ATOM 5252 C CA . LEU A 1 688 ? 29.065 -0.410 26.422 1.00 84.31 688 LEU A CA 1
ATOM 5253 C C . LEU A 1 688 ? 28.452 -1.108 25.201 1.00 84.31 688 LEU A C 1
ATOM 5255 O O . LEU A 1 688 ? 29.050 -2.019 24.640 1.00 84.31 688 LEU A O 1
ATOM 5259 N N . SER A 1 689 ? 27.268 -0.666 24.776 1.00 86.69 689 SER A N 1
ATOM 5260 C CA . SER A 1 689 ? 26.588 -1.190 23.591 1.00 86.69 689 SER A CA 1
ATOM 5261 C C . SER A 1 689 ? 27.347 -0.846 22.312 1.00 86.69 689 SER A C 1
ATOM 5263 O O . SER A 1 689 ? 27.472 -1.693 21.440 1.00 86.69 689 SER A O 1
ATOM 5265 N N . THR A 1 690 ? 27.894 0.365 22.193 1.00 87.62 690 THR A N 1
ATOM 5266 C CA . THR A 1 690 ? 28.750 0.710 21.049 1.00 87.62 690 THR A CA 1
ATOM 5267 C C . THR A 1 690 ? 29.976 -0.201 20.988 1.00 87.62 690 THR A C 1
ATOM 5269 O O . THR A 1 690 ? 30.197 -0.844 19.967 1.00 87.62 690 THR A O 1
ATOM 5272 N N . GLU A 1 691 ? 30.712 -0.326 22.100 1.00 84.62 691 GLU A N 1
ATOM 5273 C CA . GLU A 1 691 ? 31.916 -1.170 22.172 1.00 84.62 691 GLU A CA 1
ATOM 5274 C C . GLU A 1 691 ? 31.615 -2.636 21.813 1.00 84.62 691 GLU A C 1
ATOM 5276 O O . GLU A 1 691 ? 32.367 -3.269 21.073 1.00 84.62 691 GLU A O 1
ATOM 5281 N N . ALA A 1 692 ? 30.498 -3.182 22.302 1.00 85.62 692 ALA A N 1
ATOM 5282 C CA . ALA A 1 692 ? 30.119 -4.561 22.015 1.00 85.62 692 ALA A CA 1
ATOM 5283 C C . ALA A 1 692 ? 29.614 -4.769 20.582 1.00 85.62 692 ALA A C 1
ATOM 5285 O O . ALA A 1 692 ? 29.922 -5.799 19.988 1.00 85.62 692 ALA A O 1
ATOM 5286 N N . ALA A 1 693 ? 28.874 -3.814 20.010 1.00 89.44 693 ALA A N 1
ATOM 5287 C CA . ALA A 1 693 ? 28.433 -3.887 18.618 1.00 89.44 693 ALA A CA 1
ATOM 5288 C C . ALA A 1 693 ? 29.642 -3.957 17.673 1.00 89.44 693 ALA A C 1
ATOM 5290 O O . ALA A 1 693 ? 29.721 -4.855 16.838 1.00 89.44 693 ALA A O 1
ATOM 5291 N N . GLU A 1 694 ? 30.617 -3.063 17.864 1.00 88.50 694 GLU A N 1
ATOM 5292 C CA . GLU A 1 694 ? 31.865 -3.043 17.093 1.00 88.50 694 GLU A CA 1
ATOM 5293 C C . GLU A 1 694 ? 32.671 -4.338 17.267 1.00 88.50 694 GLU A C 1
ATOM 5295 O O . GLU A 1 694 ? 33.214 -4.867 16.296 1.00 88.50 694 GLU A O 1
ATOM 5300 N N . ALA A 1 695 ? 32.731 -4.879 18.489 1.00 86.50 695 ALA A N 1
ATOM 5301 C CA . ALA A 1 695 ? 33.429 -6.131 18.764 1.00 86.50 695 ALA A CA 1
ATOM 5302 C C . ALA A 1 695 ? 32.780 -7.333 18.057 1.00 86.50 695 ALA A C 1
ATOM 5304 O O . ALA A 1 695 ? 33.497 -8.133 17.455 1.00 86.50 695 ALA A O 1
ATOM 5305 N N . TYR A 1 696 ? 31.447 -7.447 18.096 1.00 88.50 696 TYR A N 1
ATOM 5306 C CA . TYR A 1 696 ? 30.723 -8.509 17.393 1.00 88.50 696 TYR A CA 1
ATOM 5307 C C . TYR A 1 696 ? 30.885 -8.403 15.880 1.00 88.50 696 TYR A C 1
ATOM 5309 O O . TYR A 1 696 ? 31.220 -9.394 15.240 1.00 88.50 696 TYR A O 1
ATOM 5317 N N . GLU A 1 697 ? 30.731 -7.205 15.318 1.00 89.75 697 GLU A N 1
ATOM 5318 C CA . GLU A 1 697 ? 30.930 -6.966 13.887 1.00 89.75 697 GLU A CA 1
ATOM 5319 C C . GLU A 1 697 ? 32.355 -7.352 13.443 1.00 89.75 697 GLU A C 1
ATOM 5321 O O . GLU A 1 697 ? 32.539 -8.036 12.434 1.00 89.75 697 GLU A O 1
ATOM 5326 N N . ALA A 1 698 ? 33.377 -6.977 14.222 1.00 89.12 698 ALA A N 1
ATOM 5327 C CA . ALA A 1 698 ? 34.767 -7.336 13.943 1.00 89.12 698 ALA A CA 1
ATOM 5328 C C . ALA A 1 698 ? 35.029 -8.849 14.067 1.00 89.12 698 ALA A C 1
ATOM 5330 O O . ALA A 1 698 ? 35.804 -9.416 13.287 1.00 89.12 698 ALA A O 1
ATOM 5331 N N . GLN A 1 699 ? 34.397 -9.511 15.040 1.00 87.19 699 GLN A N 1
ATOM 5332 C CA . GLN A 1 699 ? 34.473 -10.961 15.209 1.00 87.19 699 GLN A CA 1
ATOM 5333 C C . GLN A 1 699 ? 33.841 -11.687 14.016 1.00 87.19 699 GLN A C 1
ATOM 5335 O O . GLN A 1 699 ? 34.476 -12.589 13.455 1.00 87.19 699 GLN A O 1
ATOM 5340 N N . ASP A 1 700 ? 32.638 -11.266 13.620 1.00 90.06 700 ASP A N 1
ATOM 5341 C CA . ASP A 1 700 ? 31.899 -11.812 12.483 1.00 90.06 700 ASP A CA 1
ATOM 5342 C C . ASP A 1 700 ? 32.712 -11.641 11.185 1.00 90.06 700 ASP A C 1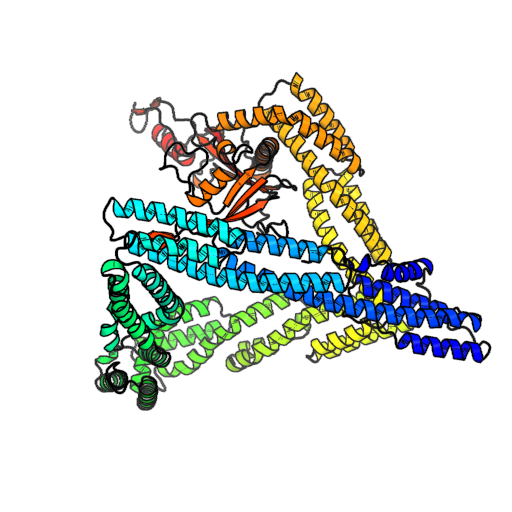
ATOM 5344 O O . ASP A 1 700 ? 32.837 -12.592 10.426 1.00 90.06 700 ASP A O 1
ATOM 5348 N N . GLY A 1 701 ? 33.374 -10.496 10.965 1.00 87.56 701 GLY A N 1
ATOM 5349 C CA . GLY A 1 701 ? 34.171 -10.242 9.752 1.00 87.56 701 GLY A CA 1
ATOM 5350 C C . GLY A 1 701 ? 35.582 -10.857 9.712 1.00 87.56 701 GLY A C 1
ATOM 5351 O O . GLY A 1 701 ? 36.269 -10.789 8.689 1.00 87.56 701 GLY A O 1
ATOM 5352 N N . THR A 1 702 ? 36.085 -11.447 10.802 1.00 87.31 702 THR A N 1
ATOM 5353 C CA . THR A 1 702 ? 37.460 -11.985 10.832 1.00 87.31 702 THR A CA 1
ATOM 5354 C C . THR A 1 702 ? 37.572 -13.245 9.973 1.00 87.31 702 THR A C 1
ATOM 5356 O O . THR A 1 702 ? 37.146 -14.308 10.402 1.00 87.31 702 THR A O 1
ATOM 5359 N N . GLY A 1 703 ? 38.179 -13.154 8.784 1.00 82.25 703 GLY A N 1
ATOM 5360 C CA . GLY A 1 703 ? 38.353 -14.309 7.887 1.00 82.25 703 GLY A CA 1
ATOM 5361 C C . GLY A 1 703 ? 37.059 -14.790 7.217 1.00 82.25 703 GLY A C 1
ATOM 5362 O O . GLY A 1 703 ? 37.006 -15.941 6.801 1.00 82.25 703 GLY A O 1
ATOM 5363 N N . SER A 1 704 ? 36.055 -13.914 7.136 1.00 85.25 704 SER A N 1
ATOM 5364 C CA . SER A 1 704 ? 34.698 -14.159 6.632 1.00 85.25 704 SER A CA 1
ATOM 5365 C C . SER A 1 704 ? 34.260 -13.028 5.695 1.00 85.25 704 SER A C 1
ATOM 5367 O O . SER A 1 704 ? 34.841 -11.940 5.728 1.00 85.25 704 SER A O 1
ATOM 5369 N N . ASP A 1 705 ? 33.222 -13.278 4.896 1.00 83.06 705 ASP A N 1
ATOM 5370 C CA . ASP A 1 705 ? 32.514 -12.261 4.106 1.00 83.06 705 ASP A CA 1
ATOM 5371 C C . ASP A 1 705 ? 31.394 -11.535 4.902 1.00 83.06 705 ASP A C 1
ATOM 5373 O O . ASP A 1 705 ? 30.722 -10.643 4.366 1.00 83.06 705 ASP A O 1
ATOM 5377 N N . ALA A 1 706 ? 31.188 -11.895 6.176 1.00 88.38 706 ALA A N 1
ATOM 5378 C CA . ALA A 1 706 ? 30.297 -11.226 7.125 1.00 88.38 706 ALA A CA 1
ATOM 5379 C C . ALA A 1 706 ? 30.932 -9.954 7.741 1.00 88.38 706 ALA A C 1
ATOM 5381 O O . ALA A 1 706 ? 31.966 -9.461 7.290 1.00 88.38 706 ALA A O 1
ATOM 5382 N N . GLY A 1 707 ? 30.295 -9.373 8.769 1.00 85.56 707 GLY A N 1
ATOM 5383 C CA . GLY A 1 707 ? 30.836 -8.204 9.486 1.00 85.56 707 GLY A CA 1
ATOM 5384 C C . GLY A 1 707 ? 30.781 -6.897 8.684 1.00 85.56 707 GLY A C 1
ATOM 5385 O O . GLY A 1 707 ? 31.748 -6.133 8.641 1.00 85.56 707 GLY A O 1
ATOM 5386 N N . HIS A 1 708 ? 29.663 -6.665 7.989 1.00 88.56 708 HIS A N 1
ATOM 5387 C CA . HIS A 1 708 ? 29.402 -5.439 7.220 1.00 88.56 708 HIS A CA 1
ATOM 5388 C C . HIS A 1 708 ? 28.035 -4.798 7.515 1.00 88.56 708 HIS A C 1
ATOM 5390 O O . HIS A 1 708 ? 27.599 -3.904 6.785 1.00 88.56 708 HIS A O 1
ATOM 5396 N N . SER A 1 709 ? 27.307 -5.285 8.518 1.00 92.06 709 SER A N 1
ATOM 5397 C CA . SER A 1 709 ? 26.011 -4.739 8.901 1.00 92.06 709 SER A CA 1
ATOM 5398 C C . SER A 1 709 ? 26.131 -3.349 9.518 1.00 92.06 709 SER A C 1
ATOM 5400 O O . SER A 1 709 ? 25.434 -2.449 9.052 1.00 92.06 709 SER A O 1
ATOM 5402 N N . LEU A 1 710 ? 27.011 -3.131 10.501 1.00 91.31 710 LEU A N 1
ATOM 5403 C CA . LEU A 1 710 ? 27.193 -1.809 11.112 1.00 91.31 710 LEU A CA 1
ATOM 5404 C C . LEU A 1 710 ? 27.700 -0.796 10.091 1.00 91.31 710 LEU A C 1
ATOM 5406 O O . LEU A 1 710 ? 27.157 0.303 10.006 1.00 91.31 710 LEU A O 1
ATOM 5410 N N . ASP A 1 711 ? 28.643 -1.181 9.235 1.00 89.50 711 ASP A N 1
ATOM 5411 C CA . ASP A 1 711 ? 29.140 -0.262 8.210 1.00 89.50 711 ASP A CA 1
ATOM 5412 C C . ASP A 1 711 ? 28.057 0.115 7.181 1.00 89.50 711 ASP A C 1
ATOM 5414 O O . ASP A 1 711 ? 28.116 1.181 6.570 1.00 89.50 711 ASP A O 1
ATOM 5418 N N . ARG A 1 712 ? 27.073 -0.761 6.932 1.00 91.12 712 ARG A N 1
ATOM 5419 C CA . ARG A 1 712 ? 26.033 -0.551 5.904 1.00 91.12 712 ARG A CA 1
ATOM 5420 C C . ARG A 1 712 ? 24.706 -0.029 6.442 1.00 91.12 712 ARG A C 1
ATOM 5422 O O . ARG A 1 712 ? 23.936 0.530 5.659 1.00 91.12 712 ARG A O 1
ATOM 5429 N N . HIS A 1 713 ? 24.430 -0.265 7.718 1.00 94.00 713 HIS A N 1
ATOM 5430 C CA . HIS A 1 713 ? 23.132 -0.071 8.363 1.00 94.00 713 HIS A CA 1
ATOM 5431 C C . HIS A 1 713 ? 23.246 0.471 9.794 1.00 94.00 713 HIS A C 1
ATOM 5433 O O . HIS A 1 713 ? 22.225 0.640 10.455 1.00 94.00 713 HIS A O 1
ATOM 5439 N N . GLY A 1 714 ? 24.447 0.732 10.302 1.00 93.25 714 GLY A N 1
ATOM 5440 C CA . GLY A 1 714 ? 24.656 1.319 11.619 1.00 93.25 714 GLY A CA 1
ATOM 5441 C C . GLY A 1 714 ? 24.206 2.784 11.700 1.00 93.25 714 GLY A C 1
ATOM 5442 O O . GLY A 1 714 ? 23.961 3.430 10.678 1.00 93.25 714 GLY A O 1
ATOM 5443 N N . PRO A 1 715 ? 24.112 3.335 12.917 1.00 91.81 715 PRO A N 1
ATOM 5444 C CA . PRO A 1 715 ? 23.615 4.694 13.159 1.00 91.81 715 PRO A CA 1
ATOM 5445 C C . PRO A 1 715 ? 24.489 5.802 12.569 1.00 91.81 715 PRO A C 1
ATOM 5447 O O . PRO A 1 715 ? 23.985 6.887 12.273 1.00 91.81 715 PRO A O 1
ATOM 5450 N N . ASP A 1 716 ? 25.774 5.526 12.345 1.00 91.31 716 ASP A N 1
ATOM 5451 C CA . ASP A 1 716 ? 26.716 6.484 11.763 1.00 91.31 716 ASP A CA 1
ATOM 5452 C C . ASP A 1 716 ? 26.608 6.588 10.234 1.00 91.31 716 ASP A C 1
ATOM 5454 O O . ASP A 1 716 ? 27.180 7.500 9.634 1.00 91.31 716 ASP A O 1
ATOM 5458 N N . VAL A 1 717 ? 25.841 5.701 9.586 1.00 94.06 717 VAL A N 1
ATOM 5459 C CA . VAL A 1 717 ? 25.562 5.794 8.148 1.00 94.06 717 VAL A CA 1
ATOM 5460 C C . VAL A 1 717 ? 24.735 7.049 7.883 1.00 94.06 717 VAL A C 1
ATOM 5462 O O . VAL A 1 717 ? 23.698 7.264 8.513 1.00 94.06 717 VAL A O 1
ATOM 5465 N N . SER A 1 718 ? 25.178 7.886 6.946 1.00 94.50 718 SER A N 1
ATOM 5466 C CA . SER A 1 718 ? 24.483 9.132 6.623 1.00 94.50 718 SER A CA 1
ATOM 5467 C C . SER A 1 718 ? 23.289 8.908 5.689 1.00 94.50 718 SER A C 1
ATOM 5469 O O . SER A 1 718 ? 23.244 7.943 4.922 1.00 94.50 718 SER A O 1
ATOM 5471 N N . ASP A 1 719 ? 22.332 9.839 5.695 1.00 94.56 719 ASP A N 1
ATOM 5472 C CA . ASP A 1 719 ? 21.221 9.830 4.734 1.00 94.56 719 ASP A CA 1
ATOM 5473 C C . ASP A 1 719 ? 21.732 9.857 3.278 1.00 94.56 719 ASP A C 1
ATOM 5475 O O . ASP A 1 719 ? 21.199 9.154 2.418 1.00 94.56 719 ASP A O 1
ATOM 5479 N N . ASP A 1 720 ? 22.813 10.601 3.009 1.00 93.62 720 ASP A N 1
ATOM 5480 C CA . ASP A 1 720 ? 23.443 10.677 1.686 1.00 93.62 720 ASP A CA 1
ATOM 5481 C C . ASP A 1 720 ? 24.035 9.329 1.244 1.00 93.62 720 ASP A C 1
ATOM 5483 O O . ASP A 1 720 ? 23.941 8.976 0.062 1.00 93.62 720 ASP A O 1
ATOM 5487 N N . ASP A 1 721 ? 24.585 8.538 2.169 1.00 93.38 721 ASP A N 1
ATOM 5488 C CA . ASP A 1 721 ? 25.090 7.193 1.874 1.00 93.38 721 ASP A CA 1
ATOM 5489 C C . ASP A 1 721 ? 23.945 6.220 1.569 1.00 93.38 721 ASP A C 1
ATOM 5491 O O . ASP A 1 721 ? 24.016 5.459 0.597 1.00 93.38 721 ASP A O 1
ATOM 5495 N N . LEU A 1 722 ? 22.843 6.285 2.329 1.00 94.06 722 LEU A N 1
ATOM 5496 C CA . LEU A 1 722 ? 21.645 5.479 2.061 1.00 94.06 722 LEU A CA 1
ATOM 5497 C C . LEU A 1 722 ? 21.032 5.824 0.694 1.00 94.06 722 LEU A C 1
ATOM 5499 O O . LEU A 1 722 ? 20.699 4.932 -0.095 1.00 94.06 722 LEU A O 1
ATOM 5503 N N . ILE A 1 723 ? 20.931 7.116 0.374 1.00 94.06 723 ILE A N 1
ATOM 5504 C CA . ILE A 1 723 ? 20.447 7.599 -0.925 1.00 94.06 723 ILE A CA 1
ATOM 5505 C C . ILE A 1 723 ? 21.408 7.182 -2.047 1.00 94.06 723 ILE A C 1
ATOM 5507 O O . ILE A 1 723 ? 20.965 6.763 -3.120 1.00 94.06 723 ILE A O 1
ATOM 5511 N N . THR A 1 724 ? 22.72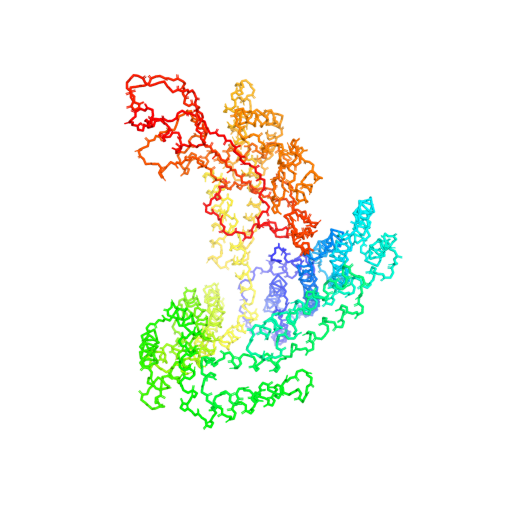2 7.248 -1.823 1.00 92.62 724 THR A N 1
ATOM 5512 C CA . THR A 1 724 ? 23.734 6.820 -2.800 1.00 92.62 724 THR A CA 1
ATOM 5513 C C . THR A 1 724 ? 23.638 5.327 -3.085 1.00 92.62 724 THR A C 1
ATOM 5515 O O . THR A 1 724 ? 23.694 4.923 -4.256 1.00 92.62 724 THR A O 1
ATOM 5518 N N . ARG A 1 725 ? 23.409 4.503 -2.056 1.00 92.56 725 ARG A N 1
ATOM 5519 C CA . ARG A 1 725 ? 23.152 3.069 -2.215 1.00 92.56 725 ARG A CA 1
ATOM 5520 C C . ARG A 1 725 ? 21.895 2.813 -3.037 1.00 92.56 725 ARG A C 1
ATOM 5522 O O . ARG A 1 725 ? 21.948 2.013 -3.967 1.00 92.56 725 ARG A O 1
ATOM 5529 N N . LEU A 1 726 ? 20.798 3.528 -2.784 1.00 93.19 726 LEU A N 1
ATOM 5530 C CA . LEU A 1 726 ? 19.583 3.416 -3.603 1.00 93.19 726 LEU A CA 1
ATOM 5531 C C . LEU A 1 726 ? 19.803 3.823 -5.062 1.00 93.19 726 LEU A C 1
ATOM 5533 O O . LEU A 1 726 ? 19.311 3.161 -5.979 1.00 93.19 726 LEU A O 1
ATOM 5537 N N . LYS A 1 727 ? 20.534 4.917 -5.290 1.00 91.50 727 LYS A N 1
ATOM 5538 C CA . LYS A 1 727 ? 20.781 5.466 -6.629 1.00 91.50 727 LYS A CA 1
ATOM 5539 C C . LYS A 1 727 ? 21.720 4.601 -7.450 1.00 91.50 727 LYS A C 1
ATOM 5541 O O . LYS A 1 727 ? 21.514 4.447 -8.647 1.00 91.50 727 LYS A O 1
ATOM 5546 N N . THR A 1 728 ? 22.763 4.065 -6.828 1.00 89.75 728 THR A N 1
ATOM 5547 C CA . THR A 1 728 ? 23.904 3.495 -7.557 1.00 89.75 728 THR A CA 1
ATOM 5548 C C . THR A 1 728 ? 24.173 2.034 -7.221 1.00 89.75 728 THR A C 1
ATOM 5550 O O . THR A 1 728 ? 25.017 1.414 -7.860 1.00 89.75 728 THR A O 1
ATOM 5553 N N . GLY A 1 729 ? 23.511 1.482 -6.206 1.00 90.88 729 GLY A N 1
ATOM 5554 C CA . GLY A 1 729 ? 23.830 0.178 -5.635 1.00 90.88 729 GLY A CA 1
ATOM 5555 C C . GLY A 1 729 ? 25.124 0.159 -4.822 1.00 90.88 729 GLY A C 1
ATOM 5556 O O . GLY A 1 729 ? 25.481 -0.905 -4.344 1.00 90.88 729 GLY A O 1
ATOM 5557 N N . LYS A 1 730 ? 25.856 1.270 -4.667 1.00 91.81 730 LYS A N 1
ATOM 5558 C CA . LYS A 1 730 ? 27.111 1.293 -3.901 1.00 91.81 730 LYS A CA 1
ATOM 5559 C C . LYS A 1 730 ? 26.801 1.296 -2.398 1.00 91.81 730 LYS A C 1
ATOM 5561 O O . LYS A 1 730 ? 26.256 2.296 -1.932 1.00 91.81 730 LYS A O 1
ATOM 5566 N N . PRO A 1 731 ? 27.073 0.215 -1.642 1.00 88.62 731 PRO A N 1
ATOM 5567 C CA . PRO A 1 731 ? 26.900 0.249 -0.195 1.00 88.62 731 PRO A CA 1
ATOM 5568 C C . PRO A 1 731 ? 27.897 1.232 0.446 1.00 88.62 731 PRO A C 1
ATOM 5570 O O . PRO A 1 731 ? 28.950 1.481 -0.149 1.00 88.62 731 PRO A O 1
ATOM 5573 N N . PRO A 1 732 ? 27.612 1.749 1.658 1.00 88.50 732 PRO A N 1
ATOM 5574 C CA . PRO A 1 732 ? 28.483 2.722 2.327 1.00 88.50 732 PRO A CA 1
ATOM 5575 C C . PRO A 1 732 ? 29.941 2.254 2.480 1.00 88.50 732 PRO A C 1
ATOM 5577 O O . PRO A 1 732 ? 30.866 3.054 2.393 1.00 88.50 732 PRO A O 1
ATOM 5580 N N . ASN A 1 733 ? 30.161 0.942 2.617 1.00 87.00 733 ASN A N 1
ATOM 5581 C CA . ASN A 1 733 ? 31.481 0.344 2.823 1.00 87.00 733 ASN A CA 1
ATOM 5582 C C . ASN A 1 733 ? 32.202 -0.130 1.546 1.00 87.00 733 ASN A C 1
ATOM 5584 O O . ASN A 1 733 ? 33.216 -0.821 1.638 1.00 87.00 733 ASN A O 1
ATOM 5588 N N . ALA A 1 734 ? 31.687 0.198 0.357 1.00 85.56 734 ALA A N 1
ATOM 5589 C CA . ALA A 1 734 ? 32.262 -0.266 -0.905 1.00 85.56 734 ALA A CA 1
ATOM 5590 C C . ALA A 1 734 ? 33.700 0.242 -1.115 1.00 85.56 734 ALA A C 1
ATOM 5592 O O . ALA A 1 734 ? 33.942 1.452 -1.169 1.00 85.56 734 ALA A O 1
ATOM 5593 N N . LYS A 1 735 ? 34.645 -0.678 -1.334 1.00 82.44 735 LYS A N 1
ATOM 5594 C CA . LYS A 1 735 ? 36.071 -0.368 -1.562 1.00 82.44 735 LYS A CA 1
ATOM 5595 C C . LYS A 1 735 ? 36.384 -0.078 -3.030 1.00 82.44 735 LYS A C 1
ATOM 5597 O O . LYS A 1 735 ? 37.409 0.527 -3.345 1.00 82.44 735 LYS A O 1
ATOM 5602 N N . SER A 1 736 ? 35.502 -0.496 -3.932 1.00 81.06 736 SER A N 1
ATOM 5603 C CA . SER A 1 736 ? 35.628 -0.312 -5.376 1.00 81.06 736 SER A CA 1
ATOM 5604 C C . SER A 1 736 ? 34.276 -0.020 -6.029 1.00 81.06 736 SER A C 1
ATOM 5606 O O . SER A 1 736 ? 33.217 -0.249 -5.449 1.00 81.06 736 SER A O 1
ATOM 5608 N N . ASP A 1 737 ? 34.288 0.466 -7.272 1.00 73.12 737 ASP A N 1
ATOM 5609 C CA . ASP A 1 737 ? 33.050 0.746 -8.014 1.00 73.12 737 ASP A CA 1
ATOM 5610 C C . ASP A 1 737 ? 32.342 -0.511 -8.545 1.00 73.12 737 ASP A C 1
ATOM 5612 O O . ASP A 1 737 ? 31.218 -0.410 -9.051 1.00 73.12 737 ASP A O 1
ATOM 5616 N N . ASN A 1 738 ? 32.970 -1.682 -8.406 1.00 77.75 738 ASN A N 1
ATOM 5617 C CA . ASN A 1 738 ? 32.410 -2.970 -8.813 1.00 77.75 738 ASN A CA 1
ATOM 5618 C C . ASN A 1 738 ? 31.584 -3.633 -7.698 1.00 77.75 738 ASN A C 1
ATOM 5620 O O . ASN A 1 738 ? 30.797 -4.534 -7.978 1.00 77.75 738 ASN A O 1
ATOM 5624 N N . GLU A 1 739 ? 31.711 -3.170 -6.453 1.00 83.31 739 GLU A N 1
ATOM 5625 C CA . GLU A 1 739 ? 30.923 -3.655 -5.319 1.00 83.31 739 GLU A CA 1
ATOM 5626 C C . GLU A 1 739 ? 29.534 -3.000 -5.331 1.00 83.31 739 GLU A C 1
ATOM 5628 O O . GLU A 1 739 ? 29.353 -1.852 -4.919 1.00 83.31 739 GLU A O 1
ATOM 5633 N N . ARG A 1 740 ? 28.538 -3.725 -5.858 1.00 86.19 740 ARG A N 1
ATOM 5634 C CA . ARG A 1 740 ? 27.155 -3.246 -5.997 1.00 86.19 740 ARG A CA 1
ATOM 5635 C C . ARG A 1 740 ? 26.174 -4.178 -5.282 1.00 86.19 740 ARG A C 1
ATOM 5637 O O . ARG A 1 740 ? 26.073 -5.352 -5.613 1.00 86.19 740 ARG A O 1
ATOM 5644 N N . SER A 1 741 ? 25.394 -3.622 -4.361 1.00 84.88 741 SER A N 1
ATOM 5645 C CA . SER A 1 741 ? 24.282 -4.247 -3.642 1.00 84.88 741 SER A CA 1
ATOM 5646 C C . SER A 1 741 ? 23.023 -3.393 -3.832 1.00 84.88 741 SER A C 1
ATOM 5648 O O . SER A 1 741 ? 22.731 -2.479 -3.057 1.00 84.88 741 SER A O 1
ATOM 5650 N N . TYR A 1 742 ? 22.296 -3.656 -4.921 1.00 88.00 742 TYR A N 1
ATOM 5651 C CA . TYR A 1 742 ? 21.034 -2.975 -5.212 1.00 88.00 742 TYR A CA 1
ATOM 5652 C C . TYR A 1 742 ? 19.924 -3.510 -4.309 1.00 88.00 742 TYR A C 1
ATOM 5654 O O . TYR A 1 742 ? 19.684 -4.714 -4.281 1.00 88.00 742 TYR A O 1
ATOM 5662 N N . ALA A 1 743 ? 19.208 -2.608 -3.642 1.00 85.44 743 ALA A N 1
ATOM 5663 C CA . ALA A 1 743 ? 18.065 -2.933 -2.799 1.00 85.44 743 ALA A CA 1
ATOM 5664 C C . ALA A 1 743 ? 16.903 -1.963 -3.081 1.00 85.44 743 ALA A C 1
ATOM 5666 O O . ALA A 1 743 ? 17.146 -0.818 -3.475 1.00 85.44 743 ALA A O 1
ATOM 5667 N N . PRO A 1 744 ? 15.637 -2.396 -2.926 1.00 88.38 744 PRO A N 1
ATOM 5668 C CA . PRO A 1 744 ? 14.475 -1.521 -3.082 1.00 88.38 744 PRO A CA 1
ATOM 5669 C C . PRO A 1 744 ? 14.351 -0.475 -1.969 1.00 88.38 744 PRO A C 1
ATOM 5671 O O . PRO A 1 744 ? 13.723 0.559 -2.183 1.00 88.38 744 PRO A O 1
ATOM 5674 N N . ALA A 1 745 ? 14.981 -0.718 -0.821 1.00 91.94 745 ALA A N 1
ATOM 5675 C CA . ALA A 1 745 ? 15.099 0.223 0.277 1.00 91.94 745 ALA A CA 1
ATOM 5676 C C . ALA A 1 745 ? 16.524 0.208 0.847 1.00 91.94 745 ALA A C 1
ATOM 5678 O O . ALA A 1 745 ? 17.225 -0.800 0.751 1.00 91.94 745 ALA A O 1
ATOM 5679 N N . SER A 1 746 ? 16.941 1.321 1.443 1.00 94.12 746 SER A N 1
ATOM 5680 C CA . SER A 1 746 ? 18.187 1.431 2.203 1.00 94.12 746 SER A CA 1
ATOM 5681 C C . SER A 1 746 ? 17.875 2.038 3.562 1.00 94.12 746 SER A C 1
ATOM 5683 O O . SER A 1 746 ? 17.281 3.111 3.625 1.00 94.12 746 SER A O 1
ATOM 5685 N N . SER A 1 747 ? 18.254 1.353 4.634 1.00 95.19 747 SER A N 1
ATOM 5686 C CA . SER A 1 747 ? 17.882 1.689 6.009 1.00 95.19 747 SER A CA 1
ATOM 5687 C C . SER A 1 747 ? 19.087 1.710 6.938 1.00 95.19 747 SER A C 1
ATOM 5689 O O . SER A 1 747 ? 20.102 1.071 6.652 1.00 95.19 747 SER A O 1
ATOM 5691 N N . ARG A 1 748 ? 18.958 2.422 8.057 1.00 95.75 748 ARG A N 1
ATOM 5692 C CA . ARG A 1 748 ? 19.925 2.443 9.154 1.00 95.75 748 ARG A CA 1
ATOM 5693 C C . ARG A 1 748 ? 19.225 2.366 10.501 1.00 95.75 748 ARG A C 1
ATOM 5695 O O . ARG A 1 748 ? 18.128 2.900 10.648 1.00 95.75 748 ARG A O 1
ATOM 5702 N N . PHE A 1 749 ? 19.858 1.724 11.473 1.00 94.88 749 PHE A N 1
ATOM 5703 C CA . PHE A 1 749 ? 19.422 1.771 12.863 1.00 94.88 749 PHE A CA 1
ATOM 5704 C C . PHE A 1 749 ? 19.595 3.182 13.426 1.00 94.88 749 PHE A C 1
ATOM 5706 O O . PHE A 1 749 ? 20.505 3.907 13.042 1.00 94.88 749 PHE A O 1
ATOM 5713 N N . GLU A 1 750 ? 18.749 3.551 14.378 1.00 90.94 750 GLU A N 1
ATOM 5714 C CA . GLU A 1 750 ? 18.847 4.815 15.111 1.00 90.94 750 GLU A CA 1
ATOM 5715 C C . GLU A 1 750 ? 20.004 4.789 16.124 1.00 90.94 750 GLU A C 1
ATOM 5717 O O . GLU A 1 750 ? 20.545 5.831 16.486 1.00 90.94 750 GLU A O 1
ATOM 5722 N N . SER A 1 751 ? 20.396 3.602 16.611 1.00 89.75 751 SER A N 1
ATOM 5723 C CA . SER A 1 751 ? 21.412 3.468 17.661 1.00 89.75 751 SER A CA 1
ATOM 5724 C C . SER A 1 751 ? 22.117 2.097 17.675 1.00 89.75 751 SER A C 1
ATOM 5726 O O . SER A 1 751 ? 21.516 1.107 17.241 1.00 89.75 751 SER A O 1
ATOM 5728 N N . PRO A 1 752 ? 23.352 1.977 18.216 1.00 88.94 752 PRO A N 1
ATOM 5729 C CA . PRO A 1 752 ? 24.023 0.678 18.366 1.00 88.94 752 PRO A CA 1
ATOM 5730 C C . PRO A 1 752 ? 23.285 -0.261 19.331 1.00 88.94 752 PRO A C 1
ATOM 5732 O O . PRO A 1 752 ? 23.321 -1.478 19.169 1.00 88.94 752 PRO A O 1
ATOM 5735 N N . GLN A 1 753 ? 22.558 0.296 20.308 1.00 85.94 753 GLN A N 1
ATOM 5736 C CA . GLN A 1 753 ? 21.682 -0.453 21.212 1.00 85.94 753 GLN A CA 1
ATOM 5737 C C . GLN A 1 753 ? 20.580 -1.191 20.447 1.00 85.94 753 GLN A C 1
ATOM 5739 O O . GLN A 1 753 ? 20.252 -2.326 20.784 1.00 85.94 753 GLN A O 1
ATOM 5744 N N . ASP A 1 754 ? 19.997 -0.544 19.434 1.00 87.00 754 ASP A N 1
ATOM 5745 C CA . ASP A 1 754 ? 18.955 -1.148 18.604 1.00 87.00 754 ASP A CA 1
ATOM 5746 C C . ASP A 1 754 ? 19.516 -2.256 17.718 1.00 87.00 754 ASP A C 1
ATOM 5748 O O . ASP A 1 754 ? 18.894 -3.311 17.595 1.00 87.00 754 ASP A O 1
ATOM 5752 N N . TRP A 1 755 ? 20.718 -2.056 17.180 1.00 91.31 755 TRP A N 1
ATOM 5753 C CA . TRP A 1 755 ? 21.429 -3.099 16.452 1.00 91.31 755 TRP A CA 1
ATOM 5754 C C . TRP A 1 755 ? 21.717 -4.315 17.350 1.00 91.31 755 TRP A C 1
ATOM 5756 O O . TRP A 1 755 ? 21.292 -5.427 17.041 1.00 91.31 755 TRP A O 1
ATOM 5766 N N . LEU A 1 756 ? 22.327 -4.120 18.524 1.00 88.38 756 LEU A N 1
ATOM 5767 C CA . LEU A 1 756 ? 22.628 -5.227 19.441 1.00 88.38 756 LEU A CA 1
ATOM 5768 C C . LEU A 1 756 ? 21.374 -5.955 19.915 1.00 88.38 756 LEU A C 1
ATOM 5770 O O . LEU A 1 756 ? 21.339 -7.183 19.923 1.00 88.38 756 LEU A O 1
ATOM 5774 N N . ALA A 1 757 ? 20.324 -5.216 20.280 1.00 82.69 757 ALA A N 1
ATOM 5775 C CA . ALA A 1 757 ? 19.069 -5.828 20.694 1.00 82.69 757 ALA A CA 1
ATOM 5776 C C . ALA A 1 757 ? 18.478 -6.711 19.582 1.00 82.69 757 ALA A C 1
ATOM 5778 O O . ALA A 1 757 ? 18.002 -7.805 19.872 1.00 82.69 757 ALA A O 1
ATOM 5779 N N . GLY A 1 758 ? 18.547 -6.271 18.319 1.00 87.50 758 GLY A N 1
ATOM 5780 C CA . GLY A 1 758 ? 18.085 -7.058 17.173 1.00 87.50 758 GLY A CA 1
ATOM 5781 C C . GLY A 1 758 ? 18.858 -8.368 17.021 1.00 87.50 758 GLY A C 1
ATOM 5782 O O . GLY A 1 758 ? 18.243 -9.435 16.948 1.00 87.50 758 GLY A O 1
ATOM 5783 N N . ARG A 1 759 ? 20.197 -8.296 17.069 1.00 89.19 759 ARG A N 1
ATOM 5784 C CA . ARG A 1 759 ? 21.089 -9.463 17.006 1.00 89.19 759 ARG A CA 1
ATOM 5785 C C . ARG A 1 759 ? 20.732 -10.492 18.079 1.00 89.19 759 ARG A C 1
ATOM 5787 O O . ARG A 1 759 ? 20.606 -11.679 17.789 1.00 89.19 759 ARG A O 1
ATOM 5794 N N . GLU A 1 760 ? 20.530 -10.041 19.313 1.00 85.06 760 GLU A N 1
ATOM 5795 C CA . GLU A 1 760 ? 20.317 -10.947 20.444 1.00 85.06 760 GLU A CA 1
ATOM 5796 C C . GLU A 1 760 ? 18.912 -11.531 20.528 1.00 85.06 760 GLU A C 1
ATOM 5798 O O . GLU A 1 760 ? 18.747 -12.681 20.937 1.00 85.06 760 GLU A O 1
ATOM 5803 N N . LEU A 1 761 ? 17.896 -10.784 20.096 1.00 81.31 761 LEU A N 1
ATOM 5804 C CA . LEU A 1 761 ? 16.547 -11.328 19.952 1.00 81.31 761 LEU A CA 1
ATOM 5805 C C . LEU A 1 761 ? 16.513 -12.431 18.885 1.00 81.31 761 LEU A C 1
ATOM 5807 O O . LEU A 1 761 ? 15.889 -13.472 19.096 1.00 81.31 761 LEU A O 1
ATOM 5811 N N . ALA A 1 762 ? 17.227 -12.242 17.773 1.00 87.69 762 ALA A N 1
ATOM 5812 C CA . ALA A 1 762 ? 17.366 -13.268 16.747 1.00 87.69 762 ALA A CA 1
ATOM 5813 C C . ALA A 1 762 ? 18.171 -14.481 17.244 1.00 87.69 762 ALA A C 1
ATOM 5815 O O . ALA A 1 762 ? 17.767 -15.613 16.997 1.00 87.69 762 ALA A O 1
ATOM 5816 N N . ALA A 1 763 ? 19.253 -14.268 18.000 1.00 86.94 763 ALA A N 1
ATOM 5817 C CA . ALA A 1 763 ? 20.044 -15.338 18.612 1.00 86.94 763 ALA A CA 1
ATOM 5818 C C . ALA A 1 763 ? 19.215 -16.208 19.568 1.00 86.94 763 ALA A C 1
ATOM 5820 O O . ALA A 1 763 ? 19.234 -17.437 19.488 1.00 86.94 763 ALA A O 1
ATOM 5821 N N . GLN A 1 764 ? 18.444 -15.569 20.452 1.00 81.81 764 GLN A N 1
ATOM 5822 C CA . GLN A 1 764 ? 17.545 -16.275 21.361 1.00 81.81 764 GLN A CA 1
ATOM 5823 C C . GLN A 1 764 ? 16.495 -17.072 20.582 1.00 81.81 764 GLN A C 1
ATOM 5825 O O . GLN A 1 764 ? 16.197 -18.213 20.925 1.00 81.81 764 GLN A O 1
ATOM 5830 N N . ALA A 1 765 ? 15.958 -16.504 19.502 1.00 83.88 765 ALA A N 1
ATOM 5831 C CA . ALA A 1 765 ? 14.989 -17.201 18.675 1.00 83.88 765 ALA A CA 1
ATOM 5832 C C . ALA A 1 765 ? 15.584 -18.358 17.863 1.00 83.88 765 ALA A C 1
ATOM 5834 O O . ALA A 1 765 ? 14.890 -19.355 17.664 1.00 83.88 765 ALA A O 1
ATOM 5835 N N . ALA A 1 766 ? 16.843 -18.257 17.425 1.00 88.31 766 ALA A N 1
ATOM 5836 C CA . ALA A 1 766 ? 17.577 -19.357 16.803 1.00 88.31 766 ALA A CA 1
ATOM 5837 C C . ALA A 1 766 ? 17.600 -20.574 17.733 1.00 88.31 766 ALA A C 1
ATOM 5839 O O . ALA A 1 766 ? 17.217 -21.677 17.330 1.00 88.31 766 ALA A O 1
ATOM 5840 N N . MET A 1 767 ? 17.922 -20.345 19.006 1.00 87.88 767 MET A N 1
ATOM 5841 C CA . MET A 1 767 ? 17.889 -21.383 20.028 1.00 87.88 767 MET A CA 1
ATOM 5842 C C . MET A 1 767 ? 16.459 -21.888 20.270 1.00 87.88 767 MET A C 1
ATOM 5844 O O . MET A 1 767 ? 16.195 -23.080 20.130 1.00 87.88 767 MET A O 1
ATOM 5848 N N . ASP A 1 768 ? 15.514 -20.996 20.577 1.00 84.50 768 ASP A N 1
ATOM 5849 C CA . ASP A 1 768 ? 14.161 -21.377 21.006 1.00 84.50 768 ASP A CA 1
ATOM 5850 C C . ASP A 1 768 ? 13.340 -22.066 19.904 1.00 84.50 768 ASP A C 1
ATOM 5852 O O . ASP A 1 768 ? 12.532 -22.951 20.192 1.00 84.50 768 ASP A O 1
ATOM 5856 N N . LYS A 1 769 ? 13.498 -21.643 18.641 1.00 85.25 769 LYS A N 1
ATOM 5857 C CA . LYS A 1 769 ? 12.690 -22.134 17.512 1.00 85.25 769 LYS A CA 1
ATOM 5858 C C . LYS A 1 769 ? 13.385 -23.216 16.697 1.00 85.25 769 LYS A C 1
ATOM 5860 O O . LYS A 1 769 ? 12.704 -24.109 16.194 1.00 85.25 769 LYS A O 1
ATOM 5865 N N . LEU A 1 770 ? 14.702 -23.116 16.515 1.00 86.56 770 LEU A N 1
ATOM 5866 C CA . LEU A 1 770 ? 15.454 -24.010 15.630 1.00 86.56 770 LEU A CA 1
ATOM 5867 C C . LEU A 1 770 ? 16.394 -24.954 16.386 1.00 86.56 770 LEU A C 1
ATOM 5869 O O . LEU A 1 770 ? 16.861 -25.918 15.778 1.00 86.56 770 LEU A O 1
ATOM 5873 N N . GLY A 1 771 ? 16.632 -24.722 17.682 1.00 88.25 771 GLY A N 1
ATOM 5874 C CA . GLY A 1 771 ? 17.632 -25.450 18.466 1.00 88.25 771 GLY A CA 1
ATOM 5875 C C . GLY A 1 771 ? 19.068 -25.079 18.091 1.00 88.25 771 GLY A C 1
ATOM 5876 O O . GLY A 1 771 ? 19.975 -25.873 18.325 1.00 88.25 771 GLY A O 1
ATOM 5877 N N . ILE A 1 772 ? 19.267 -23.914 17.469 1.00 89.75 772 ILE A N 1
ATOM 5878 C CA . ILE A 1 772 ? 20.568 -23.456 16.978 1.00 89.75 772 ILE A CA 1
ATOM 5879 C C . ILE A 1 772 ? 21.226 -22.579 18.043 1.00 89.75 772 ILE A C 1
ATOM 5881 O O . ILE A 1 772 ? 20.750 -21.482 18.339 1.00 89.75 772 ILE A O 1
ATOM 5885 N N . ASP A 1 773 ? 22.342 -23.054 18.593 1.00 90.06 773 ASP A N 1
ATOM 5886 C CA . ASP A 1 773 ? 23.226 -22.238 19.422 1.00 90.06 773 ASP A CA 1
ATOM 5887 C C . ASP A 1 773 ? 24.207 -21.468 18.536 1.00 90.06 773 ASP A C 1
ATOM 5889 O O . ASP A 1 773 ? 25.162 -22.037 18.008 1.00 90.06 773 ASP A O 1
ATOM 5893 N N . ILE A 1 774 ? 23.997 -20.158 18.401 1.00 89.06 774 ILE A N 1
ATOM 5894 C CA . ILE A 1 774 ? 24.892 -19.297 17.617 1.00 89.06 774 ILE A CA 1
ATOM 5895 C C . ILE A 1 774 ? 26.291 -19.135 18.243 1.00 89.06 774 ILE A C 1
ATOM 5897 O O . ILE A 1 774 ? 27.164 -18.524 17.636 1.00 89.06 774 ILE A O 1
ATOM 5901 N N . ALA A 1 775 ? 26.522 -19.645 19.457 1.00 87.25 775 ALA A N 1
ATOM 5902 C CA . ALA A 1 775 ? 27.846 -19.706 20.073 1.00 87.25 775 ALA A CA 1
ATOM 5903 C C . ALA A 1 775 ? 28.548 -21.062 19.859 1.00 87.25 775 ALA A C 1
ATOM 5905 O O . ALA A 1 775 ? 29.669 -21.246 20.338 1.00 87.25 775 ALA A O 1
ATOM 5906 N N . ALA A 1 776 ? 27.911 -22.015 19.168 1.00 89.81 776 ALA A N 1
ATOM 5907 C CA . ALA A 1 776 ? 28.505 -23.316 18.890 1.00 89.81 776 ALA A CA 1
ATOM 5908 C C . ALA A 1 776 ? 29.757 -23.192 18.008 1.00 89.81 776 ALA A C 1
ATOM 5910 O O . ALA A 1 776 ? 29.785 -22.422 17.048 1.00 89.81 776 ALA A O 1
ATOM 5911 N N . THR A 1 777 ? 30.773 -23.997 18.324 1.00 92.62 777 THR A N 1
ATOM 5912 C CA . THR A 1 777 ? 32.018 -24.122 17.543 1.00 92.62 777 THR A CA 1
ATOM 5913 C C . THR A 1 777 ? 32.074 -25.403 16.710 1.00 92.62 777 THR A C 1
ATOM 5915 O O . THR A 1 777 ? 33.023 -25.632 15.969 1.00 92.62 777 THR A O 1
ATOM 5918 N N . GLU A 1 778 ? 31.074 -26.272 16.858 1.00 92.69 778 GLU A N 1
ATOM 5919 C CA . GLU A 1 778 ? 30.913 -27.488 16.068 1.00 92.69 778 GLU A CA 1
ATOM 5920 C C . GLU A 1 778 ? 29.427 -27.697 15.752 1.00 92.69 778 GLU A C 1
ATOM 5922 O O . GLU A 1 778 ? 28.573 -27.547 16.629 1.00 92.69 778 GLU A O 1
ATOM 5927 N N . MET A 1 779 ? 29.122 -28.080 14.513 1.00 91.00 779 MET A N 1
ATOM 5928 C CA . MET A 1 779 ? 27.793 -28.495 14.070 1.00 91.00 779 MET A CA 1
ATOM 5929 C C . MET A 1 779 ? 27.743 -30.020 13.959 1.00 91.00 779 MET A C 1
ATOM 5931 O O . MET A 1 779 ? 28.626 -30.639 13.366 1.00 91.00 779 MET A O 1
ATOM 5935 N N . ALA A 1 780 ? 26.712 -30.646 14.525 1.00 87.88 780 ALA A N 1
ATOM 5936 C CA . ALA A 1 780 ? 26.499 -32.082 14.370 1.00 87.88 780 ALA A CA 1
ATOM 5937 C C . ALA A 1 780 ? 25.980 -32.402 12.960 1.00 87.88 780 ALA A C 1
ATOM 5939 O O . ALA A 1 780 ? 25.088 -31.713 12.469 1.00 87.88 780 ALA A O 1
ATOM 5940 N N . TYR A 1 781 ? 26.499 -33.468 12.346 1.00 86.69 781 TYR A N 1
ATOM 5941 C CA . TYR A 1 781 ? 25.989 -33.997 11.081 1.00 86.69 781 TYR A CA 1
ATOM 5942 C C . TYR A 1 781 ? 25.291 -35.337 11.332 1.00 86.69 781 TYR A C 1
ATOM 5944 O O . TYR A 1 781 ? 25.884 -36.266 11.881 1.00 86.69 781 TYR A O 1
ATOM 5952 N N . ASP A 1 782 ? 24.013 -35.442 10.967 1.00 81.56 782 ASP A N 1
ATOM 5953 C CA . ASP A 1 782 ? 23.179 -36.620 11.241 1.00 81.56 782 ASP A CA 1
ATOM 5954 C C . ASP A 1 782 ? 23.159 -37.650 10.096 1.00 81.56 782 ASP A C 1
ATOM 5956 O O . ASP A 1 782 ? 22.546 -38.714 10.225 1.00 81.56 782 ASP A O 1
ATOM 5960 N N . GLY A 1 783 ? 23.893 -37.379 9.012 1.00 77.69 783 GLY A N 1
ATOM 5961 C CA . GLY A 1 783 ? 24.014 -38.260 7.854 1.00 77.69 783 GLY A CA 1
ATOM 5962 C C . GLY A 1 783 ? 23.218 -37.816 6.628 1.00 77.69 783 GLY A C 1
ATOM 5963 O O . GLY A 1 783 ? 23.415 -38.429 5.576 1.00 77.69 783 GLY A O 1
ATOM 5964 N N . ASP A 1 784 ? 22.371 -36.789 6.745 1.00 78.44 784 ASP A N 1
ATOM 5965 C CA . ASP A 1 784 ? 21.552 -36.257 5.652 1.00 78.44 784 ASP A CA 1
ATOM 5966 C C . ASP A 1 784 ? 22.033 -34.854 5.217 1.00 78.44 784 ASP A C 1
ATOM 5968 O O . ASP A 1 784 ? 21.867 -33.894 5.973 1.00 78.44 784 ASP A O 1
ATOM 5972 N N . PRO A 1 785 ? 22.630 -34.704 4.017 1.00 68.56 785 PRO A N 1
ATOM 5973 C CA . PRO A 1 785 ? 23.076 -33.406 3.509 1.00 68.56 785 PRO A CA 1
ATOM 5974 C C . PRO A 1 785 ? 21.921 -32.410 3.366 1.00 68.56 785 PRO A C 1
ATOM 5976 O O . PRO A 1 785 ? 22.078 -31.246 3.712 1.00 68.56 785 PRO A O 1
ATOM 5979 N N . ASP A 1 786 ? 20.739 -32.886 2.960 1.00 72.12 786 ASP A N 1
ATOM 5980 C CA . ASP A 1 786 ? 19.571 -32.037 2.695 1.00 72.12 786 ASP A CA 1
ATOM 5981 C C . ASP A 1 786 ? 18.898 -31.537 3.997 1.00 72.12 786 ASP A C 1
ATOM 5983 O O . ASP A 1 786 ? 17.979 -30.712 3.958 1.00 72.12 786 ASP A O 1
ATOM 5987 N N . ALA A 1 787 ? 19.310 -32.053 5.163 1.00 76.06 787 ALA A N 1
ATOM 5988 C CA . ALA A 1 787 ? 18.766 -31.695 6.475 1.00 76.06 787 ALA A CA 1
ATOM 5989 C C . ALA A 1 787 ? 19.640 -30.696 7.254 1.00 76.06 787 ALA A C 1
ATOM 5991 O O . ALA A 1 787 ? 19.257 -30.281 8.358 1.00 76.06 787 ALA A O 1
ATOM 5992 N N . ILE A 1 788 ? 20.797 -30.307 6.707 1.00 81.69 788 ILE A N 1
ATOM 5993 C CA . ILE A 1 788 ? 21.710 -29.374 7.361 1.00 81.69 788 ILE A CA 1
ATOM 5994 C C . ILE A 1 788 ? 21.035 -28.003 7.486 1.00 81.69 788 ILE A C 1
ATOM 5996 O O . ILE A 1 788 ? 20.533 -27.428 6.526 1.00 81.69 788 ILE A O 1
ATOM 6000 N N . LYS A 1 789 ? 21.021 -27.466 8.709 1.00 83.69 789 LYS A N 1
ATOM 6001 C CA . LYS A 1 789 ? 20.559 -26.103 8.987 1.00 83.69 789 LYS A CA 1
ATOM 6002 C C . LYS A 1 789 ? 21.770 -25.205 9.166 1.00 83.69 789 LYS A C 1
ATOM 6004 O O . LYS A 1 789 ? 22.243 -25.030 10.285 1.00 83.69 789 LYS A O 1
ATOM 6009 N N . ASP A 1 790 ? 22.259 -24.660 8.066 1.00 87.88 790 ASP A N 1
ATOM 6010 C CA . ASP A 1 790 ? 23.411 -23.756 7.999 1.00 87.88 790 ASP A CA 1
ATOM 6011 C C . ASP A 1 790 ? 23.018 -22.269 7.982 1.00 87.88 790 ASP A C 1
ATOM 6013 O O . ASP A 1 790 ? 23.879 -21.394 7.932 1.00 87.88 790 ASP A O 1
ATOM 6017 N N . SER A 1 791 ? 21.721 -21.970 8.069 1.00 90.69 791 SER A N 1
ATOM 6018 C CA . SER A 1 791 ? 21.176 -20.616 8.094 1.00 90.69 791 SER A CA 1
ATOM 6019 C C . SER A 1 791 ? 20.075 -20.465 9.143 1.00 90.69 791 SER A C 1
ATOM 6021 O O . SER A 1 791 ? 19.292 -21.382 9.414 1.00 90.69 791 SER A O 1
ATOM 6023 N N . ALA A 1 792 ? 20.012 -19.282 9.754 1.00 91.06 792 ALA A N 1
ATOM 6024 C CA . ALA A 1 792 ? 18.991 -18.917 10.724 1.00 91.06 792 ALA A CA 1
ATOM 6025 C C . ALA A 1 792 ? 18.520 -17.474 10.480 1.00 91.06 792 ALA A C 1
ATOM 6027 O O . ALA A 1 792 ? 19.152 -16.505 10.909 1.00 91.06 792 ALA A O 1
ATOM 6028 N N . GLU A 1 793 ? 17.387 -17.349 9.785 1.00 91.69 793 GLU A N 1
ATOM 6029 C CA . GLU A 1 793 ? 16.804 -16.078 9.350 1.00 91.69 793 GLU A CA 1
ATOM 6030 C C . GLU A 1 793 ? 15.595 -15.671 10.193 1.00 91.69 793 GLU A C 1
ATOM 6032 O O . GLU A 1 793 ? 14.653 -16.444 10.393 1.00 91.69 793 GLU A O 1
ATOM 6037 N N . PHE A 1 794 ? 15.582 -14.416 10.642 1.00 88.56 794 PHE A N 1
ATOM 6038 C CA . PHE A 1 794 ? 14.559 -13.901 11.539 1.00 88.56 794 PHE A CA 1
ATOM 6039 C C . PHE A 1 794 ? 14.143 -12.471 11.214 1.00 88.56 794 PHE A C 1
ATOM 6041 O O . PHE A 1 794 ? 14.963 -11.605 10.914 1.00 88.56 794 PHE A O 1
ATOM 6048 N N . TYR A 1 795 ? 12.845 -12.207 11.370 1.00 89.50 795 TYR A N 1
ATOM 6049 C CA . TYR A 1 795 ? 12.306 -10.855 11.454 1.00 89.50 795 TYR A CA 1
ATOM 6050 C C . TYR A 1 795 ? 11.998 -10.544 12.918 1.00 89.50 795 TYR A C 1
ATOM 6052 O O . TYR A 1 795 ? 11.088 -11.118 13.519 1.00 89.50 795 TYR A O 1
ATOM 6060 N N . VAL A 1 796 ? 12.761 -9.630 13.500 1.00 84.25 796 VAL A N 1
ATOM 6061 C CA . VAL A 1 796 ? 12.647 -9.221 14.899 1.00 84.25 796 VAL A CA 1
ATOM 6062 C C . VAL A 1 796 ? 11.790 -7.970 14.985 1.00 84.25 796 VAL A C 1
ATOM 6064 O O . VAL A 1 796 ? 12.049 -6.993 14.288 1.00 84.25 796 VAL A O 1
ATOM 6067 N N . GLU A 1 797 ? 10.770 -7.976 15.835 1.00 82.56 797 GLU A N 1
ATOM 6068 C CA . GLU A 1 797 ? 9.899 -6.827 16.073 1.00 82.56 797 GLU A CA 1
ATOM 6069 C C . GLU A 1 797 ? 10.257 -6.161 17.400 1.00 82.56 797 GLU A C 1
ATOM 6071 O O . GLU A 1 797 ? 9.984 -6.690 18.468 1.00 82.56 797 GLU A O 1
ATOM 6076 N N . HIS A 1 798 ? 10.818 -4.957 17.339 1.00 78.06 798 HIS A N 1
ATOM 6077 C CA . HIS A 1 798 ? 11.258 -4.216 18.517 1.00 78.06 798 HIS A CA 1
ATOM 6078 C C . HIS A 1 798 ? 10.089 -3.532 19.244 1.00 78.06 798 HIS A C 1
ATOM 6080 O O . HIS A 1 798 ? 10.250 -3.048 20.363 1.00 78.06 798 HIS A O 1
ATOM 6086 N N . GLY A 1 799 ? 8.902 -3.429 18.629 1.00 72.19 799 GLY A N 1
ATOM 6087 C CA . GLY A 1 799 ? 7.716 -2.826 19.247 1.00 72.19 799 GLY A CA 1
ATOM 6088 C C . GLY A 1 799 ? 7.760 -1.294 19.370 1.00 72.19 799 GLY A C 1
ATOM 6089 O O . GLY A 1 799 ? 6.774 -0.689 19.805 1.00 72.19 799 GLY A O 1
ATOM 6090 N N . ARG A 1 800 ? 8.857 -0.657 18.938 1.00 77.69 800 ARG A N 1
ATOM 6091 C CA . ARG A 1 800 ? 9.058 0.799 18.847 1.00 77.69 800 ARG A CA 1
ATOM 6092 C C . ARG A 1 800 ? 9.851 1.168 17.584 1.00 77.69 800 ARG A C 1
ATOM 6094 O O . ARG A 1 800 ? 10.525 0.291 17.059 1.00 77.69 800 ARG A O 1
ATOM 6101 N N . PRO A 1 801 ? 9.830 2.444 17.154 1.00 86.69 801 PRO A N 1
ATOM 6102 C CA . PRO A 1 801 ? 10.774 2.993 16.175 1.00 86.69 801 PRO A CA 1
ATOM 6103 C C . PRO A 1 801 ? 12.233 2.636 16.475 1.00 86.69 801 PRO A C 1
ATOM 6105 O O . PRO A 1 801 ? 12.664 2.849 17.612 1.00 86.69 801 PRO A O 1
ATOM 6108 N N . ILE A 1 802 ? 12.983 2.138 15.490 1.00 88.56 802 ILE A N 1
ATOM 6109 C CA . ILE A 1 802 ? 14.410 1.783 15.630 1.00 88.56 802 ILE A CA 1
ATOM 6110 C C . ILE A 1 802 ? 15.308 2.365 14.537 1.00 88.56 802 ILE A C 1
ATOM 6112 O O . ILE A 1 802 ? 16.466 1.960 14.450 1.00 88.56 802 ILE A O 1
ATOM 6116 N N . ASP A 1 803 ? 14.802 3.235 13.666 1.00 89.38 803 ASP A N 1
ATOM 6117 C CA . ASP A 1 803 ? 15.465 3.458 12.385 1.00 89.38 803 ASP A CA 1
ATOM 6118 C C . ASP A 1 803 ? 15.128 4.775 11.665 1.00 89.38 803 ASP A C 1
ATOM 6120 O O . ASP A 1 803 ? 14.194 5.511 12.009 1.00 89.38 803 ASP A O 1
ATOM 6124 N N . LYS A 1 804 ? 15.829 4.902 10.534 1.00 92.88 804 LYS A N 1
ATOM 6125 C CA . LYS A 1 804 ? 15.424 5.653 9.351 1.00 92.88 804 LYS A CA 1
ATOM 6126 C C . LYS A 1 804 ? 15.668 4.837 8.073 1.00 92.88 804 LYS A C 1
ATOM 6128 O O . LYS A 1 804 ? 16.653 4.099 7.978 1.00 92.88 804 LYS A O 1
ATOM 6133 N N . ALA A 1 805 ? 14.840 5.024 7.046 1.00 94.62 805 ALA A N 1
ATOM 6134 C CA . ALA A 1 805 ? 15.008 4.391 5.743 1.00 94.62 805 ALA A CA 1
ATOM 6135 C C . ALA A 1 805 ? 14.601 5.278 4.564 1.00 94.62 805 ALA A C 1
ATOM 6137 O O . ALA A 1 805 ? 13.794 6.196 4.674 1.00 94.62 805 ALA A O 1
ATOM 6138 N N . PHE A 1 806 ? 15.124 4.932 3.393 1.00 94.06 806 PHE A N 1
ATOM 6139 C CA . PHE A 1 806 ? 14.696 5.468 2.112 1.00 94.06 806 PHE A CA 1
ATOM 6140 C C . PHE A 1 806 ? 14.172 4.325 1.242 1.00 94.06 806 PHE A C 1
ATOM 6142 O O . PHE A 1 806 ? 14.822 3.286 1.109 1.00 94.06 806 PHE A O 1
ATOM 6149 N N . ILE A 1 807 ? 12.996 4.508 0.649 1.00 92.44 807 ILE A N 1
ATOM 6150 C CA . ILE A 1 807 ? 12.307 3.514 -0.178 1.00 92.44 807 ILE A CA 1
ATOM 6151 C C . ILE A 1 807 ? 12.282 4.025 -1.613 1.00 92.44 807 ILE A C 1
ATOM 6153 O O . ILE A 1 807 ? 11.732 5.087 -1.893 1.00 92.44 807 ILE A O 1
ATOM 6157 N N . GLY A 1 808 ? 12.861 3.271 -2.541 1.00 92.62 808 GLY A N 1
ATOM 6158 C CA . GLY A 1 808 ? 12.874 3.632 -3.952 1.00 92.62 808 GLY A CA 1
ATOM 6159 C C . GLY A 1 808 ? 11.470 3.646 -4.569 1.00 92.62 808 GLY A C 1
ATOM 6160 O O . GLY A 1 808 ? 10.709 2.692 -4.413 1.00 92.62 808 GLY A O 1
ATOM 6161 N N . ARG A 1 809 ? 11.136 4.717 -5.299 1.00 91.75 809 ARG A N 1
ATOM 6162 C CA . ARG A 1 809 ? 9.841 4.914 -5.977 1.00 91.75 809 ARG A CA 1
ATOM 6163 C C . ARG A 1 809 ? 9.991 4.871 -7.494 1.00 91.75 809 ARG A C 1
ATOM 6165 O O . ARG A 1 809 ? 9.529 3.940 -8.147 1.00 91.75 809 ARG A O 1
ATOM 6172 N N . LYS A 1 810 ? 10.750 5.812 -8.054 1.00 92.69 810 LYS A N 1
ATOM 6173 C CA . LYS A 1 810 ? 11.018 5.890 -9.496 1.00 92.69 810 LYS A CA 1
ATOM 6174 C C . LYS A 1 810 ? 12.387 5.315 -9.820 1.00 92.69 810 LYS A C 1
ATOM 6176 O O . LYS A 1 810 ? 13.374 5.711 -9.203 1.00 92.69 810 LYS A O 1
ATOM 6181 N N . LYS A 1 811 ? 12.475 4.396 -10.782 1.00 93.00 811 LYS A N 1
ATOM 6182 C CA . LYS A 1 811 ? 13.761 3.872 -11.272 1.00 93.00 811 LYS A CA 1
ATOM 6183 C C . LYS A 1 811 ? 14.469 4.900 -12.146 1.00 93.00 811 LYS A C 1
ATOM 6185 O O . LYS A 1 811 ? 13.822 5.596 -12.922 1.00 93.00 811 LYS A O 1
ATOM 6190 N N . GLN A 1 812 ? 15.798 4.929 -12.079 1.00 91.50 812 GLN A N 1
ATOM 6191 C CA . GLN A 1 812 ? 16.586 5.656 -13.075 1.00 91.50 812 GLN A CA 1
ATOM 6192 C C . GLN A 1 812 ? 16.368 5.040 -14.459 1.00 91.50 812 GLN A C 1
ATOM 6194 O O . GLN A 1 812 ? 16.027 3.864 -14.582 1.00 91.50 812 GLN A O 1
ATOM 6199 N N . VAL A 1 813 ? 16.590 5.822 -15.510 1.00 92.00 813 VAL A N 1
ATOM 6200 C CA . VAL A 1 813 ? 16.534 5.341 -16.893 1.00 92.00 813 VAL A CA 1
ATOM 6201 C C . VAL A 1 813 ? 17.941 5.334 -17.472 1.00 92.00 813 VAL A C 1
ATOM 6203 O O . VAL A 1 813 ? 18.674 6.315 -17.350 1.00 92.00 813 VAL A O 1
ATOM 6206 N N . ARG A 1 814 ? 18.304 4.238 -18.138 1.00 90.75 814 ARG A N 1
ATOM 6207 C CA . ARG A 1 814 ? 19.563 4.093 -18.879 1.00 90.75 814 ARG A CA 1
ATOM 6208 C C . ARG A 1 814 ? 19.321 3.507 -20.262 1.00 90.75 814 ARG A C 1
ATOM 6210 O O . ARG A 1 814 ? 18.217 3.079 -20.573 1.00 90.75 814 ARG A O 1
ATOM 6217 N N . LEU A 1 815 ? 20.363 3.456 -21.081 1.00 91.81 815 LEU A N 1
ATOM 6218 C CA . LEU A 1 815 ? 20.338 2.731 -22.348 1.00 91.81 815 LEU A CA 1
ATOM 6219 C C . LEU A 1 815 ? 20.751 1.260 -22.141 1.00 91.81 815 LEU A C 1
ATOM 6221 O O . LEU A 1 815 ? 21.641 0.968 -21.337 1.00 91.81 815 LEU A O 1
ATOM 6225 N N . ASP A 1 816 ? 20.092 0.335 -22.841 1.00 89.88 816 ASP A N 1
ATOM 6226 C CA . ASP A 1 816 ? 20.502 -1.074 -22.938 1.00 89.88 816 ASP A CA 1
ATOM 6227 C C . ASP A 1 816 ? 21.595 -1.289 -24.011 1.00 89.88 816 ASP A C 1
ATOM 6229 O O . ASP A 1 816 ? 22.037 -0.342 -24.662 1.00 89.88 816 ASP A O 1
ATOM 6233 N N . ASP A 1 817 ? 22.021 -2.536 -24.243 1.00 86.88 817 ASP A N 1
ATOM 6234 C CA . ASP A 1 817 ? 23.059 -2.861 -25.243 1.00 86.88 817 ASP A CA 1
ATOM 6235 C C . ASP A 1 817 ? 22.624 -2.574 -26.692 1.00 86.88 817 ASP A C 1
ATOM 6237 O O . ASP A 1 817 ? 23.446 -2.432 -27.599 1.00 86.88 817 ASP A O 1
ATOM 6241 N N . ARG A 1 818 ? 21.312 -2.483 -26.938 1.00 82.88 818 ARG A N 1
ATOM 6242 C CA . ARG A 1 818 ? 20.728 -2.069 -28.227 1.00 82.88 818 ARG A CA 1
ATOM 6243 C C . ARG A 1 818 ? 20.592 -0.540 -28.295 1.00 82.88 818 ARG A C 1
ATOM 6245 O O . ARG A 1 818 ? 20.344 0.046 -29.355 1.00 82.88 818 ARG A O 1
ATOM 6252 N N . GLY A 1 819 ? 20.836 0.115 -27.166 1.00 84.25 819 GLY A N 1
ATOM 6253 C CA . GLY A 1 819 ? 20.678 1.518 -26.863 1.00 84.25 819 GLY A CA 1
ATOM 6254 C C . GLY A 1 819 ? 19.240 1.995 -26.985 1.00 84.25 819 GLY A C 1
ATOM 6255 O O . GLY A 1 819 ? 19.014 3.046 -27.584 1.00 84.25 819 GLY A O 1
ATOM 6256 N N . GLU A 1 820 ? 18.313 1.198 -26.464 1.00 88.38 820 GLU A N 1
ATOM 6257 C CA . GLU A 1 820 ? 16.943 1.579 -26.134 1.00 88.38 820 GLU A CA 1
ATOM 6258 C C . GLU A 1 820 ? 16.871 2.007 -24.654 1.00 88.38 820 GLU A C 1
ATOM 6260 O O . GLU A 1 820 ? 17.594 1.442 -23.828 1.00 88.38 820 GLU A O 1
ATOM 6265 N N . PRO A 1 821 ? 16.019 2.982 -24.286 1.00 90.62 821 PRO A N 1
ATOM 6266 C CA . PRO A 1 821 ? 15.826 3.359 -22.891 1.00 90.62 821 PRO A CA 1
ATOM 6267 C C . PRO A 1 821 ? 15.150 2.235 -22.100 1.00 90.62 821 PRO A C 1
ATOM 6269 O O . PRO A 1 821 ? 14.097 1.736 -22.496 1.00 90.62 821 PRO A O 1
ATOM 6272 N N . ILE A 1 822 ? 15.731 1.868 -20.963 1.00 91.69 822 ILE A N 1
ATOM 6273 C CA . ILE A 1 822 ? 15.199 0.885 -20.019 1.00 91.69 822 ILE A CA 1
ATOM 6274 C C . ILE A 1 822 ? 15.339 1.394 -18.584 1.00 91.69 822 ILE A C 1
ATOM 6276 O O . ILE A 1 822 ? 16.222 2.199 -18.279 1.00 91.69 822 ILE A O 1
ATOM 6280 N N . SER A 1 823 ? 14.485 0.898 -17.690 1.00 91.00 823 SER A N 1
ATOM 6281 C CA . SER A 1 823 ? 14.642 1.121 -16.254 1.00 91.00 823 SER A CA 1
ATOM 6282 C C . SER A 1 823 ? 15.930 0.470 -15.755 1.00 91.00 823 SER A C 1
ATOM 6284 O O . SER A 1 823 ? 16.223 -0.687 -16.067 1.00 91.00 823 SER A O 1
ATOM 6286 N N . ASP A 1 824 ? 16.697 1.218 -14.978 1.00 90.38 824 ASP A N 1
ATOM 6287 C CA . ASP A 1 824 ? 17.899 0.733 -14.326 1.00 90.38 824 ASP A CA 1
ATOM 6288 C C . ASP A 1 824 ? 17.580 0.012 -13.005 1.00 90.38 824 ASP A C 1
ATOM 6290 O O . ASP A 1 824 ? 16.438 -0.026 -12.539 1.00 90.38 824 ASP A O 1
ATOM 6294 N N . LYS A 1 825 ? 18.603 -0.581 -12.383 1.00 90.62 825 LYS A N 1
ATOM 6295 C CA . LYS A 1 825 ? 18.493 -1.188 -11.054 1.00 90.62 825 LYS A CA 1
ATOM 6296 C C . LYS A 1 825 ? 18.384 -0.137 -9.943 1.00 90.62 825 LYS A C 1
ATOM 6298 O O . LYS A 1 825 ? 17.714 -0.415 -8.948 1.00 90.62 825 LYS A O 1
ATOM 6303 N N . GLY A 1 826 ? 18.990 1.041 -10.113 1.00 92.62 826 GLY A N 1
ATOM 6304 C CA . GLY A 1 826 ? 18.953 2.149 -9.152 1.00 92.62 826 GLY A CA 1
ATOM 6305 C C . GLY A 1 826 ? 17.686 3.009 -9.219 1.00 92.62 826 GLY A C 1
ATOM 6306 O O . GLY A 1 826 ? 16.909 2.935 -10.174 1.00 92.62 826 GLY A O 1
ATOM 6307 N N . TYR A 1 827 ? 17.484 3.840 -8.197 1.00 94.06 827 TYR A N 1
ATOM 6308 C CA . TYR A 1 827 ? 16.331 4.740 -8.078 1.00 94.06 827 TYR A CA 1
ATOM 6309 C C . TYR A 1 827 ? 16.707 6.205 -8.284 1.00 94.06 827 TYR A C 1
ATOM 6311 O O . TYR A 1 827 ? 17.815 6.631 -7.980 1.00 94.06 827 TYR A O 1
ATOM 6319 N N . GLU A 1 828 ? 15.791 6.974 -8.849 1.00 90.94 828 GLU A N 1
ATOM 6320 C CA . GLU A 1 828 ? 15.880 8.421 -9.024 1.00 90.94 828 GLU A CA 1
ATOM 6321 C C . GLU A 1 828 ? 15.139 9.150 -7.903 1.00 90.94 828 GLU A C 1
ATOM 6323 O O . GLU A 1 828 ? 15.699 10.057 -7.285 1.00 90.94 828 GLU A O 1
ATOM 6328 N N . THR A 1 829 ? 13.917 8.691 -7.632 1.00 92.62 829 THR A N 1
ATOM 6329 C CA . THR A 1 829 ? 13.029 9.226 -6.600 1.00 92.62 829 THR A CA 1
ATOM 6330 C C . THR A 1 829 ? 12.861 8.201 -5.492 1.00 92.62 829 THR A C 1
ATOM 6332 O O . THR A 1 829 ? 12.752 6.999 -5.759 1.00 92.62 829 THR A O 1
ATOM 6335 N N . PHE A 1 830 ? 12.814 8.674 -4.257 1.00 93.38 830 PHE A N 1
ATOM 6336 C CA . PHE A 1 830 ? 12.669 7.873 -3.055 1.00 93.38 830 PHE A CA 1
ATOM 6337 C C . PHE A 1 830 ? 11.768 8.572 -2.034 1.00 93.38 830 PHE A C 1
ATOM 6339 O O . PHE A 1 830 ? 11.689 9.800 -1.969 1.00 93.38 830 PHE A O 1
ATOM 6346 N N . GLU A 1 831 ? 11.101 7.752 -1.233 1.00 92.12 831 GLU A N 1
ATOM 6347 C CA . GLU A 1 831 ? 10.344 8.159 -0.058 1.00 92.12 831 GLU A CA 1
ATOM 6348 C C . GLU A 1 831 ? 11.201 7.997 1.192 1.00 92.12 831 GLU A C 1
ATOM 6350 O O . GLU A 1 831 ? 11.891 6.991 1.346 1.00 92.12 831 GLU A O 1
ATOM 6355 N N . GLU A 1 832 ? 11.119 8.962 2.098 1.00 92.00 832 GLU A N 1
ATOM 6356 C CA . GLU A 1 832 ? 11.706 8.868 3.428 1.00 92.00 832 GLU A CA 1
ATOM 6357 C C . GLU A 1 832 ? 10.726 8.183 4.388 1.00 92.00 832 GLU A C 1
ATOM 6359 O O . GLU A 1 832 ? 9.595 8.636 4.594 1.00 92.00 832 GLU A O 1
ATOM 6364 N N . ALA A 1 833 ? 11.164 7.079 4.981 1.00 91.31 833 ALA A N 1
ATOM 6365 C CA . ALA A 1 833 ? 10.426 6.314 5.967 1.00 91.31 833 ALA A CA 1
ATOM 6366 C C . ALA A 1 833 ? 11.131 6.402 7.321 1.00 91.31 833 ALA A C 1
ATOM 6368 O O . ALA A 1 833 ? 12.339 6.223 7.428 1.00 91.31 833 ALA A O 1
ATOM 6369 N N . GLU A 1 834 ? 10.348 6.652 8.362 1.00 90.06 834 GLU A N 1
ATOM 6370 C CA . GLU A 1 834 ? 10.824 6.674 9.743 1.00 90.06 834 GLU A CA 1
ATOM 6371 C C . GLU A 1 834 ? 9.819 5.963 10.641 1.00 90.06 834 GLU A C 1
ATOM 6373 O O . GLU A 1 834 ? 8.596 5.991 10.402 1.00 90.06 834 GLU A O 1
ATOM 6378 N N . GLY A 1 835 ? 10.335 5.384 11.720 1.00 88.38 835 GLY A N 1
ATOM 6379 C CA . GLY A 1 835 ? 9.531 4.689 12.709 1.00 88.38 835 GLY A CA 1
ATOM 6380 C C . GLY A 1 835 ? 9.264 3.227 12.389 1.00 88.38 835 GLY A C 1
ATOM 6381 O O . GLY A 1 835 ? 8.327 2.679 12.971 1.00 88.38 835 GLY A O 1
ATOM 6382 N N . LEU A 1 836 ? 10.063 2.612 11.509 1.00 91.19 836 LEU A N 1
ATOM 6383 C CA . LEU A 1 836 ? 10.102 1.165 11.345 1.00 91.19 836 LEU A CA 1
ATOM 6384 C C . LEU A 1 836 ? 10.403 0.534 12.697 1.00 91.19 836 LEU A C 1
ATOM 6386 O O . LEU A 1 836 ? 11.144 1.057 13.532 1.00 91.19 836 LEU A O 1
ATOM 6390 N N . THR A 1 837 ? 9.788 -0.612 12.918 1.00 87.62 837 THR A N 1
ATOM 6391 C CA . THR A 1 837 ? 9.867 -1.299 14.203 1.00 87.62 837 THR A CA 1
ATOM 6392 C C . THR A 1 837 ? 10.476 -2.685 14.074 1.00 87.62 837 THR A C 1
ATOM 6394 O O . THR A 1 837 ? 10.697 -3.348 15.083 1.00 87.62 837 THR A O 1
ATOM 6397 N N . ARG A 1 838 ? 10.777 -3.128 12.846 1.00 89.56 838 ARG A N 1
ATOM 6398 C CA . ARG A 1 838 ? 11.330 -4.455 12.570 1.00 89.56 838 ARG A CA 1
ATOM 6399 C C . ARG A 1 838 ? 12.756 -4.395 12.060 1.00 89.56 838 ARG A C 1
ATOM 6401 O O . ARG A 1 838 ? 13.087 -3.519 11.264 1.00 89.56 838 ARG A O 1
ATOM 6408 N N . ALA A 1 839 ? 13.542 -5.394 12.433 1.00 91.81 839 ALA A N 1
ATOM 6409 C CA . ALA A 1 839 ? 14.843 -5.692 11.855 1.00 91.81 839 ALA A CA 1
ATOM 6410 C C . ALA A 1 839 ? 14.834 -7.092 11.230 1.00 91.81 839 ALA A C 1
ATOM 6412 O O . ALA A 1 839 ? 14.213 -8.009 11.761 1.00 91.81 839 ALA A O 1
ATOM 6413 N N . PHE A 1 840 ? 15.512 -7.254 10.101 1.00 93.31 840 PHE A N 1
ATOM 6414 C CA . PHE A 1 840 ? 15.882 -8.562 9.573 1.00 93.31 840 PHE A CA 1
ATOM 6415 C C . PHE A 1 840 ? 17.245 -8.928 10.149 1.00 93.31 840 PHE A C 1
ATOM 6417 O O . PHE A 1 840 ? 18.099 -8.046 10.248 1.00 93.31 840 PHE A O 1
ATOM 6424 N N . VAL A 1 841 ? 17.436 -10.191 10.524 1.00 92.81 841 VAL A N 1
ATOM 6425 C CA . VAL A 1 841 ? 18.705 -10.740 11.014 1.00 92.81 841 VAL A CA 1
ATOM 6426 C C . VAL A 1 841 ? 18.910 -12.121 10.398 1.00 92.81 841 VAL A C 1
ATOM 6428 O O . VAL A 1 841 ? 17.999 -12.945 10.432 1.00 92.81 841 VAL A O 1
ATOM 6431 N N . ASN A 1 842 ? 20.098 -12.375 9.856 1.00 93.62 842 ASN A N 1
ATOM 6432 C CA . ASN A 1 842 ? 20.490 -13.663 9.292 1.00 93.62 842 ASN A CA 1
ATOM 6433 C C . ASN A 1 842 ? 21.844 -14.103 9.860 1.00 93.62 842 ASN A C 1
ATOM 6435 O O . ASN A 1 842 ? 22.843 -13.396 9.683 1.00 93.62 842 ASN A O 1
ATOM 6439 N N . PHE A 1 843 ? 21.863 -15.267 10.509 1.00 93.56 843 PHE A N 1
ATOM 6440 C CA . PHE A 1 843 ? 23.086 -15.968 10.892 1.00 93.56 843 PHE A CA 1
ATOM 6441 C C . PHE A 1 843 ? 23.372 -17.106 9.915 1.00 93.56 843 PHE A C 1
ATOM 6443 O O . PHE A 1 843 ? 22.463 -17.866 9.590 1.00 93.56 843 PHE A O 1
ATOM 6450 N N . LEU A 1 844 ? 24.631 -17.254 9.507 1.00 93.81 844 LEU A N 1
ATOM 6451 C CA . LEU A 1 844 ? 25.101 -18.354 8.664 1.00 93.81 844 LEU A CA 1
ATOM 6452 C C . LEU A 1 844 ? 26.194 -19.147 9.377 1.00 93.81 844 LEU A C 1
ATOM 6454 O O . LEU A 1 844 ? 26.997 -18.571 10.113 1.00 93.81 844 LEU A O 1
ATOM 6458 N N . TRP A 1 845 ? 26.218 -20.457 9.162 1.00 93.81 845 TRP A N 1
ATOM 6459 C CA . TRP A 1 845 ? 27.294 -21.327 9.609 1.00 93.81 845 TRP A CA 1
ATOM 6460 C C . TRP A 1 845 ? 28.453 -21.290 8.615 1.00 93.81 845 TRP A C 1
ATOM 6462 O O . TRP A 1 845 ? 28.287 -21.620 7.444 1.00 93.81 845 TRP A O 1
ATOM 6472 N N . GLU A 1 846 ? 29.641 -20.945 9.099 1.00 92.75 846 GLU A N 1
ATOM 6473 C CA . GLU A 1 846 ? 30.888 -21.026 8.347 1.00 92.75 846 GLU A CA 1
ATOM 6474 C C . GLU A 1 846 ? 31.740 -22.177 8.888 1.00 92.75 846 GLU A C 1
ATOM 6476 O O . GLU A 1 846 ? 32.217 -22.097 10.029 1.00 92.75 846 GLU A O 1
ATOM 6481 N N . PRO A 1 847 ? 31.952 -23.250 8.110 1.00 92.81 847 PRO A N 1
ATOM 6482 C CA . PRO A 1 847 ? 32.831 -24.331 8.519 1.00 92.81 847 PRO A CA 1
ATOM 6483 C C . PRO A 1 847 ? 34.303 -23.896 8.502 1.00 92.81 847 PRO A C 1
ATOM 6485 O O . PRO A 1 847 ? 34.756 -23.154 7.627 1.00 92.81 847 PRO A O 1
ATOM 6488 N N . ASP A 1 848 ? 35.083 -24.419 9.447 1.00 93.38 848 ASP A N 1
ATOM 6489 C CA . ASP A 1 848 ? 36.530 -24.235 9.460 1.00 93.38 848 ASP A CA 1
ATOM 6490 C C . ASP A 1 848 ? 37.173 -24.895 8.225 1.00 93.38 848 ASP A C 1
ATOM 6492 O O . ASP A 1 848 ? 36.692 -25.922 7.734 1.00 93.38 848 ASP A O 1
ATOM 6496 N N . PRO A 1 849 ? 38.320 -24.391 7.735 1.00 92.75 849 PRO A N 1
ATOM 6497 C CA . PRO A 1 849 ? 39.047 -25.059 6.666 1.00 92.75 849 PRO A CA 1
ATOM 6498 C C . PRO A 1 849 ? 39.467 -26.475 7.071 1.00 92.75 849 PRO A C 1
ATOM 6500 O O . PRO A 1 849 ? 40.045 -26.683 8.143 1.00 92.75 849 PRO A O 1
ATOM 6503 N N . LEU A 1 850 ? 39.281 -27.445 6.173 1.00 93.75 850 LEU A N 1
ATOM 6504 C CA . LEU A 1 850 ? 39.820 -28.784 6.375 1.00 93.75 850 LEU A CA 1
ATOM 6505 C C . LEU A 1 850 ? 41.354 -28.704 6.429 1.00 93.75 850 LEU A C 1
ATOM 6507 O O . LEU A 1 850 ? 41.963 -28.090 5.543 1.00 93.75 850 LEU A O 1
ATOM 6511 N N . PRO A 1 851 ? 42.008 -29.315 7.434 1.00 93.25 851 PRO A N 1
ATOM 6512 C CA . PRO A 1 851 ? 43.446 -29.185 7.618 1.00 93.25 851 PRO A CA 1
ATOM 6513 C C . PRO A 1 851 ? 44.226 -29.870 6.493 1.00 93.25 851 PRO A C 1
ATOM 6515 O O . PRO A 1 851 ? 43.736 -30.760 5.797 1.00 93.25 851 PRO A O 1
ATOM 6518 N N . ALA A 1 852 ? 45.488 -29.474 6.331 1.00 94.94 852 ALA A N 1
ATOM 6519 C CA . ALA A 1 852 ? 46.417 -30.224 5.498 1.00 94.94 852 ALA A CA 1
ATOM 6520 C C . ALA A 1 852 ? 46.747 -31.563 6.174 1.00 94.94 852 ALA A C 1
ATOM 6522 O O . ALA A 1 852 ? 47.237 -31.590 7.304 1.00 94.94 852 ALA A O 1
ATOM 6523 N N . GLU A 1 853 ? 46.521 -32.673 5.477 1.00 94.25 853 GLU A N 1
ATOM 6524 C CA . GLU A 1 853 ? 46.666 -34.010 6.052 1.00 94.25 853 GLU A CA 1
ATOM 6525 C C . GLU A 1 853 ? 47.075 -35.057 5.010 1.00 94.25 853 GLU A C 1
ATOM 6527 O O . GLU A 1 853 ? 47.195 -34.781 3.817 1.00 94.25 853 GLU A O 1
ATOM 6532 N N . THR A 1 854 ? 47.377 -36.273 5.458 1.00 91.44 854 THR A N 1
ATOM 6533 C CA . THR A 1 854 ? 47.618 -37.421 4.575 1.00 91.44 854 THR A CA 1
ATOM 6534 C C . THR A 1 854 ? 46.701 -38.549 5.004 1.00 91.44 854 THR A C 1
ATOM 6536 O O . THR A 1 854 ? 46.812 -39.023 6.135 1.00 91.44 854 THR A O 1
ATOM 6539 N N . THR A 1 855 ? 45.810 -38.980 4.116 1.00 87.88 855 THR A N 1
ATOM 6540 C CA . THR A 1 855 ? 44.839 -40.042 4.397 1.00 87.88 855 THR A CA 1
ATOM 6541 C C . THR A 1 855 ? 45.097 -41.263 3.513 1.00 87.88 855 THR A C 1
ATOM 6543 O O . THR A 1 855 ? 45.827 -41.207 2.523 1.00 87.88 855 THR A O 1
ATOM 6546 N N . ALA A 1 856 ? 44.518 -42.407 3.880 1.00 83.38 856 ALA A N 1
ATOM 6547 C CA . ALA A 1 856 ? 44.662 -43.656 3.129 1.00 83.38 856 ALA A CA 1
ATOM 6548 C C . ALA A 1 856 ? 43.718 -43.758 1.904 1.00 83.38 856 ALA A C 1
ATOM 6550 O O . ALA A 1 856 ? 43.606 -44.833 1.313 1.00 83.38 856 ALA A O 1
ATOM 6551 N N . PHE A 1 857 ? 43.001 -42.684 1.542 1.00 81.56 857 PHE A N 1
ATOM 6552 C CA . PHE A 1 857 ? 41.926 -42.692 0.542 1.00 81.56 857 PHE A CA 1
ATOM 6553 C C . PHE A 1 857 ? 42.010 -41.480 -0.421 1.00 81.56 857 PHE A C 1
ATOM 6555 O O . PHE A 1 857 ? 42.407 -40.402 0.016 1.00 81.56 857 PHE A O 1
ATOM 6562 N N . PRO A 1 858 ? 41.663 -41.611 -1.727 1.00 76.31 858 PRO A N 1
ATOM 6563 C CA . PRO A 1 858 ? 41.249 -42.827 -2.436 1.00 76.31 858 PRO A CA 1
ATOM 6564 C C . PRO A 1 858 ? 42.411 -43.790 -2.713 1.00 76.31 858 PRO A C 1
ATOM 6566 O O . PRO A 1 858 ? 42.175 -44.919 -3.138 1.00 76.31 858 PRO A O 1
ATOM 6569 N N . ALA A 1 859 ? 43.655 -43.368 -2.459 1.00 74.69 859 ALA A N 1
ATOM 6570 C CA . ALA A 1 859 ? 44.848 -44.205 -2.512 1.00 74.69 859 ALA A CA 1
ATOM 6571 C C . ALA A 1 859 ? 45.665 -44.098 -1.213 1.00 74.69 859 ALA A C 1
ATOM 6573 O O . ALA A 1 859 ? 45.739 -43.039 -0.589 1.00 74.69 859 ALA A O 1
ATOM 6574 N N . ASP A 1 860 ? 46.319 -45.191 -0.835 1.00 76.75 860 ASP A N 1
ATOM 6575 C CA . ASP A 1 860 ? 47.279 -45.234 0.269 1.00 76.75 860 ASP A CA 1
ATOM 6576 C C . ASP A 1 860 ? 48.625 -44.630 -0.179 1.00 76.75 860 ASP A C 1
ATOM 6578 O O . ASP A 1 860 ? 49.117 -45.005 -1.249 1.00 76.75 860 ASP A O 1
ATOM 6582 N N . PRO A 1 861 ? 49.323 -43.813 0.626 1.00 81.44 861 PRO A N 1
ATOM 6583 C CA . PRO A 1 861 ? 48.919 -42.589 1.329 1.00 81.44 861 PRO A CA 1
ATOM 6584 C C . PRO A 1 861 ? 48.796 -41.367 0.385 1.00 81.44 861 PRO A C 1
ATOM 6586 O O . PR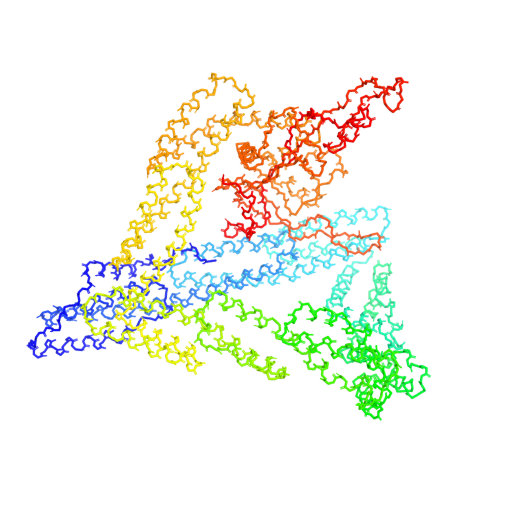O A 1 861 ? 49.749 -41.009 -0.314 1.00 81.44 861 PRO A O 1
ATOM 6589 N N . THR A 1 862 ? 47.646 -40.683 0.403 1.00 90.69 862 THR A N 1
ATOM 6590 C CA . THR A 1 862 ? 47.350 -39.478 -0.400 1.00 90.69 862 THR A CA 1
ATOM 6591 C C . THR A 1 862 ? 47.418 -38.221 0.465 1.00 90.69 862 THR A C 1
ATOM 6593 O O . THR A 1 862 ? 46.761 -38.139 1.499 1.00 90.69 862 THR A O 1
ATOM 6596 N N . HIS A 1 863 ? 48.205 -37.227 0.048 1.00 91.69 863 HIS A N 1
ATOM 6597 C CA . HIS A 1 863 ? 48.274 -35.930 0.724 1.00 91.69 863 HIS A CA 1
ATOM 6598 C C . HIS A 1 863 ? 47.198 -34.975 0.197 1.00 91.69 863 HIS A C 1
ATOM 6600 O O . HIS A 1 863 ? 47.127 -34.742 -1.010 1.00 91.69 863 HIS A O 1
ATOM 6606 N N . TYR A 1 864 ? 46.432 -34.381 1.111 1.00 91.31 864 TYR A N 1
ATOM 6607 C CA . TYR A 1 864 ? 45.487 -33.305 0.839 1.00 91.31 864 TYR A CA 1
ATOM 6608 C C . TYR A 1 864 ? 46.005 -31.987 1.423 1.00 91.31 864 TYR A C 1
ATOM 6610 O O . TYR A 1 864 ? 46.397 -31.952 2.595 1.00 91.31 864 TYR A O 1
ATOM 6618 N N . PRO A 1 865 ? 46.022 -30.895 0.639 1.00 93.31 865 PRO A N 1
ATOM 6619 C CA . PRO A 1 865 ? 46.315 -29.575 1.172 1.00 93.31 865 PRO A CA 1
ATOM 6620 C C . PRO A 1 865 ? 45.168 -29.074 2.063 1.00 93.31 865 PRO A C 1
ATOM 6622 O O . PRO A 1 865 ? 44.052 -29.604 2.046 1.00 93.31 865 PRO A O 1
ATOM 6625 N N . GLN A 1 866 ? 45.450 -28.019 2.828 1.00 94.38 866 GLN A N 1
ATOM 6626 C CA . GLN A 1 866 ? 44.402 -27.269 3.512 1.00 94.38 866 GLN A CA 1
ATOM 6627 C C . GLN A 1 866 ? 43.442 -26.683 2.472 1.00 94.38 866 GLN A C 1
ATOM 6629 O O . GLN A 1 866 ? 43.889 -26.164 1.447 1.00 94.38 866 GLN A O 1
ATOM 6634 N N . GLU A 1 867 ? 42.145 -26.766 2.736 1.00 93.81 867 GLU A N 1
ATOM 6635 C CA . GLU A 1 867 ? 41.107 -26.335 1.801 1.00 93.81 867 GLU A CA 1
ATOM 6636 C C . GLU A 1 867 ? 39.898 -25.814 2.573 1.00 93.81 867 GLU A C 1
ATOM 6638 O O . GLU A 1 867 ? 39.448 -26.458 3.519 1.00 93.81 867 GLU A O 1
ATOM 6643 N N . SER A 1 868 ? 39.384 -24.653 2.177 1.00 91.62 868 SER A N 1
ATOM 6644 C CA . SER A 1 868 ? 38.140 -24.110 2.726 1.00 91.62 868 SER A CA 1
ATOM 6645 C C . SER A 1 868 ? 36.935 -24.732 2.028 1.00 91.62 868 SER A C 1
ATOM 6647 O O . SER A 1 868 ? 36.997 -25.019 0.827 1.00 91.62 868 SER A O 1
ATOM 6649 N N . ALA A 1 869 ? 35.853 -24.928 2.774 1.00 89.75 869 ALA A N 1
ATOM 6650 C CA . ALA A 1 869 ? 34.545 -25.237 2.215 1.00 89.75 869 ALA A CA 1
ATOM 6651 C C . ALA A 1 869 ? 33.739 -23.946 2.005 1.00 89.75 869 ALA A C 1
ATOM 6653 O O . ALA A 1 869 ? 33.964 -22.971 2.722 1.00 89.75 869 ALA A O 1
ATOM 6654 N N . GLU A 1 870 ? 32.864 -23.927 1.002 1.00 86.31 870 GLU A N 1
ATOM 6655 C CA . GLU A 1 870 ? 31.952 -22.805 0.739 1.00 86.31 870 GLU A CA 1
ATOM 6656 C C . GLU A 1 870 ? 30.794 -22.785 1.747 1.00 86.31 870 GLU A C 1
ATOM 6658 O O . GLU A 1 870 ? 30.424 -21.722 2.238 1.00 86.31 870 GLU A O 1
ATOM 6663 N N . ASP A 1 871 ? 30.281 -23.962 2.100 1.00 87.88 871 ASP A N 1
ATOM 6664 C CA . ASP A 1 871 ? 29.194 -24.173 3.051 1.00 87.88 871 ASP A CA 1
ATOM 6665 C C . ASP A 1 871 ? 29.339 -25.543 3.747 1.00 87.88 871 ASP A C 1
ATOM 6667 O O . ASP A 1 871 ? 30.343 -26.254 3.601 1.00 87.88 871 ASP A O 1
ATOM 6671 N N . ALA A 1 872 ? 28.351 -25.905 4.564 1.00 89.88 872 ALA A N 1
ATOM 6672 C CA . ALA A 1 872 ? 28.359 -27.159 5.304 1.00 89.88 872 ALA A CA 1
ATOM 6673 C C . ALA A 1 872 ? 28.230 -28.402 4.396 1.00 89.88 872 ALA A C 1
ATOM 6675 O O . ALA A 1 872 ? 28.845 -29.429 4.690 1.00 89.88 872 ALA A O 1
ATOM 6676 N N . GLU A 1 873 ? 27.488 -28.321 3.288 1.00 90.19 873 GLU A N 1
ATOM 6677 C CA . GLU A 1 873 ? 27.354 -29.426 2.328 1.00 90.19 873 GLU A CA 1
ATOM 6678 C C . GLU A 1 873 ? 28.695 -29.712 1.632 1.00 90.19 873 GLU A C 1
ATOM 6680 O O . GLU A 1 873 ? 29.159 -30.858 1.605 1.00 90.19 873 GLU A O 1
ATOM 6685 N N . ASP A 1 874 ? 29.378 -28.667 1.160 1.00 91.75 874 ASP A N 1
ATOM 6686 C CA . ASP A 1 874 ? 30.709 -28.750 0.552 1.00 91.75 874 ASP A CA 1
ATOM 6687 C C . ASP A 1 874 ? 31.760 -29.252 1.560 1.00 91.75 874 ASP A C 1
ATOM 6689 O O . ASP A 1 874 ? 32.646 -30.044 1.215 1.00 91.75 874 ASP A O 1
ATOM 6693 N N . TYR A 1 875 ? 31.637 -28.888 2.844 1.00 93.31 875 TYR A N 1
ATOM 6694 C CA . TYR A 1 875 ? 32.488 -29.453 3.895 1.00 93.31 875 TYR A CA 1
ATOM 6695 C C . TYR A 1 875 ? 32.309 -30.972 4.006 1.00 93.31 875 TYR A C 1
ATOM 6697 O O . TYR A 1 875 ? 33.301 -31.711 4.040 1.00 93.31 875 TYR A O 1
ATOM 6705 N N . VAL A 1 876 ? 31.063 -31.461 4.034 1.00 92.38 876 VAL A N 1
ATOM 6706 C CA . VAL A 1 876 ? 30.757 -32.899 4.092 1.00 92.38 876 VAL A CA 1
ATOM 6707 C C . VAL A 1 876 ? 31.285 -33.623 2.855 1.00 92.38 876 VAL A C 1
ATOM 6709 O O . VAL A 1 876 ? 31.877 -34.701 2.994 1.00 92.38 876 VAL A O 1
ATOM 6712 N N . GLU A 1 877 ? 31.126 -33.049 1.659 1.00 92.69 877 GLU A N 1
ATOM 6713 C CA . GLU A 1 877 ? 31.635 -33.627 0.411 1.00 92.69 877 GLU A CA 1
ATOM 6714 C C . GLU A 1 877 ? 33.164 -33.760 0.448 1.00 92.69 877 GLU A C 1
ATOM 6716 O O . GLU A 1 877 ? 33.705 -34.862 0.269 1.00 92.69 877 GLU A O 1
ATOM 6721 N N . LYS A 1 878 ? 33.871 -32.669 0.764 1.00 93.88 878 LYS A N 1
ATOM 6722 C CA . LYS A 1 878 ? 35.340 -32.638 0.853 1.00 93.88 878 LYS A CA 1
ATOM 6723 C C . LYS A 1 878 ? 35.871 -33.569 1.935 1.00 93.88 878 LYS A C 1
ATOM 6725 O O . LYS A 1 878 ? 36.842 -34.293 1.699 1.00 93.88 878 LYS A O 1
ATOM 6730 N N . TYR A 1 879 ? 35.233 -33.608 3.103 1.00 93.62 879 TYR A N 1
ATOM 6731 C CA . TYR A 1 879 ? 35.600 -34.529 4.177 1.00 93.62 879 TYR A CA 1
ATOM 6732 C C . TYR A 1 879 ? 35.417 -35.989 3.736 1.00 93.62 879 TYR A C 1
ATOM 6734 O O . TYR A 1 879 ? 36.313 -36.823 3.896 1.00 93.62 879 TYR A O 1
ATOM 6742 N N . THR A 1 880 ? 34.285 -36.304 3.103 1.00 92.56 880 THR A N 1
ATOM 6743 C CA . THR A 1 880 ? 33.987 -37.658 2.618 1.00 92.56 880 THR A CA 1
ATOM 6744 C C . THR A 1 880 ? 34.980 -38.107 1.551 1.00 92.56 880 THR A C 1
ATOM 6746 O O . THR A 1 880 ? 35.443 -39.251 1.592 1.00 92.56 880 THR A O 1
ATOM 6749 N N . LEU A 1 881 ? 35.383 -37.206 0.651 1.00 91.88 881 LEU A N 1
ATOM 6750 C CA . LEU A 1 881 ? 36.415 -37.470 -0.352 1.00 91.88 881 LEU A CA 1
ATOM 6751 C C . LEU A 1 881 ? 37.775 -37.808 0.279 1.00 91.88 881 LEU A C 1
ATOM 6753 O O . LEU A 1 881 ? 38.510 -38.621 -0.275 1.00 91.88 881 LEU A O 1
ATOM 6757 N N . ARG A 1 882 ? 38.106 -37.219 1.434 1.00 92.19 882 ARG A N 1
ATOM 6758 C CA . ARG A 1 882 ? 39.374 -37.445 2.151 1.00 92.19 882 ARG A CA 1
ATOM 6759 C C . ARG A 1 882 ? 39.350 -38.700 3.021 1.00 92.19 882 ARG A C 1
ATOM 6761 O O . ARG A 1 882 ? 40.370 -39.382 3.128 1.00 92.19 882 ARG A O 1
ATOM 6768 N N . HIS A 1 883 ? 38.209 -39.033 3.627 1.00 91.50 883 HIS A N 1
ATOM 6769 C CA . HIS A 1 883 ? 38.113 -40.058 4.678 1.00 91.50 883 HIS A CA 1
ATOM 6770 C C . HIS A 1 883 ? 37.252 -41.282 4.329 1.00 91.50 883 HIS A C 1
ATOM 6772 O O . HIS A 1 883 ? 37.202 -42.225 5.121 1.00 91.50 883 HIS A O 1
ATOM 6778 N N . ASN A 1 884 ? 36.596 -41.304 3.161 1.00 90.38 884 ASN A N 1
ATOM 6779 C CA . ASN A 1 884 ? 35.649 -42.346 2.733 1.00 90.38 884 ASN A CA 1
ATOM 6780 C C . ASN A 1 884 ? 34.471 -42.561 3.705 1.00 90.38 884 ASN A C 1
ATOM 6782 O O . ASN A 1 884 ? 33.918 -43.659 3.808 1.00 90.38 884 ASN A O 1
ATOM 6786 N N . LYS A 1 885 ? 34.124 -41.517 4.460 1.00 90.25 885 LYS A N 1
ATOM 6787 C CA . LYS A 1 885 ? 32.954 -41.432 5.336 1.00 90.25 885 LYS A CA 1
ATOM 6788 C C . LYS A 1 885 ? 32.631 -39.956 5.603 1.00 90.25 885 LYS A C 1
ATOM 6790 O O . LYS A 1 885 ? 33.573 -39.162 5.614 1.00 90.25 885 LYS A O 1
ATOM 6795 N N . PRO A 1 886 ? 31.365 -39.599 5.859 1.00 90.19 886 PRO A N 1
ATOM 6796 C CA . PRO A 1 886 ? 31.023 -38.253 6.304 1.00 90.19 886 PRO A CA 1
ATOM 6797 C C . PRO A 1 886 ? 31.605 -37.935 7.695 1.00 90.19 886 PRO A C 1
ATOM 6799 O O . PRO A 1 886 ? 31.962 -38.862 8.438 1.00 90.19 886 PRO A O 1
ATOM 6802 N N . PRO A 1 887 ? 31.722 -36.642 8.046 1.00 91.81 887 PRO A N 1
ATOM 6803 C CA . PRO A 1 887 ? 32.142 -36.219 9.376 1.00 91.81 887 PRO A CA 1
ATOM 6804 C C . PRO A 1 887 ? 31.043 -36.498 10.411 1.00 91.81 887 PRO A C 1
ATOM 6806 O O . PRO A 1 887 ? 29.862 -36.456 10.090 1.00 91.81 887 PRO A O 1
ATOM 6809 N N . ASP A 1 888 ? 31.429 -36.763 11.662 1.00 89.69 888 ASP A N 1
ATOM 6810 C CA . ASP A 1 888 ? 30.473 -36.857 12.780 1.00 89.69 888 ASP A CA 1
ATOM 6811 C C . ASP A 1 888 ? 30.103 -35.446 13.303 1.00 89.69 888 ASP A C 1
ATOM 6813 O O . ASP A 1 888 ? 28.974 -35.192 13.725 1.00 89.69 888 ASP A O 1
ATOM 6817 N N . THR A 1 889 ? 31.057 -34.508 13.239 1.00 91.75 889 THR A N 1
ATOM 6818 C CA . THR A 1 889 ? 30.884 -33.078 13.532 1.00 91.75 889 THR A CA 1
ATOM 6819 C C . THR A 1 889 ? 31.672 -32.228 12.539 1.00 91.75 889 THR A C 1
ATOM 6821 O O . THR A 1 889 ? 32.704 -32.655 12.016 1.00 91.75 889 THR A O 1
ATOM 6824 N N . MET A 1 890 ? 31.187 -31.017 12.284 1.00 92.81 890 MET A N 1
ATOM 6825 C CA . MET A 1 890 ? 31.827 -30.015 11.436 1.00 92.81 890 MET A CA 1
ATOM 6826 C C . MET A 1 890 ? 32.283 -28.855 12.321 1.00 92.81 890 MET A C 1
ATOM 6828 O O . MET A 1 890 ? 31.426 -28.146 12.845 1.00 92.81 890 MET A O 1
ATOM 6832 N N . PRO A 1 891 ? 33.593 -28.665 12.544 1.00 94.19 891 PRO A N 1
ATOM 6833 C CA . PRO A 1 891 ? 34.117 -27.478 13.212 1.00 94.19 891 PRO A CA 1
ATOM 6834 C C . PRO A 1 891 ? 33.823 -26.217 12.399 1.00 94.19 891 PRO A C 1
ATOM 6836 O O . PRO A 1 891 ? 33.798 -26.268 11.169 1.00 94.19 891 PRO A O 1
ATOM 6839 N N . GLY A 1 892 ? 33.590 -25.100 13.076 1.00 93.31 892 GLY A N 1
ATOM 6840 C CA . GLY A 1 892 ? 33.252 -23.830 12.442 1.00 93.31 892 GLY A CA 1
ATOM 6841 C C . GLY A 1 892 ? 32.662 -22.839 13.434 1.00 93.31 892 GLY A C 1
ATOM 6842 O O . GLY A 1 892 ? 32.909 -22.921 14.640 1.00 93.31 892 GLY A O 1
ATOM 6843 N N . ARG A 1 893 ? 31.870 -21.891 12.935 1.00 92.69 893 ARG A N 1
ATOM 6844 C CA . ARG A 1 893 ? 31.183 -20.888 13.760 1.00 92.69 893 ARG A CA 1
ATOM 6845 C C . ARG A 1 893 ? 29.953 -20.322 13.061 1.00 92.69 893 ARG A C 1
ATOM 6847 O O . ARG A 1 893 ? 29.877 -20.305 11.839 1.00 92.69 893 ARG A O 1
ATOM 6854 N N . TRP A 1 894 ? 29.037 -19.759 13.841 1.00 92.94 894 TRP A N 1
ATOM 6855 C CA . TRP A 1 894 ? 27.975 -18.907 13.311 1.00 92.94 894 TRP A CA 1
ATOM 6856 C C . TRP A 1 894 ? 28.453 -17.460 13.189 1.00 92.94 894 TRP A C 1
ATOM 6858 O O . TRP A 1 894 ? 28.988 -16.905 14.149 1.00 92.94 894 TRP A O 1
ATOM 6868 N N . VAL A 1 895 ? 28.213 -16.842 12.036 1.00 92.75 895 VAL A N 1
ATOM 6869 C CA . VAL A 1 895 ? 28.482 -15.419 11.782 1.00 92.75 895 VAL A CA 1
ATOM 6870 C C . VAL A 1 895 ? 27.198 -14.688 11.418 1.00 92.75 895 VAL A C 1
ATOM 6872 O O . VAL A 1 895 ? 26.303 -15.245 10.777 1.00 92.75 895 VAL A O 1
ATOM 6875 N N . MET A 1 896 ? 27.081 -13.423 11.815 1.00 92.62 896 MET A N 1
ATOM 6876 C CA . MET A 1 896 ? 25.951 -12.592 11.406 1.00 92.62 896 MET A CA 1
ATOM 6877 C C . MET A 1 896 ? 26.184 -12.005 10.006 1.00 92.62 896 MET A C 1
ATOM 6879 O O . MET A 1 896 ? 26.886 -11.007 9.830 1.00 92.62 896 MET A O 1
ATOM 6883 N N . MET A 1 897 ? 25.555 -12.605 8.997 1.00 91.94 897 MET A N 1
ATOM 6884 C CA . MET A 1 897 ? 25.743 -12.213 7.600 1.00 91.94 897 MET A CA 1
ATOM 6885 C C . MET A 1 897 ? 24.999 -10.920 7.247 1.00 91.94 897 MET A C 1
ATOM 6887 O O . MET A 1 897 ? 25.503 -10.074 6.505 1.00 91.94 897 MET A O 1
ATOM 6891 N N . GLN A 1 898 ? 23.774 -10.750 7.754 1.00 90.69 898 GLN A N 1
ATOM 6892 C CA . GLN A 1 898 ? 22.956 -9.572 7.465 1.00 90.69 898 GLN A CA 1
ATOM 6893 C C . GLN A 1 898 ? 22.151 -9.140 8.679 1.00 90.69 898 GLN A C 1
ATOM 6895 O O . GLN A 1 898 ? 21.503 -9.957 9.326 1.00 90.69 898 GLN A O 1
ATOM 6900 N N . GLN A 1 899 ? 22.119 -7.830 8.914 1.00 93.69 899 GLN A N 1
ATOM 6901 C CA . GLN A 1 899 ? 21.147 -7.214 9.800 1.00 93.69 899 GLN A CA 1
ATOM 6902 C C . GLN A 1 899 ? 20.808 -5.792 9.334 1.00 93.69 899 GLN A C 1
ATOM 6904 O O . GLN A 1 899 ? 21.713 -5.019 9.011 1.00 93.69 899 GLN A O 1
ATOM 6909 N N . PHE A 1 900 ? 19.516 -5.450 9.276 1.00 93.69 900 PHE A N 1
ATOM 6910 C CA . PHE A 1 900 ? 19.041 -4.112 8.889 1.00 93.69 900 PHE A CA 1
ATOM 6911 C C . PHE A 1 900 ? 17.576 -3.856 9.287 1.00 93.69 900 PHE A C 1
ATOM 6913 O O . PHE A 1 900 ? 16.787 -4.803 9.339 1.00 93.69 900 PHE A O 1
ATOM 6920 N N . PRO A 1 901 ? 17.155 -2.591 9.502 1.00 94.81 901 PRO A N 1
ATOM 6921 C CA . PRO A 1 901 ? 15.743 -2.257 9.680 1.00 94.81 901 PRO A CA 1
ATOM 6922 C C . PRO A 1 901 ? 14.926 -2.499 8.408 1.00 94.81 901 PRO A C 1
ATOM 6924 O O . PRO A 1 901 ? 15.346 -2.150 7.302 1.00 94.81 901 PRO A O 1
ATOM 6927 N N . VAL A 1 902 ? 13.740 -3.081 8.548 1.00 92.38 902 VAL A N 1
ATOM 6928 C CA . VAL A 1 902 ? 12.936 -3.565 7.420 1.00 92.38 902 VAL A CA 1
ATOM 6929 C C . VAL A 1 902 ? 11.960 -2.497 6.972 1.00 92.38 902 VAL A C 1
ATOM 6931 O O . VAL A 1 902 ? 10.973 -2.236 7.652 1.00 92.38 902 VAL A O 1
ATOM 6934 N N . ALA A 1 903 ? 12.213 -1.896 5.811 1.00 90.69 903 ALA A N 1
ATOM 6935 C CA . ALA A 1 903 ? 11.306 -0.915 5.207 1.00 90.69 903 ALA A CA 1
ATOM 6936 C C . ALA A 1 903 ? 10.260 -1.558 4.283 1.00 90.69 903 ALA A C 1
ATOM 6938 O O . ALA A 1 903 ? 9.268 -0.930 3.913 1.00 90.69 903 ALA A O 1
ATOM 6939 N N . GLU A 1 904 ? 10.474 -2.813 3.885 1.00 84.75 904 GLU A N 1
ATOM 6940 C CA . GLU A 1 904 ? 9.551 -3.525 3.010 1.00 84.75 904 GLU A CA 1
ATOM 6941 C C . GLU A 1 904 ? 8.184 -3.712 3.677 1.00 84.75 904 GLU A C 1
ATOM 6943 O O . GLU A 1 904 ? 8.076 -4.098 4.841 1.00 84.75 904 GLU A O 1
ATOM 6948 N N . GLY A 1 905 ? 7.122 -3.407 2.928 1.00 79.06 905 GLY A N 1
ATOM 6949 C CA . GLY A 1 905 ? 5.750 -3.469 3.422 1.00 79.06 905 GLY A CA 1
ATOM 6950 C C . GLY A 1 905 ? 5.397 -2.387 4.446 1.00 79.06 905 GLY A C 1
ATOM 6951 O O . GLY A 1 905 ? 4.272 -2.407 4.942 1.00 79.06 905 GLY A O 1
ATOM 6952 N N . TRP A 1 906 ? 6.295 -1.451 4.773 1.00 86.69 906 TRP A N 1
ATOM 6953 C CA . TRP A 1 906 ? 5.988 -0.350 5.683 1.00 86.69 906 TRP A CA 1
ATOM 6954 C C . TRP A 1 906 ? 5.042 0.666 5.045 1.00 86.69 906 TRP A C 1
ATOM 6956 O O . TRP A 1 906 ? 5.288 1.175 3.951 1.00 86.69 906 TRP A O 1
ATOM 6966 N N . ASP A 1 907 ? 3.974 0.988 5.765 1.00 79.31 907 ASP A N 1
ATOM 6967 C CA . ASP A 1 907 ? 3.083 2.096 5.462 1.00 79.31 907 ASP A CA 1
ATOM 6968 C C . ASP A 1 907 ? 3.401 3.262 6.403 1.00 79.31 907 ASP A C 1
ATOM 6970 O O . ASP A 1 907 ? 3.175 3.216 7.617 1.00 79.31 907 ASP A O 1
ATOM 6974 N N . ASN A 1 908 ? 3.936 4.324 5.807 1.00 73.56 908 ASN A N 1
ATOM 6975 C CA . ASN A 1 908 ? 4.396 5.514 6.502 1.00 73.56 908 ASN A CA 1
ATOM 6976 C C . ASN A 1 908 ? 3.239 6.351 7.083 1.00 73.56 908 ASN A C 1
ATOM 6978 O O . ASN A 1 908 ? 3.457 7.103 8.035 1.00 73.56 908 ASN A O 1
ATOM 6982 N N . GLU A 1 909 ? 2.019 6.206 6.550 1.00 66.50 909 GLU A N 1
ATOM 6983 C CA . GLU A 1 909 ? 0.817 6.907 7.013 1.00 66.50 909 GLU A CA 1
ATOM 6984 C C . GLU A 1 909 ? 0.209 6.210 8.226 1.00 66.50 909 GLU A C 1
ATOM 6986 O O . GLU A 1 909 ? -0.093 6.838 9.245 1.00 66.50 909 GLU A O 1
ATOM 6991 N N . THR A 1 910 ? 0.028 4.892 8.135 1.00 67.19 910 THR A N 1
ATOM 6992 C CA . THR A 1 910 ? -0.547 4.116 9.238 1.00 67.19 910 THR A CA 1
ATOM 6993 C C . THR A 1 910 ? 0.484 3.744 10.297 1.00 67.19 910 THR A C 1
ATOM 6995 O O . THR A 1 910 ? 0.084 3.354 11.397 1.00 67.19 910 THR A O 1
ATOM 6998 N N . LYS A 1 911 ? 1.783 3.905 9.997 1.00 73.94 911 LYS A N 1
ATOM 6999 C CA . LYS A 1 911 ? 2.923 3.464 10.817 1.00 73.94 911 LYS A CA 1
ATOM 7000 C C . LYS A 1 911 ? 2.802 1.983 11.169 1.00 73.94 911 LYS A C 1
ATOM 7002 O O . LYS A 1 911 ? 2.951 1.576 12.323 1.00 73.94 911 LYS A O 1
ATOM 7007 N N . THR A 1 912 ? 2.440 1.186 10.165 1.00 75.25 912 THR A N 1
ATOM 7008 C CA . THR A 1 912 ? 2.270 -0.261 10.296 1.00 75.25 912 THR A CA 1
ATOM 7009 C C . THR A 1 912 ? 2.790 -0.998 9.073 1.00 75.25 912 THR A C 1
ATOM 7011 O O . THR A 1 912 ? 2.885 -0.439 7.986 1.00 75.25 912 THR A O 1
ATOM 7014 N N . TYR A 1 913 ? 3.115 -2.276 9.247 1.00 79.81 913 TYR A N 1
ATOM 7015 C CA . TYR A 1 913 ? 3.444 -3.158 8.134 1.00 79.81 913 TYR A CA 1
ATOM 7016 C C . TYR A 1 913 ? 2.175 -3.725 7.499 1.00 79.81 913 TYR A C 1
ATOM 7018 O O . TYR A 1 913 ? 1.299 -4.239 8.196 1.00 79.81 913 TYR A O 1
ATOM 7026 N N . THR A 1 914 ? 2.117 -3.653 6.174 1.00 72.94 914 THR A N 1
ATOM 7027 C CA . THR A 1 914 ? 1.045 -4.183 5.321 1.00 72.94 914 THR A CA 1
ATOM 7028 C C . THR A 1 914 ? 1.191 -5.679 5.040 1.00 72.94 914 THR A C 1
ATOM 7030 O O . THR A 1 914 ? 0.196 -6.337 4.751 1.00 72.94 914 THR A O 1
ATOM 7033 N N . ASN A 1 915 ? 2.401 -6.235 5.173 1.00 64.25 915 ASN A N 1
ATOM 7034 C CA . ASN A 1 915 ? 2.651 -7.657 4.947 1.00 64.25 915 ASN A CA 1
ATOM 7035 C C . ASN A 1 915 ? 2.136 -8.512 6.121 1.00 64.25 915 ASN A C 1
ATOM 7037 O O . ASN A 1 915 ? 2.532 -8.321 7.276 1.00 64.25 915 ASN A O 1
ATOM 7041 N N . GLU A 1 916 ? 1.278 -9.482 5.792 1.00 45.66 916 GLU A N 1
ATOM 7042 C CA . GLU A 1 916 ? 0.653 -10.454 6.699 1.00 45.66 916 GLU A CA 1
ATOM 7043 C C . GLU A 1 916 ? 1.531 -11.684 6.989 1.00 45.66 916 GLU A C 1
ATOM 7045 O O . GLU A 1 916 ? 0.976 -12.749 7.234 1.00 45.66 916 GLU A O 1
ATOM 7050 N N . ASP A 1 917 ? 2.866 -11.590 6.980 1.00 46.09 917 ASP A N 1
ATOM 7051 C CA . ASP A 1 917 ? 3.727 -12.728 7.352 1.00 46.09 917 ASP A CA 1
ATOM 7052 C C . ASP A 1 917 ? 4.248 -12.617 8.802 1.00 46.09 917 ASP A C 1
ATOM 7054 O O . ASP A 1 917 ? 5.399 -12.248 9.046 1.00 46.09 917 ASP A O 1
ATOM 7058 N N . PRO A 1 918 ? 3.405 -12.872 9.824 1.00 46.41 918 PRO A N 1
ATOM 7059 C CA . PRO A 1 918 ? 3.840 -12.965 11.204 1.00 46.41 918 PRO A CA 1
ATOM 7060 C C . PRO A 1 918 ? 4.537 -14.303 11.503 1.00 46.41 918 PRO A C 1
ATOM 7062 O O . PRO A 1 918 ? 4.923 -14.501 12.653 1.00 46.41 918 PRO A O 1
ATOM 7065 N N . GLY A 1 919 ? 4.663 -15.230 10.539 1.00 42.03 919 GLY A N 1
ATOM 7066 C CA . GLY A 1 919 ? 5.128 -16.603 10.778 1.00 42.03 919 GLY A CA 1
ATOM 7067 C C . GLY A 1 919 ? 6.552 -16.671 11.332 1.00 42.03 919 GLY A C 1
ATOM 7068 O O . GLY A 1 919 ? 6.811 -17.387 12.301 1.00 42.03 919 GLY A O 1
ATOM 7069 N N . ASN A 1 920 ? 7.440 -15.829 10.799 1.00 51.22 920 ASN A N 1
ATOM 7070 C CA . ASN A 1 920 ? 8.830 -15.702 11.251 1.00 51.22 920 ASN A CA 1
ATOM 7071 C C . ASN A 1 920 ? 9.072 -14.492 12.164 1.00 51.22 920 ASN A C 1
ATOM 7073 O O . ASN A 1 920 ? 10.215 -14.220 12.532 1.00 51.22 920 ASN A O 1
ATOM 7077 N N . LEU A 1 921 ? 8.011 -13.787 12.575 1.00 59.69 921 LEU A N 1
ATOM 7078 C CA . LEU A 1 921 ? 8.128 -12.638 13.465 1.00 59.69 921 LEU A CA 1
ATOM 7079 C C . LEU A 1 921 ? 8.413 -13.103 14.899 1.00 59.69 921 LEU A C 1
ATOM 7081 O O . LEU A 1 921 ? 7.698 -13.952 15.447 1.00 59.69 921 LEU A O 1
ATOM 7085 N N . ILE A 1 922 ? 9.446 -12.544 15.522 1.00 60.56 922 ILE A N 1
ATOM 7086 C CA . ILE A 1 922 ? 9.742 -12.748 16.944 1.00 60.56 922 ILE A CA 1
ATOM 7087 C C . ILE A 1 922 ? 9.398 -11.465 17.701 1.00 60.56 922 ILE A C 1
ATOM 7089 O O . ILE A 1 922 ? 9.922 -10.410 17.333 1.00 60.56 922 ILE A O 1
ATOM 7093 N N . PRO A 1 923 ? 8.485 -11.539 18.692 1.00 53.44 923 PRO A N 1
ATOM 7094 C CA . PRO A 1 923 ? 8.233 -10.451 19.630 1.00 53.44 923 PRO A CA 1
ATOM 7095 C C . PRO A 1 923 ? 9.433 -10.154 20.524 1.00 53.44 923 PRO A C 1
ATOM 7097 O O . PRO A 1 923 ? 10.091 -11.134 20.953 1.00 53.44 923 PRO A O 1
#

Secondary structure (DSSP, 8-state):
---S--GGGG-HHHHHHHHHHHHTT-SSPPP------HHHHHHHHHHHHHHHT----TTS-HHHHHHHHHHHHHHHHHHHH--SGGGHHHHHHHHHHHHHHHHHHHHHHHHHHHHHHHHHHHHHHHHHHTTTS-HHHHHHHHHHHHHHHHHHHH--SHHHHHHHHHHHHHHHHHHHHHHHHHHHHHHHHHHHHHHHTTPPTTHHHHHHHHHHHHHHHHHHHHTTT-HHHHHHHHHGGGGGSSSTHHHHHHHHHHHHHHHHIIIIIHHHHHHHTSS-TTHHHHTTHHHHHHHHHHTS--HHHHHHHHHHHHHH--HHHHHHHHHHHTS-GGGGGSHHHHHHHHHHHHTT-TTSS--HHHHHHHHHHHHHH-HHHHHHHHHHHHHHHHHHHHHHHHHH--TTHHHHHHHHHHHHHHHHHTT---TTTSGGGGHHHHHHHHTTHHHHHHHHHHHHHHHH-GGGGGG-TTHHHHHHHHTT-HHHHHHHHHHHHHHHHHHHHHHHHHHHHHHHHHHS-SSSHHHHHHHHHHHHHHHHHHHTT-HHHHHHHHHHHHTSTTTHHHHHHHHHHHHHHHHHHHHHHHHHHHH--HHHHHHHHHHHHHHHHHHHTT-HHHHHHHHHHHHHHHHHHHHHHHHHHHHHHHHHHHHHTT--HHHHHHHHHHHHHHHHHHTSS-HHHHHHHHHHHHHHTHHHHHHHHHHHHHHHHTTSS---HHHHHSTT--HHHHHHHHHH---TT-SSTT-----SEEEEES-HHHHHHHHHHHHHHIIIII---TT-SEEE--S-GGG---EEEEEEE-SS--EEEEEEEEEEEEE-TT--EEEEEEEEEEEEEE---EEEEEEEEEEPPBPPEEESSSSTTEEE--B--SSHHHHHHHHHHHHSS--SEEEEEEEEEEEEE--TTEETTTTEE-----TTEE-

Sequence (923 aa):
MANAPDPLANNPAIRLWAERFYDAKAWDMPDTPEAGAEALAERRTTALAELDKTAIPAALSSGARRSLAGGRKALKKEILSADAVEAFDQIDSDIVALKEQIAAQLAIAAARGKAQAALAEAEEKFAKERDSLDQGAFTFLETLIKAAQKAMAAAVSAADFEAVEAQAKDIAARAEEARIYGVFFDNWTRATLLLIKPMDDPAKETATTERTARMAAAVALSKTGDFDGAKAALEAWKSNLDTEDHLAAAVSFDALLCNYEANHHKRCQNILSSQLRDAGDFRSHLKDAKKLAYQDSKFPEAEAKLNALIAYGTRDRAALARYLRGFDMSMMTDTEFRKAVLAAQTKQKAAGDNDPKKALKDLKSWVNAHPALMGQSFSTQILKTLQRRYDALKQVLKEPELTDLNTTWEAHRLLAEAGDFDMNTGAPQHHAKLDQLFKLEGITDSRREMDEILRRHPEAEGYDFHKPVTDALAGADYAAAVAAAPGALEGLMRMPEYLALRQTARDLLAALPGDPADLRSTLDSAIQAAELTARGGDPATATADLQAVLDGTDYLDLVLAMTDYRAKLAKVQKEHSRTRKYLKLPEAEDALDASLKTATDRADDGEYGDAFLLLEQHLTLLKQVKPMATARFQVQGILGALRRAGLEAEKLDPLELRAAAAEAEAAKPDFAEARPLFDALRGDLAALSTEAAEAYEAQDGTGSDAGHSLDRHGPDVSDDDLITRLKTGKPPNAKSDNERSYAPASSRFESPQDWLAGRELAAQAAMDKLGIDIAATEMAYDGDPDAIKDSAEFYVEHGRPIDKAFIGRKKQVRLDDRGEPISDKGYETFEEAEGLTRAFVNFLWEPDPLPAETTAFPADPTHYPQESAEDAEDYVEKYTLRHNKPPDTMPGRWVMMQQFPVAEGWDNETKTYTNEDPGNLIP

Radius of gyration: 37.56 Å; chains: 1; bounding box: 105×72×94 Å